Protein AF-A0A6C2YTR9-F1 (afdb_monomer_lite)

Radius of gyration: 37.75 Å; chains: 1; bounding box: 105×91×95 Å

Structure (mmCIF, N/CA/C/O backbone):
data_AF-A0A6C2YTR9-F1
#
_entry.id   AF-A0A6C2YTR9-F1
#
loop_
_atom_site.group_PDB
_atom_site.id
_atom_site.type_symbol
_atom_site.label_atom_id
_atom_site.label_alt_id
_atom_site.label_comp_id
_atom_site.label_asym_id
_atom_site.label_entity_id
_atom_site.label_seq_id
_atom_site.pdbx_PDB_ins_code
_atom_site.Cartn_x
_atom_site.Cartn_y
_atom_site.Cartn_z
_atom_site.occupancy
_atom_site.B_iso_or_equiv
_atom_site.auth_seq_id
_atom_site.auth_comp_id
_atom_site.auth_asym_id
_atom_site.auth_atom_id
_atom_site.pdbx_PDB_model_num
ATOM 1 N N . MET A 1 1 ? 17.507 41.633 4.658 1.00 30.64 1 MET A N 1
ATOM 2 C CA . MET A 1 1 ? 18.798 42.366 4.660 1.00 30.64 1 MET A CA 1
ATOM 3 C C . MET A 1 1 ? 19.454 42.103 6.013 1.00 30.64 1 MET A C 1
ATOM 5 O O . MET A 1 1 ? 18.808 42.377 7.005 1.00 30.64 1 MET A O 1
ATOM 9 N N . ARG A 1 2 ? 20.473 41.228 6.086 1.00 26.94 2 ARG A N 1
ATOM 10 C CA . ARG A 1 2 ? 21.934 41.518 6.023 1.00 26.94 2 ARG A CA 1
ATOM 11 C C . ARG A 1 2 ? 22.408 42.267 7.295 1.00 26.94 2 ARG A C 1
ATOM 13 O O . ARG A 1 2 ? 21.827 43.292 7.584 1.00 26.94 2 ARG A O 1
ATOM 20 N N . ARG A 1 3 ? 23.462 41.898 8.038 1.00 25.88 3 ARG A N 1
ATOM 21 C CA . ARG A 1 3 ? 24.590 40.976 7.801 1.00 25.88 3 ARG A CA 1
ATOM 22 C C . ARG A 1 3 ? 25.499 40.911 9.057 1.00 25.88 3 ARG A C 1
ATOM 24 O O . ARG A 1 3 ? 25.767 41.945 9.644 1.00 25.88 3 ARG A O 1
ATOM 31 N N . PHE A 1 4 ? 26.083 39.726 9.254 1.00 26.38 4 PHE A N 1
ATOM 32 C CA . PHE A 1 4 ? 27.476 39.422 9.648 1.00 26.38 4 PHE A CA 1
ATOM 33 C C . PHE A 1 4 ? 28.022 39.548 11.086 1.00 26.38 4 PHE A C 1
ATOM 35 O O . PHE A 1 4 ? 27.994 40.595 11.713 1.00 26.38 4 PHE A O 1
ATOM 42 N N . GLY A 1 5 ? 28.721 38.467 11.471 1.00 20.81 5 GLY A N 1
ATOM 43 C CA . GLY A 1 5 ? 29.750 38.385 12.509 1.00 20.81 5 GLY A CA 1
ATOM 44 C C . GLY A 1 5 ? 30.435 37.011 12.466 1.00 20.81 5 GLY A C 1
ATOM 45 O O . GLY A 1 5 ? 29.931 36.055 13.040 1.00 20.81 5 GLY A O 1
ATOM 46 N N . TRP A 1 6 ? 31.531 36.908 11.708 1.00 20.83 6 TRP A N 1
ATOM 47 C CA . TRP A 1 6 ? 32.439 35.755 11.628 1.00 20.83 6 TRP A CA 1
ATOM 48 C C . TRP A 1 6 ? 33.344 35.686 12.863 1.00 20.83 6 TRP A C 1
ATOM 50 O O . TRP A 1 6 ? 33.871 36.720 13.262 1.00 20.83 6 TRP A O 1
ATOM 60 N N . ILE A 1 7 ? 33.649 34.479 13.354 1.00 23.14 7 ILE A N 1
ATOM 61 C CA . ILE A 1 7 ? 34.930 34.184 14.015 1.00 23.14 7 ILE A CA 1
ATOM 62 C C . ILE A 1 7 ? 35.456 32.859 13.458 1.00 23.14 7 ILE A C 1
ATOM 64 O O . ILE A 1 7 ? 34.810 31.819 13.558 1.00 23.14 7 ILE A O 1
ATOM 68 N N . ALA A 1 8 ? 36.634 32.940 12.844 1.00 22.06 8 ALA A N 1
ATOM 69 C CA . ALA A 1 8 ? 37.467 31.825 12.429 1.00 22.06 8 ALA A CA 1
ATOM 70 C C . ALA A 1 8 ? 38.479 31.505 13.540 1.00 22.06 8 ALA A C 1
ATOM 72 O O . ALA A 1 8 ? 39.026 32.425 14.145 1.00 22.06 8 ALA A O 1
ATOM 73 N N . ALA A 1 9 ? 38.782 30.223 13.753 1.00 23.00 9 ALA A N 1
ATOM 74 C CA . ALA A 1 9 ? 39.976 29.795 14.477 1.00 23.00 9 ALA A CA 1
ATOM 75 C C . ALA A 1 9 ? 40.517 28.471 13.905 1.00 23.00 9 ALA A C 1
ATOM 77 O O . ALA A 1 9 ? 40.020 27.391 14.198 1.00 23.00 9 ALA A O 1
ATOM 78 N N . VAL A 1 10 ? 41.521 28.636 13.038 1.00 23.06 10 VAL A N 1
ATOM 79 C CA . VAL A 1 10 ? 42.792 27.895 12.958 1.00 23.06 10 VAL A CA 1
ATOM 80 C C . VAL A 1 10 ? 42.731 26.361 12.961 1.00 23.06 10 VAL A C 1
ATOM 82 O O . VAL A 1 10 ? 42.698 25.706 13.999 1.00 23.06 10 VAL A O 1
ATOM 85 N N . GLY A 1 11 ? 42.866 25.802 11.756 1.00 22.33 11 GLY A N 1
ATOM 86 C CA . GLY A 1 11 ? 43.321 24.435 11.536 1.00 22.33 11 GLY A CA 1
ATOM 87 C C . GLY A 1 11 ? 44.845 24.337 11.637 1.00 22.33 11 GLY A C 1
ATOM 88 O O . GLY A 1 11 ? 45.569 25.106 11.006 1.00 22.33 11 GLY A O 1
ATOM 89 N N . ILE A 1 12 ? 45.314 23.357 12.406 1.00 23.70 12 ILE A N 1
ATOM 90 C CA . ILE A 1 12 ? 46.675 22.824 12.331 1.00 23.70 12 ILE A CA 1
ATOM 91 C C . ILE A 1 12 ? 46.561 21.443 11.695 1.00 23.70 12 ILE A C 1
ATOM 93 O O . ILE A 1 12 ? 45.837 20.573 12.178 1.00 23.70 12 ILE A O 1
ATOM 97 N N . GLY A 1 13 ? 47.243 21.290 10.563 1.00 22.48 13 GLY A N 1
ATOM 98 C CA . GLY A 1 13 ? 47.295 20.060 9.798 1.00 22.48 13 GLY A CA 1
ATOM 99 C C . GLY A 1 13 ? 48.087 18.968 10.508 1.00 22.48 13 GLY A C 1
ATOM 100 O O . GLY A 1 13 ? 49.169 19.200 11.040 1.00 22.48 13 GLY A O 1
ATOM 101 N N . LEU A 1 14 ? 47.559 17.752 10.421 1.00 23.42 14 LEU A N 1
ATOM 102 C CA . LEU A 1 14 ? 48.332 16.525 10.509 1.00 23.42 14 LEU A CA 1
ATOM 103 C C . LEU A 1 14 ? 48.134 15.791 9.187 1.00 23.42 14 LEU A C 1
ATOM 105 O O . LEU A 1 14 ? 47.078 15.226 8.910 1.00 23.42 14 LEU A O 1
ATOM 109 N N . ALA A 1 15 ? 49.163 15.870 8.348 1.00 24.28 15 ALA A N 1
ATOM 110 C CA . ALA A 1 15 ? 49.313 15.041 7.171 1.00 24.28 15 ALA A CA 1
ATOM 111 C C . ALA A 1 15 ? 49.392 13.576 7.622 1.00 24.28 15 ALA A C 1
ATOM 113 O O . ALA A 1 15 ? 50.392 13.152 8.195 1.00 24.28 15 ALA A O 1
ATOM 114 N N . CYS A 1 16 ? 48.329 12.811 7.381 1.00 21.23 16 CYS A N 1
ATOM 115 C CA . CYS A 1 16 ? 48.377 11.357 7.423 1.00 21.23 16 CYS A CA 1
ATOM 116 C C . CYS A 1 16 ? 48.387 10.847 5.987 1.00 21.23 16 CYS A C 1
ATOM 118 O O . CYS A 1 16 ? 47.406 10.938 5.252 1.00 21.23 16 CYS A O 1
ATOM 120 N N . SER A 1 17 ? 49.559 10.363 5.605 1.00 22.22 17 SER A N 1
ATOM 121 C CA . SER A 1 17 ? 49.889 9.665 4.376 1.00 22.22 17 SER A CA 1
ATOM 122 C C . SER A 1 17 ? 48.819 8.630 4.034 1.00 22.22 17 SER A C 1
ATOM 124 O O . SER A 1 17 ? 48.553 7.709 4.807 1.00 22.22 17 SER A O 1
ATOM 126 N N . SER A 1 18 ? 48.232 8.757 2.849 1.00 24.09 18 SER A N 1
ATOM 127 C CA . SER A 1 18 ? 47.406 7.731 2.225 1.00 24.09 18 SER A CA 1
ATOM 128 C C . SER A 1 18 ? 48.269 6.508 1.901 1.00 24.09 18 SER A C 1
ATOM 130 O O . SER A 1 18 ? 48.848 6.409 0.820 1.00 24.09 18 SER A O 1
ATOM 132 N N . LEU A 1 19 ? 48.372 5.572 2.841 1.00 23.16 19 LEU A N 1
ATOM 133 C CA . LEU A 1 19 ? 48.724 4.194 2.523 1.00 23.16 19 LEU A CA 1
ATOM 134 C C . LEU A 1 19 ? 47.425 3.489 2.143 1.00 23.16 19 LEU A C 1
ATOM 136 O O . LEU A 1 19 ? 46.524 3.333 2.963 1.00 23.16 19 LEU A O 1
ATOM 140 N N . ALA A 1 20 ? 47.314 3.130 0.868 1.00 27.38 20 ALA A N 1
ATOM 141 C CA . ALA A 1 20 ? 46.238 2.310 0.345 1.00 27.38 20 ALA A CA 1
ATOM 142 C C . ALA A 1 20 ? 46.265 0.939 1.039 1.00 27.38 20 ALA A C 1
ATOM 144 O O . ALA A 1 20 ? 47.100 0.092 0.729 1.00 27.38 20 ALA A O 1
ATOM 145 N N . TRP A 1 21 ? 45.353 0.725 1.985 1.00 23.14 21 TRP A N 1
ATOM 146 C CA . TRP A 1 21 ? 45.026 -0.608 2.477 1.00 23.14 21 TRP A CA 1
ATOM 147 C C . TRP A 1 21 ? 43.956 -1.178 1.549 1.00 23.14 21 TRP A C 1
ATOM 149 O O . TRP A 1 21 ? 42.842 -0.663 1.470 1.00 23.14 21 TRP A O 1
ATOM 159 N N . GLY A 1 22 ? 44.363 -2.173 0.760 1.00 23.73 22 GLY A N 1
ATOM 160 C CA . GLY A 1 22 ? 43.552 -2.789 -0.279 1.00 23.73 22 GLY A CA 1
ATOM 161 C C . GLY A 1 22 ? 42.237 -3.353 0.252 1.00 23.73 22 GLY A C 1
ATOM 162 O O . GLY A 1 22 ? 42.185 -3.959 1.321 1.00 23.73 22 GLY A O 1
ATOM 163 N N . GLN A 1 23 ? 41.183 -3.162 -0.542 1.00 25.45 23 GLN A N 1
ATOM 164 C CA . GLN A 1 23 ? 39.928 -3.895 -0.433 1.00 25.45 23 GLN A CA 1
ATOM 165 C C . GLN A 1 23 ? 40.231 -5.398 -0.385 1.00 25.45 23 GLN A C 1
ATOM 167 O O . GLN A 1 23 ? 40.807 -5.949 -1.324 1.00 25.45 23 GLN A O 1
ATOM 172 N N . VAL A 1 24 ? 39.842 -6.067 0.700 1.00 25.44 24 VAL A N 1
ATOM 173 C CA . VAL A 1 24 ? 39.728 -7.527 0.702 1.00 25.44 24 VAL A CA 1
ATOM 174 C C . VAL A 1 24 ? 38.551 -7.855 -0.212 1.00 25.44 24 VAL A C 1
ATOM 176 O O . VAL A 1 24 ? 37.424 -7.444 0.053 1.00 25.44 24 VAL A O 1
ATOM 179 N N . ALA A 1 25 ? 38.855 -8.493 -1.340 1.00 28.84 25 ALA A N 1
ATOM 180 C CA . ALA A 1 25 ? 37.893 -8.872 -2.358 1.00 28.84 25 ALA A CA 1
ATOM 181 C C . ALA A 1 25 ? 36.884 -9.889 -1.808 1.00 28.84 25 ALA A C 1
ATOM 183 O O . ALA A 1 25 ? 37.245 -10.828 -1.101 1.00 28.84 25 ALA A O 1
ATOM 184 N N . ASP A 1 26 ? 35.630 -9.677 -2.182 1.00 31.14 26 ASP A N 1
ATOM 185 C CA . ASP A 1 26 ? 34.481 -10.556 -2.004 1.00 31.14 26 ASP A CA 1
ATOM 186 C C . ASP A 1 26 ? 34.733 -11.866 -2.788 1.00 31.14 26 ASP A C 1
ATOM 188 O O . ASP A 1 26 ? 34.466 -11.953 -3.987 1.00 31.14 26 ASP A O 1
ATOM 192 N N . SER A 1 27 ? 35.372 -12.869 -2.176 1.00 39.53 27 SER A N 1
ATOM 193 C CA . SER A 1 27 ? 35.654 -14.149 -2.836 1.00 39.53 27 SER A CA 1
ATOM 194 C C . SER A 1 27 ? 34.522 -15.145 -2.581 1.00 39.53 27 SER A C 1
ATOM 196 O O . SER A 1 27 ? 34.401 -15.745 -1.514 1.00 39.53 27 SER A O 1
ATOM 198 N N . GLY A 1 28 ? 33.677 -15.379 -3.585 1.00 53.88 28 GLY A N 1
ATOM 199 C CA . GLY A 1 28 ? 32.771 -16.521 -3.510 1.00 53.88 28 GLY A CA 1
ATOM 200 C C . GLY A 1 28 ? 31.914 -16.733 -4.739 1.00 53.88 28 GLY A C 1
ATOM 201 O O . GLY A 1 28 ? 32.053 -17.763 -5.398 1.00 53.88 28 GLY A O 1
ATOM 202 N N . ALA A 1 29 ? 31.039 -15.774 -5.036 1.00 58.12 29 ALA A N 1
ATOM 203 C CA . ALA A 1 29 ? 30.052 -15.925 -6.095 1.00 58.12 29 ALA A CA 1
ATOM 204 C C . ALA A 1 29 ? 30.609 -15.494 -7.460 1.00 58.12 29 ALA A C 1
ATOM 206 O O . ALA A 1 29 ? 31.191 -14.417 -7.590 1.00 58.12 29 ALA A O 1
ATOM 207 N N . GLU A 1 30 ? 30.425 -16.330 -8.479 1.00 78.38 30 GLU A N 1
ATOM 208 C CA . GLU A 1 30 ? 30.642 -15.944 -9.870 1.00 78.38 30 GLU A CA 1
ATOM 209 C C . GLU A 1 30 ? 29.690 -14.814 -10.259 1.00 78.38 30 GLU A C 1
ATOM 211 O O . GLU A 1 30 ? 28.519 -14.788 -9.867 1.00 78.38 30 GLU A O 1
ATOM 216 N N . SER A 1 31 ? 30.182 -13.885 -11.078 1.00 77.31 31 SER A N 1
ATOM 217 C CA . SER A 1 31 ? 29.354 -12.789 -11.569 1.00 77.31 31 SER A CA 1
ATOM 218 C C . SER A 1 31 ? 28.199 -13.316 -12.423 1.00 77.31 31 SER A C 1
ATOM 220 O O . SER A 1 31 ? 28.306 -14.332 -13.121 1.00 77.31 31 SER A O 1
ATOM 222 N N . ALA A 1 32 ? 27.077 -12.596 -12.412 1.00 71.19 32 ALA A N 1
ATOM 223 C CA . ALA A 1 32 ? 25.933 -12.944 -13.246 1.00 71.19 32 ALA A CA 1
ATOM 224 C C . ALA A 1 32 ? 26.307 -12.928 -14.743 1.00 71.19 32 ALA A C 1
ATOM 226 O O . ALA A 1 32 ? 25.747 -13.692 -15.529 1.00 71.19 32 ALA A O 1
ATOM 227 N N . GLU A 1 33 ? 27.272 -12.094 -15.133 1.00 72.19 33 GLU A N 1
ATOM 228 C CA . GLU A 1 33 ? 27.864 -12.027 -16.469 1.00 72.19 33 GLU A CA 1
ATOM 229 C C . GLU A 1 33 ? 28.570 -13.338 -16.833 1.00 72.19 33 GLU A C 1
ATOM 231 O O . GLU A 1 33 ? 28.249 -13.921 -17.869 1.00 72.19 33 GLU A O 1
ATOM 236 N N . THR A 1 34 ? 29.454 -13.839 -15.963 1.00 77.25 34 THR A N 1
ATOM 237 C CA . THR A 1 34 ? 30.150 -15.123 -16.142 1.00 77.25 34 THR A CA 1
ATOM 238 C C . THR A 1 34 ? 29.150 -16.275 -16.215 1.00 77.25 34 THR A C 1
ATOM 240 O O . THR A 1 34 ? 29.202 -17.076 -17.145 1.00 77.25 34 THR A O 1
ATOM 243 N N . ILE A 1 35 ? 28.162 -16.334 -15.313 1.00 84.44 35 ILE A N 1
ATOM 244 C CA . ILE A 1 35 ? 27.124 -17.380 -15.345 1.00 84.44 35 ILE A CA 1
ATOM 245 C C . ILE A 1 35 ? 26.339 -17.360 -16.664 1.00 84.44 35 ILE A C 1
ATOM 247 O O . ILE A 1 35 ? 26.079 -18.420 -17.239 1.00 84.44 35 ILE A O 1
ATOM 251 N N . ARG A 1 36 ? 25.979 -16.178 -17.182 1.00 80.19 36 ARG A N 1
ATOM 252 C CA . ARG A 1 36 ? 25.285 -16.051 -18.476 1.00 80.19 36 ARG A CA 1
ATOM 253 C C . ARG A 1 36 ? 26.163 -16.504 -19.642 1.00 80.19 36 ARG A C 1
ATOM 255 O O . ARG A 1 36 ? 25.689 -17.283 -20.469 1.00 80.19 36 ARG A O 1
ATOM 262 N N . ALA A 1 37 ? 27.415 -16.058 -19.695 1.00 79.69 37 ALA A N 1
ATOM 263 C CA . ALA A 1 37 ? 28.357 -16.405 -20.759 1.00 79.69 37 ALA A CA 1
ATOM 264 C C . ALA A 1 37 ? 28.639 -17.912 -20.804 1.00 79.69 37 ALA A C 1
ATOM 266 O O . ALA A 1 37 ? 28.566 -18.546 -21.859 1.00 79.69 37 ALA A O 1
ATOM 267 N N . VAL A 1 38 ? 28.861 -18.517 -19.637 1.00 84.12 38 VAL A N 1
ATOM 268 C CA . VAL A 1 38 ? 29.082 -19.960 -19.510 1.00 84.12 38 VAL A CA 1
ATOM 269 C C . VAL A 1 38 ? 27.817 -20.739 -19.860 1.00 84.12 38 VAL A C 1
ATOM 271 O O . VAL A 1 38 ? 27.910 -21.767 -20.524 1.00 84.12 38 VAL A O 1
ATOM 274 N N . ARG A 1 39 ? 26.621 -20.260 -19.493 1.00 83.81 39 ARG A N 1
ATOM 275 C CA . ARG A 1 39 ? 25.361 -20.910 -19.888 1.00 83.81 39 ARG A CA 1
ATOM 276 C C . ARG A 1 39 ? 25.163 -20.890 -21.409 1.00 83.81 39 ARG A C 1
ATOM 278 O O . ARG A 1 39 ? 24.729 -21.892 -21.968 1.00 83.81 39 ARG A O 1
ATOM 285 N N . GLN A 1 40 ? 25.515 -19.793 -22.082 1.00 79.94 40 GLN A N 1
ATOM 286 C CA . GLN A 1 40 ? 25.490 -19.709 -23.549 1.00 79.94 40 GLN A CA 1
ATOM 287 C C . GLN A 1 40 ? 26.504 -20.655 -24.193 1.00 79.94 40 GLN A C 1
ATOM 289 O O . GLN A 1 40 ? 26.184 -21.355 -25.151 1.00 79.94 40 GLN A O 1
ATOM 294 N N . TRP A 1 41 ? 27.717 -20.715 -23.646 1.00 75.38 41 TRP A N 1
ATOM 295 C CA . TRP A 1 41 ? 28.740 -21.658 -24.084 1.00 75.38 41 TRP A CA 1
ATOM 296 C C . TRP A 1 41 ? 28.254 -23.100 -23.944 1.00 75.38 41 TRP A C 1
ATOM 298 O O . TRP A 1 41 ? 28.376 -23.873 -24.894 1.00 75.38 41 TRP A O 1
ATOM 308 N N . PHE A 1 42 ? 27.724 -23.453 -22.772 1.00 84.94 42 PHE A N 1
ATOM 309 C CA . PHE A 1 42 ? 27.286 -24.797 -22.395 1.00 84.94 42 PHE A CA 1
ATOM 310 C C . PHE A 1 42 ? 25.992 -25.237 -23.098 1.00 84.94 42 PHE A C 1
ATOM 312 O O . PHE A 1 42 ? 25.639 -26.416 -23.067 1.00 84.94 42 PHE A O 1
ATOM 319 N N . ALA A 1 43 ? 25.279 -24.318 -23.754 1.00 81.75 43 ALA A N 1
ATOM 320 C CA . ALA A 1 43 ? 24.094 -24.648 -24.533 1.00 81.75 43 ALA A CA 1
ATOM 321 C C . ALA A 1 43 ? 24.429 -25.680 -25.626 1.00 81.75 43 ALA A C 1
ATOM 323 O O . ALA A 1 43 ? 25.393 -25.532 -26.382 1.00 81.75 43 ALA A O 1
ATOM 324 N N . GLY A 1 44 ? 23.627 -26.747 -25.695 1.00 76.94 44 GLY A N 1
ATOM 325 C CA . GLY A 1 44 ? 23.868 -27.872 -26.603 1.00 76.94 44 GLY A CA 1
ATOM 326 C C . GLY A 1 44 ? 24.992 -28.817 -26.162 1.00 76.94 44 GLY A C 1
ATOM 327 O O . GLY A 1 44 ? 25.439 -29.632 -26.968 1.00 76.94 44 GLY A O 1
ATOM 328 N N . ASN A 1 45 ? 25.464 -28.730 -24.911 1.00 87.31 45 ASN A N 1
ATOM 329 C CA . ASN A 1 45 ? 26.413 -29.694 -24.364 1.00 87.31 45 ASN A CA 1
ATOM 330 C C . ASN A 1 45 ? 25.858 -31.127 -24.439 1.00 87.31 45 ASN A C 1
ATOM 332 O O . ASN A 1 45 ? 24.726 -31.397 -24.045 1.00 87.31 45 ASN A O 1
ATOM 336 N N . THR A 1 46 ? 26.698 -32.056 -24.892 1.00 85.00 46 THR A N 1
ATOM 337 C CA . THR A 1 46 ? 26.382 -33.490 -24.961 1.00 85.00 46 THR A CA 1
ATOM 338 C C . THR A 1 46 ? 27.179 -34.306 -23.936 1.00 85.00 46 THR A C 1
ATOM 340 O O . THR A 1 46 ? 27.267 -35.527 -24.050 1.00 85.00 46 THR A O 1
ATOM 343 N N . GLY A 1 47 ? 27.800 -33.657 -22.949 1.00 90.38 47 GLY A N 1
ATOM 344 C CA . GLY A 1 47 ? 28.533 -34.317 -21.872 1.00 90.38 47 GLY A CA 1
ATOM 345 C C . GLY A 1 47 ? 27.658 -35.258 -21.033 1.00 90.38 47 GLY A C 1
ATOM 346 O O . GLY A 1 47 ? 26.463 -35.020 -20.850 1.00 90.38 47 GLY A O 1
ATOM 347 N N . ARG A 1 48 ? 28.263 -36.325 -20.506 1.00 96.00 48 ARG A N 1
ATOM 348 C CA . ARG A 1 48 ? 27.640 -37.291 -19.594 1.00 96.00 48 ARG A CA 1
ATOM 349 C C . ARG A 1 48 ? 27.210 -36.578 -18.302 1.00 96.00 48 ARG A C 1
ATOM 351 O O . ARG A 1 48 ? 28.058 -35.952 -17.665 1.00 96.00 48 ARG A O 1
ATOM 358 N N . PRO A 1 49 ? 25.929 -36.664 -17.894 1.00 94.00 49 PRO A N 1
ATOM 359 C CA . PRO A 1 49 ? 25.443 -36.017 -16.680 1.00 94.00 49 PRO A CA 1
ATOM 360 C C . PRO A 1 49 ? 26.288 -36.347 -15.447 1.00 94.00 49 PRO A C 1
ATOM 362 O O . PRO A 1 49 ? 26.535 -37.516 -15.155 1.00 94.00 49 PRO A O 1
ATOM 365 N N . GLY A 1 50 ? 26.723 -35.319 -14.721 1.00 92.94 50 GLY A N 1
ATOM 366 C CA . GLY A 1 50 ? 27.491 -35.485 -13.489 1.00 92.94 50 GLY A CA 1
ATOM 367 C C . GLY A 1 50 ? 28.985 -35.745 -13.661 1.00 92.94 50 GLY A C 1
ATOM 368 O O . GLY A 1 50 ? 29.711 -35.710 -12.676 1.00 92.94 50 GLY A O 1
ATOM 369 N N . VAL A 1 51 ? 29.496 -35.950 -14.878 1.00 98.06 51 VAL A N 1
ATOM 370 C CA . VAL A 1 51 ? 30.939 -36.169 -15.068 1.00 98.06 51 VAL A CA 1
ATOM 371 C C . VAL A 1 51 ? 31.680 -34.832 -14.994 1.00 98.06 51 VAL A C 1
ATOM 373 O O . VAL A 1 51 ? 31.488 -33.953 -15.841 1.00 98.06 51 VAL A O 1
ATOM 376 N N . VAL A 1 52 ? 32.538 -34.675 -13.982 1.00 98.25 52 VAL A N 1
ATOM 377 C CA . VAL A 1 52 ? 33.372 -33.482 -13.765 1.00 98.25 52 VAL A CA 1
ATOM 378 C C . VAL A 1 52 ? 34.840 -33.889 -13.730 1.00 98.25 52 VAL A C 1
ATOM 380 O O . VAL A 1 52 ? 35.241 -34.608 -12.827 1.00 98.25 52 VAL A O 1
ATOM 383 N N . LEU A 1 53 ? 35.658 -33.441 -14.688 1.00 98.31 53 LEU A N 1
ATOM 384 C CA . LEU A 1 53 ? 37.086 -33.786 -14.692 1.00 98.31 53 LEU A CA 1
ATOM 385 C C . LEU A 1 53 ? 37.907 -32.853 -13.804 1.00 98.31 53 LEU A C 1
ATOM 387 O O . LEU A 1 53 ? 37.695 -31.642 -13.782 1.00 98.31 53 LEU A O 1
ATOM 391 N N . HIS A 1 54 ? 38.924 -33.414 -13.157 1.00 98.25 54 HIS A N 1
ATOM 392 C CA . HIS A 1 54 ? 39.961 -32.657 -12.468 1.00 98.25 54 HIS A CA 1
ATOM 393 C C . HIS A 1 54 ? 41.281 -32.843 -13.216 1.00 98.25 54 HIS A C 1
ATOM 395 O O . HIS A 1 54 ? 41.838 -33.940 -13.264 1.00 98.25 54 HIS A O 1
ATOM 401 N N . LEU A 1 55 ? 41.749 -31.767 -13.842 1.00 98.12 55 LEU A N 1
ATOM 402 C CA . LEU A 1 55 ? 42.865 -31.744 -14.779 1.00 98.12 55 LEU A CA 1
ATOM 403 C C . LEU A 1 55 ? 44.054 -31.019 -14.145 1.00 98.12 55 LEU A C 1
ATOM 405 O O . LEU A 1 55 ? 43.901 -29.911 -13.616 1.00 98.12 55 LEU A O 1
ATOM 409 N N . GLY A 1 56 ? 45.248 -31.604 -14.190 1.00 96.38 56 GLY A N 1
ATOM 410 C CA . GLY A 1 56 ? 46.421 -30.863 -13.736 1.00 96.38 56 GLY A CA 1
ATOM 411 C C . GLY A 1 56 ? 47.718 -31.632 -13.571 1.00 96.38 56 GLY A C 1
ATOM 412 O O . GLY A 1 56 ? 47.939 -32.683 -14.164 1.00 96.38 56 GLY A O 1
ATOM 413 N N . ASP A 1 57 ? 48.596 -31.051 -12.765 1.00 96.12 57 ASP A N 1
ATOM 414 C CA . ASP A 1 57 ? 49.910 -31.594 -12.439 1.00 96.12 57 ASP A CA 1
ATOM 415 C C . ASP A 1 57 ? 49.898 -32.441 -11.147 1.00 96.12 57 ASP A C 1
ATOM 417 O O . ASP A 1 57 ? 48.862 -32.978 -10.743 1.00 96.12 57 ASP A O 1
ATOM 421 N N . SER A 1 58 ? 51.054 -32.574 -10.484 1.00 94.62 58 SER A N 1
ATOM 422 C CA . SER A 1 58 ? 51.202 -33.318 -9.230 1.00 94.62 58 SER A CA 1
ATOM 423 C C . SER A 1 58 ? 50.298 -32.804 -8.105 1.00 94.62 58 SER A C 1
ATOM 425 O O . SER A 1 58 ? 49.906 -33.593 -7.250 1.00 94.62 58 SER A O 1
ATOM 427 N N . ILE A 1 59 ? 49.899 -31.528 -8.118 1.00 96.81 59 ILE A N 1
ATOM 428 C CA . ILE A 1 59 ? 49.000 -30.952 -7.111 1.00 96.81 59 ILE A CA 1
ATOM 429 C C . ILE A 1 59 ? 47.572 -31.467 -7.321 1.00 96.81 59 ILE A C 1
ATOM 431 O O . ILE A 1 59 ? 46.847 -31.693 -6.355 1.00 96.81 59 ILE A O 1
ATOM 435 N N . THR A 1 60 ? 47.140 -31.680 -8.567 1.00 97.06 60 THR A N 1
ATOM 436 C CA . THR A 1 60 ? 45.845 -32.319 -8.884 1.00 97.06 60 THR A CA 1
ATOM 437 C C . THR A 1 60 ? 45.889 -33.833 -8.685 1.00 97.06 60 THR A C 1
ATOM 439 O O . THR A 1 60 ? 44.927 -34.393 -8.171 1.00 97.06 60 THR A O 1
ATOM 442 N N . TYR A 1 61 ? 47.002 -34.476 -9.042 1.00 95.25 61 TYR A N 1
ATOM 443 C CA . TYR A 1 61 ? 47.209 -35.917 -8.868 1.00 95.25 61 TYR A CA 1
ATOM 444 C C . TYR A 1 61 ? 47.283 -36.346 -7.392 1.00 95.25 61 TYR A C 1
ATOM 446 O O . TYR A 1 61 ? 46.879 -37.451 -7.036 1.00 95.25 61 TYR A O 1
ATOM 454 N N . ALA A 1 62 ? 47.768 -35.470 -6.508 1.00 94.25 62 ALA A N 1
ATOM 455 C CA . ALA A 1 62 ? 47.930 -35.777 -5.095 1.00 94.25 62 ALA A CA 1
ATOM 456 C C . ALA A 1 62 ? 46.610 -36.216 -4.433 1.00 94.25 62 ALA A C 1
ATOM 458 O O . ALA A 1 62 ? 45.658 -35.441 -4.311 1.00 94.25 62 ALA A O 1
ATOM 459 N N . ASN A 1 63 ? 46.602 -37.441 -3.894 1.00 92.69 63 ASN A N 1
ATOM 460 C CA . ASN A 1 63 ? 45.455 -38.043 -3.208 1.00 92.69 63 ASN A CA 1
ATOM 461 C C . ASN A 1 63 ? 44.751 -37.118 -2.177 1.00 92.69 63 ASN A C 1
ATOM 463 O O . ASN A 1 63 ? 43.517 -37.140 -2.140 1.00 92.69 63 ASN A O 1
ATOM 467 N N . PRO A 1 64 ? 45.455 -36.280 -1.377 1.00 95.62 64 PRO A N 1
ATOM 468 C CA . PRO A 1 64 ? 44.836 -35.288 -0.490 1.00 95.62 64 PRO A CA 1
ATOM 469 C C . PRO A 1 64 ? 43.802 -34.346 -1.127 1.00 95.62 64 PRO A C 1
ATOM 471 O O . PRO A 1 64 ? 42.854 -33.964 -0.444 1.00 95.62 64 PRO A O 1
ATOM 474 N N . TYR A 1 65 ? 43.932 -33.986 -2.409 1.00 95.94 65 TYR A N 1
ATOM 475 C CA . TYR A 1 65 ? 43.061 -32.998 -3.061 1.00 95.94 65 TYR A CA 1
ATOM 476 C C . TYR A 1 65 ? 41.572 -33.382 -3.017 1.00 95.94 65 TYR A C 1
ATOM 478 O O . TYR A 1 65 ? 40.726 -32.555 -2.679 1.00 95.94 65 TYR A O 1
ATOM 486 N N . GLY A 1 66 ? 41.255 -34.646 -3.302 1.00 95.44 66 GLY A N 1
ATOM 487 C CA . GLY A 1 66 ? 39.878 -35.149 -3.324 1.00 95.44 66 GLY A CA 1
ATOM 488 C C . GLY A 1 66 ? 39.404 -35.795 -2.021 1.00 95.44 66 GLY A C 1
ATOM 489 O O . GLY A 1 66 ? 38.352 -36.429 -2.011 1.00 95.44 66 GLY A O 1
ATOM 490 N N . GLN A 1 67 ? 40.172 -35.745 -0.928 1.00 96.81 67 GLN A N 1
ATOM 491 C CA . GLN A 1 67 ? 39.816 -36.465 0.308 1.00 96.81 67 GLN A CA 1
ATOM 492 C C . GLN A 1 67 ? 38.577 -35.889 1.001 1.00 96.81 67 GLN A C 1
ATOM 494 O O . GLN A 1 67 ? 37.714 -36.661 1.417 1.00 96.81 67 GLN A O 1
ATOM 499 N N . TRP A 1 68 ? 38.437 -34.561 1.068 1.00 97.12 68 TRP A N 1
ATOM 500 C CA . TRP A 1 68 ? 37.250 -33.955 1.677 1.00 97.12 68 TRP A CA 1
ATOM 501 C C . TRP A 1 68 ? 35.970 -34.308 0.908 1.00 97.12 68 TRP A C 1
ATOM 503 O O . TRP A 1 68 ? 34.951 -34.639 1.510 1.00 97.12 68 TRP A O 1
ATOM 513 N N . ALA A 1 69 ? 36.043 -34.305 -0.425 1.00 96.69 69 ALA A N 1
ATOM 514 C CA . ALA A 1 69 ? 34.944 -34.705 -1.297 1.00 96.69 69 ALA A CA 1
ATOM 515 C C . ALA A 1 69 ? 34.558 -36.182 -1.090 1.00 96.69 69 ALA A C 1
ATOM 517 O O . ALA A 1 69 ? 33.380 -36.501 -0.945 1.00 96.69 69 ALA A O 1
ATOM 518 N N . ARG A 1 70 ? 35.544 -37.085 -1.028 1.00 95.44 70 ARG A N 1
ATOM 519 C CA . ARG A 1 70 ? 35.307 -38.534 -0.920 1.00 95.44 70 ARG A CA 1
ATOM 520 C C . ARG A 1 70 ? 34.853 -38.990 0.464 1.00 95.44 70 ARG A C 1
ATOM 522 O O . ARG A 1 70 ? 34.021 -39.888 0.550 1.00 95.44 70 ARG A O 1
ATOM 529 N N . SER A 1 71 ? 35.397 -38.418 1.536 1.00 92.81 71 SER A N 1
ATOM 530 C CA . SER A 1 71 ? 35.164 -38.920 2.899 1.00 92.81 71 SER A CA 1
ATOM 531 C C . SER A 1 71 ? 35.344 -37.862 3.996 1.00 92.81 71 SER A C 1
ATOM 533 O O . SER A 1 71 ? 35.663 -38.200 5.135 1.00 92.81 71 SER A O 1
ATOM 535 N N . GLY A 1 72 ? 35.210 -36.577 3.666 1.00 92.75 72 GLY A N 1
ATOM 536 C CA . GLY A 1 72 ? 35.379 -35.487 4.622 1.00 92.75 72 GLY A CA 1
ATOM 537 C C . GLY A 1 72 ? 34.231 -35.354 5.623 1.00 92.75 72 GLY A C 1
ATOM 538 O O . GLY A 1 72 ? 33.061 -35.561 5.309 1.00 92.75 72 GLY A O 1
ATOM 539 N N . SER A 1 73 ? 34.571 -34.946 6.841 1.00 91.62 73 SER A N 1
ATOM 540 C CA . SER A 1 73 ? 33.621 -34.528 7.872 1.00 91.62 73 SER A CA 1
ATOM 541 C C . SER A 1 73 ? 33.029 -33.141 7.572 1.00 91.62 73 SER A C 1
ATOM 543 O O . SER A 1 73 ? 33.559 -32.372 6.766 1.00 91.62 73 SER A O 1
ATOM 545 N N . GLY A 1 74 ? 31.899 -32.809 8.206 1.00 91.00 74 GLY A N 1
ATOM 546 C CA . GLY A 1 74 ? 31.272 -31.483 8.100 1.00 91.00 74 GLY A CA 1
ATOM 547 C C . GLY A 1 74 ? 30.556 -31.186 6.776 1.00 91.00 74 GLY A C 1
ATOM 548 O O . GLY A 1 74 ? 30.189 -30.038 6.544 1.00 91.00 74 GLY A O 1
ATOM 549 N N . GLN A 1 75 ? 30.350 -32.186 5.913 1.00 94.25 75 GLN A N 1
ATOM 550 C CA . GLN A 1 75 ? 29.541 -32.041 4.699 1.00 94.25 75 GLN A CA 1
ATOM 551 C C . GLN A 1 75 ? 28.074 -31.768 5.061 1.00 94.25 75 GLN A C 1
ATOM 553 O O . GLN A 1 75 ? 27.475 -32.488 5.869 1.00 94.25 75 GLN A O 1
ATOM 558 N N . THR A 1 76 ? 27.475 -30.760 4.437 1.00 87.25 76 THR A N 1
ATOM 559 C CA . THR A 1 76 ? 26.030 -30.504 4.516 1.00 87.25 76 THR A CA 1
ATOM 560 C C . THR A 1 76 ? 25.252 -31.461 3.605 1.00 87.25 76 THR A C 1
ATOM 562 O O . THR A 1 76 ? 25.835 -32.151 2.765 1.00 87.25 76 THR A O 1
ATOM 565 N N . ASP A 1 77 ? 23.921 -31.498 3.720 1.00 83.12 77 ASP A N 1
ATOM 566 C CA . ASP A 1 77 ? 23.085 -32.252 2.772 1.00 83.12 77 ASP A CA 1
ATOM 567 C C . ASP A 1 77 ? 23.255 -31.759 1.330 1.00 83.12 77 ASP A C 1
ATOM 569 O O . ASP A 1 77 ? 23.266 -32.559 0.394 1.00 83.12 77 ASP A O 1
ATOM 573 N N . ALA A 1 78 ? 23.467 -30.453 1.147 1.00 76.19 78 ALA A N 1
ATOM 574 C CA . ALA A 1 78 ? 23.719 -29.874 -0.165 1.00 76.19 78 ALA A CA 1
ATOM 575 C C . ALA A 1 78 ? 25.072 -30.333 -0.739 1.00 76.19 78 ALA A C 1
ATOM 577 O O . ALA A 1 78 ? 25.154 -30.651 -1.926 1.00 76.19 78 ALA A O 1
ATOM 578 N N . ASP A 1 79 ? 26.110 -30.419 0.104 1.00 88.12 79 ASP A N 1
ATOM 579 C CA . ASP A 1 79 ? 27.428 -30.923 -0.301 1.00 88.12 79 ASP A CA 1
ATOM 580 C C . ASP A 1 79 ? 27.339 -32.407 -0.692 1.00 88.12 79 ASP A C 1
ATOM 582 O O . ASP A 1 79 ? 27.823 -32.804 -1.750 1.00 88.12 79 ASP A O 1
ATOM 586 N N . ARG A 1 80 ? 26.633 -33.232 0.096 1.00 94.81 80 ARG A N 1
ATOM 587 C CA . ARG A 1 80 ? 26.383 -34.642 -0.252 1.00 94.81 80 ARG A CA 1
ATOM 588 C C . ARG A 1 80 ? 25.624 -34.791 -1.569 1.00 94.81 80 ARG A C 1
ATOM 590 O O . ARG A 1 80 ? 25.949 -35.672 -2.364 1.00 94.81 80 ARG A O 1
ATOM 597 N N . ALA A 1 81 ? 24.634 -33.937 -1.821 1.00 89.69 81 ALA A N 1
ATOM 598 C CA . ALA A 1 81 ? 23.843 -33.981 -3.046 1.00 89.69 81 ALA A CA 1
ATOM 599 C C . ALA A 1 81 ? 24.679 -33.658 -4.296 1.00 89.69 81 ALA A C 1
ATOM 601 O O . ALA A 1 81 ? 24.588 -34.381 -5.292 1.00 89.69 81 ALA A O 1
ATOM 602 N N . VAL A 1 82 ? 25.525 -32.619 -4.252 1.00 95.88 82 VAL A N 1
ATOM 603 C CA . VAL A 1 82 ? 26.423 -32.305 -5.379 1.00 95.88 82 VAL A CA 1
ATOM 604 C C . VAL A 1 82 ? 27.497 -33.381 -5.555 1.00 95.88 82 VAL A C 1
ATOM 606 O O . VAL A 1 82 ? 27.764 -33.773 -6.686 1.00 95.88 82 VAL A O 1
ATOM 609 N N . LEU A 1 83 ? 28.063 -33.919 -4.469 1.00 97.62 83 LEU A N 1
ATOM 610 C CA . LEU A 1 83 ? 29.065 -34.990 -4.520 1.00 97.62 83 LEU A CA 1
ATOM 611 C C . LEU A 1 83 ? 28.491 -36.274 -5.127 1.00 97.62 83 LEU A C 1
ATOM 613 O O . LEU A 1 83 ? 29.132 -36.893 -5.971 1.00 97.62 83 LEU A O 1
ATOM 617 N N . LYS A 1 84 ? 27.257 -36.637 -4.765 1.00 96.56 84 LYS A N 1
ATOM 618 C CA . LYS A 1 84 ? 26.545 -37.761 -5.383 1.00 96.56 84 LYS A CA 1
ATOM 619 C C . LYS A 1 84 ? 26.316 -37.531 -6.876 1.00 96.56 84 LYS A C 1
ATOM 621 O O . LYS A 1 84 ? 26.484 -38.455 -7.661 1.00 96.56 84 LYS A O 1
ATOM 626 N N . TRP A 1 85 ? 25.939 -36.315 -7.271 1.00 97.19 85 TRP A N 1
ATOM 627 C CA . TRP A 1 85 ? 25.791 -35.971 -8.686 1.00 97.19 85 TRP A CA 1
ATOM 628 C C . TRP A 1 85 ? 27.118 -36.041 -9.450 1.00 97.19 85 TRP A C 1
ATOM 630 O O . TRP A 1 85 ? 27.100 -36.427 -10.608 1.00 97.19 85 TRP A O 1
ATOM 640 N N . MET A 1 86 ? 28.250 -35.740 -8.805 1.00 97.88 86 MET A N 1
ATOM 641 C CA . MET A 1 86 ? 29.590 -35.886 -9.392 1.00 97.88 86 MET A CA 1
ATOM 642 C C . MET A 1 86 ? 30.098 -37.337 -9.463 1.00 97.88 86 MET A C 1
ATOM 644 O O . MET A 1 86 ? 31.262 -37.553 -9.789 1.00 97.88 86 MET A O 1
ATOM 648 N N . HIS A 1 87 ? 29.268 -38.328 -9.113 1.00 97.81 87 HIS A N 1
ATOM 649 C CA . HIS A 1 87 ? 29.651 -39.745 -9.024 1.00 97.81 87 HIS A CA 1
ATOM 650 C C . HIS A 1 87 ? 30.816 -40.013 -8.058 1.00 97.81 87 HIS A C 1
ATOM 652 O O . HIS A 1 87 ? 31.528 -41.005 -8.192 1.00 97.81 87 HIS A O 1
ATOM 658 N N . THR A 1 88 ? 31.013 -39.148 -7.055 1.00 97.00 88 THR A N 1
ATOM 659 C CA . THR A 1 88 ? 32.104 -39.298 -6.086 1.00 97.00 88 THR A CA 1
ATOM 660 C C . THR A 1 88 ? 32.026 -40.663 -5.393 1.00 97.00 88 THR A C 1
ATOM 662 O O . THR A 1 88 ? 30.997 -41.007 -4.808 1.00 97.00 88 THR A O 1
ATOM 665 N N . ASN A 1 89 ? 33.143 -41.396 -5.390 1.00 95.31 89 ASN A N 1
ATOM 666 C CA . ASN A 1 89 ? 33.311 -42.769 -4.897 1.00 95.31 89 ASN A CA 1
ATOM 667 C C . ASN A 1 89 ? 32.717 -43.884 -5.775 1.00 95.31 89 ASN A C 1
ATOM 669 O O . ASN A 1 89 ? 32.748 -45.038 -5.341 1.00 95.31 89 ASN A O 1
ATOM 673 N N . ALA A 1 90 ? 32.237 -43.603 -6.992 1.00 94.44 90 ALA A N 1
ATOM 674 C CA . ALA A 1 90 ? 31.858 -44.662 -7.935 1.00 94.44 90 ALA A CA 1
ATOM 675 C C . ALA A 1 90 ? 33.076 -45.472 -8.416 1.00 94.44 90 ALA A C 1
ATOM 677 O O . ALA A 1 90 ? 32.936 -46.657 -8.714 1.00 94.44 90 ALA A O 1
ATOM 678 N N . ARG A 1 91 ? 34.279 -44.864 -8.405 1.00 92.94 91 ARG A N 1
ATOM 679 C CA . ARG A 1 91 ? 35.557 -45.491 -8.807 1.00 92.94 91 ARG A CA 1
ATOM 680 C C . ARG A 1 91 ? 35.534 -46.090 -10.218 1.00 92.94 91 ARG A C 1
ATOM 682 O O . ARG A 1 91 ? 36.128 -47.136 -10.472 1.00 92.94 91 ARG A O 1
ATOM 689 N N . ASP A 1 92 ? 34.846 -45.414 -11.123 1.00 95.62 92 ASP A N 1
ATOM 690 C CA . ASP A 1 92 ? 34.736 -45.751 -12.537 1.00 95.62 92 ASP A CA 1
ATOM 691 C C . ASP A 1 92 ? 35.113 -44.536 -13.405 1.00 95.62 92 ASP A C 1
ATOM 693 O O . ASP A 1 92 ? 35.716 -43.570 -12.933 1.00 95.62 92 ASP A O 1
ATOM 697 N N . ASP A 1 93 ? 34.771 -44.577 -14.693 1.00 95.44 93 ASP A N 1
ATOM 698 C CA . ASP A 1 93 ? 35.064 -43.501 -15.642 1.00 95.44 93 ASP A CA 1
ATOM 699 C C . ASP A 1 93 ? 34.159 -42.257 -15.508 1.00 95.44 93 ASP A C 1
ATOM 701 O O . ASP A 1 93 ? 34.293 -41.316 -16.296 1.00 95.44 93 ASP A O 1
ATOM 705 N N . GLN A 1 94 ? 33.255 -42.234 -14.523 1.00 96.00 94 GLN A N 1
ATOM 706 C CA . GLN A 1 94 ? 32.385 -41.099 -14.196 1.00 96.00 94 GLN A CA 1
ATOM 707 C C . GLN A 1 94 ? 32.904 -40.301 -13.000 1.00 96.00 94 GLN A C 1
ATOM 709 O O . GLN A 1 94 ? 32.641 -39.101 -12.901 1.00 96.00 94 GLN A O 1
ATOM 714 N N . ASP A 1 95 ? 33.646 -40.960 -12.109 1.00 97.62 95 ASP A N 1
ATOM 715 C CA . ASP A 1 95 ? 34.212 -40.376 -10.896 1.00 97.62 95 ASP A CA 1
ATOM 716 C C . ASP A 1 95 ? 35.507 -39.610 -11.207 1.00 97.62 95 ASP A C 1
ATOM 718 O O . ASP A 1 95 ? 36.617 -40.149 -11.192 1.00 97.62 95 ASP A O 1
ATOM 722 N N . GLY A 1 96 ? 35.382 -38.310 -11.465 1.00 97.19 96 GLY A N 1
ATOM 723 C CA . GLY A 1 96 ? 36.533 -37.462 -11.774 1.00 97.19 96 GLY A CA 1
ATOM 724 C C . GLY A 1 96 ? 37.549 -37.314 -10.641 1.00 97.19 96 GLY A C 1
ATOM 725 O O . GLY A 1 96 ? 38.723 -37.049 -10.912 1.00 97.19 96 GLY A O 1
ATOM 726 N N . TRP A 1 97 ? 37.140 -37.503 -9.382 1.00 97.31 97 TRP A N 1
ATOM 727 C CA . TRP A 1 97 ? 38.068 -37.517 -8.249 1.00 97.31 97 TRP A CA 1
ATOM 728 C C . TRP A 1 97 ? 38.925 -38.781 -8.263 1.00 97.31 97 TRP A C 1
ATOM 730 O O . TRP A 1 97 ? 40.121 -38.714 -7.971 1.00 97.31 97 TRP A O 1
ATOM 740 N N . PHE A 1 98 ? 38.332 -39.922 -8.624 1.00 96.62 98 PHE A N 1
ATOM 741 C CA . PHE A 1 98 ? 39.058 -41.169 -8.850 1.00 96.62 98 PHE A CA 1
ATOM 742 C C . PHE A 1 98 ? 39.990 -41.062 -10.061 1.00 96.62 98 PHE A C 1
ATOM 744 O O . PHE A 1 98 ? 41.175 -41.350 -9.919 1.00 96.62 98 PHE A O 1
ATOM 751 N N . LEU A 1 99 ? 39.509 -40.571 -11.207 1.00 96.88 99 LEU A N 1
ATOM 752 C CA . LEU A 1 99 ? 40.328 -40.417 -12.420 1.00 96.88 99 LEU A CA 1
ATOM 753 C C . LEU A 1 99 ? 41.572 -39.547 -12.197 1.00 96.88 99 LEU A C 1
ATOM 755 O O . LEU A 1 99 ? 42.632 -39.835 -12.753 1.00 96.88 99 LEU A O 1
ATOM 759 N N . ALA A 1 100 ? 41.464 -38.518 -11.355 1.00 96.56 100 ALA A N 1
ATOM 760 C CA . ALA A 1 100 ? 42.584 -37.648 -11.026 1.00 96.56 100 ALA A CA 1
ATOM 761 C C . ALA A 1 100 ? 43.577 -38.265 -10.033 1.00 96.56 100 ALA A C 1
ATOM 763 O O . ALA A 1 100 ? 44.760 -37.945 -10.121 1.00 96.56 100 ALA A O 1
ATOM 764 N N . ALA A 1 101 ? 43.132 -39.141 -9.128 1.00 93.50 101 ALA A N 1
ATOM 765 C CA . ALA A 1 101 ? 43.957 -39.697 -8.050 1.00 93.50 101 ALA A CA 1
ATOM 766 C C . ALA A 1 101 ? 44.416 -41.149 -8.277 1.00 93.50 101 ALA A C 1
ATOM 768 O O . ALA A 1 101 ? 45.268 -41.628 -7.535 1.00 93.50 101 ALA A O 1
ATOM 769 N N . ASN A 1 102 ? 43.839 -41.869 -9.243 1.00 91.38 102 ASN A N 1
ATOM 770 C CA . ASN A 1 102 ? 44.162 -43.270 -9.499 1.00 91.38 102 ASN A CA 1
ATOM 771 C C . ASN A 1 102 ? 45.561 -43.411 -10.108 1.00 91.38 102 ASN A C 1
ATOM 773 O O . ASN A 1 102 ? 45.828 -42.854 -11.172 1.00 91.38 102 ASN A O 1
ATOM 777 N N . ASP A 1 103 ? 46.430 -44.184 -9.461 1.00 90.06 103 ASP A N 1
ATOM 778 C CA . ASP A 1 103 ? 47.795 -44.422 -9.927 1.00 90.06 103 ASP A CA 1
ATOM 779 C C . ASP A 1 103 ? 47.794 -45.289 -11.189 1.00 90.06 103 ASP A C 1
ATOM 781 O O . ASP A 1 103 ? 47.411 -46.461 -11.163 1.00 90.06 103 ASP A O 1
ATOM 785 N N . HIS A 1 104 ? 48.243 -44.721 -12.309 1.00 89.69 104 HIS A N 1
ATOM 786 C CA . HIS A 1 104 ? 48.365 -45.470 -13.554 1.00 89.69 104 HIS A CA 1
ATOM 787 C C . HIS A 1 104 ? 49.634 -46.349 -13.545 1.00 89.69 104 HIS A C 1
ATOM 789 O O . HIS A 1 104 ? 50.683 -45.881 -13.088 1.00 89.69 104 HIS A O 1
ATOM 795 N N . PRO A 1 105 ? 49.608 -47.569 -14.124 1.00 84.94 105 PRO A N 1
ATOM 796 C CA . PRO A 1 105 ? 50.782 -48.449 -14.232 1.00 84.94 105 PRO A CA 1
ATOM 797 C C . PRO A 1 105 ? 52.037 -47.817 -14.862 1.00 84.94 105 PRO A C 1
ATOM 799 O O . PRO A 1 105 ? 53.151 -48.216 -14.544 1.00 84.94 105 PRO A O 1
ATOM 802 N N . ASP A 1 106 ? 51.863 -46.799 -15.711 1.00 79.06 106 ASP A N 1
ATOM 803 C CA . ASP A 1 106 ? 52.961 -46.030 -16.332 1.00 79.06 106 ASP A CA 1
ATOM 804 C C . ASP A 1 106 ? 53.766 -45.172 -15.327 1.00 79.06 106 ASP A C 1
ATOM 806 O O . ASP A 1 106 ? 54.817 -44.632 -15.674 1.00 79.06 106 ASP A O 1
ATOM 810 N N . GLY A 1 107 ? 53.287 -45.033 -14.084 1.00 84.06 107 GLY A N 1
ATOM 811 C CA . GLY A 1 107 ? 53.996 -44.411 -12.966 1.00 84.06 107 GLY A CA 1
ATOM 812 C C . GLY A 1 107 ? 53.979 -42.875 -12.946 1.00 84.06 107 GLY A C 1
ATOM 813 O O . GLY A 1 107 ? 54.416 -42.189 -13.870 1.00 84.06 107 GLY A O 1
ATOM 814 N N . GLY A 1 108 ? 53.544 -42.292 -11.823 1.00 86.12 108 GLY A N 1
ATOM 815 C CA . GLY A 1 108 ? 53.548 -40.840 -11.566 1.00 86.12 108 GLY A CA 1
ATOM 816 C C . GLY A 1 108 ? 52.641 -40.013 -12.484 1.00 86.12 108 GLY A C 1
ATOM 817 O O . GLY A 1 108 ? 52.925 -38.840 -12.753 1.00 86.12 108 GLY A O 1
ATOM 818 N N . ARG A 1 109 ? 51.553 -40.633 -12.942 1.00 94.12 109 ARG A N 1
ATOM 819 C CA . ARG A 1 109 ? 50.373 -39.987 -13.514 1.00 94.12 109 ARG A CA 1
ATOM 820 C C . ARG A 1 109 ? 49.110 -40.739 -13.096 1.00 94.12 109 ARG A C 1
ATOM 822 O O . ARG A 1 109 ? 49.184 -41.895 -12.680 1.00 94.12 109 ARG A O 1
ATOM 829 N N . SER A 1 110 ? 47.977 -40.098 -13.317 1.00 94.94 110 SER A N 1
ATOM 830 C CA . SER A 1 110 ? 46.646 -40.685 -13.322 1.00 94.94 110 SER A CA 1
ATOM 831 C C . SER A 1 110 ? 46.034 -40.629 -14.724 1.00 94.94 110 SER A C 1
ATOM 833 O O . SER A 1 110 ? 46.749 -40.469 -15.722 1.00 94.94 110 SER A O 1
ATOM 835 N N . GLU A 1 111 ? 44.716 -40.791 -14.827 1.00 95.25 111 GLU A N 1
ATOM 836 C CA . GLU A 1 111 ? 43.991 -40.665 -16.094 1.00 95.25 111 GLU A CA 1
ATOM 837 C C . GLU A 1 111 ? 43.880 -39.209 -16.559 1.00 95.25 111 GLU A C 1
ATOM 839 O O . GLU A 1 111 ? 43.771 -38.959 -17.759 1.00 95.25 111 GLU A O 1
ATOM 844 N N . THR A 1 112 ? 43.913 -38.249 -15.624 1.00 97.00 112 THR A N 1
ATOM 845 C CA . THR A 1 112 ? 43.678 -36.823 -15.912 1.00 97.00 112 THR A CA 1
ATOM 846 C C . THR A 1 112 ? 44.707 -35.858 -15.323 1.00 97.00 112 THR A C 1
ATOM 848 O O . THR A 1 112 ? 44.606 -34.644 -15.529 1.00 97.00 112 THR A O 1
ATOM 851 N N . ALA A 1 113 ? 45.716 -36.361 -14.613 1.00 96.81 113 ALA A N 1
ATOM 852 C CA . ALA A 1 113 ? 46.804 -35.551 -14.082 1.00 96.81 113 ALA A CA 1
ATOM 853 C C . ALA A 1 113 ? 48.161 -36.255 -14.210 1.00 96.81 113 ALA A C 1
ATOM 855 O O . ALA A 1 113 ? 48.242 -37.477 -14.174 1.00 96.81 113 ALA A O 1
ATOM 856 N N . CYS A 1 114 ? 49.254 -35.505 -14.357 1.00 96.44 114 CYS A N 1
ATOM 857 C CA . CYS A 1 114 ? 50.600 -36.083 -14.460 1.00 96.44 114 CYS A CA 1
ATOM 858 C C . CYS A 1 114 ? 51.619 -35.261 -13.681 1.00 96.44 114 CYS A C 1
ATOM 860 O O . CYS A 1 114 ? 51.696 -34.041 -13.819 1.00 96.44 114 CYS A O 1
ATOM 862 N N . SER A 1 115 ? 52.468 -35.929 -12.902 1.00 93.88 115 SER A N 1
ATOM 863 C CA . SER A 1 115 ? 53.538 -35.244 -12.185 1.00 93.88 115 SER A CA 1
ATOM 864 C C . SER A 1 115 ? 54.532 -34.596 -13.157 1.00 93.88 115 SER A C 1
ATOM 866 O O . SER A 1 115 ? 54.920 -35.183 -14.173 1.00 93.88 115 SER A O 1
ATOM 868 N N . GLY A 1 116 ? 54.926 -33.358 -12.857 1.00 93.56 116 GLY A N 1
ATOM 869 C CA . GLY A 1 116 ? 55.892 -32.591 -13.642 1.00 93.56 116 GLY A CA 1
ATOM 870 C C . GLY A 1 116 ? 55.400 -32.080 -15.002 1.00 93.56 116 GLY A C 1
ATOM 871 O O . GLY A 1 116 ? 56.214 -31.528 -15.743 1.00 93.56 116 GLY A O 1
ATOM 872 N N . VAL A 1 117 ? 54.134 -32.289 -15.386 1.00 96.81 117 VAL A N 1
ATOM 873 C CA . VAL A 1 117 ? 53.599 -31.854 -16.691 1.00 96.81 117 VAL A CA 1
ATOM 874 C C . VAL A 1 117 ? 53.460 -30.332 -16.763 1.00 96.81 117 VAL A C 1
ATOM 876 O O . VAL A 1 117 ? 52.964 -29.702 -15.826 1.00 96.81 117 VAL A O 1
ATOM 879 N N . ARG A 1 118 ? 53.918 -29.746 -17.871 1.00 97.00 118 ARG A N 1
ATOM 880 C CA . ARG A 1 118 ? 53.694 -28.337 -18.223 1.00 97.00 118 ARG A CA 1
ATOM 881 C C . ARG A 1 118 ? 52.450 -28.179 -19.094 1.00 97.00 118 ARG A C 1
ATOM 883 O O . ARG A 1 118 ? 51.986 -29.149 -19.691 1.00 97.00 118 ARG A O 1
ATOM 890 N N . LEU A 1 119 ? 51.929 -26.962 -19.220 1.00 97.56 119 LEU A N 1
ATOM 891 C CA . LEU A 1 119 ? 50.718 -26.711 -20.003 1.00 97.56 119 LEU A CA 1
ATOM 892 C C . LEU A 1 119 ? 50.865 -27.069 -21.497 1.00 97.56 119 LEU A C 1
ATOM 894 O O . LEU A 1 119 ? 49.939 -27.639 -22.068 1.00 97.56 119 LEU A O 1
ATOM 898 N N . ASP A 1 120 ? 52.021 -26.810 -22.119 1.00 97.06 120 ASP A N 1
ATOM 899 C CA . ASP A 1 120 ? 52.297 -27.206 -23.514 1.00 97.06 120 ASP A CA 1
ATOM 900 C C . ASP A 1 120 ? 52.284 -28.729 -23.695 1.00 97.06 120 ASP A C 1
ATOM 902 O O . ASP A 1 120 ? 51.685 -29.252 -24.633 1.00 97.06 120 ASP A O 1
ATOM 906 N N . GLU A 1 121 ? 52.904 -29.447 -22.761 1.00 96.88 121 GLU A N 1
ATOM 907 C CA . GLU A 1 121 ? 52.949 -30.912 -22.761 1.00 96.88 121 GLU A CA 1
ATOM 908 C C . GLU A 1 121 ? 51.573 -31.530 -22.477 1.00 96.88 121 GLU A C 1
ATOM 910 O O . GLU A 1 121 ? 51.247 -32.576 -23.031 1.00 96.88 121 GLU A O 1
ATOM 915 N N . PHE A 1 122 ? 50.747 -30.889 -21.644 1.00 97.19 122 PHE A N 1
ATOM 916 C CA . PHE A 1 122 ? 49.381 -31.338 -21.353 1.00 97.19 122 PHE A CA 1
ATOM 917 C C . PHE A 1 122 ? 48.452 -31.178 -22.568 1.00 97.19 122 PHE A C 1
ATOM 919 O O . PHE A 1 122 ? 47.579 -32.011 -22.814 1.00 97.19 122 PHE A O 1
ATOM 926 N N . LEU A 1 123 ? 48.652 -30.115 -23.354 1.00 96.75 123 LEU A N 1
ATOM 927 C CA . LEU A 1 123 ? 47.939 -29.896 -24.613 1.00 96.75 123 LEU A CA 1
ATOM 928 C C . LEU A 1 123 ? 48.370 -30.884 -25.699 1.00 96.75 123 LEU A C 1
ATOM 930 O O . LEU A 1 123 ? 47.514 -31.380 -26.427 1.00 96.75 123 LEU A O 1
ATOM 934 N N . ALA A 1 124 ? 49.668 -31.182 -25.799 1.00 93.00 124 ALA A N 1
ATOM 935 C CA . ALA A 1 124 ? 50.200 -32.130 -26.778 1.00 93.00 124 ALA A CA 1
ATOM 936 C C . ALA A 1 124 ? 49.890 -33.598 -26.425 1.00 93.00 124 ALA A C 1
ATOM 938 O O . ALA A 1 124 ? 49.660 -34.412 -27.319 1.00 93.00 124 ALA A O 1
ATOM 939 N N . GLY A 1 125 ? 49.852 -33.933 -25.132 1.00 91.75 125 GLY A N 1
ATOM 940 C CA . GLY A 1 125 ? 49.802 -35.312 -24.648 1.00 91.75 125 GLY A CA 1
ATOM 941 C C . GLY A 1 125 ? 51.156 -36.029 -24.754 1.00 91.75 125 GLY A C 1
ATOM 942 O O . GLY A 1 125 ? 52.173 -35.462 -25.151 1.00 91.75 125 GLY A O 1
ATOM 943 N N . GLY A 1 126 ? 51.189 -37.300 -24.356 1.00 83.94 126 GLY A N 1
ATOM 944 C CA . GLY A 1 126 ? 52.343 -38.195 -24.502 1.00 83.94 126 GLY A CA 1
ATOM 945 C C . GLY A 1 126 ? 53.336 -38.190 -23.335 1.00 83.94 126 GLY A C 1
ATOM 946 O O . GLY A 1 126 ? 54.072 -39.162 -23.161 1.00 83.94 126 GLY A O 1
ATOM 947 N N . LYS A 1 127 ? 53.333 -37.173 -22.462 1.00 90.50 127 LYS A N 1
ATOM 948 C CA . LYS A 1 127 ? 54.162 -37.191 -21.245 1.00 90.50 127 LYS A CA 1
ATOM 949 C C . LYS A 1 127 ? 53.711 -38.321 -20.318 1.00 90.50 127 LYS A C 1
ATOM 951 O O . LYS A 1 127 ? 52.610 -38.279 -19.779 1.00 90.50 127 LYS A O 1
ATOM 956 N N . ARG A 1 128 ? 54.565 -39.343 -20.165 1.00 91.38 128 ARG A N 1
ATOM 957 C CA . ARG A 1 128 ? 54.253 -40.605 -19.461 1.00 91.38 128 ARG A CA 1
ATOM 958 C C . ARG A 1 128 ? 52.973 -41.279 -19.978 1.00 91.38 128 ARG A C 1
ATOM 960 O O . ARG A 1 128 ? 52.211 -41.833 -19.193 1.00 91.38 128 ARG A O 1
ATOM 967 N N . ASN A 1 129 ? 52.717 -41.187 -21.285 1.00 90.31 129 ASN A N 1
ATOM 968 C CA . ASN A 1 129 ? 51.495 -41.669 -21.943 1.00 90.31 129 ASN A CA 1
ATOM 969 C C . ASN A 1 129 ? 50.191 -40.997 -21.463 1.00 90.31 129 ASN A C 1
ATOM 971 O O . ASN A 1 129 ? 49.113 -41.556 -21.658 1.00 90.31 129 ASN A O 1
ATOM 975 N N . LEU A 1 130 ? 50.250 -39.806 -20.850 1.00 94.56 130 LEU A N 1
ATOM 976 C CA . LEU A 1 130 ? 49.037 -39.041 -20.552 1.00 94.56 130 LEU A CA 1
ATOM 977 C C . LEU A 1 130 ? 48.352 -38.623 -21.873 1.00 94.56 130 LEU A C 1
ATOM 979 O O . LEU A 1 130 ? 49.033 -38.061 -22.738 1.00 94.56 130 LEU A O 1
ATOM 983 N N . PRO A 1 131 ? 47.038 -38.854 -22.053 1.00 95.56 131 PRO A N 1
ATOM 984 C CA . PRO A 1 131 ? 46.317 -38.364 -23.225 1.00 95.56 131 PRO A CA 1
ATOM 985 C C . PRO A 1 131 ? 46.336 -36.830 -23.307 1.00 95.56 131 PRO A C 1
ATOM 987 O O . PRO A 1 131 ? 46.476 -36.145 -22.294 1.00 95.56 131 PRO A O 1
ATOM 990 N N . SER A 1 132 ? 46.164 -36.272 -24.506 1.00 97.38 132 SER A N 1
ATOM 991 C CA . SER A 1 132 ? 46.004 -34.823 -24.673 1.00 97.38 132 SER A CA 1
ATOM 992 C C . SER A 1 132 ? 44.688 -34.322 -24.065 1.00 97.38 132 SER A C 1
ATOM 994 O O . SER A 1 132 ? 43.739 -35.092 -23.877 1.00 97.38 132 SER A O 1
ATOM 996 N N . LEU A 1 133 ? 44.584 -33.012 -23.799 1.00 97.62 133 LEU A N 1
ATOM 997 C CA . LEU A 1 133 ? 43.336 -32.397 -23.320 1.00 97.62 133 LEU A CA 1
ATOM 998 C C . LEU A 1 133 ? 42.128 -32.762 -24.202 1.00 97.62 133 LEU A C 1
ATOM 1000 O O . LEU A 1 133 ? 41.088 -33.161 -23.684 1.00 97.62 133 LEU A O 1
ATOM 1004 N N . GLU A 1 134 ? 42.264 -32.679 -25.528 1.00 96.56 134 GLU A N 1
ATOM 1005 C CA . GLU A 1 134 ? 41.174 -33.009 -26.457 1.00 96.56 134 GLU A CA 1
ATOM 1006 C C . GLU A 1 134 ? 40.794 -34.499 -26.393 1.00 96.56 134 GLU A C 1
ATOM 1008 O O . GLU A 1 134 ? 39.604 -34.831 -26.391 1.00 96.56 134 GLU A O 1
ATOM 1013 N N . GLN A 1 135 ? 41.776 -35.398 -26.251 1.00 97.31 135 GLN A N 1
ATOM 1014 C CA . GLN A 1 135 ? 41.528 -36.832 -26.065 1.00 97.31 135 GLN A CA 1
ATOM 1015 C C . GLN A 1 135 ? 40.784 -37.114 -24.752 1.00 97.31 135 GLN A C 1
ATOM 1017 O O . GLN A 1 135 ? 39.840 -37.904 -24.751 1.00 97.31 135 GLN A O 1
ATOM 1022 N N . MET A 1 136 ? 41.148 -36.445 -23.651 1.00 97.75 136 MET A N 1
ATOM 1023 C CA . MET A 1 136 ? 40.464 -36.596 -22.359 1.00 97.75 136 MET A CA 1
ATOM 1024 C C . MET A 1 136 ? 39.013 -36.106 -22.411 1.00 97.75 136 MET A C 1
ATOM 1026 O O . MET A 1 136 ? 38.112 -36.816 -21.959 1.00 97.75 136 MET A O 1
ATOM 1030 N N . LEU A 1 137 ? 38.757 -34.931 -22.997 1.00 97.12 137 LEU A N 1
ATOM 1031 C CA . LEU A 1 137 ? 37.391 -34.407 -23.132 1.00 97.12 137 LEU A CA 1
ATOM 1032 C C . LEU A 1 137 ? 36.531 -35.280 -24.051 1.00 97.12 137 LEU A C 1
ATOM 1034 O O . LEU A 1 137 ? 35.356 -35.496 -23.758 1.00 97.12 137 LEU A O 1
ATOM 1038 N N . THR A 1 138 ? 37.119 -35.832 -25.115 1.00 96.06 138 THR A N 1
ATOM 1039 C CA . THR A 1 138 ? 36.429 -36.755 -26.029 1.00 96.06 138 THR A CA 1
ATOM 1040 C C . THR A 1 138 ? 36.095 -38.079 -25.345 1.00 96.06 138 THR A C 1
ATOM 1042 O O . THR A 1 138 ? 34.973 -38.566 -25.472 1.00 96.06 138 THR A O 1
ATOM 1045 N N . ARG A 1 139 ? 37.045 -38.653 -24.597 1.00 96.88 139 ARG A N 1
ATOM 1046 C CA . ARG A 1 139 ? 36.884 -39.948 -23.923 1.00 96.88 139 ARG A CA 1
ATOM 1047 C C . ARG A 1 139 ? 35.841 -39.893 -22.812 1.00 96.88 139 ARG A C 1
ATOM 1049 O O . ARG A 1 139 ? 34.941 -40.726 -22.783 1.00 96.88 139 ARG A O 1
ATOM 1056 N N . TYR A 1 140 ? 35.960 -38.925 -21.905 1.00 97.50 140 TYR A N 1
ATOM 1057 C CA . TYR A 1 140 ? 35.139 -38.887 -20.691 1.00 97.50 140 TYR A CA 1
ATOM 1058 C C . TYR A 1 140 ? 33.864 -38.047 -20.843 1.00 97.50 140 TYR A C 1
ATOM 1060 O O . TYR A 1 140 ? 32.941 -38.198 -20.045 1.00 97.50 140 TYR A O 1
ATOM 1068 N N . ARG A 1 141 ? 33.775 -37.194 -21.876 1.00 97.12 141 ARG A N 1
ATOM 1069 C CA . ARG A 1 141 ? 32.623 -36.319 -22.165 1.00 97.12 141 ARG A CA 1
ATOM 1070 C C . ARG A 1 141 ? 32.103 -35.576 -20.919 1.00 97.12 141 ARG A C 1
ATOM 1072 O O . ARG A 1 141 ? 30.936 -35.746 -20.573 1.00 97.12 141 ARG A O 1
ATOM 1079 N N . PRO A 1 142 ? 32.919 -34.778 -20.211 1.00 97.75 142 PRO A N 1
ATOM 1080 C CA . PRO A 1 142 ? 32.467 -34.120 -18.987 1.00 97.75 142 PRO A CA 1
ATOM 1081 C C . PRO A 1 142 ? 31.473 -32.981 -19.228 1.00 97.75 142 PRO A C 1
ATOM 1083 O O . PRO A 1 142 ? 31.410 -32.411 -20.312 1.00 97.75 142 PRO A O 1
ATOM 1086 N N . GLN A 1 143 ? 30.735 -32.595 -18.187 1.00 96.69 143 GLN A N 1
ATOM 1087 C CA . GLN A 1 143 ? 29.976 -31.340 -18.159 1.00 96.69 143 GLN A CA 1
ATOM 1088 C C . GLN A 1 143 ? 30.824 -30.167 -17.646 1.00 96.69 143 GLN A C 1
ATOM 1090 O O . GLN A 1 143 ? 30.673 -29.042 -18.121 1.00 96.69 143 GLN A O 1
ATOM 1095 N N . MET A 1 144 ? 31.742 -30.421 -16.710 1.00 97.56 144 MET A N 1
ATOM 1096 C CA . MET A 1 144 ? 32.661 -29.413 -16.171 1.00 97.56 144 MET A CA 1
ATOM 1097 C C . MET A 1 144 ? 34.086 -29.960 -16.078 1.00 97.56 144 MET A C 1
ATOM 1099 O O . MET A 1 144 ? 34.285 -31.167 -15.946 1.00 97.56 144 MET A O 1
ATOM 1103 N N . ALA A 1 145 ? 35.082 -29.080 -16.109 1.00 98.06 145 ALA A N 1
ATOM 1104 C CA . ALA A 1 145 ? 36.474 -29.453 -15.896 1.00 98.06 145 ALA A CA 1
ATOM 1105 C C . ALA A 1 145 ? 37.209 -28.405 -15.055 1.00 98.06 145 ALA A C 1
ATOM 1107 O O . ALA A 1 145 ? 37.259 -27.235 -15.426 1.00 98.06 145 ALA A O 1
ATOM 1108 N N . VAL A 1 146 ? 37.804 -28.823 -13.939 1.00 98.38 146 VAL A N 1
ATOM 1109 C CA . VAL A 1 146 ? 38.643 -27.973 -13.084 1.00 98.38 146 VAL A CA 1
ATOM 1110 C C . VAL A 1 146 ? 40.091 -28.118 -13.527 1.00 98.38 146 VAL A C 1
ATOM 1112 O O . VAL A 1 146 ? 40.610 -29.232 -13.522 1.00 98.38 146 VAL A O 1
ATOM 1115 N N . MET A 1 147 ? 40.756 -27.021 -13.889 1.00 98.19 147 MET A N 1
ATOM 1116 C CA . MET A 1 147 ? 42.136 -27.048 -14.386 1.00 98.19 147 MET A CA 1
ATOM 1117 C C . MET A 1 147 ? 43.083 -26.276 -13.466 1.00 98.19 147 MET A C 1
ATOM 1119 O O . MET A 1 147 ? 42.922 -25.071 -13.280 1.00 98.19 147 MET A O 1
ATOM 1123 N N . LEU A 1 148 ? 44.103 -26.966 -12.947 1.00 97.50 148 LEU A N 1
ATOM 1124 C CA . LEU A 1 148 ? 45.267 -26.360 -12.292 1.00 97.50 148 LEU A CA 1
ATOM 1125 C C . LEU A 1 148 ? 46.535 -26.827 -13.015 1.00 97.50 148 LEU A C 1
ATOM 1127 O O . LEU A 1 148 ? 46.989 -27.953 -12.820 1.00 97.50 148 LEU A O 1
ATOM 1131 N N . LEU A 1 149 ? 47.082 -25.956 -13.865 1.00 96.12 149 LEU A N 1
ATOM 1132 C CA . LEU A 1 149 ? 48.327 -26.160 -14.609 1.00 96.12 149 LEU A CA 1
ATOM 1133 C C . LEU A 1 149 ? 49.116 -24.854 -14.647 1.00 96.12 149 LEU A C 1
ATOM 1135 O O . LEU A 1 149 ? 48.538 -23.781 -14.804 1.00 96.12 149 LEU A O 1
ATOM 1139 N N . GLY A 1 150 ? 50.438 -24.962 -14.534 1.00 95.44 150 GLY A N 1
ATOM 1140 C CA . GLY A 1 150 ? 51.355 -23.823 -14.573 1.00 95.44 150 GLY A CA 1
ATOM 1141 C C . GLY A 1 150 ? 52.448 -23.862 -13.508 1.00 95.44 150 GLY A C 1
ATOM 1142 O O . GLY A 1 150 ? 53.438 -23.152 -13.648 1.00 95.44 150 GLY A O 1
ATOM 1143 N N . THR A 1 151 ? 52.346 -24.707 -12.474 1.00 95.44 151 THR A N 1
ATOM 1144 C CA . THR A 1 151 ? 53.399 -24.776 -11.442 1.00 95.44 151 THR A CA 1
ATOM 1145 C C . THR A 1 151 ? 54.718 -25.333 -11.997 1.00 95.44 151 THR A C 1
ATOM 1147 O O . THR A 1 151 ? 55.800 -24.823 -11.694 1.00 95.44 151 THR A O 1
ATOM 1150 N N . ASN A 1 152 ? 54.644 -26.310 -12.906 1.00 96.56 152 ASN A N 1
ATOM 1151 C CA . ASN A 1 152 ? 55.818 -26.830 -13.611 1.00 96.56 152 ASN A CA 1
ATOM 1152 C C . ASN A 1 152 ? 56.312 -25.890 -14.711 1.00 96.56 152 ASN A C 1
ATOM 1154 O O . ASN A 1 152 ? 57.506 -25.863 -14.990 1.00 96.56 152 ASN A O 1
ATOM 1158 N N . ASP A 1 153 ? 55.432 -25.092 -15.319 1.00 97.62 153 ASP A N 1
ATOM 1159 C CA . ASP A 1 153 ? 55.834 -24.034 -16.246 1.00 97.62 153 ASP A CA 1
ATOM 1160 C C . ASP A 1 153 ? 56.644 -22.946 -15.515 1.00 97.62 153 ASP A C 1
ATOM 1162 O O . ASP A 1 153 ? 57.667 -22.500 -16.035 1.00 97.62 153 ASP A O 1
ATOM 1166 N N . VAL A 1 154 ? 56.254 -22.593 -14.282 1.00 96.56 154 VAL A N 1
ATOM 1167 C CA . VAL A 1 154 ? 57.022 -21.708 -13.387 1.00 96.56 154 VAL A CA 1
ATOM 1168 C C . VAL A 1 154 ? 58.372 -22.332 -13.024 1.00 96.56 154 VAL A C 1
ATOM 1170 O O . VAL A 1 154 ? 59.403 -21.664 -13.114 1.00 96.56 154 VAL A O 1
ATOM 1173 N N . THR A 1 155 ? 58.393 -23.619 -12.667 1.00 94.44 155 THR A N 1
ATOM 1174 C CA . THR A 1 155 ? 59.636 -24.347 -12.343 1.00 94.44 155 THR A CA 1
ATOM 1175 C C . THR A 1 155 ? 60.585 -24.405 -13.546 1.00 94.44 155 THR A C 1
ATOM 1177 O O . THR A 1 155 ? 61.786 -24.176 -13.408 1.00 94.44 155 THR A O 1
ATOM 1180 N N . ALA A 1 156 ? 60.041 -24.632 -14.744 1.00 94.81 156 ALA A N 1
ATOM 1181 C CA . ALA A 1 156 ? 60.770 -24.632 -16.010 1.00 94.81 156 ALA A CA 1
ATOM 1182 C C . ALA A 1 156 ? 61.074 -23.221 -16.549 1.00 94.81 156 ALA A C 1
ATOM 1184 O O . ALA A 1 156 ? 61.666 -23.100 -17.619 1.00 94.81 156 ALA A O 1
ATOM 1185 N N . GLN A 1 157 ? 60.679 -22.163 -15.828 1.00 95.81 157 GLN A N 1
ATOM 1186 C CA . GLN A 1 157 ? 60.885 -20.760 -16.202 1.00 95.81 157 GLN A CA 1
ATOM 1187 C C . GLN A 1 157 ? 60.342 -20.414 -17.597 1.00 95.81 157 GLN A C 1
ATOM 1189 O O . GLN A 1 157 ? 60.943 -19.636 -18.341 1.00 95.81 157 GLN A O 1
ATOM 1194 N N . ARG A 1 158 ? 59.194 -20.987 -17.973 1.00 97.00 158 ARG A N 1
ATOM 1195 C CA . ARG A 1 158 ? 58.528 -20.616 -19.224 1.00 97.00 158 ARG A CA 1
ATOM 1196 C C . ARG A 1 158 ? 58.105 -19.153 -19.183 1.00 97.00 158 ARG A C 1
ATOM 1198 O O . ARG A 1 158 ? 57.766 -18.603 -18.137 1.00 97.00 158 ARG A O 1
ATOM 1205 N N . THR A 1 159 ? 58.109 -18.516 -20.347 1.00 96.62 159 THR A N 1
ATOM 1206 C CA . THR A 1 159 ? 57.738 -17.106 -20.448 1.00 96.62 159 THR A CA 1
ATOM 1207 C C . THR A 1 159 ? 56.228 -16.931 -20.268 1.00 96.62 159 THR A C 1
ATOM 1209 O O . THR A 1 159 ? 55.427 -17.738 -20.747 1.00 96.62 159 THR A O 1
ATOM 1212 N N . VAL A 1 160 ? 55.826 -15.838 -19.613 1.00 96.19 160 VAL A N 1
ATOM 1213 C CA . VAL A 1 160 ? 54.412 -15.474 -19.404 1.00 96.19 160 VAL A CA 1
ATOM 1214 C C . VAL A 1 160 ? 53.606 -15.448 -20.720 1.00 96.19 160 VAL A C 1
ATOM 1216 O O . VAL A 1 160 ? 52.493 -15.978 -20.732 1.00 96.19 160 VAL A O 1
ATOM 1219 N N . PRO A 1 161 ? 54.125 -14.921 -21.855 1.00 95.62 161 PRO A N 1
ATOM 1220 C CA . PRO A 1 161 ? 53.402 -14.962 -23.128 1.00 95.62 161 PRO A CA 1
ATOM 1221 C C . PRO A 1 161 ? 53.174 -16.379 -23.667 1.00 95.62 161 PRO A C 1
ATOM 1223 O O . PRO A 1 161 ? 52.099 -16.655 -24.199 1.00 95.62 161 PRO A O 1
ATOM 1226 N N . ALA A 1 162 ? 54.147 -17.286 -23.511 1.00 94.81 162 ALA A N 1
ATOM 1227 C CA . ALA A 1 162 ? 53.993 -18.675 -23.943 1.00 94.81 162 ALA A CA 1
ATOM 1228 C C . ALA A 1 162 ? 52.910 -19.388 -23.121 1.00 94.81 162 ALA A C 1
ATOM 1230 O O . ALA A 1 162 ? 52.035 -20.033 -23.694 1.00 94.81 162 ALA A O 1
ATOM 1231 N N . PHE A 1 163 ? 52.908 -19.189 -21.800 1.00 98.06 163 PHE A N 1
ATOM 1232 C CA . PHE A 1 163 ? 51.862 -19.713 -20.922 1.00 98.06 163 PHE A CA 1
ATOM 1233 C C . PHE A 1 163 ? 50.475 -19.146 -21.261 1.00 98.06 163 PHE A C 1
ATOM 1235 O O . PHE A 1 163 ? 49.524 -19.911 -21.398 1.00 98.06 163 PHE A O 1
ATOM 1242 N N . ARG A 1 164 ? 50.352 -17.826 -21.477 1.00 98.00 164 ARG A N 1
ATOM 1243 C CA . ARG A 1 164 ? 49.084 -17.184 -21.877 1.00 98.00 164 ARG A CA 1
ATOM 1244 C C . ARG A 1 164 ? 48.521 -17.782 -23.165 1.00 98.00 164 ARG A C 1
ATOM 1246 O O . ARG A 1 164 ? 47.335 -18.095 -23.219 1.00 98.00 164 ARG A O 1
ATOM 1253 N N . ARG A 1 165 ? 49.358 -17.921 -24.198 1.00 97.75 165 ARG A N 1
ATOM 1254 C CA . ARG A 1 165 ? 48.963 -18.495 -25.493 1.00 97.75 165 ARG A CA 1
ATOM 1255 C C . ARG A 1 165 ? 48.424 -19.915 -25.324 1.00 97.75 165 ARG A C 1
ATOM 1257 O O . ARG A 1 165 ? 47.370 -20.247 -25.865 1.00 97.75 165 ARG A O 1
ATOM 1264 N N . ASP A 1 166 ? 49.135 -20.740 -24.566 1.00 97.81 166 ASP A N 1
ATOM 1265 C CA . ASP A 1 166 ? 48.755 -22.136 -24.363 1.00 97.81 166 ASP A CA 1
ATOM 1266 C C . ASP A 1 166 ? 47.484 -22.237 -23.494 1.00 97.81 166 ASP A C 1
ATOM 1268 O O . ASP A 1 166 ? 46.597 -23.038 -23.780 1.00 97.81 166 ASP A O 1
ATOM 1272 N N . LEU A 1 167 ? 47.303 -21.353 -22.506 1.00 98.12 167 LEU A N 1
ATOM 1273 C CA . LEU A 1 167 ? 46.085 -21.313 -21.688 1.00 98.12 167 LEU A CA 1
ATOM 1274 C C . LEU A 1 167 ? 44.855 -20.884 -22.500 1.00 98.12 167 LEU A C 1
ATOM 1276 O O . LEU A 1 167 ? 43.802 -21.508 -22.383 1.00 98.12 167 LEU A O 1
ATOM 1280 N N . LEU A 1 168 ? 44.988 -19.897 -23.390 1.00 97.62 168 LEU A N 1
ATOM 1281 C CA . LEU A 1 168 ? 43.930 -19.552 -24.349 1.00 97.62 168 LEU A CA 1
ATOM 1282 C C . LEU A 1 168 ? 43.623 -20.712 -25.309 1.00 97.62 168 LEU A C 1
ATOM 1284 O O . LEU A 1 168 ? 42.463 -20.944 -25.646 1.00 97.62 168 LEU A O 1
ATOM 1288 N N . THR A 1 169 ? 44.640 -21.488 -25.698 1.00 97.81 169 THR A N 1
ATOM 1289 C CA . THR A 1 169 ? 44.449 -22.706 -26.504 1.00 97.81 169 THR A CA 1
ATOM 1290 C C . THR A 1 169 ? 43.619 -23.743 -25.742 1.00 97.81 169 THR A C 1
ATOM 1292 O O . THR A 1 169 ? 42.661 -24.285 -26.296 1.00 97.81 169 THR A O 1
ATOM 1295 N N . ALA A 1 170 ? 43.905 -23.967 -24.455 1.00 97.62 170 ALA A N 1
ATOM 1296 C CA . ALA A 1 170 ? 43.108 -24.847 -23.598 1.00 97.62 170 ALA A CA 1
ATOM 1297 C C . ALA A 1 170 ? 41.646 -24.376 -23.487 1.00 97.62 170 ALA A C 1
ATOM 1299 O O . ALA A 1 170 ? 40.724 -25.174 -23.666 1.00 97.62 170 ALA A O 1
ATOM 1300 N N . VAL A 1 171 ? 41.422 -23.074 -23.265 1.00 97.19 171 VAL A N 1
ATOM 1301 C CA . VAL A 1 171 ? 40.082 -22.455 -23.240 1.00 97.19 171 VAL A CA 1
ATOM 1302 C C . VAL A 1 171 ? 39.336 -22.695 -24.557 1.00 97.19 171 VAL A C 1
ATOM 1304 O O . VAL A 1 171 ? 38.165 -23.080 -24.537 1.00 97.19 171 VAL A O 1
ATOM 1307 N N . GLY A 1 172 ? 40.014 -22.552 -25.699 1.00 95.62 172 GLY A N 1
ATOM 1308 C CA . GLY A 1 172 ? 39.455 -22.860 -27.018 1.00 95.62 172 GLY A CA 1
ATOM 1309 C C . GLY A 1 172 ? 39.027 -24.325 -27.169 1.00 95.62 172 GLY A C 1
ATOM 1310 O O . GLY A 1 172 ? 37.949 -24.598 -27.704 1.00 95.62 172 GLY A O 1
ATOM 1311 N N . ILE A 1 173 ? 39.816 -25.267 -26.643 1.00 97.25 173 ILE A N 1
ATOM 1312 C CA . ILE A 1 173 ? 39.488 -26.702 -26.654 1.00 97.25 173 ILE A CA 1
ATOM 1313 C C . ILE A 1 173 ? 38.238 -26.985 -25.808 1.00 97.25 173 ILE A C 1
ATOM 1315 O O . ILE A 1 173 ? 37.321 -27.657 -26.284 1.00 97.25 173 ILE A O 1
ATOM 1319 N N . PHE A 1 174 ? 38.131 -26.418 -24.601 1.00 96.31 174 PHE A N 1
ATOM 1320 C CA . PHE A 1 174 ? 36.907 -26.533 -23.796 1.00 96.31 174 PHE A CA 1
ATOM 1321 C C . PHE A 1 174 ? 35.689 -25.937 -24.515 1.00 96.31 174 PHE A C 1
ATOM 1323 O O . PHE A 1 174 ? 34.590 -26.496 -24.444 1.00 96.31 174 PHE A O 1
ATOM 1330 N N . ARG A 1 175 ? 35.878 -24.823 -25.239 1.00 92.62 175 ARG A N 1
ATOM 1331 C CA . ARG A 1 175 ? 34.813 -24.141 -25.990 1.00 92.62 175 ARG A CA 1
ATOM 1332 C C . ARG A 1 175 ? 34.281 -24.995 -27.121 1.00 92.62 175 ARG A C 1
ATOM 1334 O O . ARG A 1 175 ? 33.065 -25.147 -27.256 1.00 92.62 175 ARG A O 1
ATOM 1341 N N . LYS A 1 176 ? 35.187 -25.609 -27.878 1.00 92.44 176 LYS A N 1
ATOM 1342 C CA . LYS A 1 176 ? 34.857 -26.581 -28.924 1.00 92.44 176 LYS A CA 1
ATOM 1343 C C . LYS A 1 176 ? 34.127 -27.799 -28.349 1.00 92.44 176 LYS A C 1
ATOM 1345 O O . LYS A 1 176 ? 33.151 -28.247 -28.938 1.00 92.44 176 LYS A O 1
ATOM 1350 N N . ALA A 1 177 ? 34.555 -28.286 -27.184 1.00 92.44 177 ALA A N 1
ATOM 1351 C CA . ALA A 1 177 ? 33.965 -29.446 -26.517 1.00 92.44 177 ALA A CA 1
ATOM 1352 C C . ALA A 1 177 ? 32.665 -29.148 -25.741 1.00 92.44 177 ALA A C 1
ATOM 1354 O O . ALA A 1 177 ? 32.045 -30.080 -25.240 1.00 92.44 177 ALA A O 1
ATOM 1355 N N . LYS A 1 178 ? 32.247 -27.875 -25.631 1.00 94.12 178 LYS A N 1
ATOM 1356 C CA . LYS A 1 178 ? 31.061 -27.437 -24.863 1.00 94.12 178 LYS A CA 1
ATOM 1357 C C . LYS A 1 178 ? 31.106 -27.806 -23.372 1.00 94.12 178 LYS A C 1
ATOM 1359 O O . LYS A 1 178 ? 30.073 -27.933 -22.724 1.00 94.12 178 LYS A O 1
ATOM 1364 N N . VAL A 1 179 ? 32.312 -27.902 -22.818 1.00 95.25 179 VAL A N 1
ATOM 1365 C CA . VAL A 1 179 ? 32.575 -28.187 -21.399 1.00 95.25 179 VAL A CA 1
ATOM 1366 C C . VAL A 1 179 ? 32.786 -26.876 -20.652 1.00 95.25 179 VAL A C 1
ATOM 1368 O O . VAL A 1 179 ? 33.431 -25.984 -21.196 1.00 95.25 179 VAL A O 1
ATOM 1371 N N . ILE A 1 180 ? 32.287 -26.761 -19.418 1.00 95.56 180 ILE A N 1
ATOM 1372 C CA . ILE A 1 180 ? 32.518 -25.590 -18.555 1.00 95.56 180 ILE A CA 1
ATOM 1373 C C . ILE A 1 180 ? 33.927 -25.674 -17.946 1.00 95.56 180 ILE A C 1
ATOM 1375 O O . ILE A 1 180 ? 34.151 -26.559 -17.112 1.00 95.56 180 ILE A O 1
ATOM 1379 N N . PRO A 1 181 ? 34.878 -24.789 -18.303 1.00 96.00 181 PRO A N 1
ATOM 1380 C CA . PRO A 1 181 ? 36.184 -24.783 -17.663 1.00 96.00 181 PRO A CA 1
ATOM 1381 C C . PRO A 1 181 ? 36.146 -23.953 -16.380 1.00 96.00 181 PRO A C 1
ATOM 1383 O O . PRO A 1 181 ? 35.719 -22.804 -16.389 1.00 96.00 181 PRO A O 1
ATOM 1386 N N . ILE A 1 182 ? 36.635 -24.518 -15.284 1.00 97.75 182 ILE A N 1
ATOM 1387 C CA . ILE A 1 182 ? 36.851 -23.819 -14.018 1.00 97.75 182 ILE A CA 1
ATOM 1388 C C . ILE A 1 182 ? 38.359 -23.646 -13.876 1.00 97.75 182 ILE A C 1
ATOM 1390 O O . ILE A 1 182 ? 39.082 -24.611 -13.600 1.00 97.75 182 ILE A O 1
ATOM 1394 N N . LEU A 1 183 ? 38.847 -22.429 -14.110 1.00 97.81 183 LEU A N 1
ATOM 1395 C CA . LEU A 1 183 ? 40.272 -22.142 -13.984 1.00 97.81 183 LEU A CA 1
ATOM 1396 C C . LEU A 1 183 ? 40.651 -22.046 -12.505 1.00 97.81 183 LEU A C 1
ATOM 1398 O O . LEU A 1 183 ? 39.885 -21.537 -11.689 1.00 97.81 183 LEU A O 1
ATOM 1402 N N . ASN A 1 184 ? 41.833 -22.536 -12.149 1.00 97.75 184 ASN A N 1
ATOM 1403 C CA . ASN A 1 184 ? 42.361 -22.470 -10.791 1.00 97.75 184 ASN A CA 1
ATOM 1404 C C . ASN A 1 184 ? 43.705 -21.735 -10.809 1.00 97.75 184 ASN A C 1
ATOM 1406 O O . ASN A 1 184 ? 44.589 -22.112 -11.583 1.00 97.75 184 ASN A O 1
ATOM 1410 N N . THR A 1 185 ? 43.861 -20.677 -10.006 1.00 97.94 185 THR A N 1
ATOM 1411 C CA . THR A 1 185 ? 45.158 -19.989 -9.903 1.00 97.94 185 THR A CA 1
ATOM 1412 C C . THR A 1 185 ? 46.209 -20.886 -9.249 1.00 97.94 185 THR A C 1
ATOM 1414 O O . THR A 1 185 ? 45.898 -21.812 -8.500 1.00 97.94 185 THR A O 1
ATOM 1417 N N . LEU A 1 186 ? 47.485 -20.641 -9.550 1.00 96.81 186 LEU A N 1
ATOM 1418 C CA . LEU A 1 186 ? 48.569 -21.423 -8.963 1.00 96.81 186 LEU A CA 1
ATOM 1419 C C . LEU A 1 186 ? 48.687 -21.083 -7.475 1.00 96.81 186 LEU A C 1
ATOM 1421 O O . LEU A 1 186 ? 48.634 -19.899 -7.138 1.00 96.81 186 LEU A O 1
ATOM 1425 N N . PRO A 1 187 ? 48.901 -22.058 -6.576 1.00 95.75 187 PRO A N 1
ATOM 1426 C CA . PRO A 1 187 ? 49.242 -21.716 -5.205 1.00 95.75 187 PRO A CA 1
ATOM 1427 C C . PRO A 1 187 ? 50.573 -20.934 -5.162 1.00 95.75 187 PRO A C 1
ATOM 1429 O O . PRO A 1 187 ? 51.388 -21.058 -6.085 1.00 95.75 187 PRO A O 1
ATOM 1432 N N . PRO A 1 188 ? 50.834 -20.145 -4.102 1.00 93.56 188 PRO A N 1
ATOM 1433 C CA . PRO A 1 188 ? 52.083 -19.399 -3.980 1.00 93.56 188 PRO A CA 1
ATOM 1434 C C . PRO A 1 188 ? 53.315 -20.314 -4.085 1.00 93.56 188 PRO A C 1
ATOM 1436 O O . PRO A 1 188 ? 53.388 -21.359 -3.439 1.00 93.56 188 PRO A O 1
ATOM 1439 N N . HIS A 1 189 ? 54.299 -19.915 -4.895 1.00 93.56 189 HIS A N 1
ATOM 1440 C CA . HIS A 1 189 ? 55.477 -20.732 -5.199 1.00 93.56 189 HIS A CA 1
ATOM 1441 C C . HIS A 1 189 ? 56.713 -20.221 -4.457 1.00 93.56 189 HIS A C 1
ATOM 1443 O O . HIS A 1 189 ? 57.254 -19.171 -4.797 1.00 93.56 189 HIS A O 1
ATOM 1449 N N . HIS A 1 190 ? 57.227 -20.990 -3.494 1.00 90.19 190 HIS A N 1
ATOM 1450 C CA . HIS A 1 190 ? 58.333 -20.544 -2.637 1.00 90.19 190 HIS A CA 1
ATOM 1451 C C . HIS A 1 190 ? 59.604 -20.148 -3.409 1.00 90.19 190 HIS A C 1
ATOM 1453 O O . HIS A 1 190 ? 60.139 -19.066 -3.196 1.00 90.19 190 HIS A O 1
ATOM 1459 N N . HIS A 1 191 ? 60.064 -20.985 -4.346 1.00 91.12 191 HIS A N 1
ATOM 1460 C CA . HIS A 1 191 ? 61.330 -20.738 -5.059 1.00 91.12 191 HIS A CA 1
ATOM 1461 C C . HIS A 1 191 ? 61.242 -19.677 -6.169 1.00 91.12 191 HIS A C 1
ATOM 1463 O O . HIS A 1 191 ? 62.270 -19.246 -6.683 1.00 91.12 191 HIS A O 1
ATOM 1469 N N . ARG A 1 192 ? 60.030 -19.300 -6.601 1.00 94.62 192 ARG A N 1
ATOM 1470 C CA . ARG A 1 192 ? 59.770 -18.445 -7.779 1.00 94.62 192 ARG A CA 1
ATOM 1471 C C . ARG A 1 192 ? 58.484 -17.615 -7.592 1.00 94.62 192 ARG A C 1
ATOM 1473 O O . ARG A 1 192 ? 57.589 -17.681 -8.439 1.00 94.62 192 ARG A O 1
ATOM 1480 N N . PRO A 1 193 ? 58.362 -16.850 -6.493 1.00 91.56 193 PRO A N 1
ATOM 1481 C CA . PRO A 1 193 ? 57.103 -16.214 -6.106 1.00 91.56 193 PRO A CA 1
ATOM 1482 C C . PRO A 1 193 ? 56.607 -15.214 -7.156 1.00 91.56 193 PRO A C 1
ATOM 1484 O O . PRO A 1 193 ? 55.422 -15.205 -7.479 1.00 91.56 193 PRO A O 1
ATOM 1487 N N . ASP A 1 194 ? 57.512 -14.438 -7.758 1.00 94.19 194 ASP A N 1
ATOM 1488 C CA . ASP A 1 194 ? 57.146 -13.419 -8.747 1.00 94.19 194 ASP A CA 1
ATOM 1489 C C . ASP A 1 194 ? 56.605 -14.022 -10.045 1.00 94.19 194 ASP A C 1
ATOM 1491 O O . ASP A 1 194 ? 55.602 -13.550 -10.579 1.00 94.19 194 ASP A O 1
ATOM 1495 N N . LEU A 1 195 ? 57.229 -15.094 -10.545 1.00 95.38 195 LEU A N 1
ATOM 1496 C CA . LEU A 1 195 ? 56.791 -15.741 -11.782 1.00 95.38 195 LEU A CA 1
ATOM 1497 C C . LEU A 1 195 ? 55.456 -16.473 -11.585 1.00 95.38 195 LEU A C 1
ATOM 1499 O O . LEU A 1 195 ? 54.576 -16.374 -12.438 1.00 95.38 195 LEU A O 1
ATOM 1503 N N . ALA A 1 196 ? 55.262 -17.141 -10.443 1.00 95.00 196 ALA A N 1
ATOM 1504 C CA . ALA A 1 196 ? 53.976 -17.752 -10.103 1.00 95.00 196 ALA A CA 1
ATOM 1505 C C . ALA A 1 196 ? 52.856 -16.713 -9.986 1.00 95.00 196 ALA A C 1
ATOM 1507 O O . ALA A 1 196 ? 51.779 -16.910 -10.547 1.00 95.00 196 ALA A O 1
ATOM 1508 N N . LYS A 1 197 ? 53.135 -15.568 -9.352 1.00 94.69 197 LYS A N 1
ATOM 1509 C CA . LYS A 1 197 ? 52.196 -14.446 -9.269 1.00 94.69 197 LYS A CA 1
ATOM 1510 C C . LYS A 1 197 ? 51.821 -13.913 -10.654 1.00 94.69 197 LYS A C 1
ATOM 1512 O O . LYS A 1 197 ? 50.642 -13.680 -10.917 1.00 94.69 197 LYS A O 1
ATOM 1517 N N . GLN A 1 198 ? 52.792 -13.756 -11.558 1.00 96.50 198 GLN A N 1
ATOM 1518 C CA . GLN A 1 198 ? 52.532 -13.344 -12.945 1.00 96.50 198 GLN A CA 1
ATOM 1519 C C . GLN A 1 198 ? 51.648 -14.359 -13.686 1.00 96.50 198 GLN A C 1
ATOM 1521 O O . GLN A 1 198 ? 50.727 -13.971 -14.402 1.00 96.50 198 GLN A O 1
ATOM 1526 N N . PHE A 1 199 ? 51.868 -15.659 -13.486 1.00 97.81 199 PHE A N 1
ATOM 1527 C CA . PHE A 1 199 ? 51.046 -16.709 -14.095 1.00 97.81 199 PHE A CA 1
ATOM 1528 C C . PHE A 1 199 ? 49.618 -16.706 -13.534 1.00 97.81 199 PHE A C 1
ATOM 1530 O O . PHE A 1 199 ? 48.655 -16.740 -14.299 1.00 97.81 199 PHE A O 1
ATOM 1537 N N . SER A 1 200 ? 49.453 -16.567 -12.219 1.00 97.56 200 SER A N 1
ATOM 1538 C CA . SER A 1 200 ? 48.136 -16.421 -11.592 1.00 97.56 200 SER A CA 1
ATOM 1539 C C . SER A 1 200 ? 47.414 -15.142 -12.031 1.00 97.56 200 SER A C 1
ATOM 1541 O O . SER A 1 200 ? 46.195 -15.153 -12.195 1.00 97.56 200 SER A O 1
ATOM 1543 N N . GLN A 1 201 ? 48.129 -14.043 -12.298 1.00 96.88 201 GLN A N 1
ATOM 1544 C CA . GLN A 1 201 ? 47.553 -12.847 -12.930 1.00 96.88 201 GLN A CA 1
ATOM 1545 C C . GLN A 1 201 ? 47.049 -13.131 -14.350 1.00 96.88 201 GLN A C 1
ATOM 1547 O O . GLN A 1 201 ? 45.925 -12.746 -14.668 1.00 96.88 201 GLN A O 1
ATOM 1552 N N . VAL A 1 202 ? 47.808 -13.869 -15.171 1.00 97.38 202 VAL A N 1
ATOM 1553 C CA . VAL A 1 202 ? 47.338 -14.315 -16.496 1.00 97.38 202 VAL A CA 1
ATOM 1554 C C . VAL A 1 202 ? 46.059 -15.142 -16.380 1.00 97.38 202 VAL A C 1
ATOM 1556 O O . VAL A 1 202 ? 45.120 -14.902 -17.137 1.00 97.38 202 VAL A O 1
ATOM 1559 N N . ILE A 1 203 ? 45.986 -16.073 -15.423 1.00 98.00 203 ILE A N 1
ATOM 1560 C CA . ILE A 1 203 ? 44.790 -16.898 -15.196 1.00 98.00 203 ILE A CA 1
ATOM 1561 C C . ILE A 1 203 ? 43.585 -16.017 -14.839 1.00 98.00 203 ILE A C 1
ATOM 1563 O O . ILE A 1 203 ? 42.525 -16.170 -15.443 1.00 98.00 203 ILE A O 1
ATOM 1567 N N . ARG A 1 204 ? 43.742 -15.054 -13.920 1.00 97.44 204 ARG A N 1
ATOM 1568 C CA . ARG A 1 204 ? 42.678 -14.097 -13.552 1.00 97.44 204 ARG A CA 1
ATOM 1569 C C . ARG A 1 204 ? 42.228 -13.241 -14.729 1.00 97.44 204 ARG A C 1
ATOM 1571 O O . ARG A 1 204 ? 41.043 -12.956 -14.871 1.00 97.44 204 ARG A O 1
ATOM 1578 N N . GLU A 1 205 ? 43.166 -12.778 -15.546 1.00 94.56 205 GLU A N 1
ATOM 1579 C CA . GLU A 1 205 ? 42.857 -11.961 -16.716 1.00 94.56 205 GLU A CA 1
ATOM 1580 C C . GLU A 1 205 ? 42.120 -12.755 -17.784 1.00 94.56 205 GLU A C 1
ATOM 1582 O O . GLU A 1 205 ? 41.120 -12.262 -18.296 1.00 94.56 205 GLU A O 1
ATOM 1587 N N . ILE A 1 206 ? 42.562 -13.978 -18.087 1.00 95.00 206 ILE A N 1
ATOM 1588 C CA . ILE A 1 206 ? 41.856 -14.869 -19.012 1.00 95.00 206 ILE A CA 1
ATOM 1589 C C . ILE A 1 206 ? 40.472 -15.199 -18.458 1.00 95.00 206 ILE A C 1
ATOM 1591 O O . ILE A 1 206 ? 39.498 -15.062 -19.184 1.00 95.00 206 ILE A O 1
ATOM 1595 N N . ALA A 1 207 ? 40.346 -15.535 -17.172 1.00 94.06 207 ALA A N 1
ATOM 1596 C CA . ALA A 1 207 ? 39.042 -15.796 -16.571 1.00 94.06 207 ALA A CA 1
ATOM 1597 C C . ALA A 1 207 ? 38.094 -14.593 -16.693 1.00 94.06 207 ALA A C 1
ATOM 1599 O O . ALA A 1 207 ? 36.932 -14.746 -17.049 1.00 94.06 207 ALA A O 1
ATOM 1600 N N . ARG A 1 208 ? 38.596 -13.373 -16.486 1.00 90.81 208 ARG A N 1
ATOM 1601 C CA . ARG A 1 208 ? 37.797 -12.149 -16.630 1.00 90.81 208 ARG A CA 1
ATOM 1602 C C . ARG A 1 208 ? 37.427 -11.845 -18.083 1.00 90.81 208 ARG A C 1
ATOM 1604 O O . ARG A 1 208 ? 36.289 -11.483 -18.356 1.00 90.81 208 ARG A O 1
ATOM 1611 N N . THR A 1 209 ? 38.393 -11.943 -18.996 1.00 88.56 209 THR A N 1
ATOM 1612 C CA . THR A 1 209 ? 38.225 -11.571 -20.413 1.00 88.56 209 THR A CA 1
ATOM 1613 C C . THR A 1 209 ? 37.400 -12.593 -21.182 1.00 88.56 209 THR A C 1
ATOM 1615 O O . THR A 1 209 ? 36.520 -12.211 -21.944 1.00 88.56 209 THR A O 1
ATOM 1618 N N . GLU A 1 210 ? 37.615 -13.879 -20.917 1.00 89.88 210 GLU A N 1
ATOM 1619 C CA . GLU A 1 210 ? 36.861 -14.988 -21.508 1.00 89.88 210 GLU A CA 1
ATOM 1620 C C . GLU A 1 210 ? 35.601 -15.350 -20.702 1.00 89.88 210 GLU A C 1
ATOM 1622 O O . GLU A 1 210 ? 34.905 -16.297 -21.066 1.00 89.88 210 GLU A O 1
ATOM 1627 N N . GLN A 1 211 ? 35.310 -14.607 -19.622 1.00 90.94 211 GLN A N 1
ATOM 1628 C CA . GLN A 1 211 ? 34.140 -14.780 -18.749 1.00 90.94 211 GLN A CA 1
ATOM 1629 C C . GLN A 1 211 ? 33.999 -16.221 -18.231 1.00 90.94 211 GLN A C 1
ATOM 1631 O O . GLN A 1 211 ? 32.960 -16.864 -18.381 1.00 90.94 211 GLN A O 1
ATOM 1636 N N . LEU A 1 212 ? 35.077 -16.740 -17.641 1.00 93.12 212 LEU A N 1
ATOM 1637 C CA . LEU A 1 212 ? 35.186 -18.099 -17.119 1.00 93.12 212 LEU A CA 1
ATOM 1638 C C . LEU A 1 212 ? 35.099 -18.128 -15.589 1.00 93.12 212 LEU A C 1
ATOM 1640 O O . LEU A 1 212 ? 35.645 -17.233 -14.939 1.00 93.12 212 LEU A O 1
ATOM 1644 N N . PRO A 1 213 ? 34.516 -19.190 -15.008 1.00 95.94 213 PRO A N 1
ATOM 1645 C CA . PRO A 1 213 ? 34.563 -19.432 -13.576 1.00 95.94 213 PRO A CA 1
ATOM 1646 C C . PRO A 1 213 ? 35.997 -19.576 -13.060 1.00 95.94 213 PRO A C 1
ATOM 1648 O O . PRO A 1 213 ? 36.843 -20.206 -13.709 1.00 95.94 213 PRO A O 1
ATOM 1651 N N . LEU A 1 214 ? 36.254 -19.043 -11.865 1.00 96.81 214 LEU A N 1
ATOM 1652 C CA . LEU A 1 214 ? 37.587 -18.991 -11.270 1.00 96.81 214 LEU A CA 1
ATOM 1653 C C . LEU A 1 214 ? 37.578 -19.492 -9.821 1.00 96.81 214 LEU A C 1
ATOM 1655 O O . LEU A 1 214 ? 36.810 -19.040 -8.974 1.00 96.81 214 LEU A O 1
ATOM 1659 N N . ILE A 1 215 ? 38.514 -20.385 -9.510 1.00 97.56 215 ILE A N 1
ATOM 1660 C CA . ILE A 1 215 ? 38.940 -20.675 -8.140 1.00 97.56 215 ILE A CA 1
ATOM 1661 C C . ILE A 1 215 ? 40.267 -19.951 -7.923 1.00 97.56 215 ILE A C 1
ATOM 1663 O O . ILE A 1 215 ? 41.315 -20.404 -8.388 1.00 97.56 215 ILE A O 1
ATOM 1667 N N . ASP A 1 216 ? 40.233 -18.820 -7.220 1.00 96.62 216 ASP A N 1
ATOM 1668 C CA . ASP A 1 216 ? 41.443 -18.048 -6.934 1.00 96.62 216 ASP A CA 1
ATOM 1669 C C . ASP A 1 216 ? 42.174 -18.575 -5.688 1.00 96.62 216 ASP A C 1
ATOM 1671 O O . ASP A 1 216 ? 42.182 -17.957 -4.622 1.00 96.62 216 ASP A O 1
ATOM 1675 N N . LEU A 1 217 ? 42.772 -19.762 -5.823 1.00 96.69 217 LEU A N 1
ATOM 1676 C CA . LEU A 1 217 ? 43.478 -20.452 -4.746 1.00 96.69 217 LEU A CA 1
ATOM 1677 C C . LEU A 1 217 ? 44.651 -19.635 -4.186 1.00 96.69 217 LEU A C 1
ATOM 1679 O O . LEU A 1 217 ? 44.867 -19.639 -2.976 1.00 96.69 217 LEU A O 1
ATOM 1683 N N . GLU A 1 218 ? 45.392 -18.919 -5.035 1.00 96.25 218 GLU A N 1
ATOM 1684 C CA . GLU A 1 218 ? 46.472 -18.030 -4.593 1.00 96.25 218 GLU A CA 1
ATOM 1685 C C . GLU A 1 218 ? 45.944 -16.944 -3.649 1.00 96.25 218 GLU A C 1
ATOM 1687 O O . GLU A 1 218 ? 46.489 -16.750 -2.560 1.00 96.25 218 GLU A O 1
ATOM 1692 N N . ALA A 1 219 ? 44.869 -16.254 -4.050 1.00 94.56 219 ALA A N 1
ATOM 1693 C CA . ALA A 1 219 ? 44.279 -15.193 -3.245 1.00 94.56 219 ALA A CA 1
ATOM 1694 C C . ALA A 1 219 ? 43.704 -15.746 -1.936 1.00 94.56 219 ALA A C 1
ATOM 1696 O O . ALA A 1 219 ? 43.913 -15.143 -0.888 1.00 94.56 219 ALA A O 1
ATOM 1697 N N . GLU A 1 220 ? 43.061 -16.915 -1.966 1.00 95.44 220 GLU A N 1
ATOM 1698 C CA . GLU A 1 220 ? 42.535 -17.577 -0.766 1.00 95.44 220 GLU A CA 1
ATOM 1699 C C . GLU A 1 220 ? 43.637 -17.981 0.221 1.00 95.44 220 GLU A C 1
ATOM 1701 O O . GLU A 1 220 ? 43.487 -17.791 1.431 1.00 95.44 220 GLU A O 1
ATOM 1706 N N . ILE A 1 221 ? 44.767 -18.496 -0.271 1.00 95.81 221 ILE A N 1
ATOM 1707 C CA . ILE A 1 221 ? 45.919 -18.828 0.577 1.00 95.81 221 ILE A CA 1
ATOM 1708 C C . ILE A 1 221 ? 46.503 -17.556 1.200 1.00 95.81 221 ILE A C 1
ATOM 1710 O O . ILE A 1 221 ? 46.692 -17.502 2.418 1.00 95.81 221 ILE A O 1
ATOM 1714 N N . LEU A 1 222 ? 46.748 -16.520 0.394 1.00 94.25 222 LEU A N 1
ATOM 1715 C CA . LEU A 1 222 ? 47.366 -15.275 0.859 1.00 94.25 222 LEU A CA 1
ATOM 1716 C C . LEU A 1 222 ? 46.437 -14.456 1.766 1.00 94.25 222 LEU A C 1
ATOM 1718 O O . LEU A 1 222 ? 46.910 -13.845 2.718 1.00 94.25 222 LEU A O 1
ATOM 1722 N N . ALA A 1 223 ? 45.123 -14.476 1.544 1.00 91.69 223 ALA A N 1
ATOM 1723 C CA . ALA A 1 223 ? 44.159 -13.816 2.425 1.00 91.69 223 ALA A CA 1
ATOM 1724 C C . ALA A 1 223 ? 44.112 -14.476 3.813 1.00 91.69 223 ALA A C 1
ATOM 1726 O O . ALA A 1 223 ? 43.952 -13.805 4.834 1.00 91.69 223 ALA A O 1
ATOM 1727 N N . ARG A 1 224 ? 44.272 -15.803 3.870 1.00 93.31 224 ARG A N 1
ATOM 1728 C CA . ARG A 1 224 ? 44.222 -16.576 5.120 1.00 93.31 224 ARG A CA 1
ATOM 1729 C C . ARG A 1 224 ? 45.544 -16.576 5.873 1.00 93.31 224 ARG A C 1
ATOM 1731 O O . ARG A 1 224 ? 45.537 -16.581 7.104 1.00 93.31 224 ARG A O 1
ATOM 1738 N N . ARG A 1 225 ? 46.660 -16.607 5.152 1.00 93.62 225 ARG A N 1
ATOM 1739 C CA . ARG A 1 225 ? 48.021 -16.711 5.690 1.00 93.62 225 ARG A CA 1
ATOM 1740 C C . ARG A 1 225 ? 48.963 -15.820 4.868 1.00 93.62 225 ARG A C 1
ATOM 1742 O O . ARG A 1 225 ? 49.756 -16.336 4.090 1.00 93.62 225 ARG A O 1
ATOM 1749 N N . PRO A 1 226 ? 48.893 -14.484 4.989 1.00 90.19 226 PRO A N 1
ATOM 1750 C CA . PRO A 1 226 ? 49.643 -13.578 4.110 1.00 90.19 226 PRO A CA 1
ATOM 1751 C C . PRO A 1 226 ? 51.164 -13.680 4.264 1.00 90.19 226 PRO A C 1
ATOM 1753 O O . PRO A 1 226 ? 51.893 -13.435 3.305 1.00 90.19 226 PRO A O 1
ATOM 1756 N N . THR A 1 227 ? 51.654 -14.045 5.451 1.00 89.62 227 THR A N 1
ATOM 1757 C CA . THR A 1 227 ? 53.085 -14.000 5.796 1.00 89.62 227 THR A CA 1
ATOM 1758 C C . THR A 1 227 ? 53.691 -15.366 6.106 1.00 89.62 227 THR A C 1
ATOM 1760 O O . THR A 1 227 ? 54.903 -15.526 6.005 1.00 89.62 227 THR A O 1
ATOM 1763 N N . ASP A 1 228 ? 52.876 -16.358 6.456 1.00 92.31 228 ASP A N 1
ATOM 1764 C CA . ASP A 1 228 ? 53.314 -17.660 6.965 1.00 92.31 228 ASP A CA 1
ATOM 1765 C C . ASP A 1 228 ? 52.714 -18.845 6.194 1.00 92.31 228 ASP A C 1
ATOM 1767 O O . ASP A 1 228 ? 52.767 -19.977 6.669 1.00 92.31 228 ASP A O 1
ATOM 1771 N N . TRP A 1 229 ? 52.168 -18.625 4.991 1.00 94.19 229 TRP A N 1
ATOM 1772 C CA . TRP A 1 229 ? 51.612 -19.687 4.139 1.00 94.19 229 TRP A CA 1
ATOM 1773 C C . TRP A 1 229 ? 52.621 -20.810 3.824 1.00 94.19 229 TRP A C 1
ATOM 1775 O O . TRP A 1 229 ? 52.221 -21.969 3.718 1.00 94.19 229 TRP A O 1
ATOM 1785 N N . ASN A 1 230 ? 53.921 -20.506 3.701 1.00 94.81 230 ASN A N 1
ATOM 1786 C CA . ASN A 1 230 ? 54.981 -21.490 3.446 1.00 94.81 230 ASN A CA 1
ATOM 1787 C C . ASN A 1 230 ? 55.306 -22.295 4.715 1.00 94.81 230 ASN A C 1
ATOM 1789 O O . ASN A 1 230 ? 55.883 -21.770 5.667 1.00 94.81 230 ASN A O 1
ATOM 1793 N N . GLY A 1 231 ? 54.965 -23.581 4.724 1.00 90.81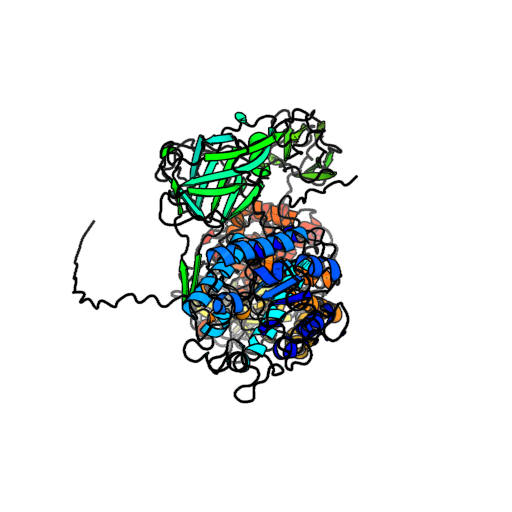 231 GLY A N 1
ATOM 1794 C CA . GLY A 1 231 ? 54.986 -24.416 5.924 1.00 90.81 231 GLY A CA 1
ATOM 1795 C C . GLY A 1 231 ? 53.687 -24.367 6.735 1.00 90.81 231 GLY A C 1
ATOM 1796 O O . GLY A 1 231 ? 53.642 -24.998 7.788 1.00 90.81 231 GLY A O 1
ATOM 1797 N N . THR A 1 232 ? 52.654 -23.654 6.260 1.00 91.94 232 THR A N 1
ATOM 1798 C CA . THR A 1 232 ? 51.268 -23.770 6.744 1.00 91.94 232 THR A CA 1
ATOM 1799 C C . THR A 1 232 ? 50.342 -24.220 5.613 1.00 91.94 232 THR A C 1
ATOM 1801 O O . THR A 1 232 ? 50.249 -25.405 5.346 1.00 91.94 232 THR A O 1
ATOM 1804 N N . LEU A 1 233 ? 49.662 -23.337 4.885 1.00 95.81 233 LEU A N 1
ATOM 1805 C CA . LEU A 1 233 ? 48.784 -23.748 3.778 1.00 95.81 233 LEU A CA 1
ATOM 1806 C C . LEU A 1 233 ? 49.540 -24.398 2.605 1.00 95.81 233 LEU A C 1
ATOM 1808 O O . LEU A 1 233 ? 48.949 -25.172 1.858 1.00 95.81 233 LEU A O 1
ATOM 1812 N N . MET A 1 234 ? 50.845 -24.164 2.495 1.00 96.44 234 MET A N 1
ATOM 1813 C CA . MET A 1 234 ? 51.762 -24.880 1.608 1.00 96.44 234 MET A CA 1
ATOM 1814 C C . MET A 1 234 ? 52.739 -25.723 2.423 1.00 96.44 234 MET A C 1
ATOM 1816 O O . MET A 1 234 ? 53.124 -25.334 3.528 1.00 96.44 234 MET A O 1
ATOM 1820 N N . ASN A 1 235 ? 53.190 -26.851 1.877 1.00 94.31 235 ASN A N 1
ATOM 1821 C CA . ASN A 1 235 ? 54.324 -27.576 2.443 1.00 94.31 235 ASN A CA 1
ATOM 1822 C C . ASN A 1 235 ? 55.571 -26.680 2.452 1.00 94.31 235 ASN A C 1
ATOM 1824 O O . ASN A 1 235 ? 55.763 -25.835 1.576 1.00 94.31 235 ASN A O 1
ATOM 1828 N N . ARG A 1 236 ? 56.430 -26.852 3.462 1.00 93.31 236 ARG A N 1
ATOM 1829 C CA . ARG A 1 236 ? 57.620 -26.011 3.616 1.00 93.31 236 ARG A CA 1
ATOM 1830 C C . ARG A 1 236 ? 58.571 -26.214 2.436 1.00 93.31 236 ARG A C 1
ATOM 1832 O O . ARG A 1 236 ? 59.067 -27.318 2.233 1.00 93.31 236 ARG A O 1
ATOM 1839 N N . ASN A 1 237 ? 58.877 -25.125 1.736 1.00 91.25 237 ASN A N 1
ATOM 1840 C CA . ASN A 1 237 ? 59.800 -25.060 0.598 1.00 91.25 237 ASN A CA 1
ATOM 1841 C C . ASN A 1 237 ? 59.404 -25.969 -0.577 1.00 91.25 237 ASN A C 1
ATOM 1843 O O . ASN A 1 237 ? 60.259 -26.381 -1.364 1.00 91.25 237 ASN A O 1
ATOM 1847 N N . ASP A 1 238 ? 58.111 -26.253 -0.700 1.00 91.00 238 ASP A N 1
ATOM 1848 C CA . ASP A 1 238 ? 57.541 -27.161 -1.686 1.00 91.00 238 ASP A CA 1
ATOM 1849 C C . ASP A 1 238 ? 56.349 -26.502 -2.400 1.00 91.00 238 ASP A C 1
ATOM 1851 O O . ASP A 1 238 ? 55.774 -25.521 -1.924 1.00 91.00 238 ASP A O 1
ATOM 1855 N N . VAL A 1 239 ? 56.009 -27.013 -3.583 1.00 90.19 239 VAL A N 1
ATOM 1856 C CA . VAL A 1 239 ? 54.929 -26.471 -4.424 1.00 90.19 239 VAL A CA 1
ATOM 1857 C C . VAL A 1 239 ? 53.556 -27.052 -4.091 1.00 90.19 239 VAL A C 1
ATOM 1859 O O . VAL A 1 239 ? 52.556 -26.568 -4.619 1.00 90.19 239 VAL A O 1
ATOM 1862 N N . HIS A 1 240 ? 53.471 -28.073 -3.233 1.00 95.50 240 HIS A N 1
ATOM 1863 C CA . HIS A 1 240 ? 52.202 -28.699 -2.882 1.00 95.50 240 HIS A CA 1
ATOM 1864 C C . HIS A 1 240 ? 51.539 -28.002 -1.688 1.00 95.50 240 HIS A C 1
ATOM 1866 O O . HIS A 1 240 ? 52.206 -27.671 -0.701 1.00 95.50 240 HIS A O 1
ATOM 1872 N N . PRO A 1 241 ? 50.204 -27.837 -1.728 1.00 97.00 241 PRO A N 1
ATOM 1873 C CA . PRO A 1 241 ? 49.420 -27.514 -0.546 1.00 97.00 241 PRO A CA 1
ATOM 1874 C C . PRO A 1 241 ? 49.681 -28.508 0.592 1.00 97.00 241 PRO A C 1
ATOM 1876 O O . PRO A 1 241 ? 50.002 -29.675 0.362 1.00 97.00 241 PRO A O 1
ATOM 1879 N N . SER A 1 242 ? 49.535 -28.068 1.837 1.00 95.75 242 SER A N 1
ATOM 1880 C CA . SER A 1 242 ? 49.732 -28.961 2.978 1.00 95.75 242 SER A CA 1
ATOM 1881 C C . SER A 1 242 ? 48.584 -29.953 3.138 1.00 95.75 242 SER A C 1
ATOM 1883 O O . SER A 1 242 ? 47.408 -29.616 2.972 1.00 95.75 242 SER A O 1
ATOM 1885 N N . ALA A 1 243 ? 48.927 -31.198 3.477 1.00 86.69 243 ALA A N 1
ATOM 1886 C CA . ALA A 1 243 ? 47.939 -32.223 3.796 1.00 86.69 243 ALA A CA 1
ATOM 1887 C C . ALA A 1 243 ? 47.524 -32.149 5.273 1.00 86.69 243 ALA A C 1
ATOM 1889 O O . ALA A 1 243 ? 46.333 -32.051 5.558 1.00 86.69 243 ALA A O 1
ATOM 1890 N N . SER A 1 244 ? 48.489 -32.147 6.201 1.00 83.69 244 SER A N 1
ATOM 1891 C CA . SER A 1 244 ? 48.218 -32.203 7.642 1.00 83.69 244 SER A CA 1
ATOM 1892 C C . SER A 1 244 ? 49.062 -31.215 8.439 1.00 83.69 244 SER A C 1
ATOM 1894 O O . SER A 1 244 ? 50.285 -31.351 8.465 1.00 83.69 244 SER A O 1
ATOM 1896 N N . ILE A 1 245 ? 48.421 -30.268 9.131 1.00 84.62 245 ILE A N 1
ATOM 1897 C CA . ILE A 1 245 ? 49.069 -29.331 10.065 1.00 84.62 245 ILE A CA 1
ATOM 1898 C C . ILE A 1 245 ? 48.163 -29.103 11.271 1.00 84.62 245 ILE A C 1
ATOM 1900 O O . ILE A 1 245 ? 46.952 -28.960 11.132 1.00 84.62 245 ILE A O 1
ATOM 1904 N N . ASN A 1 246 ? 48.756 -29.064 12.469 1.00 83.44 246 ASN A N 1
ATOM 1905 C CA . ASN A 1 246 ? 48.051 -28.841 13.738 1.00 83.44 246 ASN A CA 1
ATOM 1906 C C . ASN A 1 246 ? 46.850 -29.786 13.954 1.00 83.44 246 ASN A C 1
ATOM 1908 O O . ASN A 1 246 ? 45.814 -29.375 14.462 1.00 83.44 246 ASN A O 1
ATOM 1912 N N . GLY A 1 247 ? 46.968 -31.048 13.527 1.00 86.50 247 GLY A N 1
ATOM 1913 C CA . GLY A 1 247 ? 45.891 -32.043 13.636 1.00 86.50 247 GLY A CA 1
ATOM 1914 C C . GLY A 1 247 ? 44.741 -31.870 12.633 1.00 86.50 247 GLY A C 1
ATOM 1915 O O . GLY A 1 247 ? 43.829 -32.695 12.613 1.00 86.50 247 GLY A O 1
ATOM 1916 N N . VAL A 1 248 ? 44.782 -30.848 11.772 1.00 92.50 248 VAL A N 1
ATOM 1917 C CA . VAL A 1 248 ? 43.827 -30.660 10.673 1.00 92.50 248 VAL A CA 1
ATOM 1918 C C . VAL A 1 248 ? 44.305 -31.447 9.465 1.00 92.50 248 VAL A C 1
ATOM 1920 O O . VAL A 1 248 ? 45.433 -31.265 9.018 1.00 92.50 248 VAL A O 1
ATOM 1923 N N . THR A 1 249 ? 43.441 -32.297 8.917 1.00 95.38 249 THR A N 1
ATOM 1924 C CA . THR A 1 249 ? 43.726 -33.149 7.755 1.00 95.38 249 THR A CA 1
ATOM 1925 C C . THR A 1 249 ? 42.830 -32.760 6.575 1.00 95.38 249 THR A C 1
ATOM 1927 O O . THR A 1 249 ? 41.846 -32.038 6.766 1.00 95.38 249 THR A O 1
ATOM 1930 N N . PRO A 1 250 ? 43.056 -33.294 5.362 1.00 95.81 250 PRO A N 1
ATOM 1931 C CA . PRO A 1 250 ? 42.189 -33.029 4.217 1.00 95.81 250 PRO A CA 1
ATOM 1932 C C . PRO A 1 250 ? 40.783 -33.644 4.352 1.00 95.81 250 PRO A C 1
ATOM 1934 O O . PRO A 1 250 ? 39.960 -33.460 3.465 1.00 95.81 250 PRO A O 1
ATOM 1937 N N . THR A 1 251 ? 40.488 -34.376 5.435 1.00 96.31 251 THR A N 1
ATOM 1938 C CA . THR A 1 251 ? 39.150 -34.918 5.751 1.00 96.31 251 THR A CA 1
ATOM 1939 C C . THR A 1 251 ? 38.456 -34.183 6.904 1.00 96.31 251 THR A C 1
ATOM 1941 O O . THR A 1 251 ? 37.308 -34.487 7.236 1.00 96.31 251 THR A O 1
ATOM 1944 N N . SER A 1 252 ? 39.119 -33.210 7.533 1.00 96.62 252 SER A N 1
ATOM 1945 C CA . SER A 1 252 ? 38.536 -32.406 8.610 1.00 96.62 252 SER A CA 1
ATOM 1946 C C . SER A 1 252 ? 37.369 -31.543 8.112 1.00 96.62 252 SER A C 1
ATOM 1948 O O . SER A 1 252 ? 37.278 -31.220 6.929 1.00 96.62 252 SER A O 1
ATOM 1950 N N . ALA A 1 253 ? 36.471 -31.151 9.020 1.00 94.38 253 ALA A N 1
ATOM 1951 C CA . ALA A 1 253 ? 35.351 -30.277 8.686 1.00 94.38 253 ALA A CA 1
ATOM 1952 C C . ALA A 1 253 ? 35.873 -28.915 8.199 1.00 94.38 253 ALA A C 1
ATOM 1954 O O . ALA A 1 253 ? 36.807 -28.393 8.811 1.00 94.38 253 ALA A O 1
ATOM 1955 N N . PRO A 1 254 ? 35.300 -28.304 7.149 1.00 94.06 254 PRO A N 1
ATOM 1956 C CA . PRO A 1 254 ? 35.821 -27.079 6.546 1.00 94.06 254 PRO A CA 1
ATOM 1957 C C . PRO A 1 254 ? 35.390 -25.842 7.351 1.00 94.06 254 PRO A C 1
ATOM 1959 O O . PRO A 1 254 ? 34.719 -24.942 6.851 1.00 94.06 254 PRO A O 1
ATOM 1962 N N . THR A 1 255 ? 35.737 -25.807 8.636 1.00 92.56 255 THR A N 1
ATOM 1963 C CA . THR A 1 255 ? 35.541 -24.631 9.487 1.00 92.56 255 THR A CA 1
ATOM 1964 C C . THR A 1 255 ? 36.506 -23.522 9.070 1.00 92.56 255 THR A C 1
ATOM 1966 O O . THR A 1 255 ? 37.559 -23.785 8.485 1.00 92.56 255 THR A O 1
ATOM 1969 N N . ALA A 1 256 ? 36.184 -22.270 9.407 1.00 88.12 256 ALA A N 1
ATOM 1970 C CA . ALA A 1 256 ? 37.054 -21.130 9.110 1.00 88.12 256 ALA A CA 1
ATOM 1971 C C . ALA A 1 256 ? 38.489 -21.321 9.640 1.00 88.12 256 ALA A C 1
ATOM 1973 O O . ALA A 1 256 ? 39.439 -20.868 9.007 1.00 88.12 256 ALA A O 1
ATOM 1974 N N . GLU A 1 257 ? 38.649 -22.017 10.767 1.00 90.25 257 GLU A N 1
ATOM 1975 C CA . GLU A 1 257 ? 39.946 -22.368 11.347 1.00 90.25 257 GLU A CA 1
ATOM 1976 C C . GLU A 1 257 ? 40.652 -23.489 10.572 1.00 90.25 257 GLU A C 1
ATOM 1978 O O . GLU A 1 257 ? 41.810 -23.336 10.182 1.00 90.25 257 GLU A O 1
ATOM 1983 N N . ASN A 1 258 ? 39.958 -24.590 10.273 1.00 94.00 258 ASN A N 1
ATOM 1984 C CA . ASN A 1 258 ? 40.552 -25.724 9.560 1.00 94.00 258 ASN A CA 1
ATOM 1985 C C . ASN A 1 258 ? 41.004 -25.335 8.143 1.00 94.00 258 ASN A C 1
ATOM 1987 O O . ASN A 1 258 ? 42.077 -25.743 7.695 1.00 94.00 258 ASN A O 1
ATOM 1991 N N . LEU A 1 259 ? 40.254 -24.456 7.472 1.00 95.12 259 LEU A N 1
ATOM 1992 C CA . LEU A 1 259 ? 40.610 -23.899 6.162 1.00 95.12 259 LEU A CA 1
ATOM 1993 C C . LEU A 1 259 ? 41.867 -23.004 6.189 1.00 95.12 259 LEU A C 1
ATOM 1995 O O . LEU A 1 259 ? 42.410 -22.695 5.132 1.00 95.12 259 LEU A O 1
ATOM 1999 N N . ARG A 1 260 ? 42.360 -22.596 7.369 1.00 94.19 260 ARG A N 1
ATOM 2000 C CA . ARG A 1 260 ? 43.647 -21.885 7.546 1.00 94.19 260 ARG A CA 1
ATOM 2001 C C . ARG A 1 260 ? 44.822 -22.822 7.852 1.00 94.19 260 ARG A C 1
ATOM 2003 O O . ARG A 1 260 ? 45.958 -22.349 7.931 1.00 94.19 260 ARG A O 1
ATOM 2010 N N . ASN A 1 261 ? 44.551 -24.113 8.049 1.00 93.25 261 ASN A N 1
ATOM 2011 C CA . ASN A 1 261 ? 45.506 -25.102 8.555 1.00 93.25 261 ASN A CA 1
ATOM 2012 C C . ASN A 1 261 ? 45.680 -26.324 7.637 1.00 93.25 261 ASN A C 1
ATOM 2014 O O . ASN A 1 261 ? 46.533 -27.153 7.907 1.00 93.25 261 ASN A O 1
ATOM 2018 N N . SER A 1 262 ? 44.938 -26.454 6.537 1.00 95.06 262 SER A N 1
ATOM 2019 C CA . SER A 1 262 ? 45.208 -27.485 5.525 1.00 95.06 262 SER A CA 1
ATOM 2020 C C . SER A 1 262 ? 44.945 -26.930 4.130 1.00 95.06 262 SER A C 1
ATOM 2022 O O . SER A 1 262 ? 43.813 -26.580 3.785 1.00 95.06 262 SER A O 1
ATOM 2024 N N . GLY A 1 263 ? 45.998 -26.837 3.317 1.00 96.38 263 GLY A N 1
ATOM 2025 C CA . GLY A 1 263 ? 45.899 -26.314 1.955 1.00 96.38 263 GLY A CA 1
ATOM 2026 C C . GLY A 1 263 ? 45.096 -27.221 1.025 1.00 96.38 263 GLY A C 1
ATOM 2027 O O . GLY A 1 263 ? 44.326 -26.734 0.194 1.00 96.38 263 GLY A O 1
ATOM 2028 N N . TYR A 1 264 ? 45.216 -28.541 1.188 1.00 97.31 264 TYR A N 1
ATOM 2029 C CA . TYR A 1 264 ? 44.412 -29.487 0.413 1.00 97.31 264 TYR A CA 1
ATOM 2030 C C . TYR A 1 264 ? 42.944 -29.511 0.841 1.00 97.31 264 TYR A C 1
ATOM 2032 O O . TYR A 1 264 ? 42.083 -29.598 -0.036 1.00 97.31 264 TYR A O 1
ATOM 2040 N N . LEU A 1 265 ? 42.641 -29.349 2.137 1.00 97.19 265 LEU A N 1
ATOM 2041 C CA . LEU A 1 265 ? 41.260 -29.148 2.588 1.00 97.19 265 LEU A CA 1
ATOM 2042 C C . LEU A 1 265 ? 40.659 -27.889 1.952 1.00 97.19 265 LEU A C 1
ATOM 2044 O O . LEU A 1 265 ? 39.569 -27.953 1.388 1.00 97.19 265 LEU A O 1
ATOM 2048 N N . LEU A 1 266 ? 41.389 -26.766 1.993 1.00 96.69 266 LEU A N 1
ATOM 2049 C CA . LEU A 1 266 ? 40.964 -25.495 1.403 1.00 96.69 266 LEU A CA 1
ATOM 2050 C C . LEU A 1 266 ? 40.660 -25.641 -0.091 1.00 96.69 266 LEU A C 1
ATOM 2052 O O . LEU A 1 266 ? 39.563 -25.304 -0.536 1.00 96.69 266 LEU A O 1
ATOM 2056 N N . ARG A 1 267 ? 41.594 -26.201 -0.865 1.00 96.50 267 ARG A N 1
ATOM 2057 C CA . ARG A 1 267 ? 41.413 -26.393 -2.309 1.00 96.50 267 ARG A CA 1
ATOM 2058 C C . ARG A 1 267 ? 40.261 -27.349 -2.632 1.00 96.50 267 ARG A C 1
ATOM 2060 O O . ARG A 1 267 ? 39.467 -27.059 -3.532 1.00 96.50 267 ARG A O 1
ATOM 2067 N N . GLY A 1 268 ? 40.172 -28.481 -1.931 1.00 96.56 268 GLY A N 1
ATOM 2068 C CA . GLY A 1 268 ? 39.112 -29.472 -2.124 1.00 96.56 268 GLY A CA 1
ATOM 2069 C C . GLY A 1 268 ? 37.731 -28.887 -1.827 1.00 96.56 268 GLY A C 1
ATOM 2070 O O . GLY A 1 268 ? 36.816 -29.010 -2.641 1.00 96.56 268 GLY A O 1
ATOM 2071 N N . TRP A 1 269 ? 37.603 -28.161 -0.715 1.00 96.88 269 TRP A N 1
ATOM 2072 C CA . TRP A 1 269 ? 36.366 -27.485 -0.327 1.00 96.88 269 TRP A CA 1
ATOM 2073 C C . TRP A 1 269 ? 35.952 -26.396 -1.326 1.00 96.88 269 TRP A C 1
ATOM 2075 O O . TRP A 1 269 ? 34.831 -26.441 -1.832 1.00 96.88 269 TRP A O 1
ATOM 2085 N N . LEU A 1 270 ? 36.857 -25.477 -1.695 1.00 96.81 270 LEU A N 1
ATOM 2086 C CA . LEU A 1 270 ? 36.585 -24.429 -2.695 1.00 96.81 270 LEU A CA 1
ATOM 2087 C C . LEU A 1 270 ? 36.119 -25.018 -4.032 1.00 96.81 270 LEU A C 1
ATOM 2089 O O . LEU A 1 270 ? 35.199 -24.492 -4.658 1.00 96.81 270 LEU A O 1
ATOM 2093 N N . THR A 1 271 ? 36.717 -26.140 -4.441 1.00 97.50 271 THR A N 1
ATOM 2094 C CA . THR A 1 271 ? 36.331 -26.853 -5.664 1.00 97.50 271 THR A CA 1
ATOM 2095 C C . THR A 1 271 ? 34.881 -27.332 -5.599 1.00 97.50 271 THR A C 1
ATOM 2097 O O . THR A 1 271 ? 34.100 -27.038 -6.502 1.00 97.50 271 THR A O 1
ATOM 2100 N N . VAL A 1 272 ? 34.488 -28.020 -4.522 1.00 96.75 272 VAL A N 1
ATOM 2101 C CA . VAL A 1 272 ? 33.108 -28.510 -4.354 1.00 96.75 272 VAL A CA 1
ATOM 2102 C C . VAL A 1 272 ? 32.116 -27.348 -4.286 1.00 96.75 272 VAL A C 1
ATOM 2104 O O . VAL A 1 272 ? 31.060 -27.415 -4.915 1.00 96.75 272 VAL A O 1
ATOM 2107 N N . ARG A 1 273 ? 32.458 -26.256 -3.589 1.00 95.19 273 ARG A N 1
ATOM 2108 C CA . ARG A 1 273 ? 31.610 -25.056 -3.509 1.00 95.19 273 ARG A CA 1
ATOM 2109 C C . ARG A 1 273 ? 31.381 -24.423 -4.878 1.00 95.19 273 ARG A C 1
ATOM 2111 O O . ARG A 1 273 ? 30.232 -24.147 -5.217 1.00 95.19 273 ARG A O 1
ATOM 2118 N N . LYS A 1 274 ? 32.442 -24.258 -5.673 1.00 95.19 274 LYS A N 1
ATOM 2119 C CA . LYS A 1 274 ? 32.355 -23.692 -7.025 1.00 95.19 274 LYS A CA 1
ATOM 2120 C C . LYS A 1 274 ? 31.545 -24.586 -7.965 1.00 95.19 274 LYS A C 1
ATOM 2122 O O . LYS A 1 274 ? 30.700 -24.093 -8.703 1.00 95.19 274 LYS A O 1
ATOM 2127 N N . ILE A 1 275 ? 31.730 -25.905 -7.904 1.00 96.62 275 ILE A N 1
ATOM 2128 C CA . ILE A 1 275 ? 30.939 -26.839 -8.720 1.00 96.62 275 ILE A CA 1
ATOM 2129 C C . ILE A 1 275 ? 29.463 -26.819 -8.302 1.00 96.62 275 ILE A C 1
ATOM 2131 O O . ILE A 1 275 ? 28.589 -26.791 -9.165 1.00 96.62 275 ILE A O 1
ATOM 2135 N N . ALA A 1 276 ? 29.159 -26.787 -7.001 1.00 92.31 276 ALA A N 1
ATOM 2136 C CA . ALA A 1 276 ? 27.782 -26.715 -6.506 1.00 92.31 276 ALA A CA 1
ATOM 2137 C C . ALA A 1 276 ? 27.070 -25.434 -6.950 1.00 92.31 276 ALA A C 1
ATOM 2139 O O . ALA A 1 276 ? 25.900 -25.471 -7.337 1.00 92.31 276 ALA A O 1
ATOM 2140 N N . GLU A 1 277 ? 27.784 -24.311 -6.900 1.00 92.00 277 GLU A N 1
ATOM 2141 C CA . GLU A 1 277 ? 27.323 -23.028 -7.412 1.00 92.00 277 GLU A CA 1
ATOM 2142 C C . GLU A 1 277 ? 26.994 -23.118 -8.907 1.00 92.00 277 GLU A C 1
ATOM 2144 O O . GLU A 1 277 ? 25.859 -22.845 -9.300 1.00 92.00 277 GLU A O 1
ATOM 2149 N N . LEU A 1 278 ? 27.946 -23.564 -9.731 1.00 93.00 278 LEU A N 1
ATOM 2150 C CA . LEU A 1 278 ? 27.769 -23.650 -11.181 1.00 93.00 278 LEU A CA 1
ATOM 2151 C C . LEU A 1 278 ? 26.704 -24.674 -11.576 1.00 93.00 278 LEU A C 1
ATOM 2153 O O . LEU A 1 278 ? 25.923 -24.418 -12.487 1.00 93.00 278 LEU A O 1
ATOM 2157 N N . LYS A 1 279 ? 26.615 -25.817 -10.886 1.00 92.81 279 LYS A N 1
ATOM 2158 C CA . LYS A 1 279 ? 25.580 -26.827 -11.138 1.00 92.81 279 LYS A CA 1
ATOM 2159 C C . LYS A 1 279 ? 24.204 -26.223 -10.896 1.00 92.81 279 LYS A C 1
ATOM 2161 O O . LYS A 1 279 ? 23.353 -26.300 -11.774 1.00 92.81 279 LYS A O 1
ATOM 2166 N N . ARG A 1 280 ? 24.008 -25.547 -9.762 1.00 88.62 280 ARG A N 1
ATOM 2167 C CA . ARG A 1 280 ? 22.747 -24.865 -9.446 1.00 88.62 280 ARG A CA 1
ATOM 2168 C C . ARG A 1 280 ? 22.422 -23.776 -10.466 1.00 88.62 280 ARG A C 1
ATOM 2170 O O . ARG A 1 280 ? 21.281 -23.649 -10.898 1.00 88.62 280 ARG A O 1
ATOM 2177 N N . ALA A 1 281 ? 23.429 -22.992 -10.837 1.00 83.31 281 ALA A N 1
ATOM 2178 C CA . ALA A 1 281 ? 23.265 -21.833 -11.697 1.00 83.31 281 ALA A CA 1
ATOM 2179 C C . ALA A 1 281 ? 23.131 -22.188 -13.185 1.00 83.31 281 ALA A C 1
ATOM 2181 O O . ALA A 1 281 ? 22.547 -21.407 -13.927 1.00 83.31 281 ALA A O 1
ATOM 2182 N N . ILE A 1 282 ? 23.654 -23.322 -13.652 1.00 87.81 282 ILE A N 1
ATOM 2183 C CA . ILE A 1 282 ? 23.766 -23.626 -15.090 1.00 87.81 282 ILE A CA 1
ATOM 2184 C C . ILE A 1 282 ? 23.066 -24.935 -15.466 1.00 87.81 282 ILE A C 1
ATOM 2186 O O . ILE A 1 282 ? 22.458 -24.985 -16.530 1.00 87.81 282 ILE A O 1
ATOM 2190 N N . ILE A 1 283 ? 23.117 -25.964 -14.614 1.00 87.25 283 ILE A N 1
ATOM 2191 C CA . ILE A 1 283 ? 22.630 -27.321 -14.927 1.00 87.25 283 ILE A CA 1
ATOM 2192 C C . ILE A 1 283 ? 21.248 -27.598 -14.318 1.00 87.25 283 ILE A C 1
ATOM 2194 O O . ILE A 1 283 ? 20.378 -28.112 -15.010 1.00 87.25 283 ILE A O 1
ATOM 2198 N N . ASP A 1 284 ? 21.041 -27.261 -13.042 1.00 81.88 284 ASP A N 1
ATOM 2199 C CA . ASP A 1 284 ? 19.797 -27.543 -12.303 1.00 81.88 284 ASP A CA 1
ATOM 2200 C C . ASP A 1 284 ? 18.752 -26.449 -12.434 1.00 81.88 284 ASP A C 1
ATOM 2202 O O . ASP A 1 284 ? 17.604 -26.649 -12.033 1.00 81.88 284 ASP A O 1
ATOM 2206 N N . ALA A 1 285 ? 19.155 -25.277 -12.927 1.00 65.44 285 ALA A N 1
ATOM 2207 C CA . ALA A 1 285 ? 18.211 -24.240 -13.283 1.00 65.44 285 ALA A CA 1
ATOM 2208 C C . ALA A 1 285 ? 17.144 -24.907 -14.164 1.00 65.44 285 ALA A C 1
ATOM 2210 O O . ALA A 1 285 ? 17.504 -25.443 -15.218 1.00 65.44 285 ALA A O 1
ATOM 2211 N N . PRO A 1 286 ? 15.862 -24.939 -13.737 1.00 41.16 286 PRO A N 1
ATOM 2212 C CA . PRO A 1 286 ? 14.821 -25.509 -14.571 1.00 41.16 286 PRO A CA 1
ATOM 2213 C C . PRO A 1 286 ? 14.887 -24.835 -15.943 1.00 41.16 286 PRO A C 1
ATOM 2215 O O . PRO A 1 286 ? 15.409 -23.720 -16.061 1.00 41.16 286 PRO A O 1
ATOM 2218 N N . ALA A 1 287 ? 14.300 -25.454 -16.969 1.00 42.59 287 ALA A N 1
ATOM 2219 C CA . ALA A 1 287 ? 13.815 -24.692 -18.117 1.00 42.59 287 ALA A CA 1
ATOM 2220 C C . ALA A 1 287 ? 12.703 -23.758 -17.605 1.00 42.59 287 ALA A C 1
ATOM 2222 O O . ALA A 1 287 ? 11.513 -23.977 -17.805 1.00 42.59 287 ALA A O 1
ATOM 2223 N N . THR A 1 288 ? 13.089 -22.790 -16.783 1.00 27.12 288 THR A N 1
ATOM 2224 C CA . THR A 1 288 ? 12.232 -21.822 -16.160 1.00 27.12 288 THR A CA 1
ATOM 2225 C C . THR A 1 288 ? 11.739 -20.964 -17.298 1.00 27.12 288 THR A C 1
ATOM 2227 O O . THR A 1 288 ? 12.528 -20.381 -18.047 1.00 27.12 288 THR A O 1
ATOM 2230 N N . SER A 1 289 ? 10.412 -20.852 -17.396 1.00 29.73 289 SER A N 1
ATOM 2231 C CA . SER A 1 289 ? 9.819 -19.580 -17.788 1.00 29.73 289 SER A CA 1
ATOM 2232 C C . SER A 1 289 ? 10.664 -18.487 -17.135 1.00 29.73 289 SER A C 1
ATOM 2234 O O . SER A 1 289 ? 10.834 -18.537 -15.910 1.00 29.73 289 SER A O 1
ATOM 2236 N N . PRO A 1 290 ? 11.291 -17.599 -17.918 1.00 27.02 290 PRO A N 1
ATOM 2237 C CA . PRO A 1 290 ? 12.349 -16.764 -17.392 1.00 27.02 290 PRO A CA 1
ATOM 2238 C C . PRO A 1 290 ? 11.789 -15.963 -16.222 1.00 27.02 290 PRO A C 1
ATOM 2240 O O . PRO A 1 290 ? 10.774 -15.280 -16.365 1.00 27.02 290 PRO A O 1
ATOM 2243 N N . ALA A 1 291 ? 12.470 -16.004 -15.073 1.00 24.77 291 ALA A N 1
ATOM 2244 C CA . ALA A 1 291 ? 12.453 -14.841 -14.197 1.00 24.77 291 ALA A CA 1
ATOM 2245 C C . ALA A 1 291 ? 12.715 -13.620 -15.095 1.00 24.77 291 ALA A C 1
ATOM 2247 O O . ALA A 1 291 ? 13.559 -13.757 -15.994 1.00 24.77 291 ALA A O 1
ATOM 2248 N N . PRO A 1 292 ? 11.994 -12.492 -14.931 1.00 24.42 292 PRO A N 1
ATOM 2249 C CA . PRO A 1 292 ? 12.190 -11.323 -15.770 1.00 24.42 292 PRO A CA 1
ATOM 2250 C C . PRO A 1 292 ? 13.672 -11.006 -15.723 1.00 24.42 292 PRO A C 1
ATOM 2252 O O . PRO A 1 292 ? 14.231 -10.598 -14.707 1.00 24.42 292 PRO A O 1
ATOM 2255 N N . THR A 1 293 ? 14.331 -11.329 -16.824 1.00 26.02 293 THR A N 1
ATOM 2256 C CA . THR A 1 293 ? 15.709 -10.962 -17.022 1.00 26.02 293 THR A CA 1
ATOM 2257 C C . THR A 1 293 ? 15.617 -9.442 -17.084 1.00 26.02 293 THR A C 1
ATOM 2259 O O . THR A 1 293 ? 14.820 -8.952 -17.891 1.00 26.02 293 THR A O 1
ATOM 2262 N N . PRO A 1 294 ? 16.343 -8.657 -16.265 1.00 24.62 294 PRO A N 1
ATOM 2263 C CA . PRO A 1 294 ? 16.697 -7.332 -16.737 1.00 24.62 294 PRO A CA 1
ATOM 2264 C C . PRO A 1 294 ? 17.397 -7.627 -18.048 1.00 24.62 294 PRO A C 1
ATOM 2266 O O . PRO A 1 294 ? 18.475 -8.208 -18.007 1.00 24.62 294 PRO A O 1
ATOM 2269 N N . VAL A 1 295 ? 16.720 -7.423 -19.180 1.00 23.75 295 VAL A N 1
ATOM 2270 C CA . VAL A 1 295 ? 17.287 -7.705 -20.492 1.00 23.75 295 VAL A CA 1
ATOM 2271 C C . VAL A 1 295 ? 18.610 -6.958 -20.480 1.00 23.75 295 VAL A C 1
ATOM 2273 O O . VAL A 1 295 ? 18.589 -5.724 -20.486 1.00 23.75 295 VAL A O 1
ATOM 2276 N N . PRO A 1 296 ? 19.776 -7.632 -20.422 1.00 27.22 296 PRO A N 1
ATOM 2277 C CA . PRO A 1 296 ? 20.942 -6.970 -20.934 1.00 27.22 296 PRO A CA 1
ATOM 2278 C C . PRO A 1 296 ? 20.550 -6.805 -22.395 1.00 27.22 296 PRO A C 1
ATOM 2280 O O . PRO A 1 296 ? 20.343 -7.799 -23.095 1.00 27.22 296 PRO A O 1
ATOM 2283 N N . MET A 1 297 ? 20.392 -5.575 -22.872 1.00 27.98 297 MET A N 1
ATOM 2284 C CA . MET A 1 297 ? 20.439 -5.333 -24.309 1.00 27.98 297 MET A CA 1
ATOM 2285 C C . MET A 1 297 ? 21.871 -5.626 -24.803 1.00 27.98 297 MET A C 1
ATOM 2287 O O . MET A 1 297 ? 22.514 -4.791 -25.425 1.00 27.98 297 MET A O 1
ATOM 2291 N N . THR A 1 298 ? 22.413 -6.821 -24.538 1.00 30.12 298 THR A N 1
ATOM 2292 C CA . THR A 1 298 ? 23.523 -7.412 -25.285 1.00 30.12 298 THR A CA 1
ATOM 2293 C C . THR A 1 298 ? 22.915 -7.951 -26.568 1.00 30.12 298 THR A C 1
ATOM 2295 O O . THR A 1 298 ? 22.610 -9.130 -26.722 1.00 30.12 298 THR A O 1
ATOM 2298 N N . GLY A 1 299 ? 22.613 -6.983 -27.415 1.00 28.22 299 GLY A N 1
ATOM 2299 C CA . GLY A 1 299 ? 21.893 -7.063 -28.673 1.00 28.22 299 GLY A CA 1
ATOM 2300 C C . GLY A 1 299 ? 21.869 -5.700 -29.369 1.00 28.22 299 GLY A C 1
ATOM 2301 O O . GLY A 1 299 ? 21.386 -5.602 -30.491 1.00 28.22 299 GLY A O 1
ATOM 2302 N N . VAL A 1 300 ? 22.444 -4.651 -28.763 1.00 33.47 300 VAL A N 1
ATOM 2303 C CA . VAL A 1 300 ? 23.024 -3.574 -29.560 1.00 33.47 300 VAL A CA 1
ATOM 2304 C C . VAL A 1 300 ? 24.264 -4.167 -30.214 1.00 33.47 300 VAL A C 1
ATOM 2306 O O . VAL A 1 300 ? 25.335 -4.204 -29.618 1.00 33.47 300 VAL A O 1
ATOM 2309 N N . ASN A 1 301 ? 24.099 -4.691 -31.427 1.00 32.25 301 ASN A N 1
ATOM 2310 C CA . ASN A 1 301 ? 25.197 -4.653 -32.373 1.00 32.25 301 ASN A CA 1
ATOM 2311 C C . ASN A 1 301 ? 25.542 -3.160 -32.530 1.00 32.25 301 ASN A C 1
ATOM 2313 O O . ASN A 1 301 ? 24.685 -2.428 -33.033 1.00 32.25 301 ASN A O 1
ATOM 2317 N N . PRO A 1 302 ? 26.708 -2.674 -32.066 1.00 38.03 302 PRO A N 1
ATOM 2318 C CA . PRO A 1 302 ? 27.081 -1.267 -32.220 1.00 38.03 302 PRO A CA 1
ATOM 2319 C C . PRO A 1 302 ? 27.137 -0.850 -33.697 1.00 38.03 302 PRO A C 1
ATOM 2321 O O . PRO A 1 302 ? 27.074 0.339 -33.995 1.00 38.03 302 PRO A O 1
ATOM 2324 N N . ASP A 1 303 ? 27.192 -1.839 -34.598 1.00 35.66 303 ASP A N 1
ATOM 2325 C CA . ASP A 1 303 ? 27.337 -1.672 -36.040 1.00 35.66 303 ASP A CA 1
ATOM 2326 C C . ASP A 1 303 ? 26.016 -1.809 -36.824 1.00 35.66 303 ASP A C 1
ATOM 2328 O O . ASP A 1 303 ? 26.021 -1.737 -38.051 1.00 35.66 303 ASP A O 1
ATOM 2332 N N . ALA A 1 304 ? 24.863 -2.002 -36.167 1.00 42.88 304 ALA A N 1
ATOM 2333 C CA . ALA A 1 304 ? 23.574 -1.876 -36.852 1.00 42.88 304 ALA A CA 1
ATOM 2334 C C . ALA A 1 304 ? 23.182 -0.392 -36.895 1.00 42.88 304 ALA A C 1
ATOM 2336 O O . ALA A 1 304 ? 22.846 0.164 -35.852 1.00 42.88 304 ALA A O 1
ATOM 2337 N N . GLU A 1 305 ? 23.230 0.239 -38.076 1.00 52.75 305 GLU A N 1
ATOM 2338 C CA . GLU A 1 305 ? 22.862 1.648 -38.313 1.00 52.75 305 GLU A CA 1
ATOM 2339 C C . GLU A 1 305 ? 21.540 2.028 -37.611 1.00 52.75 305 GLU A C 1
ATOM 2341 O O . GLU A 1 305 ? 20.440 1.784 -38.109 1.00 52.75 305 GLU A O 1
ATOM 2346 N N . GLY A 1 306 ? 21.641 2.602 -36.410 1.00 69.38 306 GLY A N 1
ATOM 2347 C CA . GLY A 1 306 ? 20.511 3.121 -35.649 1.00 69.38 306 GLY A CA 1
ATOM 2348 C C . GLY A 1 306 ? 20.181 4.541 -36.091 1.00 69.38 306 GLY A C 1
ATOM 2349 O O . GLY A 1 306 ? 21.075 5.363 -36.296 1.00 69.38 306 GLY A O 1
ATOM 2350 N N . VAL A 1 307 ? 18.893 4.863 -36.205 1.00 89.69 307 VAL A N 1
ATOM 2351 C CA . VAL A 1 307 ? 18.454 6.228 -36.503 1.00 89.69 307 VAL A CA 1
ATOM 2352 C C . VAL A 1 307 ? 18.704 7.086 -35.265 1.00 89.69 307 VAL A C 1
ATOM 2354 O O . VAL A 1 307 ? 18.122 6.850 -34.202 1.00 89.69 307 VAL A O 1
ATOM 2357 N N . LYS A 1 308 ? 19.584 8.082 -35.402 1.00 94.31 308 LYS A N 1
ATOM 2358 C CA . LYS A 1 308 ? 19.840 9.078 -34.362 1.00 94.31 308 LYS A CA 1
ATOM 2359 C C . LYS A 1 308 ? 18.834 10.220 -34.482 1.00 94.31 308 LYS A C 1
ATOM 2361 O O . LYS A 1 308 ? 18.824 10.914 -35.495 1.00 94.31 308 LYS A O 1
ATOM 2366 N N . LEU A 1 309 ? 18.032 10.448 -33.444 1.00 96.06 309 LEU A N 1
ATOM 2367 C CA . LEU A 1 309 ? 17.015 11.507 -33.415 1.00 96.06 309 LEU A CA 1
ATOM 2368 C C . LEU A 1 309 ? 17.269 12.468 -32.247 1.00 96.06 309 LEU A C 1
ATOM 2370 O O . LEU A 1 309 ? 17.454 12.006 -31.122 1.00 96.06 309 LEU A O 1
ATOM 2374 N N . PRO A 1 310 ? 17.287 13.794 -32.463 1.00 96.75 310 PRO A N 1
ATOM 2375 C CA . PRO A 1 310 ? 17.409 14.744 -31.363 1.00 96.75 310 PRO A CA 1
ATOM 2376 C C . PRO A 1 310 ? 16.146 14.739 -30.494 1.00 96.75 310 PRO A C 1
ATOM 2378 O O . PRO A 1 310 ? 15.044 14.498 -30.994 1.00 96.75 310 PRO A O 1
ATOM 2381 N N . VAL A 1 311 ? 16.293 15.074 -29.209 1.00 97.75 311 VAL A N 1
ATOM 2382 C CA . VAL A 1 311 ? 15.145 15.530 -28.417 1.00 97.75 311 VAL A CA 1
ATOM 2383 C C . VAL A 1 311 ? 14.680 16.866 -28.991 1.00 97.75 311 VAL A C 1
ATOM 2385 O O . VAL A 1 311 ? 15.450 17.827 -29.051 1.00 97.75 311 VAL A O 1
ATOM 2388 N N . ASN A 1 312 ? 13.444 16.914 -29.487 1.00 95.69 312 ASN A N 1
ATOM 2389 C CA . ASN A 1 312 ? 12.932 18.073 -30.226 1.00 95.69 312 ASN A CA 1
ATOM 2390 C C . ASN A 1 312 ? 12.179 19.074 -29.336 1.00 95.69 312 ASN A C 1
ATOM 2392 O O . ASN A 1 312 ? 12.119 20.248 -29.700 1.00 95.69 312 ASN A O 1
ATOM 2396 N N . ARG A 1 313 ? 11.677 18.630 -28.181 1.00 96.69 313 ARG A N 1
ATOM 2397 C CA . ARG A 1 313 ? 11.104 19.441 -27.097 1.00 96.69 313 ARG A CA 1
ATOM 2398 C C . ARG A 1 313 ? 11.414 18.799 -25.749 1.00 96.69 313 ARG A C 1
ATOM 2400 O O . ARG A 1 313 ? 11.405 17.567 -25.654 1.00 96.69 313 ARG A O 1
ATOM 2407 N N . ASP A 1 314 ? 11.646 19.608 -24.723 1.00 98.06 314 ASP A N 1
ATOM 2408 C CA . ASP A 1 314 ? 11.779 19.145 -23.345 1.00 98.06 314 ASP A CA 1
ATOM 2409 C C . ASP A 1 314 ? 11.269 20.149 -22.304 1.00 98.06 314 ASP A C 1
ATOM 2411 O O . ASP A 1 314 ? 11.241 21.352 -22.507 1.00 98.06 314 ASP A O 1
ATOM 2415 N N . LEU A 1 315 ? 10.775 19.635 -21.182 1.00 96.81 315 LEU A N 1
ATOM 2416 C CA . LEU A 1 315 ? 10.168 20.438 -20.121 1.00 96.81 315 LEU A CA 1
ATOM 2417 C C . LEU A 1 315 ? 10.362 19.728 -18.793 1.00 96.81 315 LEU A C 1
ATOM 2419 O O . LEU A 1 315 ? 9.971 18.575 -18.675 1.00 96.81 315 LEU A O 1
ATOM 2423 N N . TRP A 1 316 ? 10.871 20.398 -17.761 1.00 95.69 316 TRP A N 1
ATOM 2424 C CA . TRP A 1 316 ? 10.821 19.837 -16.409 1.00 95.69 316 TRP A CA 1
ATOM 2425 C C . TRP A 1 316 ? 9.665 20.402 -15.574 1.00 95.69 316 TRP A C 1
ATOM 2427 O O . TRP A 1 316 ? 9.393 21.605 -15.567 1.00 95.69 316 TRP A O 1
ATOM 2437 N N . LEU A 1 317 ? 8.997 19.503 -14.851 1.00 97.75 317 LEU A N 1
ATOM 2438 C CA . LEU A 1 317 ? 7.849 19.755 -13.987 1.00 97.75 317 LEU A CA 1
ATOM 2439 C C . LEU A 1 317 ? 8.222 19.548 -12.512 1.00 97.75 317 LEU A C 1
ATOM 2441 O O . LEU A 1 317 ? 8.936 18.596 -12.198 1.00 97.75 317 LEU A O 1
ATOM 2445 N N . SER A 1 318 ? 7.689 20.399 -11.630 1.00 97.31 318 SER A N 1
ATOM 2446 C CA . SER A 1 318 ? 7.815 20.280 -10.168 1.00 97.31 318 SER A CA 1
ATOM 2447 C C . SER A 1 318 ? 6.474 19.963 -9.538 1.00 97.31 318 SER A C 1
ATOM 2449 O O . SER A 1 318 ? 5.442 20.390 -10.042 1.00 97.31 318 SER A O 1
ATOM 2451 N N . THR A 1 319 ? 6.469 19.272 -8.406 1.00 95.31 319 THR A N 1
ATOM 2452 C CA . THR A 1 319 ? 5.263 19.072 -7.587 1.00 95.31 319 THR A CA 1
ATOM 2453 C C . THR A 1 319 ? 5.299 19.888 -6.298 1.00 95.31 319 THR A C 1
ATOM 2455 O O . THR A 1 319 ? 4.435 19.712 -5.440 1.00 95.31 319 THR A O 1
ATOM 2458 N N . VAL A 1 320 ? 6.341 20.696 -6.098 1.00 94.19 320 VAL A N 1
ATOM 2459 C CA . VAL A 1 320 ? 6.630 21.349 -4.820 1.00 94.19 320 VAL A CA 1
ATOM 2460 C C . VAL A 1 320 ? 5.918 22.696 -4.753 1.00 94.19 320 VAL A C 1
ATOM 2462 O O . VAL A 1 320 ? 6.215 23.603 -5.523 1.00 94.19 320 VAL A O 1
ATOM 2465 N N . ASP A 1 321 ? 4.990 22.838 -3.809 1.00 92.00 321 ASP A N 1
ATOM 2466 C CA . ASP A 1 321 ? 4.328 24.099 -3.458 1.00 92.00 321 ASP A CA 1
ATOM 2467 C C . ASP A 1 321 ? 3.879 24.930 -4.683 1.00 92.00 321 ASP A C 1
ATOM 2469 O O . ASP A 1 321 ? 3.107 24.466 -5.526 1.00 92.00 321 ASP A O 1
ATOM 2473 N N . SER A 1 322 ? 4.348 26.175 -4.795 1.00 91.88 322 SER A N 1
ATOM 2474 C CA . SER A 1 322 ? 4.024 27.075 -5.904 1.00 91.88 322 SER A CA 1
ATOM 2475 C C . SER A 1 322 ? 4.729 26.713 -7.214 1.00 91.88 322 SER A C 1
ATOM 2477 O O . SER A 1 322 ? 4.237 27.095 -8.277 1.00 91.88 322 SER A O 1
ATOM 2479 N N . GLU A 1 323 ? 5.828 25.951 -7.173 1.00 95.94 323 GLU A N 1
ATOM 2480 C CA . GLU A 1 323 ? 6.538 25.489 -8.374 1.00 95.94 323 GLU A CA 1
ATOM 2481 C C . GLU A 1 323 ? 5.673 24.541 -9.211 1.00 95.94 323 GLU A C 1
ATOM 2483 O O . GLU A 1 323 ? 5.880 24.426 -10.418 1.00 95.94 323 GLU A O 1
ATOM 2488 N N . ALA A 1 324 ? 4.653 23.919 -8.609 1.00 96.38 324 ALA A N 1
ATOM 2489 C CA . ALA A 1 324 ? 3.720 23.041 -9.309 1.00 96.38 324 ALA A CA 1
ATOM 2490 C C . ALA A 1 324 ? 2.899 23.748 -10.402 1.00 96.38 324 ALA A C 1
ATOM 2492 O O . ALA A 1 324 ? 2.363 23.102 -11.307 1.00 96.38 324 ALA A O 1
ATOM 2493 N N . GLN A 1 325 ? 2.813 25.079 -10.335 1.00 96.25 325 GLN A N 1
ATOM 2494 C CA . GLN A 1 325 ? 2.208 25.922 -11.369 1.00 96.25 325 GLN A CA 1
ATOM 2495 C C . GLN A 1 325 ? 3.218 26.389 -12.427 1.00 96.25 325 GLN A C 1
ATOM 2497 O O . GLN A 1 325 ? 2.808 26.941 -13.447 1.00 96.25 325 GLN A O 1
ATOM 2502 N N . GLY A 1 326 ? 4.511 26.184 -12.184 1.00 95.81 326 GLY A N 1
ATOM 2503 C CA . GLY A 1 326 ? 5.613 26.684 -12.990 1.00 95.81 326 GLY A CA 1
ATOM 2504 C C . GLY A 1 326 ? 5.900 25.873 -14.247 1.00 95.81 326 GLY A C 1
ATOM 2505 O O . GLY A 1 326 ? 5.635 24.672 -14.316 1.00 95.81 326 GLY A O 1
ATOM 2506 N N . ASN A 1 327 ? 6.490 26.548 -15.229 1.00 97.12 327 ASN A N 1
ATOM 2507 C CA . ASN A 1 327 ? 7.034 25.955 -16.446 1.00 97.12 327 ASN A CA 1
ATOM 2508 C C . ASN A 1 327 ? 8.571 26.099 -16.473 1.00 97.12 327 ASN A C 1
ATOM 2510 O O . ASN A 1 327 ? 9.102 27.077 -15.943 1.00 97.12 327 ASN A O 1
ATOM 2514 N N . ASN A 1 328 ? 9.274 25.137 -17.083 1.00 97.31 328 ASN A N 1
ATOM 2515 C CA . ASN A 1 328 ? 10.736 25.154 -17.243 1.00 97.31 328 ASN A CA 1
ATOM 2516 C C . ASN A 1 328 ? 11.200 24.733 -18.656 1.00 97.31 328 ASN A C 1
ATOM 2518 O O . ASN A 1 328 ? 12.277 24.153 -18.785 1.00 97.31 328 ASN A O 1
ATOM 2522 N N . GLY A 1 329 ? 10.410 24.972 -19.709 1.00 96.50 329 GLY A N 1
ATOM 2523 C CA . GLY A 1 329 ? 10.764 24.559 -21.079 1.00 96.50 329 GLY A CA 1
ATOM 2524 C C . GLY A 1 329 ? 11.953 25.307 -21.686 1.00 96.50 329 GLY A C 1
ATOM 2525 O O . GLY A 1 329 ? 12.645 24.788 -22.549 1.00 96.50 329 GLY A O 1
ATOM 2526 N N . GLY A 1 330 ? 12.244 26.519 -21.210 1.00 96.31 330 GLY A N 1
ATOM 2527 C CA . GLY A 1 330 ? 13.418 27.296 -21.622 1.00 96.31 330 GLY A CA 1
ATOM 2528 C C . GLY A 1 330 ? 14.657 27.071 -20.751 1.00 96.31 330 GLY A C 1
ATOM 2529 O O . GLY A 1 330 ? 15.618 27.840 -20.839 1.00 96.31 330 GLY A O 1
ATOM 2530 N N . ALA A 1 331 ? 14.639 26.099 -19.834 1.00 96.50 331 ALA A N 1
ATOM 2531 C CA . ALA A 1 331 ? 15.777 25.831 -18.964 1.00 96.50 331 ALA A CA 1
ATOM 2532 C C . ALA A 1 331 ? 16.908 25.132 -19.730 1.00 96.50 331 ALA A C 1
ATOM 2534 O O . ALA A 1 331 ? 16.703 24.148 -20.423 1.00 96.50 331 ALA A O 1
ATOM 2535 N N . ASN A 1 332 ? 18.156 25.558 -19.516 1.00 95.81 332 ASN A N 1
ATOM 2536 C CA . ASN A 1 332 ? 19.329 24.930 -20.137 1.00 95.81 332 ASN A CA 1
ATOM 2537 C C . ASN A 1 332 ? 19.724 23.575 -19.515 1.00 95.81 332 ASN A C 1
ATOM 2539 O O . ASN A 1 332 ? 20.836 23.098 -19.745 1.00 95.81 332 ASN A O 1
ATOM 2543 N N . LYS A 1 333 ? 18.868 22.986 -18.681 1.00 96.81 333 LYS A N 1
ATOM 2544 C CA . LYS A 1 333 ? 19.063 21.700 -18.012 1.00 96.81 333 LYS A CA 1
ATOM 2545 C C . LYS A 1 333 ? 17.710 21.109 -17.636 1.00 96.81 333 LYS A C 1
ATOM 2547 O O . LYS A 1 333 ? 16.769 21.844 -17.361 1.00 96.81 333 LYS A O 1
ATOM 2552 N N . LEU A 1 334 ? 17.668 19.791 -17.540 1.00 98.00 334 LEU A N 1
ATOM 2553 C CA . LEU A 1 334 ? 16.552 19.006 -17.030 1.00 98.00 334 LEU A CA 1
ATOM 2554 C C . LEU A 1 334 ? 16.875 18.497 -15.625 1.00 98.00 334 LEU A C 1
ATOM 2556 O O . LEU A 1 334 ? 18.046 18.296 -15.278 1.00 98.00 334 LEU A O 1
ATOM 2560 N N . LYS A 1 335 ? 15.839 18.291 -14.812 1.00 97.62 335 LYS A N 1
ATOM 2561 C CA . LYS A 1 335 ? 15.964 17.895 -13.406 1.00 97.62 335 LYS A CA 1
ATOM 2562 C C . LYS A 1 335 ? 15.173 16.622 -13.134 1.00 97.62 335 LYS A C 1
ATOM 2564 O O . LYS A 1 335 ? 14.030 16.476 -13.564 1.00 97.62 335 LYS A O 1
ATOM 2569 N N . LEU A 1 336 ? 15.805 15.711 -12.402 1.00 97.56 336 LEU A N 1
ATOM 2570 C CA . LEU A 1 336 ? 15.224 14.467 -11.915 1.00 97.56 336 LEU A CA 1
ATOM 2571 C C . LEU A 1 336 ? 15.481 14.380 -10.407 1.00 97.56 336 LEU A C 1
ATOM 2573 O O . LEU A 1 336 ? 16.630 14.411 -9.954 1.00 97.56 336 LEU A O 1
ATOM 2577 N N . LYS A 1 337 ? 14.405 14.321 -9.625 1.00 96.06 337 LYS A N 1
ATOM 2578 C CA . LYS A 1 337 ? 14.433 14.311 -8.160 1.00 96.06 337 LYS A CA 1
ATOM 2579 C C . LYS A 1 337 ? 13.238 13.520 -7.622 1.00 96.06 337 LYS A C 1
ATOM 2581 O O . LYS A 1 337 ? 12.398 14.040 -6.883 1.00 96.06 337 LYS A O 1
ATOM 2586 N N . SER A 1 338 ? 13.154 12.248 -8.009 1.00 94.25 338 SER A N 1
ATOM 2587 C CA . SER A 1 338 ? 11.992 11.392 -7.760 1.00 94.25 338 SER A CA 1
ATOM 2588 C C . SER A 1 338 ? 10.667 12.089 -8.101 1.00 94.25 338 SER A C 1
ATOM 2590 O O . SER A 1 338 ? 10.587 12.826 -9.078 1.00 94.25 338 SER A O 1
ATOM 2592 N N . TYR A 1 339 ? 9.632 11.899 -7.284 1.00 94.06 339 TYR A N 1
ATOM 2593 C CA . TYR A 1 339 ? 8.333 12.533 -7.485 1.00 94.06 339 TYR A CA 1
ATOM 2594 C C . TYR A 1 339 ? 8.322 14.055 -7.295 1.00 94.06 339 TYR A C 1
ATOM 2596 O O . TYR A 1 339 ? 7.310 14.658 -7.616 1.00 94.06 339 TYR A O 1
ATOM 2604 N N . GLN A 1 340 ? 9.382 14.687 -6.771 1.00 96.00 340 GLN A N 1
ATOM 2605 C CA . GLN A 1 340 ? 9.394 16.147 -6.607 1.00 96.00 340 GLN A CA 1
ATOM 2606 C C . GLN A 1 340 ? 9.627 16.866 -7.933 1.00 96.00 340 GLN A C 1
ATOM 2608 O O . GLN A 1 340 ? 9.082 17.946 -8.134 1.00 96.00 340 GLN A O 1
ATOM 2613 N N . GLU A 1 341 ? 10.474 16.301 -8.799 1.00 96.25 341 GLU A N 1
ATOM 2614 C CA . GLU A 1 341 ? 10.906 16.927 -10.051 1.00 96.25 341 GLU A CA 1
ATOM 2615 C C . GLU A 1 341 ? 11.183 15.855 -11.099 1.00 96.25 341 GLU A C 1
ATOM 2617 O O . GLU A 1 341 ? 11.980 14.939 -10.868 1.00 96.25 341 GLU A O 1
ATOM 2622 N N . PHE A 1 342 ? 10.578 15.991 -12.267 1.00 97.44 342 PHE A N 1
ATOM 2623 C CA . PHE A 1 342 ? 10.761 15.061 -13.376 1.00 97.44 342 PHE A CA 1
ATOM 2624 C C . PHE A 1 342 ? 10.654 15.789 -14.709 1.00 97.44 342 PHE A C 1
ATOM 2626 O O . PHE A 1 342 ? 10.187 16.925 -14.781 1.00 97.44 342 PHE A O 1
ATOM 2633 N N . SER A 1 343 ? 11.136 15.154 -15.773 1.00 98.31 343 SER A N 1
ATOM 2634 C CA . SER A 1 343 ? 11.315 15.818 -17.065 1.00 98.31 343 SER A CA 1
ATOM 2635 C C . SER A 1 343 ? 10.532 15.123 -18.165 1.00 98.31 343 SER A C 1
ATOM 2637 O O . SER A 1 343 ? 10.500 13.901 -18.229 1.00 98.31 343 SER A O 1
ATOM 2639 N N . LEU A 1 344 ? 9.911 15.902 -19.035 1.00 98.62 344 LEU A N 1
ATOM 2640 C CA . LEU A 1 344 ? 9.304 15.469 -20.279 1.00 98.62 344 LEU A CA 1
ATOM 2641 C C . LEU A 1 344 ? 10.296 15.686 -21.414 1.00 98.62 344 LEU A C 1
ATOM 2643 O O . LEU A 1 344 ? 10.977 16.708 -21.456 1.00 98.62 344 LEU A O 1
ATOM 2647 N N . VAL A 1 345 ? 10.351 14.737 -22.335 1.00 98.50 345 VAL A N 1
ATOM 2648 C CA . VAL A 1 345 ? 11.113 14.816 -23.582 1.00 98.50 345 VAL A CA 1
ATOM 2649 C C . VAL A 1 345 ? 10.255 14.262 -24.714 1.00 98.50 345 VAL A C 1
ATOM 2651 O O . VAL A 1 345 ? 9.393 13.412 -24.492 1.00 98.50 345 VAL A O 1
ATOM 2654 N N . ASP A 1 346 ? 10.483 14.710 -25.940 1.00 98.12 346 ASP A N 1
ATOM 2655 C CA . ASP A 1 346 ? 9.877 14.108 -27.133 1.00 98.12 346 ASP A CA 1
ATOM 2656 C C . ASP A 1 346 ? 10.913 13.936 -28.251 1.00 98.12 346 ASP A C 1
ATOM 2658 O O . ASP A 1 346 ? 12.048 14.416 -28.164 1.00 98.12 346 ASP A O 1
ATOM 2662 N N . LEU A 1 347 ? 10.519 13.219 -29.298 1.00 95.69 347 LEU A N 1
ATOM 2663 C CA . LEU A 1 347 ? 11.256 13.069 -30.545 1.00 95.69 347 LEU A CA 1
ATOM 2664 C C . LEU A 1 347 ? 10.311 13.240 -31.737 1.00 95.69 347 LEU A C 1
ATOM 2666 O O . LEU A 1 347 ? 9.111 12.978 -31.647 1.00 95.69 347 LEU A O 1
ATOM 2670 N N . ASP A 1 348 ? 10.853 13.634 -32.888 1.00 94.75 348 ASP A N 1
ATOM 2671 C CA . ASP A 1 348 ? 10.100 13.584 -34.142 1.00 94.75 348 ASP A CA 1
ATOM 2672 C C . ASP A 1 348 ? 10.121 12.156 -34.702 1.00 94.75 348 ASP A C 1
ATOM 2674 O O . ASP A 1 348 ? 11.131 11.684 -35.226 1.00 94.75 348 ASP A O 1
ATOM 2678 N N . ALA A 1 349 ? 8.991 11.459 -34.582 1.00 92.19 349 ALA A N 1
ATOM 2679 C CA . ALA A 1 349 ? 8.866 10.061 -34.983 1.00 92.19 349 ALA A CA 1
ATOM 2680 C C . ALA A 1 349 ? 8.674 9.881 -36.502 1.00 92.19 349 ALA A C 1
ATOM 2682 O O . ALA A 1 349 ? 8.538 8.752 -36.974 1.00 92.19 349 ALA A O 1
ATOM 2683 N N . THR A 1 350 ? 8.662 10.962 -37.292 1.00 90.50 350 THR A N 1
ATOM 2684 C CA . THR A 1 350 ? 8.402 10.909 -38.742 1.00 90.50 350 THR A CA 1
ATOM 2685 C C . THR A 1 350 ? 9.385 9.996 -39.477 1.00 90.50 350 THR A C 1
ATOM 2687 O O . THR A 1 350 ? 8.966 9.230 -40.343 1.00 90.50 350 THR A O 1
ATOM 2690 N N . ALA A 1 351 ? 10.661 10.000 -39.081 1.00 87.69 351 ALA A N 1
ATOM 2691 C CA . ALA A 1 351 ? 11.702 9.153 -39.671 1.00 87.69 351 ALA A CA 1
ATOM 2692 C C . ALA A 1 351 ? 11.540 7.646 -39.372 1.00 87.69 351 ALA A C 1
ATOM 2694 O O . ALA A 1 351 ? 12.249 6.830 -39.955 1.00 87.69 351 ALA A O 1
ATOM 2695 N N . LEU A 1 352 ? 10.629 7.270 -38.468 1.00 91.31 352 LEU A N 1
ATOM 2696 C CA . LEU A 1 352 ? 10.404 5.887 -38.031 1.00 91.31 352 LEU A CA 1
ATOM 2697 C C . LEU A 1 352 ? 9.138 5.260 -38.642 1.00 91.31 352 LEU A C 1
ATOM 2699 O O . LEU A 1 352 ? 8.873 4.079 -38.422 1.00 91.31 352 LEU A O 1
ATOM 2703 N N . ARG A 1 353 ? 8.331 6.035 -39.381 1.00 89.12 353 ARG A N 1
ATOM 2704 C CA . ARG A 1 353 ? 7.033 5.581 -39.909 1.00 89.12 353 ARG A CA 1
ATOM 2705 C C . ARG A 1 353 ? 7.166 4.339 -40.784 1.00 89.12 353 ARG A C 1
ATOM 2707 O O . ARG A 1 353 ? 8.030 4.269 -41.655 1.00 89.12 353 ARG A O 1
ATOM 2714 N N . GLY A 1 354 ? 6.273 3.377 -40.549 1.00 87.44 354 GLY A N 1
ATOM 2715 C CA . GLY A 1 354 ? 6.227 2.112 -41.280 1.00 87.44 354 GLY A CA 1
ATOM 2716 C C . GLY A 1 354 ? 7.387 1.161 -40.978 1.00 87.44 354 GLY A C 1
ATOM 2717 O O . GLY A 1 354 ? 7.586 0.212 -41.727 1.00 87.44 354 GLY A O 1
ATOM 2718 N N . ARG A 1 355 ? 8.191 1.394 -39.931 1.00 91.56 355 ARG A N 1
ATOM 2719 C CA . ARG A 1 355 ? 9.320 0.525 -39.563 1.00 91.56 355 ARG A CA 1
ATOM 2720 C C . ARG A 1 355 ? 9.171 0.018 -38.136 1.00 91.56 355 ARG A C 1
ATOM 2722 O O . ARG A 1 355 ? 9.032 0.807 -37.205 1.00 91.56 355 ARG A O 1
ATOM 2729 N N . VAL A 1 356 ? 9.260 -1.297 -37.950 1.00 92.19 356 VAL A N 1
ATOM 2730 C CA . VAL A 1 356 ? 9.141 -1.916 -36.621 1.00 92.19 356 VAL A CA 1
ATOM 2731 C C . VAL A 1 356 ? 10.270 -1.440 -35.708 1.00 92.19 356 VAL A C 1
ATOM 2733 O O . VAL A 1 356 ? 11.442 -1.530 -36.066 1.00 92.19 356 VAL A O 1
ATOM 2736 N N . ILE A 1 357 ? 9.945 -0.974 -34.503 1.00 93.25 357 ILE A N 1
ATOM 2737 C CA . ILE A 1 357 ? 10.953 -0.594 -33.503 1.00 93.25 357 ILE A CA 1
ATOM 2738 C C . ILE A 1 357 ? 11.518 -1.856 -32.841 1.00 93.25 357 ILE A C 1
ATOM 2740 O O . ILE A 1 357 ? 10.772 -2.601 -32.208 1.00 93.25 357 ILE A O 1
ATOM 2744 N N . ARG A 1 358 ? 12.829 -2.101 -32.970 1.00 92.12 358 ARG A N 1
ATOM 2745 C CA . ARG A 1 358 ? 13.514 -3.257 -32.355 1.00 92.12 358 ARG A CA 1
ATOM 2746 C C . ARG A 1 358 ? 14.104 -2.925 -30.991 1.00 92.12 358 ARG A C 1
ATOM 2748 O O . ARG A 1 358 ? 14.000 -3.718 -30.061 1.00 92.12 358 ARG A O 1
ATOM 2755 N N . SER A 1 359 ? 14.730 -1.760 -30.878 1.00 92.62 359 SER A N 1
ATOM 2756 C CA . SER A 1 359 ? 15.313 -1.257 -29.636 1.00 92.62 359 SER A CA 1
ATOM 2757 C C . SER A 1 359 ? 15.367 0.266 -29.652 1.00 92.62 359 SER A C 1
ATOM 2759 O O . SER A 1 359 ? 15.425 0.887 -30.716 1.00 92.62 359 SER A O 1
ATOM 2761 N N . ALA A 1 360 ? 15.346 0.866 -28.466 1.00 96.38 360 ALA A N 1
ATOM 2762 C CA . ALA A 1 360 ? 15.493 2.300 -28.285 1.00 96.38 360 ALA A CA 1
ATOM 2763 C C . ALA A 1 360 ? 16.376 2.592 -27.069 1.00 96.38 360 ALA A C 1
ATOM 2765 O O . ALA A 1 360 ? 16.273 1.931 -26.034 1.00 96.38 360 ALA A O 1
ATOM 2766 N N . THR A 1 361 ? 17.222 3.609 -27.198 1.00 98.25 361 THR A N 1
ATOM 2767 C CA . THR A 1 361 ? 18.084 4.100 -26.121 1.00 98.25 361 THR A CA 1
ATOM 2768 C C . THR A 1 361 ? 18.018 5.619 -26.086 1.00 98.25 361 THR A C 1
ATOM 2770 O O . THR A 1 361 ? 18.236 6.274 -27.108 1.00 98.25 361 THR A O 1
ATOM 2773 N N . LEU A 1 362 ? 17.747 6.182 -24.910 1.00 98.56 362 LEU A N 1
ATOM 2774 C CA . LEU A 1 362 ? 17.860 7.614 -24.654 1.00 98.56 362 LEU A CA 1
ATOM 2775 C C . LEU A 1 362 ? 19.254 7.914 -24.094 1.00 98.56 362 LEU A C 1
ATOM 2777 O O . LEU A 1 362 ? 19.667 7.355 -23.078 1.00 98.56 362 LEU A O 1
ATOM 2781 N N . HIS A 1 363 ? 19.980 8.801 -24.762 1.00 98.44 363 HIS A N 1
ATOM 2782 C CA . HIS A 1 363 ? 21.296 9.272 -24.355 1.00 98.44 363 HIS A CA 1
ATOM 2783 C C . HIS A 1 363 ? 21.159 10.633 -23.685 1.00 98.44 363 HIS A C 1
ATOM 2785 O O . HIS A 1 363 ? 20.644 11.583 -24.280 1.00 98.44 363 HIS A O 1
ATOM 2791 N N . VAL A 1 364 ? 21.664 10.736 -22.460 1.00 98.56 364 VAL A N 1
ATOM 2792 C CA . VAL A 1 364 ? 21.653 11.974 -21.676 1.00 98.56 364 VAL A CA 1
ATOM 2793 C C . VAL A 1 364 ? 23.045 12.279 -21.164 1.00 98.56 364 VAL A C 1
ATOM 2795 O O . VAL A 1 364 ? 23.815 11.372 -20.854 1.00 98.56 364 VAL A O 1
ATOM 2798 N N . LYS A 1 365 ? 23.374 13.562 -21.062 1.00 98.38 365 LYS A N 1
ATOM 2799 C CA . LYS A 1 365 ? 24.660 14.012 -20.538 1.00 98.38 365 LYS A CA 1
ATOM 2800 C C . LYS A 1 365 ? 24.456 14.700 -19.202 1.00 98.38 365 LYS A C 1
ATOM 2802 O O . LYS A 1 365 ? 23.617 15.594 -19.095 1.00 98.38 365 LYS A O 1
ATOM 2807 N N . LEU A 1 366 ? 25.224 14.296 -18.198 1.00 98.19 366 LEU A N 1
ATOM 2808 C CA . LEU A 1 366 ? 25.163 14.877 -16.865 1.00 98.19 366 LEU A CA 1
ATOM 2809 C C . LEU A 1 366 ? 25.525 16.366 -16.895 1.00 98.19 366 LEU A C 1
ATOM 2811 O O . LEU A 1 366 ? 26.557 16.758 -17.436 1.00 98.19 366 LEU A O 1
ATOM 2815 N N . ALA A 1 367 ? 24.677 17.179 -16.269 1.00 97.25 367 ALA A N 1
ATOM 2816 C CA . ALA A 1 367 ? 24.885 18.607 -16.022 1.00 97.25 367 ALA A CA 1
ATOM 2817 C C . ALA A 1 367 ? 25.184 18.893 -14.533 1.00 97.25 367 ALA A C 1
ATOM 2819 O O . ALA A 1 367 ? 25.129 20.037 -14.082 1.00 97.25 367 ALA A O 1
ATOM 2820 N N . GLY A 1 368 ? 25.477 17.846 -13.757 1.00 94.75 368 GLY A N 1
ATOM 2821 C CA . GLY A 1 368 ? 25.815 17.899 -12.338 1.00 94.75 368 GLY A CA 1
ATOM 2822 C C . GLY A 1 368 ? 26.579 16.646 -11.889 1.00 94.75 368 GLY A C 1
ATOM 2823 O O . GLY A 1 368 ? 26.799 15.747 -12.699 1.00 94.75 368 GLY A O 1
ATOM 2824 N N . PRO A 1 369 ? 26.998 16.580 -10.613 1.00 93.88 369 PRO A N 1
ATOM 2825 C CA . PRO A 1 369 ? 27.838 15.492 -10.105 1.00 93.88 369 PRO A CA 1
ATOM 2826 C C . PRO A 1 369 ? 27.072 14.186 -9.843 1.00 93.88 369 PRO A C 1
ATOM 2828 O O . PRO A 1 369 ? 27.680 13.121 -9.783 1.00 93.88 369 PRO A O 1
ATOM 2831 N N . GLU A 1 370 ? 25.752 14.254 -9.664 1.00 96.31 370 GLU A N 1
ATOM 2832 C CA . GLU A 1 370 ? 24.931 13.085 -9.352 1.00 96.31 370 GLU A CA 1
ATOM 2833 C C . GLU A 1 370 ? 24.598 12.302 -10.625 1.00 96.31 370 GLU A C 1
ATOM 2835 O O . GLU A 1 370 ? 24.026 12.852 -11.570 1.00 96.31 370 GLU A O 1
ATOM 2840 N N . ARG A 1 371 ? 24.908 11.003 -10.631 1.00 95.44 371 ARG A N 1
ATOM 2841 C CA . ARG A 1 371 ? 24.542 10.108 -11.733 1.00 95.44 371 ARG A CA 1
ATOM 2842 C C . ARG A 1 371 ? 23.068 9.715 -11.676 1.00 95.44 371 ARG A C 1
ATOM 2844 O O . ARG A 1 371 ? 22.470 9.644 -10.602 1.00 95.44 371 ARG A O 1
ATOM 2851 N N . LEU A 1 372 ? 22.517 9.335 -12.822 1.00 96.81 372 LEU A N 1
ATOM 2852 C CA . LEU A 1 372 ? 21.254 8.604 -12.897 1.00 96.81 372 LEU A CA 1
ATOM 2853 C C . LEU A 1 372 ? 21.465 7.134 -12.505 1.00 96.81 372 LEU A C 1
ATOM 2855 O O . LEU A 1 372 ? 22.468 6.535 -12.893 1.00 96.81 372 LEU A O 1
ATOM 2859 N N . HIS A 1 373 ? 20.532 6.576 -11.729 1.00 95.06 373 HIS A N 1
ATOM 2860 C CA . HIS A 1 373 ? 20.483 5.157 -11.360 1.00 95.06 373 HIS A CA 1
ATOM 2861 C C . HIS A 1 373 ? 19.369 4.472 -12.160 1.00 95.06 373 HIS A C 1
ATOM 2863 O O . HIS A 1 373 ? 19.507 4.339 -13.372 1.00 95.06 373 HIS A O 1
ATOM 2869 N N . ARG A 1 374 ? 18.254 4.081 -11.531 1.00 95.88 374 ARG A N 1
ATOM 2870 C CA . ARG A 1 374 ? 17.103 3.530 -12.251 1.00 95.88 374 ARG A CA 1
ATOM 2871 C C . ARG A 1 374 ? 16.171 4.643 -12.702 1.00 95.88 374 ARG A C 1
ATOM 2873 O O . ARG A 1 374 ? 15.737 5.453 -11.882 1.00 95.88 374 ARG A O 1
ATOM 2880 N N . ILE A 1 375 ? 15.862 4.658 -13.993 1.00 97.19 375 ILE A N 1
ATOM 2881 C CA . ILE A 1 375 ? 14.998 5.654 -14.620 1.00 97.19 375 ILE A CA 1
ATOM 2882 C C . ILE A 1 375 ? 13.789 4.963 -15.238 1.00 97.19 375 ILE A C 1
ATOM 2884 O O . ILE A 1 375 ? 13.937 3.994 -15.985 1.00 97.19 375 ILE A O 1
ATOM 2888 N N . THR A 1 376 ? 12.602 5.501 -14.972 1.00 97.19 376 THR A N 1
ATOM 2889 C CA . THR A 1 376 ? 11.390 5.177 -15.719 1.00 97.19 376 THR A CA 1
ATOM 2890 C C . THR A 1 376 ? 11.276 6.078 -16.935 1.00 97.19 376 THR A C 1
ATOM 2892 O O . THR A 1 376 ? 11.392 7.300 -16.820 1.00 97.19 376 THR A O 1
ATOM 2895 N N . ILE A 1 377 ? 10.963 5.461 -18.076 1.00 98.19 377 ILE A N 1
ATOM 2896 C CA . ILE A 1 377 ? 10.414 6.130 -19.250 1.00 98.19 377 ILE A CA 1
ATOM 2897 C C . ILE A 1 377 ? 8.940 5.744 -19.392 1.00 98.19 377 ILE A C 1
ATOM 2899 O O . ILE A 1 377 ? 8.596 4.558 -19.424 1.00 98.19 377 ILE A O 1
ATOM 2903 N N . SER A 1 378 ? 8.058 6.740 -19.469 1.00 98.12 378 SER A N 1
ATOM 2904 C CA . SER A 1 378 ? 6.614 6.541 -19.635 1.00 98.12 378 SER A CA 1
ATOM 2905 C C . SER A 1 378 ? 6.065 7.342 -20.805 1.00 98.12 378 SER A C 1
ATOM 2907 O O . SER A 1 378 ? 6.466 8.480 -21.002 1.00 98.12 378 SER A O 1
ATOM 2909 N N . SER A 1 379 ? 5.135 6.769 -21.567 1.00 98.12 379 SER A N 1
ATOM 2910 C CA . SER A 1 379 ? 4.334 7.519 -22.537 1.00 98.12 379 SER A CA 1
ATOM 2911 C C . SER A 1 379 ? 3.453 8.554 -21.831 1.00 98.12 379 SER A C 1
ATOM 2913 O O . SER A 1 379 ? 2.983 8.293 -20.723 1.00 98.12 379 SER A O 1
ATOM 2915 N N . VAL A 1 380 ? 3.133 9.659 -22.498 1.00 98.31 380 VAL A N 1
ATOM 2916 C CA . VAL A 1 380 ? 2.201 10.678 -21.995 1.00 98.31 380 VAL A CA 1
ATOM 2917 C C . VAL A 1 380 ? 0.948 10.680 -22.867 1.00 98.31 380 VAL A C 1
ATOM 2919 O O . VAL A 1 380 ? 1.032 10.962 -24.058 1.00 98.31 380 VAL A O 1
ATOM 2922 N N . SER A 1 381 ? -0.217 10.371 -22.301 1.00 97.25 381 SER A N 1
ATOM 2923 C CA . SER A 1 381 ? -1.473 10.189 -23.056 1.00 97.25 381 SER A CA 1
ATOM 2924 C C . SER A 1 381 ? -2.276 11.480 -23.280 1.00 97.25 381 SER A C 1
ATOM 2926 O O . SER A 1 381 ? -3.443 11.447 -23.684 1.00 97.25 381 SER A O 1
ATOM 2928 N N . ALA A 1 382 ? -1.659 12.637 -23.025 1.00 96.75 382 ALA A N 1
ATOM 2929 C CA . ALA A 1 382 ? -2.233 13.953 -23.275 1.00 96.75 382 ALA A CA 1
ATOM 2930 C C . ALA A 1 382 ? -1.179 14.932 -23.818 1.00 96.75 382 ALA A C 1
ATOM 2932 O O . ALA A 1 382 ? -0.011 14.861 -23.428 1.00 96.75 382 ALA A O 1
ATOM 2933 N N . PRO A 1 383 ? -1.578 15.878 -24.686 1.00 95.88 383 PRO A N 1
ATOM 2934 C CA . PRO A 1 383 ? -0.647 16.818 -25.291 1.00 95.88 383 PRO A CA 1
ATOM 2935 C C . PRO A 1 383 ? -0.126 17.811 -24.258 1.00 95.88 383 PRO A C 1
ATOM 2937 O O . PRO A 1 383 ? -0.879 18.287 -23.405 1.00 95.88 383 PRO A O 1
ATOM 2940 N N . TRP A 1 384 ? 1.144 18.177 -24.393 1.00 97.69 384 TRP A N 1
ATOM 2941 C CA . TRP A 1 384 ? 1.820 19.138 -23.529 1.00 97.69 384 TRP A CA 1
ATOM 2942 C C . TRP A 1 384 ? 2.536 20.216 -24.345 1.00 97.69 384 TRP A C 1
ATOM 2944 O O . TRP A 1 384 ? 2.865 20.033 -25.522 1.00 97.69 384 TRP A O 1
ATOM 2954 N N . ILE A 1 385 ? 2.725 21.369 -23.712 1.00 97.56 385 ILE A N 1
ATOM 2955 C CA . ILE A 1 385 ? 3.249 22.595 -24.305 1.00 97.56 385 ILE A CA 1
ATOM 2956 C C . ILE A 1 385 ? 4.508 22.975 -23.533 1.00 97.56 385 ILE A C 1
ATOM 2958 O O . ILE A 1 385 ? 4.450 23.250 -22.337 1.00 97.56 385 ILE A O 1
ATOM 2962 N N . GLU A 1 386 ? 5.631 22.972 -24.247 1.00 97.31 386 GLU A N 1
ATOM 2963 C CA . GLU A 1 386 ? 6.982 23.148 -23.709 1.00 97.31 386 GLU A CA 1
ATOM 2964 C C . GLU A 1 386 ? 7.139 24.434 -22.894 1.00 97.31 386 GLU A C 1
ATOM 2966 O O . GLU A 1 386 ? 7.605 24.367 -21.764 1.00 97.31 386 GLU A O 1
ATOM 2971 N N . GLY A 1 387 ? 6.664 25.570 -23.415 1.00 96.12 387 GLY A N 1
ATOM 2972 C CA . GLY A 1 387 ? 6.868 26.889 -22.805 1.00 96.12 387 GLY A CA 1
ATOM 2973 C C . GLY A 1 387 ? 8.286 27.432 -23.019 1.00 96.12 387 GLY A C 1
ATOM 2974 O O . GLY A 1 387 ? 9.097 26.835 -23.724 1.00 96.12 387 GLY A O 1
ATOM 2975 N N . LYS A 1 388 ? 8.570 28.611 -22.463 1.00 96.12 388 LYS A N 1
ATOM 2976 C CA . LYS A 1 388 ? 9.858 29.327 -22.571 1.00 96.12 388 LYS A CA 1
ATOM 2977 C C . LYS A 1 388 ? 10.437 29.736 -21.216 1.00 96.12 388 LYS A C 1
ATOM 2979 O O . LYS A 1 388 ? 11.574 30.206 -21.153 1.00 96.12 388 LYS A O 1
ATOM 2984 N N . SER A 1 389 ? 9.667 29.607 -20.142 1.00 95.12 389 SER A N 1
ATOM 2985 C CA . SER A 1 389 ? 10.109 29.860 -18.773 1.00 95.12 389 SER A CA 1
ATOM 2986 C C . SER A 1 389 ? 11.246 28.913 -18.364 1.00 95.12 389 SER A C 1
ATOM 2988 O O . SER A 1 389 ? 11.344 27.796 -18.865 1.00 95.12 389 SER A O 1
ATOM 2990 N N . SER A 1 390 ? 12.129 29.348 -17.462 1.00 94.25 390 SER A N 1
ATOM 2991 C CA . SER A 1 390 ? 13.335 28.597 -17.051 1.00 94.25 390 SER A CA 1
ATOM 29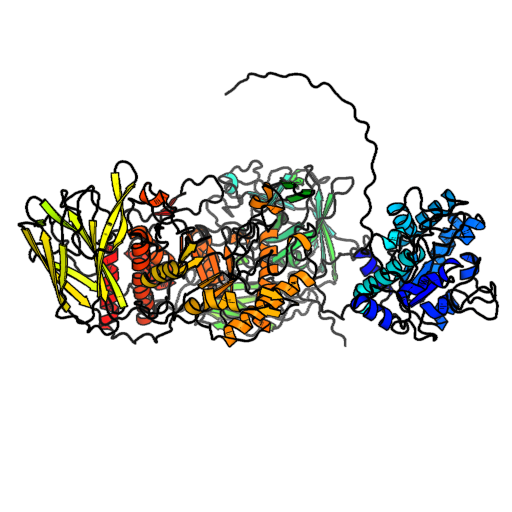92 C C . SER A 1 390 ? 13.580 28.586 -15.537 1.00 94.25 390 SER A C 1
ATOM 2994 O O . SER A 1 390 ? 14.651 28.198 -15.066 1.00 94.25 390 SER A O 1
ATOM 2996 N N . ASN A 1 391 ? 12.609 29.072 -14.767 1.00 92.44 391 ASN A N 1
ATOM 2997 C CA . ASN A 1 391 ? 12.738 29.357 -13.340 1.00 92.44 391 ASN A CA 1
ATOM 2998 C C . ASN A 1 391 ? 11.409 29.177 -12.589 1.00 92.44 391 ASN A C 1
ATOM 3000 O O . ASN A 1 391 ? 11.099 29.959 -11.687 1.00 92.44 391 ASN A O 1
ATOM 3004 N N . TYR A 1 392 ? 10.627 28.166 -12.976 1.00 95.44 392 TYR A N 1
ATOM 3005 C CA . TYR A 1 392 ? 9.330 27.818 -12.386 1.00 95.44 392 TYR A CA 1
ATOM 3006 C C . TYR A 1 392 ? 8.290 28.942 -12.396 1.00 95.44 392 TYR A C 1
ATOM 3008 O O . TYR A 1 392 ? 7.299 28.873 -11.668 1.00 95.44 392 TYR A O 1
ATOM 3016 N N . GLN A 1 393 ? 8.478 29.988 -13.202 1.00 95.88 393 GLN A N 1
ATOM 3017 C CA . GLN A 1 393 ? 7.431 30.988 -13.358 1.00 95.88 393 GLN A CA 1
ATOM 3018 C C . GLN A 1 393 ? 6.253 30.353 -14.103 1.00 95.88 393 GLN A C 1
ATOM 3020 O O . GLN A 1 393 ? 6.482 29.678 -15.117 1.00 95.88 393 GLN A O 1
ATOM 3025 N N . PRO A 1 394 ? 5.011 30.526 -13.612 1.00 96.19 394 PRO A N 1
ATOM 3026 C CA . PRO A 1 394 ? 3.835 30.144 -14.372 1.00 96.19 394 PRO A CA 1
ATOM 3027 C C . PRO A 1 394 ? 3.807 30.900 -15.700 1.00 96.19 394 PRO A C 1
ATOM 3029 O O . PRO A 1 394 ? 3.999 32.115 -15.739 1.00 96.19 394 PRO A O 1
ATOM 3032 N N . GLU A 1 395 ? 3.562 30.186 -16.793 1.00 96.81 395 GLU A N 1
ATOM 3033 C CA . GLU A 1 395 ? 3.519 30.756 -18.138 1.00 96.81 395 GLU A CA 1
ATOM 3034 C C . GLU A 1 395 ? 2.152 30.480 -18.758 1.00 96.81 395 GLU A C 1
ATOM 3036 O O . GLU A 1 395 ? 1.723 29.332 -18.871 1.00 96.81 395 GLU A O 1
ATOM 3041 N N . THR A 1 396 ? 1.450 31.544 -19.150 1.00 97.44 396 THR A N 1
ATOM 3042 C CA . THR A 1 396 ? 0.119 31.422 -19.758 1.00 97.44 396 THR A CA 1
ATOM 3043 C C . THR A 1 396 ? 0.201 30.615 -21.049 1.00 97.44 396 THR A C 1
ATOM 3045 O O . THR A 1 396 ? 0.996 30.923 -21.933 1.00 97.44 396 THR A O 1
ATOM 3048 N N . GLY A 1 397 ? -0.639 29.589 -21.164 1.00 96.94 397 GLY A N 1
ATOM 3049 C CA . GLY A 1 397 ? -0.671 28.699 -22.320 1.00 96.94 397 GLY A CA 1
ATOM 3050 C C . GLY A 1 397 ? 0.345 27.554 -22.284 1.00 96.94 397 GLY A C 1
ATOM 3051 O O . GLY A 1 397 ? 0.226 26.655 -23.109 1.00 96.94 397 GLY A O 1
ATOM 3052 N N . ALA A 1 398 ? 1.296 27.529 -21.346 1.00 97.62 398 ALA A N 1
ATOM 3053 C CA . ALA A 1 398 ? 2.271 26.444 -21.221 1.00 97.62 398 ALA A CA 1
ATOM 3054 C C . ALA A 1 398 ? 1.809 25.351 -20.244 1.00 97.62 398 ALA A C 1
ATOM 3056 O O . ALA A 1 398 ? 0.885 25.553 -19.447 1.00 97.62 398 ALA A O 1
ATOM 3057 N N . SER A 1 399 ? 2.455 24.185 -20.301 1.00 98.31 399 SER A N 1
ATOM 3058 C CA . SER A 1 399 ? 2.213 23.104 -19.344 1.00 98.31 399 SER A CA 1
ATOM 3059 C C . SER A 1 399 ? 3.028 23.286 -18.061 1.00 98.31 399 SER A C 1
ATOM 3061 O O . SER A 1 399 ? 4.183 23.710 -18.087 1.00 98.31 399 SER A O 1
ATOM 3063 N N . SER A 1 400 ? 2.422 22.911 -16.942 1.00 97.94 400 SER A N 1
ATOM 3064 C CA . SER A 1 400 ? 3.022 22.731 -15.621 1.00 97.94 400 SER A CA 1
ATOM 3065 C C . SER A 1 400 ? 2.545 21.400 -15.029 1.00 97.94 400 SER A C 1
ATOM 3067 O O . SER A 1 400 ? 1.742 20.686 -15.637 1.00 97.94 400 SER A O 1
ATOM 3069 N N . PHE A 1 401 ? 3.008 21.033 -13.833 1.00 97.75 401 PHE A N 1
ATOM 3070 C CA . PHE A 1 401 ? 2.505 19.825 -13.177 1.00 97.75 401 PHE A CA 1
ATOM 3071 C C . PHE A 1 401 ? 0.995 19.909 -12.924 1.00 97.75 401 PHE A C 1
ATOM 3073 O O . PHE A 1 401 ? 0.249 18.989 -13.260 1.00 97.75 401 PHE A O 1
ATOM 3080 N N . ALA A 1 402 ? 0.534 21.037 -12.383 1.00 96.62 402 ALA A N 1
ATOM 3081 C CA . ALA A 1 402 ? -0.861 21.224 -12.009 1.00 96.62 402 ALA A CA 1
ATOM 3082 C C . ALA A 1 402 ? -1.789 21.476 -13.206 1.00 96.62 402 ALA A C 1
ATOM 3084 O O . ALA A 1 402 ? -2.992 21.233 -13.107 1.00 96.62 402 ALA A O 1
ATOM 3085 N N . ARG A 1 403 ? -1.267 21.999 -14.325 1.00 96.81 403 ARG A N 1
ATOM 3086 C CA . ARG A 1 403 ? -2.071 22.425 -15.479 1.00 96.81 403 ARG A CA 1
ATOM 3087 C C . ARG A 1 403 ? -1.447 21.971 -16.788 1.00 96.81 403 ARG A C 1
ATOM 3089 O O . ARG A 1 403 ? -0.301 22.285 -17.078 1.00 96.81 403 ARG A O 1
ATOM 3096 N N . ARG A 1 404 ? -2.240 21.333 -17.644 1.00 97.12 404 ARG A N 1
ATOM 3097 C CA . ARG A 1 404 ? -1.835 21.043 -19.026 1.00 97.12 404 ARG A CA 1
ATOM 3098 C C . ARG A 1 404 ? -1.700 22.320 -19.848 1.00 97.12 404 ARG A C 1
ATOM 3100 O O . ARG A 1 404 ? -0.808 22.414 -20.681 1.00 97.12 404 ARG A O 1
ATOM 3107 N N . VAL A 1 405 ? -2.584 23.288 -19.604 1.00 97.06 405 VAL A N 1
ATOM 3108 C CA . VAL A 1 405 ? -2.544 24.633 -20.194 1.00 97.06 405 VAL A CA 1
ATOM 3109 C C . VAL A 1 405 ? -2.793 25.628 -19.068 1.00 97.06 405 VAL A C 1
ATOM 3111 O O . VAL A 1 405 ? -3.912 25.726 -18.576 1.00 97.06 405 VAL A O 1
ATOM 3114 N N . HIS A 1 406 ? -1.773 26.334 -18.600 1.00 94.94 406 HIS A N 1
ATOM 3115 C CA . HIS A 1 406 ? -1.937 27.251 -17.472 1.00 94.94 406 HIS A CA 1
ATOM 3116 C C . HIS A 1 406 ? -2.692 28.545 -17.875 1.00 94.94 406 HIS A C 1
ATOM 3118 O O . HIS A 1 406 ? -2.369 29.110 -18.924 1.00 94.94 406 HIS A O 1
ATOM 3124 N N . PRO A 1 407 ? -3.648 29.055 -17.062 1.00 93.88 407 PRO A N 1
ATOM 3125 C CA . PRO A 1 407 ? -4.158 28.482 -15.807 1.00 93.88 407 PRO A CA 1
ATOM 3126 C C . PRO A 1 407 ? -5.380 27.554 -15.975 1.00 93.88 407 PRO A C 1
ATOM 3128 O O . PRO A 1 407 ? -5.750 26.871 -15.021 1.00 93.88 407 PRO A O 1
ATOM 3131 N N . ASP A 1 408 ? -6.011 27.510 -17.150 1.00 90.38 408 ASP A N 1
ATOM 3132 C CA . ASP A 1 408 ? -7.392 27.017 -17.288 1.00 90.38 408 ASP A CA 1
ATOM 3133 C C . ASP A 1 408 ? -7.526 25.519 -17.628 1.00 90.38 408 ASP A C 1
ATOM 3135 O O . ASP A 1 408 ? -8.534 24.886 -17.313 1.00 90.38 408 ASP A O 1
ATOM 3139 N N . GLY A 1 409 ? -6.517 24.913 -18.253 1.00 94.06 409 GLY A N 1
ATOM 3140 C CA . GLY A 1 409 ? -6.568 23.548 -18.778 1.00 94.06 409 GLY A CA 1
ATOM 3141 C C . GLY A 1 409 ? -6.034 22.487 -17.816 1.00 94.06 409 GLY A C 1
ATOM 3142 O O . GLY A 1 409 ? -4.848 22.472 -17.486 1.00 94.06 409 GLY A O 1
ATOM 3143 N N . TRP A 1 410 ? -6.894 21.543 -17.435 1.00 95.12 410 TRP A N 1
ATOM 3144 C CA . TRP A 1 410 ? -6.518 20.327 -16.703 1.00 95.12 410 TRP A CA 1
ATOM 3145 C C . TRP A 1 410 ? -5.898 19.260 -17.624 1.00 95.12 410 TRP A C 1
ATOM 3147 O O . TRP A 1 410 ? -6.072 19.300 -18.849 1.00 95.12 410 TRP A O 1
ATOM 3157 N N . TRP A 1 411 ? -5.167 18.309 -17.036 1.00 96.06 411 TRP A N 1
ATOM 3158 C CA . TRP A 1 411 ? -4.507 17.220 -17.769 1.00 96.06 411 TRP A CA 1
ATOM 3159 C C . TRP A 1 411 ? -5.469 16.182 -18.349 1.00 96.06 411 TRP A C 1
ATOM 3161 O O . TRP A 1 411 ? -5.339 15.848 -19.526 1.00 96.06 411 TRP A O 1
ATOM 3171 N N . SER A 1 412 ? -6.464 15.745 -17.580 1.00 92.75 412 SER A N 1
ATOM 3172 C CA . SER A 1 412 ? -7.515 14.826 -18.030 1.00 92.75 412 SER A CA 1
ATOM 3173 C C . SER A 1 412 ? -8.910 15.359 -17.688 1.00 92.75 412 SER A C 1
ATOM 3175 O O . SER A 1 412 ? -9.658 15.770 -18.574 1.00 92.75 412 SER A O 1
ATOM 3177 N N . VAL A 1 413 ? -9.248 15.415 -16.402 1.00 88.25 413 VAL A N 1
ATOM 3178 C CA . VAL A 1 413 ? -10.558 15.832 -15.875 1.00 88.25 413 VAL A CA 1
ATOM 3179 C C . VAL A 1 413 ? -10.419 17.036 -14.937 1.00 88.25 413 VAL A C 1
ATOM 3181 O O . VAL A 1 413 ? -9.315 17.322 -14.473 1.00 88.25 413 VAL A O 1
ATOM 3184 N N . PRO A 1 414 ? -11.503 17.768 -14.619 1.00 89.50 414 PRO A N 1
ATOM 3185 C CA . PRO A 1 414 ? -11.430 18.860 -13.653 1.00 89.50 414 PRO A CA 1
ATOM 3186 C C . PRO A 1 414 ? -10.772 18.436 -12.334 1.00 89.50 414 PRO A C 1
ATOM 3188 O O . PRO A 1 414 ? -11.156 17.432 -11.740 1.00 89.50 414 PRO A O 1
ATOM 3191 N N . GLY A 1 415 ? -9.769 19.198 -11.896 1.00 87.81 415 GLY A N 1
ATOM 3192 C CA . GLY A 1 415 ? -8.976 18.905 -10.699 1.00 87.81 415 GLY A CA 1
ATOM 3193 C C . GLY A 1 415 ? -7.786 17.962 -10.912 1.00 87.81 415 GLY A C 1
ATOM 3194 O O . GLY A 1 415 ? -7.015 17.775 -9.978 1.00 87.81 415 GLY A O 1
ATOM 3195 N N . SER A 1 416 ? -7.598 17.379 -12.103 1.00 92.88 416 SER A N 1
ATOM 3196 C CA . SER A 1 416 ? -6.492 16.447 -12.361 1.00 92.88 416 SER A CA 1
ATOM 3197 C C . SER A 1 416 ? -5.154 17.153 -12.598 1.00 92.88 416 SER A C 1
ATOM 3199 O O . SER A 1 416 ? -5.100 18.121 -13.364 1.00 92.88 416 SER A O 1
ATOM 3201 N N . ASP A 1 417 ? -4.074 16.574 -12.088 1.00 95.38 417 ASP A N 1
ATOM 3202 C CA . ASP A 1 417 ? -2.693 16.939 -12.415 1.00 95.38 417 ASP A CA 1
ATOM 3203 C C . ASP A 1 417 ? -2.060 15.983 -13.450 1.00 95.38 417 ASP A C 1
ATOM 3205 O O . ASP A 1 417 ? -2.712 15.077 -13.988 1.00 95.38 417 ASP A O 1
ATOM 3209 N N . PHE A 1 418 ? -0.775 16.193 -13.741 1.00 97.44 418 PHE A N 1
ATOM 3210 C CA . PHE A 1 418 ? -0.004 15.423 -14.718 1.00 97.44 418 PHE A CA 1
ATOM 3211 C C . PHE A 1 418 ? 0.039 13.908 -14.452 1.00 97.44 418 PHE A C 1
ATOM 3213 O O . PHE A 1 418 ? 0.157 13.117 -15.394 1.00 97.44 418 PHE A O 1
ATOM 3220 N N . THR A 1 419 ? -0.084 13.464 -13.197 1.00 95.00 419 THR A N 1
ATOM 3221 C CA . THR A 1 419 ? -0.070 12.026 -12.883 1.00 95.00 419 THR A CA 1
ATOM 3222 C C . THR A 1 419 ? -1.224 11.292 -13.551 1.00 95.00 419 THR A C 1
ATOM 3224 O O . THR A 1 419 ? -1.079 10.127 -13.890 1.00 95.00 419 THR A O 1
ATOM 3227 N N . SER A 1 420 ? -2.337 11.972 -13.842 1.00 94.88 420 SER A N 1
ATOM 3228 C CA . SER A 1 420 ? -3.518 11.366 -14.468 1.00 94.88 420 SER A CA 1
ATOM 3229 C C . SER A 1 420 ? -3.326 10.893 -15.916 1.00 94.88 420 SER A C 1
ATOM 3231 O O . SER A 1 420 ? -4.230 10.260 -16.458 1.00 94.88 420 SER A O 1
ATOM 3233 N N . VAL A 1 421 ? -2.181 11.187 -16.544 1.00 96.81 421 VAL A N 1
ATOM 3234 C CA . VAL A 1 421 ? -1.891 10.895 -17.964 1.00 96.81 421 VAL A CA 1
ATOM 3235 C C . VAL A 1 421 ? -0.506 10.264 -18.185 1.00 96.81 421 VAL A C 1
ATOM 3237 O O . VAL A 1 421 ? 0.030 10.288 -19.295 1.00 96.81 421 VAL A O 1
ATOM 3240 N N . SER A 1 422 ? 0.113 9.742 -17.124 1.00 96.81 422 SER A N 1
ATOM 3241 C CA . SER A 1 422 ? 1.455 9.150 -17.153 1.00 96.81 422 SER A CA 1
ATOM 3242 C C . SER A 1 422 ? 1.587 8.005 -16.143 1.00 96.81 422 SER A C 1
ATOM 3244 O O . SER A 1 422 ? 0.688 7.755 -15.341 1.00 96.81 422 SER A O 1
ATOM 3246 N N . LEU A 1 423 ? 2.707 7.276 -16.189 1.00 94.88 423 LEU A N 1
ATOM 3247 C CA . LEU A 1 423 ? 3.066 6.246 -15.206 1.00 94.88 423 LEU A CA 1
ATOM 3248 C C . LEU A 1 423 ? 1.986 5.163 -14.992 1.00 94.88 423 LEU A C 1
ATOM 3250 O O . LEU A 1 423 ? 1.754 4.721 -13.870 1.00 94.88 423 LEU A O 1
ATOM 3254 N N . GLY A 1 424 ? 1.319 4.729 -16.063 1.00 91.94 424 GLY A N 1
ATOM 3255 C CA . GLY A 1 424 ? 0.268 3.702 -16.027 1.00 91.94 424 GLY A CA 1
ATOM 3256 C C . GLY A 1 424 ? -1.145 4.273 -15.893 1.00 91.94 424 GLY A C 1
ATOM 3257 O O . GLY A 1 424 ? -2.115 3.633 -16.299 1.00 91.94 424 GLY A O 1
ATOM 3258 N N . LEU A 1 425 ? -1.279 5.500 -15.386 1.00 91.38 425 LEU A N 1
ATOM 3259 C CA . LEU A 1 425 ? -2.554 6.207 -15.308 1.00 91.38 425 LEU A CA 1
ATOM 3260 C C . LEU A 1 425 ? -2.898 6.863 -16.649 1.00 91.38 425 LEU A C 1
ATOM 3262 O O . LEU A 1 425 ? -2.024 7.110 -17.486 1.00 91.38 425 LEU A O 1
ATOM 3266 N N . GLY A 1 426 ? -4.195 7.091 -16.873 1.00 91.19 426 GLY A N 1
ATOM 3267 C CA . GLY A 1 426 ? -4.708 7.599 -18.147 1.00 91.19 426 GLY A CA 1
ATOM 3268 C C . GLY A 1 426 ? -4.278 6.724 -19.319 1.00 91.19 426 GLY A C 1
ATOM 3269 O O . GLY A 1 426 ? -3.840 7.247 -20.335 1.00 91.19 426 GLY A O 1
ATOM 3270 N N . HIS A 1 427 ? -4.286 5.400 -19.138 1.00 91.81 427 HIS A N 1
ATOM 3271 C CA . HIS A 1 427 ? -3.890 4.423 -20.158 1.00 91.81 427 HIS A CA 1
ATOM 3272 C C . HIS A 1 427 ? -2.513 4.693 -20.788 1.00 91.81 427 HIS A C 1
ATOM 3274 O O . HIS A 1 427 ? -2.288 4.447 -21.970 1.00 91.81 427 HIS A O 1
ATOM 3280 N N . SER A 1 428 ? -1.572 5.200 -19.993 1.00 95.19 428 SER A N 1
ATOM 3281 C CA . SER A 1 428 ? -0.170 5.296 -20.387 1.00 95.19 428 SER A CA 1
ATOM 3282 C C . SER A 1 428 ? 0.569 3.975 -20.141 1.00 95.19 428 SER A C 1
ATOM 3284 O O . SER A 1 428 ? 0.173 3.150 -19.321 1.00 95.19 428 SER A O 1
ATOM 3286 N N . LEU A 1 429 ? 1.679 3.772 -20.846 1.00 95.38 429 LEU A N 1
ATOM 3287 C CA . LEU A 1 429 ? 2.627 2.687 -20.625 1.00 95.38 429 LEU A CA 1
ATOM 3288 C C . LEU A 1 429 ? 3.902 3.241 -19.989 1.00 95.38 429 LEU A C 1
ATOM 3290 O O . LEU A 1 429 ? 4.351 4.339 -20.320 1.00 95.38 429 LEU A O 1
ATOM 3294 N N . TRP A 1 430 ? 4.518 2.472 -19.096 1.00 95.38 430 TRP A N 1
ATOM 3295 C CA . TRP A 1 430 ? 5.799 2.830 -18.497 1.00 95.38 430 TRP A CA 1
ATOM 3296 C C . TRP A 1 430 ? 6.690 1.610 -18.284 1.00 95.38 430 TRP A C 1
ATOM 3298 O O . TRP A 1 430 ? 6.208 0.483 -18.104 1.00 95.38 430 TRP A O 1
ATOM 3308 N N . ARG A 1 431 ? 8.002 1.853 -18.324 1.00 94.31 431 ARG A N 1
ATOM 3309 C CA . ARG A 1 431 ? 9.058 0.869 -18.067 1.00 94.31 431 ARG A CA 1
ATOM 3310 C C . ARG A 1 431 ? 10.250 1.527 -17.404 1.00 94.31 431 ARG A C 1
ATOM 3312 O O . ARG A 1 431 ? 10.555 2.677 -17.699 1.00 94.31 431 ARG A O 1
ATOM 3319 N N . MET A 1 432 ? 10.926 0.770 -16.550 1.00 93.25 432 MET A N 1
ATOM 3320 C CA . MET A 1 432 ? 12.131 1.209 -15.858 1.00 93.25 432 MET A CA 1
ATOM 3321 C C . MET A 1 432 ? 13.355 0.435 -16.331 1.00 93.25 432 MET A C 1
ATOM 3323 O O . MET A 1 432 ? 13.270 -0.765 -16.600 1.00 93.25 432 MET A O 1
ATOM 3327 N N . ALA A 1 433 ? 14.491 1.117 -16.395 1.00 93.50 433 ALA A N 1
ATOM 3328 C CA . ALA A 1 433 ? 15.784 0.528 -16.703 1.00 93.50 433 ALA A CA 1
ATOM 3329 C C . ALA A 1 433 ? 16.888 1.215 -15.895 1.00 93.50 433 ALA A C 1
ATOM 3331 O O . ALA A 1 433 ? 16.778 2.389 -15.535 1.00 93.50 433 ALA A O 1
ATOM 3332 N N . ASP A 1 434 ? 17.962 0.481 -15.615 1.00 94.88 434 ASP A N 1
ATOM 3333 C CA . ASP A 1 434 ? 19.159 1.063 -15.015 1.00 94.88 434 ASP A CA 1
ATOM 3334 C C . ASP A 1 434 ? 19.937 1.846 -16.081 1.00 94.88 434 ASP A C 1
ATOM 3336 O O . ASP A 1 434 ? 20.238 1.329 -17.159 1.00 94.88 434 ASP A O 1
ATOM 3340 N N . ALA A 1 435 ? 20.259 3.103 -15.781 1.00 95.69 435 ALA A N 1
ATOM 3341 C CA . ALA A 1 435 ? 21.150 3.912 -16.594 1.00 95.69 435 ALA A CA 1
ATOM 3342 C C . ALA A 1 435 ? 22.589 3.388 -16.474 1.00 95.69 435 ALA A C 1
ATOM 3344 O O . ALA A 1 435 ? 23.042 3.001 -15.391 1.00 95.69 435 ALA A O 1
ATOM 3345 N N . THR A 1 436 ? 23.343 3.412 -17.573 1.00 97.25 436 THR A N 1
ATOM 3346 C CA . THR A 1 436 ? 24.774 3.062 -17.534 1.00 97.25 436 THR A CA 1
ATOM 3347 C C . THR A 1 436 ? 25.536 4.021 -16.619 1.00 97.25 436 THR A C 1
ATOM 3349 O O . THR A 1 436 ? 25.134 5.179 -16.507 1.00 97.25 436 THR A O 1
ATOM 3352 N N . PRO A 1 437 ? 26.670 3.630 -16.008 1.00 96.19 437 PRO A N 1
ATOM 3353 C CA . PRO A 1 437 ? 27.586 4.602 -15.416 1.00 96.19 437 PRO A CA 1
ATOM 3354 C C . PRO A 1 437 ? 27.940 5.718 -16.418 1.00 96.19 437 PRO A C 1
ATOM 3356 O O . PRO A 1 437 ? 27.956 5.448 -17.625 1.00 96.19 437 PRO A O 1
ATOM 3359 N N . PRO A 1 438 ? 28.206 6.953 -15.952 1.00 96.25 438 PRO A N 1
ATOM 3360 C CA . PRO A 1 438 ? 28.639 8.022 -16.840 1.00 96.25 438 PRO A CA 1
ATOM 3361 C C . PRO A 1 438 ? 29.974 7.663 -17.496 1.00 96.25 438 PRO A C 1
ATOM 3363 O O . PRO A 1 438 ? 30.896 7.197 -16.823 1.00 96.25 438 PRO A O 1
ATOM 3366 N N . ASP A 1 439 ? 30.073 7.879 -18.804 1.00 96.38 439 ASP A N 1
ATOM 3367 C CA . ASP A 1 439 ? 31.330 7.736 -19.534 1.00 96.38 439 ASP A CA 1
ATOM 3368 C C . ASP A 1 439 ? 32.301 8.900 -19.243 1.00 96.38 439 ASP A C 1
ATOM 3370 O O . ASP A 1 439 ? 31.995 9.830 -18.492 1.00 96.38 439 ASP A O 1
ATOM 3374 N N . ALA A 1 440 ? 33.486 8.876 -19.864 1.00 95.00 440 ALA A N 1
ATOM 3375 C CA . ALA A 1 440 ? 34.509 9.913 -19.686 1.00 95.00 440 ALA A CA 1
ATOM 3376 C C . ALA A 1 440 ? 34.046 11.332 -20.085 1.00 95.00 440 ALA A C 1
ATOM 3378 O O . ALA A 1 440 ? 34.646 12.317 -19.660 1.00 95.00 440 ALA A O 1
ATOM 3379 N N . ASN A 1 441 ? 32.984 11.444 -20.886 1.00 94.44 441 ASN A N 1
ATOM 3380 C CA . ASN A 1 441 ? 32.387 12.701 -21.326 1.00 94.44 441 ASN A CA 1
ATOM 3381 C C . ASN A 1 441 ? 31.094 13.038 -20.559 1.00 94.44 441 ASN A C 1
ATOM 3383 O O . ASN A 1 441 ? 30.431 14.026 -20.889 1.00 94.44 441 ASN A O 1
ATOM 3387 N N . GLY A 1 442 ? 30.731 12.245 -19.548 1.00 96.19 442 GLY A N 1
ATOM 3388 C CA . GLY A 1 442 ? 29.537 12.425 -18.727 1.00 96.19 442 GLY A CA 1
ATOM 3389 C C . GLY A 1 442 ? 28.238 11.926 -19.365 1.00 96.19 442 GLY A C 1
ATOM 3390 O O . GLY A 1 442 ? 27.169 12.311 -18.892 1.00 96.19 442 GLY A O 1
ATOM 3391 N N . TRP A 1 443 ? 28.287 11.112 -20.425 1.00 98.25 443 TRP A N 1
ATOM 3392 C CA . TRP A 1 443 ? 27.089 10.513 -21.023 1.00 98.25 443 TRP A CA 1
ATOM 3393 C C . TRP A 1 443 ? 26.641 9.262 -20.276 1.00 98.25 443 TRP A C 1
ATOM 3395 O O . TRP A 1 443 ? 27.449 8.403 -19.934 1.00 98.25 443 TRP A O 1
ATOM 3405 N N . GLN A 1 444 ? 25.330 9.130 -20.098 1.00 98.31 444 GLN A N 1
ATOM 3406 C CA . GLN A 1 444 ? 24.661 7.914 -19.656 1.00 98.31 444 GLN A CA 1
ATOM 3407 C C . GLN A 1 444 ? 23.653 7.466 -20.715 1.00 98.31 444 GLN A C 1
ATOM 3409 O O . GLN A 1 444 ? 23.034 8.284 -21.404 1.00 98.31 444 GLN A O 1
ATOM 3414 N N . GLN A 1 445 ? 23.489 6.154 -20.836 1.00 98.25 445 GLN A N 1
ATOM 3415 C CA . GLN A 1 445 ? 22.518 5.524 -21.720 1.00 98.25 445 GLN A CA 1
ATOM 3416 C C . GLN A 1 445 ? 21.387 4.938 -20.881 1.00 98.25 445 GLN A C 1
ATOM 3418 O O . GLN A 1 445 ? 21.645 4.250 -19.891 1.00 98.25 445 GLN A O 1
ATOM 3423 N N . ILE A 1 446 ? 20.149 5.205 -21.285 1.00 97.94 446 ILE A N 1
ATOM 3424 C CA . ILE A 1 446 ? 18.936 4.683 -20.656 1.00 97.94 446 ILE A CA 1
ATOM 3425 C C . ILE A 1 446 ? 18.233 3.792 -21.688 1.00 97.94 446 ILE A C 1
ATOM 3427 O O . ILE A 1 446 ? 17.704 4.313 -22.675 1.00 97.94 446 ILE A O 1
ATOM 3431 N N . PRO A 1 447 ? 18.234 2.462 -21.501 1.00 97.25 447 PRO A N 1
ATOM 3432 C CA . PRO A 1 447 ? 17.435 1.554 -22.317 1.00 97.25 447 PRO A CA 1
ATOM 3433 C C . PRO A 1 447 ? 15.943 1.895 -22.228 1.00 97.25 447 PRO A C 1
ATOM 3435 O O . PRO A 1 447 ? 15.423 2.127 -21.136 1.00 97.25 447 PRO A O 1
ATOM 3438 N N . VAL A 1 448 ? 15.245 1.899 -23.364 1.00 96.25 448 VAL A N 1
ATOM 3439 C CA . VAL A 1 448 ? 13.807 2.190 -23.441 1.00 96.25 448 VAL A CA 1
ATOM 3440 C C . VAL A 1 448 ? 13.084 1.040 -24.127 1.00 96.25 448 VAL A C 1
ATOM 3442 O O . VAL A 1 448 ? 13.499 0.563 -25.182 1.00 96.25 448 VAL A O 1
ATOM 3445 N N . ASP A 1 449 ? 11.984 0.594 -23.520 1.00 94.44 449 ASP A N 1
ATOM 3446 C CA . ASP A 1 449 ? 11.134 -0.448 -24.096 1.00 94.44 449 ASP A CA 1
ATOM 3447 C C . ASP A 1 449 ? 10.545 0.034 -25.436 1.00 94.44 449 ASP A C 1
ATOM 3449 O O . ASP A 1 449 ? 9.902 1.095 -25.470 1.00 94.44 449 ASP A O 1
ATOM 3453 N N . PRO A 1 450 ? 10.733 -0.727 -26.534 1.00 94.88 450 PRO A N 1
ATOM 3454 C CA . PRO A 1 450 ? 10.217 -0.379 -27.853 1.00 94.88 450 PRO A CA 1
ATOM 3455 C C . PRO A 1 450 ? 8.737 -0.007 -27.863 1.00 94.88 450 PRO A C 1
ATOM 3457 O O . PRO A 1 450 ? 8.358 0.915 -28.584 1.00 94.88 450 PRO A O 1
ATOM 3460 N N . ARG A 1 451 ? 7.902 -0.648 -27.034 1.00 94.75 451 ARG A N 1
ATOM 3461 C CA . ARG A 1 451 ? 6.457 -0.382 -26.990 1.00 94.75 451 ARG A CA 1
ATOM 3462 C C . ARG A 1 451 ? 6.138 1.043 -26.562 1.00 94.75 451 ARG A C 1
ATOM 3464 O O . ARG A 1 451 ? 5.172 1.623 -27.046 1.00 94.75 451 ARG A O 1
ATOM 3471 N N . VAL A 1 452 ? 6.955 1.637 -25.692 1.00 96.12 452 VAL A N 1
ATOM 3472 C CA . VAL A 1 452 ? 6.766 3.030 -25.263 1.00 96.12 452 VAL A CA 1
ATOM 3473 C C . VAL A 1 452 ? 6.997 3.982 -26.444 1.00 96.12 452 VAL A C 1
ATOM 3475 O O . VAL A 1 452 ? 6.219 4.913 -26.645 1.00 96.12 452 VAL A O 1
ATOM 3478 N N . VAL A 1 453 ? 8.007 3.709 -27.278 1.00 96.94 453 VAL A N 1
ATOM 3479 C CA . VAL A 1 453 ? 8.292 4.478 -28.504 1.00 96.94 453 VAL A CA 1
ATOM 3480 C C . VAL A 1 453 ? 7.240 4.222 -29.588 1.00 96.94 453 VAL A C 1
ATOM 3482 O O . VAL A 1 453 ? 6.803 5.162 -30.250 1.00 96.94 453 VAL A O 1
ATOM 3485 N N . GLN A 1 454 ? 6.769 2.981 -29.732 1.00 96.44 454 GLN A N 1
ATOM 3486 C CA . GLN A 1 454 ? 5.694 2.621 -30.661 1.00 96.44 454 GLN A CA 1
ATOM 3487 C C . GLN A 1 454 ? 4.401 3.397 -30.373 1.00 96.44 454 GLN A C 1
ATOM 3489 O O . GLN A 1 454 ? 3.764 3.866 -31.307 1.00 96.44 454 GLN A O 1
ATOM 3494 N N . LEU A 1 455 ? 4.035 3.625 -29.104 1.00 96.88 455 LEU A N 1
ATOM 3495 C CA . LEU A 1 455 ? 2.865 4.454 -28.768 1.00 96.88 455 LEU A CA 1
ATOM 3496 C C . LEU A 1 455 ? 3.008 5.899 -29.262 1.00 96.88 455 LEU A C 1
ATOM 3498 O O . LEU A 1 455 ? 2.024 6.503 -29.696 1.00 96.88 455 LEU A O 1
ATOM 3502 N N . ARG A 1 456 ? 4.225 6.457 -29.220 1.00 96.38 456 ARG A N 1
ATOM 3503 C CA . ARG A 1 456 ? 4.507 7.789 -29.771 1.00 96.38 456 ARG A CA 1
ATOM 3504 C C . ARG A 1 456 ? 4.398 7.798 -31.293 1.00 96.38 456 ARG A C 1
ATOM 3506 O O . ARG A 1 456 ? 3.788 8.715 -31.844 1.00 96.38 456 ARG A O 1
ATOM 3513 N N . LEU A 1 457 ? 4.931 6.771 -31.955 1.00 95.50 457 LEU A N 1
ATOM 3514 C CA . LEU A 1 457 ? 4.844 6.594 -33.407 1.00 95.50 457 LEU A CA 1
ATOM 3515 C C . LEU A 1 457 ? 3.392 6.403 -33.884 1.00 95.50 457 LEU A C 1
ATOM 3517 O O . LEU A 1 457 ? 2.977 7.016 -34.865 1.00 95.50 457 LEU A O 1
ATOM 3521 N N . ALA A 1 458 ? 2.598 5.636 -33.137 1.00 94.50 458 ALA A N 1
ATOM 3522 C CA . ALA A 1 458 ? 1.179 5.384 -33.381 1.00 94.50 458 ALA A CA 1
ATOM 3523 C C . ALA A 1 458 ? 0.273 6.610 -33.129 1.00 94.50 458 ALA A C 1
ATOM 3525 O O . ALA A 1 458 ? -0.930 6.573 -33.411 1.00 94.50 458 ALA A O 1
ATOM 3526 N N . GLY A 1 459 ? 0.819 7.705 -32.586 1.00 93.38 459 GLY A N 1
ATOM 3527 C CA . GLY A 1 459 ? 0.050 8.892 -32.203 1.00 93.38 459 GLY A CA 1
ATOM 3528 C C . GLY A 1 459 ? -0.934 8.629 -31.060 1.00 93.38 459 GLY A C 1
ATOM 3529 O O . GLY A 1 459 ? -2.008 9.223 -31.033 1.00 93.38 459 GLY A O 1
ATOM 3530 N N . ILE A 1 460 ? -0.604 7.688 -30.171 1.00 95.75 460 ILE A N 1
ATOM 3531 C CA . ILE A 1 460 ? -1.335 7.412 -28.922 1.00 95.75 460 ILE A CA 1
ATOM 3532 C C . ILE A 1 460 ? -0.654 8.127 -27.745 1.00 95.75 460 ILE A C 1
ATOM 3534 O O . ILE A 1 460 ? -1.320 8.550 -26.805 1.00 95.75 460 ILE A O 1
ATOM 3538 N N . SER A 1 461 ? 0.671 8.285 -27.813 1.00 97.00 461 SER A N 1
ATOM 3539 C CA . SER A 1 461 ? 1.464 9.097 -26.889 1.00 97.00 461 SER A CA 1
ATOM 3540 C C . SER A 1 461 ? 1.846 10.437 -27.514 1.00 97.00 461 SER A C 1
ATOM 3542 O O . SER A 1 461 ? 2.117 10.516 -28.713 1.00 97.00 461 SER A O 1
ATOM 3544 N N . GLU A 1 462 ? 1.965 11.457 -26.672 1.00 96.75 462 GLU A N 1
ATOM 3545 C CA . GLU A 1 462 ? 2.349 12.834 -27.011 1.00 96.75 462 GLU A CA 1
ATOM 3546 C C . GLU A 1 462 ? 3.768 13.188 -26.528 1.00 96.75 462 GLU A C 1
ATOM 3548 O O . GLU A 1 462 ? 4.189 14.343 -26.547 1.00 96.75 462 GLU A O 1
ATOM 3553 N N . GLY A 1 463 ? 4.518 12.191 -26.059 1.00 97.38 463 GLY A N 1
ATOM 3554 C CA . GLY A 1 463 ? 5.914 12.325 -25.649 1.00 97.38 463 GLY A CA 1
ATOM 3555 C C . GLY A 1 463 ? 6.299 11.294 -24.600 1.00 97.38 463 GLY A C 1
ATOM 3556 O O . GLY A 1 463 ? 5.661 10.242 -24.479 1.00 97.38 463 GLY A O 1
ATOM 3557 N N . PHE A 1 464 ? 7.341 11.605 -23.837 1.00 98.56 464 PHE A N 1
ATOM 3558 C CA . PHE A 1 464 ? 7.894 10.722 -22.823 1.00 98.56 464 PHE A CA 1
ATOM 3559 C C . PHE A 1 464 ? 8.153 11.470 -21.522 1.00 98.56 464 PHE A C 1
ATOM 3561 O O . PHE A 1 464 ? 8.724 12.553 -21.522 1.00 98.56 464 PHE A O 1
ATOM 3568 N N . LEU A 1 465 ? 7.794 10.854 -20.406 1.00 98.50 465 LEU A N 1
ATOM 3569 C CA . LEU A 1 465 ? 8.249 11.222 -19.074 1.00 98.50 465 LEU A CA 1
ATOM 3570 C C . LEU A 1 465 ? 9.538 10.464 -18.752 1.00 98.50 465 LEU A C 1
ATOM 3572 O O . LEU A 1 465 ? 9.569 9.244 -18.881 1.00 98.50 465 LEU A O 1
ATOM 3576 N N . MET A 1 466 ? 10.546 11.175 -18.258 1.00 98.25 466 MET A N 1
ATOM 3577 C CA . MET A 1 466 ? 11.715 10.660 -17.552 1.00 98.25 466 MET A CA 1
ATOM 3578 C C . MET A 1 466 ? 11.531 10.854 -16.047 1.00 98.25 466 MET A C 1
ATOM 3580 O O . MET A 1 466 ? 11.358 11.982 -15.580 1.00 98.25 466 MET A O 1
ATOM 3584 N N . PHE A 1 467 ? 11.619 9.769 -15.282 1.00 97.56 467 PHE A N 1
ATOM 3585 C CA . PHE A 1 467 ? 11.374 9.778 -13.842 1.00 97.56 467 PHE A CA 1
ATOM 3586 C C . PHE A 1 467 ? 12.464 9.012 -13.084 1.00 97.56 467 PHE A C 1
ATOM 3588 O O . PHE A 1 467 ? 12.840 7.912 -13.477 1.00 97.56 467 PHE A O 1
ATOM 3595 N N . ASP A 1 468 ? 12.967 9.581 -11.989 1.00 96.69 468 ASP A N 1
ATOM 3596 C CA . ASP A 1 468 ? 13.962 8.936 -11.124 1.00 96.69 468 ASP A CA 1
ATOM 3597 C C . ASP A 1 468 ? 13.295 7.983 -10.118 1.00 96.69 468 ASP A C 1
ATOM 3599 O O . ASP A 1 468 ? 12.650 8.404 -9.154 1.00 96.69 468 ASP A O 1
ATOM 3603 N N . ASP A 1 469 ? 13.459 6.683 -10.348 1.00 95.19 469 ASP A N 1
ATOM 3604 C CA . ASP A 1 469 ? 12.809 5.643 -9.548 1.00 95.19 469 ASP A CA 1
ATOM 3605 C C . ASP A 1 469 ? 13.579 5.292 -8.279 1.00 95.19 469 ASP A C 1
ATOM 3607 O O . ASP A 1 469 ? 12.982 4.819 -7.309 1.00 95.19 469 ASP A O 1
ATOM 3611 N N . THR A 1 470 ? 14.895 5.515 -8.287 1.00 91.19 470 THR A N 1
ATOM 3612 C CA . THR A 1 470 ? 15.740 5.320 -7.108 1.00 91.19 470 THR A CA 1
ATOM 3613 C C . THR A 1 470 ? 15.352 6.317 -6.025 1.00 91.19 470 THR A C 1
ATOM 3615 O O . THR A 1 470 ? 15.163 5.945 -4.875 1.00 91.19 470 THR A O 1
ATOM 3618 N N . GLY A 1 471 ? 15.163 7.588 -6.381 1.00 90.25 471 GLY A N 1
ATOM 3619 C CA . GLY A 1 471 ? 14.794 8.603 -5.406 1.00 90.25 471 GLY A CA 1
ATOM 3620 C C . GLY A 1 471 ? 15.860 8.764 -4.326 1.00 90.25 471 GLY A C 1
ATOM 3621 O O . GLY A 1 471 ? 17.003 9.105 -4.643 1.00 90.25 471 GLY A O 1
ATOM 3622 N N . SER A 1 472 ? 15.480 8.574 -3.059 1.00 91.00 472 SER A N 1
ATOM 3623 C CA . SER A 1 472 ? 16.411 8.679 -1.931 1.00 91.00 472 SER A CA 1
ATOM 3624 C C . SER A 1 472 ? 17.397 7.515 -1.900 1.00 91.00 472 SER A C 1
ATOM 3626 O O . SER A 1 472 ? 17.009 6.353 -1.991 1.00 91.00 472 SER A O 1
ATOM 3628 N N . GLU A 1 473 ? 18.671 7.833 -1.701 1.00 93.19 473 GLU A N 1
ATOM 3629 C CA . GLU A 1 473 ? 19.747 6.845 -1.598 1.00 93.19 473 GLU A CA 1
ATOM 3630 C C . GLU A 1 473 ? 20.097 6.578 -0.133 1.00 93.19 473 GLU A C 1
ATOM 3632 O O . GLU A 1 473 ? 19.943 7.451 0.728 1.00 93.19 473 GLU A O 1
ATOM 3637 N N . TRP A 1 474 ? 20.649 5.398 0.143 1.00 92.00 474 TRP A N 1
ATOM 3638 C CA . TRP A 1 474 ? 21.293 5.108 1.420 1.00 92.00 474 TRP A CA 1
ATOM 3639 C C . TRP A 1 474 ? 22.595 4.338 1.266 1.00 92.00 474 TRP A C 1
ATOM 3641 O O . TRP A 1 474 ? 22.807 3.613 0.290 1.00 92.00 474 TRP A O 1
ATOM 3651 N N . SER A 1 475 ? 23.445 4.468 2.280 1.00 90.88 475 SER A N 1
ATOM 3652 C CA . SER A 1 475 ? 24.620 3.631 2.498 1.00 90.88 475 SER A CA 1
ATOM 3653 C C . SER A 1 475 ? 24.623 3.073 3.922 1.00 90.88 475 SER A C 1
ATOM 3655 O O . SER A 1 475 ? 24.028 3.640 4.844 1.00 90.88 475 SER A O 1
ATOM 3657 N N . ARG A 1 476 ? 25.291 1.929 4.096 1.00 87.44 476 ARG A N 1
ATOM 3658 C CA . ARG A 1 476 ? 25.465 1.265 5.390 1.00 87.44 476 ARG A CA 1
ATOM 3659 C C . ARG A 1 476 ? 26.939 0.949 5.616 1.00 87.44 476 ARG A C 1
ATOM 3661 O O . ARG A 1 476 ? 27.570 0.340 4.758 1.00 87.44 476 ARG A O 1
ATOM 3668 N N . ASN A 1 477 ? 27.449 1.296 6.794 1.00 86.69 477 ASN A N 1
ATOM 3669 C CA . ASN A 1 477 ? 28.752 0.859 7.291 1.00 86.69 477 ASN A CA 1
ATOM 3670 C C . ASN A 1 477 ? 28.610 0.398 8.750 1.00 86.69 477 ASN A C 1
ATOM 3672 O O . ASN A 1 477 ? 28.538 1.215 9.669 1.00 86.69 477 ASN A O 1
ATOM 3676 N N . GLY A 1 478 ? 28.505 -0.917 8.961 1.00 88.06 478 GLY A N 1
ATOM 3677 C CA . GLY A 1 478 ? 28.180 -1.485 10.271 1.00 88.06 478 GLY A CA 1
ATOM 3678 C C . GLY A 1 478 ? 26.812 -1.007 10.772 1.00 88.06 478 GLY A C 1
ATOM 3679 O O . GLY A 1 478 ? 25.792 -1.250 10.118 1.00 88.06 478 GLY A O 1
ATOM 3680 N N . GLU A 1 479 ? 26.810 -0.326 11.921 1.00 92.00 479 GLU A N 1
ATOM 3681 C CA . GLU A 1 479 ? 25.623 0.313 12.508 1.00 92.00 479 GLU A CA 1
ATOM 3682 C C . GLU A 1 479 ? 25.306 1.686 11.903 1.00 92.00 479 GLU A C 1
ATOM 3684 O O . GLU A 1 479 ? 24.178 2.155 12.040 1.00 92.00 479 GLU A O 1
ATOM 3689 N N . ALA A 1 480 ? 26.254 2.338 11.224 1.00 89.88 480 ALA A N 1
ATOM 3690 C CA . ALA A 1 480 ? 26.005 3.636 10.612 1.00 89.88 480 ALA A CA 1
ATOM 3691 C C . ALA A 1 480 ? 25.141 3.471 9.355 1.00 89.88 480 ALA A C 1
ATOM 3693 O O . ALA A 1 480 ? 25.501 2.738 8.430 1.00 89.88 480 ALA A O 1
ATOM 3694 N N . PHE A 1 481 ? 24.013 4.179 9.319 1.00 90.44 481 PHE A N 1
ATOM 3695 C CA . PHE A 1 481 ? 23.106 4.252 8.180 1.00 90.44 481 PHE A CA 1
ATOM 3696 C C . PHE A 1 481 ? 22.959 5.712 7.767 1.00 90.44 481 PHE A C 1
ATOM 3698 O O . PHE A 1 481 ? 22.501 6.542 8.555 1.00 90.44 481 PHE A O 1
ATOM 3705 N N . GLN A 1 482 ? 23.369 6.033 6.543 1.00 91.69 482 GLN A N 1
ATOM 3706 C CA . GLN A 1 482 ? 23.325 7.395 6.030 1.00 91.69 482 GLN A CA 1
ATOM 3707 C C . GLN A 1 482 ? 22.327 7.480 4.883 1.00 91.69 482 GLN A C 1
ATOM 3709 O O . GLN A 1 482 ? 22.519 6.863 3.839 1.00 91.69 482 GLN A O 1
ATOM 3714 N N . MET A 1 483 ? 21.282 8.280 5.081 1.00 90.50 483 MET A N 1
ATOM 3715 C CA . MET A 1 483 ? 20.321 8.633 4.040 1.00 90.50 483 MET A CA 1
ATOM 3716 C C . MET A 1 483 ? 20.784 9.879 3.288 1.00 90.50 483 MET A C 1
ATOM 3718 O O . MET A 1 483 ? 21.193 10.868 3.900 1.00 90.50 483 MET A O 1
ATOM 3722 N N . ARG A 1 484 ? 20.634 9.867 1.965 1.00 92.44 484 ARG A N 1
ATOM 3723 C CA . ARG A 1 484 ? 20.717 11.041 1.091 1.00 92.44 484 ARG A CA 1
ATOM 3724 C C . ARG A 1 484 ? 19.328 11.265 0.485 1.00 92.44 484 ARG A C 1
ATOM 3726 O O . ARG A 1 484 ? 19.010 10.665 -0.544 1.00 92.44 484 ARG A O 1
ATOM 3733 N N . PRO A 1 485 ? 18.469 12.064 1.142 1.00 90.50 485 PRO A N 1
ATOM 3734 C CA . PRO A 1 485 ? 17.102 12.265 0.683 1.00 90.50 485 PRO A CA 1
ATOM 3735 C C . PRO A 1 485 ? 17.082 13.103 -0.599 1.00 90.50 485 PRO A C 1
ATOM 3737 O O . PRO A 1 485 ? 17.679 14.178 -0.643 1.00 90.50 485 PRO A O 1
ATOM 3740 N N . PHE A 1 486 ? 16.371 12.623 -1.624 1.00 89.81 486 PHE A N 1
ATOM 3741 C CA . PHE A 1 486 ? 16.095 13.354 -2.870 1.00 89.81 486 PHE A CA 1
ATOM 3742 C C . PHE A 1 486 ? 17.313 14.089 -3.487 1.00 89.81 486 PHE A C 1
ATOM 3744 O O . PHE A 1 486 ? 17.282 15.320 -3.629 1.00 89.81 486 PHE A O 1
ATOM 3751 N N . PRO A 1 487 ? 18.403 13.393 -3.857 1.00 94.88 487 PRO A N 1
ATOM 3752 C CA . PRO A 1 487 ? 19.534 14.041 -4.515 1.00 94.88 487 PRO A CA 1
ATOM 3753 C C . PRO A 1 487 ? 19.093 14.679 -5.844 1.00 94.88 487 PRO A C 1
ATOM 3755 O O . PRO A 1 487 ? 18.324 14.103 -6.613 1.00 94.88 487 PRO A O 1
ATOM 3758 N N . ASN A 1 488 ? 19.562 15.903 -6.109 1.00 95.75 488 ASN A N 1
ATOM 3759 C CA . ASN A 1 488 ? 19.236 16.617 -7.344 1.00 95.75 488 ASN A CA 1
ATOM 3760 C C . ASN A 1 488 ? 20.082 16.072 -8.495 1.00 95.75 488 ASN A C 1
ATOM 3762 O O . ASN A 1 488 ? 21.286 16.335 -8.546 1.00 95.75 488 ASN A O 1
ATOM 3766 N N . ARG A 1 489 ? 19.454 15.382 -9.446 1.00 97.31 489 ARG A N 1
ATOM 3767 C CA . ARG A 1 489 ? 20.133 14.895 -10.647 1.00 97.31 489 ARG A CA 1
ATOM 3768 C C . ARG A 1 489 ? 19.816 15.816 -11.812 1.00 97.31 489 ARG A C 1
ATOM 3770 O O . ARG A 1 489 ? 18.650 16.078 -12.100 1.00 97.31 489 ARG A O 1
ATOM 3777 N N . TYR A 1 490 ? 20.860 16.332 -12.453 1.00 98.06 490 TYR A N 1
ATOM 3778 C CA . TYR A 1 490 ? 20.736 17.255 -13.575 1.00 98.06 490 TYR A CA 1
ATOM 3779 C C . TYR A 1 490 ? 21.333 16.642 -14.832 1.00 98.06 490 TYR A C 1
ATOM 3781 O O . TYR A 1 490 ? 22.459 16.141 -14.806 1.00 98.06 490 TYR A O 1
ATOM 3789 N N . VAL A 1 491 ? 20.611 16.759 -15.939 1.00 98.31 491 VAL A N 1
ATOM 3790 C CA . VAL A 1 491 ? 21.123 16.474 -17.285 1.00 98.31 491 VAL A CA 1
ATOM 3791 C C . VAL A 1 491 ? 20.959 17.709 -18.161 1.00 98.31 491 VAL A C 1
ATOM 3793 O O . VAL A 1 491 ? 20.163 18.592 -17.849 1.00 98.31 491 VAL A O 1
ATOM 3796 N N . PHE A 1 492 ? 21.741 17.819 -19.226 1.00 98.44 492 PHE A N 1
ATOM 3797 C CA . PHE A 1 492 ? 21.581 18.912 -20.185 1.00 98.44 492 PHE A CA 1
ATOM 3798 C C . PHE A 1 492 ? 20.226 18.811 -20.913 1.00 98.44 492 PHE A C 1
ATOM 3800 O O . PHE A 1 492 ? 19.723 17.711 -21.137 1.00 98.44 492 PHE A O 1
ATOM 3807 N N . SER A 1 493 ? 19.645 19.965 -21.252 1.00 97.81 493 SER A N 1
ATOM 3808 C CA . SER A 1 493 ? 18.430 20.100 -22.078 1.00 97.81 493 SER A CA 1
ATOM 3809 C C . SER A 1 493 ? 18.826 20.272 -23.550 1.00 97.81 493 SER A C 1
ATOM 3811 O O . SER A 1 493 ? 19.994 20.518 -23.880 1.00 97.81 493 SER A O 1
ATOM 3813 N N . ARG A 1 494 ? 17.861 20.181 -24.463 1.00 96.19 494 ARG A N 1
ATOM 3814 C CA . ARG A 1 494 ? 18.002 20.618 -25.854 1.00 96.19 494 ARG A CA 1
ATOM 3815 C C . ARG A 1 494 ? 18.482 22.072 -25.969 1.00 96.19 494 ARG A C 1
ATOM 3817 O O . ARG A 1 494 ? 19.258 22.381 -26.875 1.00 96.19 494 ARG A O 1
ATOM 3824 N N . GLU A 1 495 ? 18.120 22.933 -25.015 1.00 94.94 495 GLU A N 1
ATOM 3825 C CA . GLU A 1 495 ? 18.535 24.343 -24.956 1.00 94.94 495 GLU A CA 1
ATOM 3826 C C . GLU A 1 495 ? 20.039 24.511 -24.643 1.00 94.94 495 GLU A C 1
ATOM 3828 O O . GLU A 1 495 ? 20.605 25.594 -24.789 1.00 94.94 495 GLU A O 1
ATOM 3833 N N . SER A 1 496 ? 20.745 23.440 -24.253 1.00 93.06 496 SER A N 1
ATOM 3834 C CA . SER A 1 496 ? 22.195 23.461 -23.989 1.00 93.06 496 SER A CA 1
ATOM 3835 C C . SER A 1 496 ? 23.068 23.362 -25.250 1.00 93.06 496 SER A C 1
ATOM 3837 O O . SER A 1 496 ? 24.299 23.374 -25.150 1.00 93.06 496 SER A O 1
ATOM 3839 N N . GLY A 1 497 ? 22.458 23.226 -26.430 1.00 90.12 497 GLY A N 1
ATOM 3840 C CA . GLY A 1 497 ? 23.142 23.083 -27.715 1.00 90.12 497 GLY A CA 1
ATOM 3841 C C . GLY A 1 497 ? 23.494 21.636 -28.089 1.00 90.12 497 GLY A C 1
ATOM 3842 O O . GLY A 1 497 ? 23.657 20.750 -27.249 1.00 90.12 497 GLY A O 1
ATOM 3843 N N . THR A 1 498 ? 23.669 21.391 -29.391 1.00 88.88 498 THR A N 1
ATOM 3844 C CA . THR A 1 498 ? 23.733 20.047 -30.008 1.00 88.88 498 THR A CA 1
ATOM 3845 C C . THR A 1 498 ? 24.871 19.140 -29.524 1.00 88.88 498 THR A C 1
ATOM 3847 O O . THR A 1 498 ? 24.801 17.927 -29.703 1.00 88.88 498 THR A O 1
ATOM 3850 N N . LYS A 1 499 ? 25.920 19.695 -28.900 1.00 92.25 499 LYS A N 1
ATOM 3851 C CA . LYS A 1 499 ? 27.048 18.920 -28.342 1.00 92.25 499 LYS A CA 1
ATOM 3852 C C . LYS A 1 499 ? 26.724 18.225 -27.015 1.00 92.25 499 LYS A C 1
ATOM 3854 O O . LYS A 1 499 ? 27.440 17.300 -26.631 1.00 92.25 499 LYS A O 1
ATOM 3859 N N . SER A 1 500 ? 25.708 18.701 -26.300 1.00 96.38 500 SER A N 1
ATOM 3860 C CA . SER A 1 500 ? 25.324 18.196 -24.976 1.00 96.38 500 SER A CA 1
ATOM 3861 C C . SER A 1 500 ? 23.841 17.839 -24.880 1.00 96.38 500 SER A C 1
ATOM 3863 O O . SER A 1 500 ? 23.471 17.127 -23.952 1.00 96.38 500 SER A O 1
ATOM 3865 N N . ALA A 1 501 ? 23.019 18.308 -25.824 1.00 96.81 501 ALA A N 1
ATOM 3866 C CA . ALA A 1 501 ? 21.595 18.015 -25.892 1.00 96.81 501 ALA A CA 1
ATOM 3867 C C . ALA A 1 501 ? 21.314 16.499 -25.925 1.00 96.81 501 ALA A C 1
ATOM 3869 O O . ALA A 1 501 ? 22.027 15.760 -26.616 1.00 96.81 501 ALA A O 1
ATOM 3870 N N . PRO A 1 502 ? 20.272 16.033 -25.216 1.00 98.06 502 PRO A N 1
ATOM 3871 C CA . PRO A 1 502 ? 19.890 14.631 -25.211 1.00 98.06 502 PRO A CA 1
ATOM 3872 C C . PRO A 1 502 ? 19.409 14.177 -26.596 1.00 98.06 502 PRO A C 1
ATOM 3874 O O . PRO A 1 502 ? 18.893 14.961 -27.399 1.00 98.06 502 PRO A O 1
ATOM 3877 N N . TYR A 1 503 ? 19.594 12.892 -26.892 1.00 97.81 503 TYR A N 1
ATOM 3878 C CA . TYR A 1 503 ? 19.201 12.303 -28.172 1.00 97.81 503 TYR A CA 1
ATOM 3879 C C . TYR A 1 503 ? 18.844 10.826 -28.033 1.00 97.81 503 TYR A C 1
ATOM 3881 O O . TYR A 1 503 ? 19.246 10.148 -27.091 1.00 97.81 503 TYR A O 1
ATOM 3889 N N . TRP A 1 504 ? 18.119 10.319 -29.017 1.00 97.88 504 TRP A N 1
ATOM 3890 C CA . TRP A 1 504 ? 17.707 8.932 -29.128 1.00 97.88 504 TRP A CA 1
ATOM 3891 C C . TRP A 1 504 ? 18.565 8.196 -30.148 1.00 97.88 504 TRP A C 1
ATOM 3893 O O . TRP A 1 504 ? 18.902 8.754 -31.194 1.00 97.88 504 TRP A O 1
ATOM 3903 N N . THR A 1 505 ? 18.850 6.930 -29.868 1.00 97.06 505 THR A N 1
ATOM 3904 C CA . THR A 1 505 ? 19.323 5.960 -30.860 1.00 97.06 505 THR A CA 1
ATOM 3905 C C . THR A 1 505 ? 18.275 4.863 -30.966 1.00 97.06 505 THR A C 1
ATOM 3907 O O . THR A 1 505 ? 17.964 4.210 -29.967 1.00 97.06 505 THR A O 1
ATOM 3910 N N . ILE A 1 506 ? 17.702 4.680 -32.156 1.00 95.81 506 ILE A N 1
ATOM 3911 C CA . ILE A 1 506 ? 16.614 3.724 -32.388 1.00 95.81 506 ILE A CA 1
ATOM 3912 C C . ILE A 1 506 ? 17.020 2.743 -33.481 1.00 95.81 506 ILE A C 1
ATOM 3914 O O . ILE A 1 506 ? 17.308 3.140 -34.610 1.00 95.81 506 ILE A O 1
ATOM 3918 N N . SER A 1 507 ? 17.009 1.452 -33.152 1.00 93.75 507 SER A N 1
ATOM 3919 C CA . SER A 1 507 ? 17.175 0.394 -34.145 1.00 93.75 507 SER A CA 1
ATOM 3920 C C . SER A 1 507 ? 15.817 0.033 -34.730 1.00 93.75 507 SER A C 1
ATOM 3922 O O . SER A 1 507 ? 14.879 -0.316 -34.004 1.00 93.75 507 SER A O 1
ATOM 3924 N N . VAL A 1 508 ? 15.720 0.106 -36.054 1.00 91.88 508 VAL A N 1
ATOM 3925 C CA . VAL A 1 508 ? 14.509 -0.224 -36.804 1.00 91.88 508 VAL A CA 1
ATOM 3926 C C . VAL A 1 508 ? 14.655 -1.563 -37.522 1.00 91.88 508 VAL A C 1
ATOM 3928 O O . VAL A 1 508 ? 15.733 -1.952 -37.969 1.00 91.88 508 VAL A O 1
ATOM 3931 N N . GLY A 1 509 ? 13.552 -2.291 -37.608 1.00 87.25 509 GLY A N 1
ATOM 3932 C CA . GLY A 1 509 ? 13.447 -3.594 -38.235 1.00 87.25 509 GLY A CA 1
ATOM 3933 C C . GLY A 1 509 ? 12.804 -3.537 -39.608 1.00 87.25 509 GLY A C 1
ATOM 3934 O O . GLY A 1 509 ? 13.040 -2.612 -40.393 1.00 87.25 509 GLY A O 1
ATOM 3935 N N . GLU A 1 510 ? 12.020 -4.572 -39.886 1.00 87.12 510 GLU A N 1
ATOM 3936 C CA . GLU A 1 510 ? 11.285 -4.753 -41.134 1.00 87.12 510 GLU A CA 1
ATOM 3937 C C . GLU A 1 510 ? 10.275 -3.626 -41.361 1.00 87.12 510 GLU A C 1
ATOM 3939 O O . GLU A 1 510 ? 9.892 -2.898 -40.438 1.00 87.12 510 GLU A O 1
ATOM 3944 N N . THR A 1 511 ? 9.898 -3.458 -42.627 1.00 90.06 511 THR A N 1
ATOM 3945 C CA . THR A 1 511 ? 8.866 -2.498 -43.013 1.00 90.06 511 THR A CA 1
ATOM 3946 C C . THR A 1 511 ? 7.504 -3.131 -42.792 1.00 90.06 511 THR A C 1
ATOM 3948 O O . THR A 1 511 ? 7.276 -4.256 -43.229 1.00 90.06 511 THR A O 1
ATOM 3951 N N . ASP A 1 512 ? 6.610 -2.390 -42.154 1.00 91.94 512 ASP A N 1
ATOM 3952 C CA . ASP A 1 512 ? 5.232 -2.782 -41.926 1.00 91.94 512 ASP A CA 1
ATOM 3953 C C . ASP A 1 512 ? 4.289 -1.717 -42.499 1.00 91.94 512 ASP A C 1
ATOM 3955 O O . ASP A 1 512 ? 4.285 -0.557 -42.087 1.00 91.94 512 ASP A O 1
ATOM 3959 N N . THR A 1 513 ? 3.527 -2.121 -43.510 1.00 91.00 513 THR A N 1
ATOM 3960 C CA . THR A 1 513 ? 2.524 -1.286 -44.195 1.00 91.00 513 THR A CA 1
ATOM 3961 C C . THR A 1 513 ? 1.137 -1.916 -44.145 1.00 91.00 513 THR A C 1
ATOM 3963 O O . THR A 1 513 ? 0.182 -1.346 -44.678 1.00 91.00 513 THR A O 1
ATOM 3966 N N . ALA A 1 514 ? 1.022 -3.106 -43.549 1.00 93.38 514 ALA A N 1
ATOM 3967 C CA . ALA A 1 514 ? -0.235 -3.821 -43.480 1.00 93.38 514 ALA A CA 1
ATOM 3968 C C . ALA A 1 514 ? -1.029 -3.279 -42.286 1.00 93.38 514 ALA A C 1
ATOM 3970 O O . ALA A 1 514 ? -0.512 -3.263 -41.175 1.00 93.38 514 ALA A O 1
ATOM 3971 N N . PRO A 1 515 ? -2.277 -2.822 -42.473 1.00 94.00 515 PRO A N 1
ATOM 3972 C CA . PRO A 1 515 ? -3.084 -2.394 -41.343 1.00 94.00 515 PRO A CA 1
ATOM 3973 C C . PRO A 1 515 ? -3.444 -3.591 -40.447 1.00 94.00 515 PRO A C 1
ATOM 3975 O O . PRO A 1 515 ? -3.692 -4.685 -40.970 1.00 94.00 515 PRO A O 1
ATOM 3978 N N . PRO A 1 516 ? -3.577 -3.383 -39.124 1.00 96.00 516 PRO A N 1
ATOM 3979 C CA . PRO A 1 516 ? -4.046 -4.428 -38.225 1.00 96.00 516 PRO A CA 1
ATOM 3980 C C . PRO A 1 516 ? -5.494 -4.813 -38.545 1.00 96.00 516 PRO A C 1
ATOM 3982 O O . PRO A 1 516 ? -6.246 -4.049 -39.166 1.00 96.00 516 PRO A O 1
ATOM 3985 N N . ASN A 1 517 ? -5.923 -5.984 -38.070 1.00 96.25 517 ASN A N 1
ATOM 3986 C CA . ASN A 1 517 ? -7.332 -6.358 -38.162 1.00 96.25 517 ASN A CA 1
ATOM 3987 C C . ASN A 1 517 ? -8.202 -5.406 -37.324 1.00 96.25 517 ASN A C 1
ATOM 3989 O O . ASN A 1 517 ? -7.766 -4.864 -36.307 1.00 96.25 517 ASN A O 1
ATOM 3993 N N . SER A 1 518 ? -9.450 -5.204 -37.752 1.00 94.50 518 SER A N 1
ATOM 3994 C CA . SER A 1 518 ? -10.435 -4.432 -36.988 1.00 94.50 518 SER A CA 1
ATOM 3995 C C . SER A 1 518 ? -10.773 -5.122 -35.657 1.00 94.50 518 SER A C 1
ATOM 3997 O O . SER A 1 518 ? -10.711 -6.356 -35.588 1.00 94.50 518 SER A O 1
ATOM 3999 N N . PRO A 1 519 ? -11.177 -4.366 -34.616 1.00 92.94 519 PRO A N 1
ATOM 4000 C CA . PRO A 1 519 ? -11.677 -4.950 -33.375 1.00 92.94 519 PRO A CA 1
ATOM 4001 C C . PRO A 1 519 ? -12.822 -5.932 -33.638 1.00 92.94 519 PRO A C 1
ATOM 4003 O O . PRO A 1 519 ? -13.659 -5.699 -34.514 1.00 92.94 519 PRO A O 1
ATOM 4006 N N . GLN A 1 520 ? -12.874 -7.009 -32.859 1.00 87.81 520 GLN A N 1
ATOM 4007 C CA . GLN A 1 520 ? -13.943 -8.007 -32.929 1.00 87.81 520 GLN A CA 1
ATOM 4008 C C . GLN A 1 520 ? -14.848 -7.910 -31.700 1.00 87.81 520 GLN A C 1
ATOM 4010 O O . GLN A 1 520 ? -14.455 -7.349 -30.677 1.00 87.81 520 GLN A O 1
ATOM 4015 N N . ASN A 1 521 ? -16.070 -8.437 -31.824 1.00 92.94 521 ASN A N 1
ATOM 4016 C CA . ASN A 1 521 ? -17.052 -8.520 -30.737 1.00 92.94 521 ASN A CA 1
ATOM 4017 C C . ASN A 1 521 ? -17.332 -7.178 -30.033 1.00 92.94 521 ASN A C 1
ATOM 4019 O O . ASN A 1 521 ? -17.622 -7.142 -28.841 1.00 92.94 521 ASN A O 1
ATOM 4023 N N . ALA A 1 522 ? -17.247 -6.071 -30.780 1.00 95.19 522 ALA A N 1
ATOM 4024 C CA . ALA A 1 522 ? -17.478 -4.740 -30.242 1.00 95.19 522 ALA A CA 1
ATOM 4025 C C . ALA A 1 522 ? -18.946 -4.564 -29.825 1.00 95.19 522 ALA A C 1
ATOM 4027 O O . ALA A 1 522 ? -19.853 -4.694 -30.651 1.00 95.19 522 ALA A O 1
ATOM 4028 N N . ALA A 1 523 ? -19.180 -4.237 -28.558 1.00 95.81 523 ALA A N 1
ATOM 4029 C CA . ALA A 1 523 ? -20.510 -4.100 -27.984 1.00 95.81 523 ALA A CA 1
ATOM 4030 C C . ALA A 1 523 ? -20.575 -2.982 -26.935 1.00 95.81 523 ALA A C 1
ATOM 4032 O O . ALA A 1 523 ? -19.583 -2.607 -26.312 1.00 95.81 523 ALA A O 1
ATOM 4033 N N . TRP A 1 524 ? -21.784 -2.460 -26.728 1.00 94.25 524 TRP A N 1
ATOM 4034 C CA . TRP A 1 524 ? -22.111 -1.597 -25.597 1.00 94.25 524 TRP A CA 1
ATOM 4035 C C . TRP A 1 524 ? -22.817 -2.411 -24.518 1.00 94.25 524 TRP A C 1
ATOM 4037 O O . TRP A 1 524 ? -23.878 -2.986 -24.768 1.00 94.25 524 TRP A O 1
ATOM 4047 N N . ASN A 1 525 ? -22.264 -2.408 -23.309 1.00 91.06 525 ASN A N 1
ATOM 4048 C CA . ASN A 1 525 ? -22.893 -2.995 -22.141 1.00 91.06 525 ASN A CA 1
ATOM 4049 C C . ASN A 1 525 ? -23.546 -1.891 -21.298 1.00 91.06 525 ASN A C 1
ATOM 4051 O O . ASN A 1 525 ? -22.904 -1.216 -20.493 1.00 91.06 525 ASN A O 1
ATOM 4055 N N . ALA A 1 526 ? -24.856 -1.711 -21.486 1.00 84.31 526 ALA A N 1
ATOM 4056 C CA . ALA A 1 526 ? -25.632 -0.691 -20.783 1.00 84.31 526 ALA A CA 1
ATOM 4057 C C . ALA A 1 526 ? -25.721 -0.924 -19.264 1.00 84.31 526 ALA A C 1
ATOM 4059 O O . ALA A 1 526 ? -25.953 0.029 -18.520 1.00 84.31 526 ALA A O 1
ATOM 4060 N N . THR A 1 527 ? -25.545 -2.167 -18.802 1.00 80.44 527 THR A N 1
ATOM 4061 C CA . THR A 1 527 ? -25.602 -2.526 -17.379 1.00 80.44 527 THR A CA 1
ATOM 4062 C C . THR A 1 527 ? -24.352 -2.064 -16.643 1.00 80.44 527 THR A C 1
ATOM 4064 O O . THR A 1 527 ? -24.449 -1.508 -15.553 1.00 80.44 527 THR A O 1
ATOM 4067 N N . THR A 1 528 ? -23.179 -2.275 -17.236 1.00 79.50 528 THR A N 1
ATOM 4068 C CA . THR A 1 528 ? -21.886 -1.879 -16.657 1.00 79.50 528 THR A CA 1
ATOM 4069 C C . THR A 1 528 ? -21.453 -0.478 -17.078 1.00 79.50 528 THR A C 1
ATOM 4071 O O . THR A 1 528 ? -20.551 0.089 -16.466 1.00 79.50 528 THR A O 1
ATOM 4074 N N . GLY A 1 529 ? -22.078 0.095 -18.109 1.00 85.69 529 GLY A N 1
ATOM 4075 C CA . GLY A 1 529 ? -21.683 1.383 -18.669 1.00 85.69 529 GLY A CA 1
ATOM 4076 C C . GLY A 1 529 ? -20.356 1.321 -19.435 1.00 85.69 529 GLY A C 1
ATOM 4077 O O . GLY A 1 529 ? -19.606 2.299 -19.439 1.00 85.69 529 GLY A O 1
ATOM 4078 N N . THR A 1 530 ? -20.035 0.175 -20.044 1.00 90.75 530 THR A N 1
ATOM 4079 C CA . THR A 1 530 ? -18.751 -0.073 -20.720 1.00 90.75 530 THR A CA 1
ATOM 4080 C C . THR A 1 530 ? -18.924 -0.348 -22.210 1.00 90.75 530 THR A C 1
ATOM 4082 O O . THR A 1 530 ? -19.821 -1.079 -22.630 1.00 90.75 530 THR A O 1
ATOM 4085 N N . LEU A 1 531 ? -18.027 0.213 -23.022 1.00 94.56 531 LEU A N 1
ATOM 4086 C CA . LEU A 1 531 ? -17.755 -0.296 -24.364 1.00 94.56 531 LEU A CA 1
ATOM 4087 C C . LEU A 1 531 ? -16.769 -1.458 -24.256 1.00 94.56 531 LEU A C 1
ATOM 4089 O O . LEU A 1 531 ? -15.764 -1.351 -23.552 1.00 94.56 531 LEU A O 1
ATOM 4093 N N . GLU A 1 532 ? -17.062 -2.556 -24.940 1.00 95.81 532 GLU A N 1
ATOM 4094 C CA . GLU A 1 532 ? -16.304 -3.804 -24.841 1.00 95.81 532 GLU A CA 1
ATOM 4095 C C . GLU A 1 532 ? -15.932 -4.310 -26.230 1.00 95.81 532 GLU A C 1
ATOM 4097 O O . GLU A 1 532 ? -16.744 -4.212 -27.145 1.00 95.81 532 GLU A O 1
ATOM 4102 N N . TRP A 1 533 ? -14.707 -4.802 -26.407 1.00 96.06 533 TRP A N 1
ATOM 4103 C CA . TRP A 1 533 ? -14.230 -5.404 -27.660 1.00 96.06 533 TRP A CA 1
ATOM 4104 C C . TRP A 1 533 ? -13.004 -6.279 -27.408 1.00 96.06 533 TRP A C 1
ATOM 4106 O O . TRP A 1 533 ? -12.323 -6.109 -26.400 1.00 96.06 533 TRP A O 1
ATOM 4116 N N . ASP A 1 534 ? -12.666 -7.164 -28.341 1.00 94.06 534 ASP A N 1
ATOM 4117 C CA . ASP A 1 534 ? -11.434 -7.950 -28.264 1.00 94.06 534 ASP A CA 1
ATOM 4118 C C . ASP A 1 534 ? -10.256 -7.228 -28.911 1.00 94.06 534 ASP A C 1
ATOM 4120 O O . ASP A 1 534 ? -10.386 -6.589 -29.962 1.00 94.06 534 ASP A O 1
ATOM 4124 N N . THR A 1 535 ? -9.071 -7.386 -28.319 1.00 93.44 535 THR A N 1
ATOM 4125 C CA . THR A 1 535 ? -7.824 -6.991 -28.979 1.00 93.44 535 THR A CA 1
ATOM 4126 C C . THR A 1 535 ? -7.607 -7.883 -30.207 1.00 93.44 535 THR A C 1
ATOM 4128 O O . THR A 1 535 ? -7.477 -9.099 -30.043 1.00 93.44 535 THR A O 1
ATOM 4131 N N . PRO A 1 536 ? -7.556 -7.339 -31.434 1.00 94.69 536 PRO A N 1
ATOM 4132 C CA . PRO A 1 536 ? -7.373 -8.162 -32.621 1.00 94.69 536 PRO A CA 1
ATOM 4133 C C . PRO A 1 536 ? -5.907 -8.571 -32.806 1.00 94.69 536 PRO A C 1
ATOM 4135 O O . PRO A 1 536 ? -4.997 -8.019 -32.186 1.00 94.69 536 PRO A O 1
ATOM 4138 N N . THR A 1 537 ? -5.672 -9.541 -33.688 1.00 92.06 537 THR A N 1
ATOM 4139 C CA . THR A 1 537 ? -4.328 -9.828 -34.199 1.00 92.06 537 THR A CA 1
ATOM 4140 C C . THR A 1 537 ? -3.898 -8.760 -35.197 1.00 92.06 537 THR A C 1
ATOM 4142 O O . THR A 1 537 ? -4.715 -8.231 -35.955 1.00 92.06 537 THR A O 1
ATOM 4145 N N . ASP A 1 538 ? -2.602 -8.473 -35.223 1.00 91.44 538 ASP A N 1
ATOM 4146 C C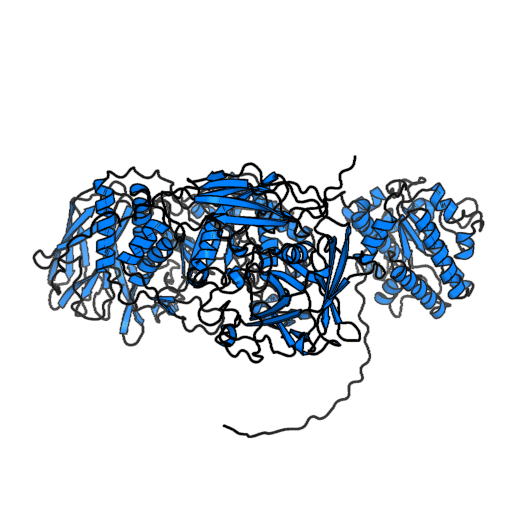A . ASP A 1 538 ? -2.012 -7.694 -36.303 1.00 91.44 538 ASP A CA 1
ATOM 4147 C C . ASP A 1 538 ? -1.736 -8.594 -37.518 1.00 91.44 538 ASP A C 1
ATOM 4149 O O . ASP A 1 538 ? -1.469 -9.789 -37.365 1.00 91.44 538 ASP A O 1
ATOM 4153 N N . VAL A 1 539 ? -1.847 -8.027 -38.718 1.00 88.62 539 VAL A N 1
ATOM 4154 C CA . VAL A 1 539 ? -1.414 -8.671 -39.966 1.00 88.62 539 VAL A CA 1
ATOM 4155 C C . VAL A 1 539 ? 0.091 -8.478 -40.141 1.00 88.62 539 VAL A C 1
ATOM 4157 O O . VAL A 1 539 ? 0.775 -9.380 -40.629 1.00 88.62 539 VAL A O 1
ATOM 4160 N N . GLY A 1 540 ? 0.591 -7.306 -39.747 1.00 84.25 540 GLY A N 1
ATOM 4161 C CA . GLY A 1 540 ? 1.999 -6.954 -39.780 1.00 84.25 540 GLY A CA 1
ATOM 4162 C C . GLY A 1 540 ? 2.770 -7.391 -38.526 1.00 84.25 540 GLY A C 1
ATOM 4163 O O . GLY A 1 540 ? 2.182 -7.810 -37.523 1.00 84.25 540 GLY A O 1
ATOM 4164 N N . PRO A 1 541 ? 4.113 -7.342 -38.566 1.00 87.31 541 PRO A N 1
ATOM 4165 C CA . PRO A 1 541 ? 4.967 -7.708 -37.436 1.00 87.31 541 PRO A CA 1
ATOM 4166 C C . PRO A 1 541 ? 4.982 -6.684 -36.286 1.00 87.31 541 PRO A C 1
ATOM 4168 O O . PRO A 1 541 ? 5.599 -6.966 -35.254 1.00 87.31 541 PRO A O 1
ATOM 4171 N N . ALA A 1 542 ? 4.374 -5.498 -36.433 1.00 87.75 542 ALA A N 1
ATOM 4172 C CA . ALA A 1 542 ? 4.433 -4.437 -35.422 1.00 87.75 542 ALA A CA 1
ATOM 4173 C C . ALA A 1 542 ? 3.609 -4.733 -34.157 1.00 87.75 542 ALA A C 1
ATOM 4175 O O . ALA A 1 542 ? 3.992 -4.304 -33.062 1.00 87.75 542 ALA A O 1
ATOM 4176 N N . GLY A 1 543 ? 2.511 -5.473 -34.296 1.00 92.00 543 GLY A N 1
ATOM 4177 C CA . GLY A 1 543 ? 1.564 -5.759 -33.227 1.00 92.00 543 GLY A CA 1
ATOM 4178 C C . GLY A 1 543 ? 0.632 -4.579 -32.933 1.00 92.00 543 GLY A C 1
ATOM 4179 O O . GLY A 1 543 ? 1.001 -3.410 -33.045 1.00 92.00 543 GLY A O 1
ATOM 4180 N N . VAL A 1 544 ? -0.586 -4.877 -32.473 1.00 94.56 544 VAL A N 1
ATOM 4181 C CA . VAL A 1 544 ? -1.553 -3.854 -32.043 1.00 94.56 544 VAL A CA 1
ATOM 4182 C C . VAL A 1 544 ? -1.099 -3.228 -30.722 1.00 94.56 544 VAL A C 1
ATOM 4184 O O . VAL A 1 544 ? -0.885 -3.935 -29.735 1.00 94.56 544 VAL A O 1
ATOM 4187 N N . VAL A 1 545 ? -0.984 -1.898 -30.677 1.00 94.94 545 VAL A N 1
ATOM 4188 C CA . VAL A 1 545 ? -0.548 -1.160 -29.473 1.00 94.94 545 VAL A CA 1
ATOM 4189 C C . VAL A 1 545 ? -1.678 -0.384 -28.798 1.00 94.94 545 VAL A C 1
ATOM 4191 O O . VAL A 1 545 ? -1.609 -0.127 -27.596 1.00 94.94 545 VAL A O 1
ATOM 4194 N N . GLY A 1 546 ? -2.758 -0.075 -29.517 1.00 96.06 546 GLY A N 1
ATOM 4195 C CA . GLY A 1 546 ? -3.946 0.536 -28.928 1.00 96.06 546 GLY A CA 1
ATOM 4196 C C . GLY A 1 546 ? -5.052 0.812 -29.934 1.00 96.06 546 GLY A C 1
ATOM 4197 O O . GLY A 1 546 ? -5.119 0.194 -30.998 1.00 96.06 546 GLY A O 1
ATOM 4198 N N . PHE A 1 547 ? -5.939 1.736 -29.571 1.00 97.44 547 PHE A N 1
ATOM 4199 C CA . PHE A 1 547 ? -7.159 2.018 -30.320 1.00 97.44 547 PHE A CA 1
ATOM 4200 C C . PHE A 1 547 ? -7.406 3.522 -30.431 1.00 97.44 547 PHE A C 1
ATOM 4202 O O . PHE A 1 547 ? -6.906 4.313 -29.630 1.00 97.44 547 PHE A O 1
ATOM 4209 N N . ARG A 1 548 ? -8.227 3.919 -31.403 1.00 96.94 548 ARG A N 1
ATOM 4210 C CA . ARG A 1 548 ? -8.877 5.236 -31.414 1.00 96.94 548 ARG A CA 1
ATOM 4211 C C . ARG A 1 548 ? -10.380 5.029 -31.428 1.00 96.94 548 ARG A C 1
ATOM 4213 O O . ARG A 1 548 ? -10.888 4.224 -32.208 1.00 96.94 548 ARG A O 1
ATOM 4220 N N . VAL A 1 549 ? -11.071 5.773 -30.574 1.00 96.31 549 VAL A N 1
ATOM 4221 C CA . VAL A 1 549 ? -12.526 5.718 -30.442 1.00 96.31 549 VAL A CA 1
ATOM 4222 C C . VAL A 1 549 ? -13.100 7.071 -30.825 1.00 96.31 549 VAL A C 1
ATOM 4224 O O . VAL A 1 549 ? -12.601 8.103 -30.373 1.00 96.31 549 VAL A O 1
ATOM 4227 N N . ARG A 1 550 ? -14.150 7.076 -31.647 1.00 95.69 550 ARG A N 1
ATOM 4228 C CA . ARG A 1 550 ? -14.960 8.267 -31.911 1.00 95.69 550 ARG A CA 1
ATOM 4229 C C . ARG A 1 550 ? -16.380 8.058 -31.434 1.00 95.69 550 ARG A C 1
ATOM 4231 O O . ARG A 1 550 ? -16.960 7.010 -31.689 1.00 95.69 550 ARG A O 1
ATOM 4238 N N . ILE A 1 551 ? -16.958 9.081 -30.816 1.00 93.19 551 ILE A N 1
ATOM 4239 C CA . ILE A 1 551 ? -18.377 9.125 -30.459 1.00 93.19 551 ILE A CA 1
ATOM 4240 C C . ILE A 1 551 ? -18.973 10.353 -31.142 1.00 93.19 551 ILE A C 1
ATOM 4242 O O . ILE A 1 551 ? -18.462 11.460 -30.980 1.00 93.19 551 ILE A O 1
ATOM 4246 N N . ARG A 1 552 ? -20.022 10.176 -31.956 1.00 91.62 552 ARG A N 1
ATOM 4247 C CA . ARG A 1 552 ? -20.612 11.259 -32.780 1.00 91.62 552 ARG A CA 1
ATOM 4248 C C . ARG A 1 552 ? -19.580 11.982 -33.664 1.00 91.62 552 ARG A C 1
ATOM 4250 O O . ARG A 1 552 ? -19.622 13.200 -33.813 1.00 91.62 552 ARG A O 1
ATOM 4257 N N . GLY A 1 553 ? -18.627 11.228 -34.214 1.00 89.81 553 GLY A N 1
ATOM 4258 C CA . GLY A 1 553 ? -17.538 11.757 -35.043 1.00 89.81 553 GLY A CA 1
ATOM 4259 C C . GLY A 1 553 ? -16.434 12.497 -34.274 1.00 89.81 553 GLY A C 1
ATOM 4260 O O . GLY A 1 553 ? -15.432 12.870 -34.879 1.00 89.81 553 GLY A O 1
ATOM 4261 N N . GLN A 1 554 ? -16.562 12.679 -32.955 1.00 91.00 554 GLN A N 1
ATOM 4262 C CA . GLN A 1 554 ? -15.531 13.296 -32.117 1.00 91.00 554 GLN A CA 1
ATOM 4263 C C . GLN A 1 554 ? -14.584 12.230 -31.569 1.00 91.00 554 GLN A C 1
ATOM 4265 O O . GLN A 1 554 ? -15.032 11.284 -30.924 1.00 91.00 554 GLN A O 1
ATOM 4270 N N . SER A 1 555 ? -13.281 12.379 -31.816 1.00 92.25 555 SER A N 1
ATOM 4271 C CA . SER A 1 555 ? -12.258 11.493 -31.250 1.00 92.25 555 SER A CA 1
ATOM 4272 C C . SER A 1 555 ? -12.143 11.681 -29.742 1.00 92.25 555 SER A C 1
ATOM 4274 O O . SER A 1 555 ? -11.979 12.806 -29.267 1.00 92.25 555 SER A O 1
ATOM 4276 N N . LEU A 1 556 ? -12.175 10.575 -29.004 1.00 92.88 556 LEU A N 1
ATOM 4277 C CA . LEU A 1 556 ? -11.843 10.574 -27.587 1.00 92.88 556 LEU A CA 1
ATOM 4278 C C . LEU A 1 556 ? -10.332 10.772 -27.399 1.00 92.88 556 LEU A C 1
ATOM 4280 O O . LEU A 1 556 ? -9.542 10.289 -28.218 1.00 92.88 556 LEU A O 1
ATOM 4284 N N . PRO A 1 557 ? -9.912 11.478 -26.338 1.00 92.81 557 PRO A N 1
ATOM 4285 C CA . PRO A 1 557 ? -8.498 11.626 -26.029 1.00 92.81 557 PRO A CA 1
ATOM 4286 C C . PRO A 1 557 ? -7.896 10.287 -25.578 1.00 92.81 557 PRO A C 1
ATOM 4288 O O . PRO A 1 557 ? -8.577 9.472 -24.955 1.00 92.81 557 PRO A O 1
ATOM 4291 N N . ALA A 1 558 ? -6.604 10.074 -25.852 1.00 93.94 558 ALA A N 1
ATOM 4292 C CA . ALA A 1 558 ? -5.926 8.804 -25.576 1.00 93.94 558 ALA A CA 1
ATOM 4293 C C . ALA A 1 558 ? -6.013 8.386 -24.099 1.00 93.94 558 ALA A C 1
ATOM 4295 O O . ALA A 1 558 ? -6.160 7.205 -23.805 1.00 93.94 558 ALA A O 1
ATOM 4296 N N . TRP A 1 559 ? -6.034 9.346 -23.168 1.00 92.94 559 TRP A N 1
ATOM 4297 C CA . TRP A 1 559 ? -6.173 9.053 -21.742 1.00 92.94 559 TRP A CA 1
ATOM 4298 C C . TRP A 1 559 ? -7.511 8.426 -21.320 1.00 92.94 559 TRP A C 1
ATOM 4300 O O . TRP A 1 559 ? -7.604 7.934 -20.197 1.00 92.94 559 TRP A O 1
ATOM 4310 N N . GLN A 1 560 ? -8.530 8.414 -22.189 1.00 92.00 560 GLN A N 1
ATOM 4311 C CA . GLN A 1 560 ? -9.803 7.703 -21.975 1.00 92.00 560 GLN A CA 1
ATOM 4312 C C . GLN A 1 560 ? -9.850 6.321 -22.631 1.00 92.00 560 GLN A C 1
ATOM 4314 O O . GLN A 1 560 ? -10.753 5.543 -22.334 1.00 92.00 560 GLN A O 1
ATOM 4319 N N . VAL A 1 561 ? -8.927 6.029 -23.550 1.00 94.44 561 VAL A N 1
ATOM 4320 C CA . VAL A 1 561 ? -8.971 4.825 -24.382 1.00 94.44 561 VAL A CA 1
ATOM 4321 C C . VAL A 1 561 ? -7.928 3.821 -23.884 1.00 94.44 561 VAL A C 1
ATOM 4323 O O . VAL A 1 561 ? -6.733 4.109 -23.956 1.00 94.44 561 VAL A O 1
ATOM 4326 N N . PRO A 1 562 ? -8.340 2.634 -23.399 1.00 94.19 562 PRO A N 1
ATOM 4327 C CA . PRO A 1 562 ? -7.409 1.602 -22.962 1.00 94.19 562 PRO A CA 1
ATOM 4328 C C . PRO A 1 562 ? -6.419 1.193 -24.056 1.00 94.19 562 PRO A C 1
ATOM 4330 O O . PRO A 1 562 ? -6.773 1.111 -25.231 1.00 94.19 562 PRO A O 1
ATOM 4333 N N . LEU A 1 563 ? -5.183 0.878 -23.663 1.00 95.00 563 LEU A N 1
ATOM 4334 C CA . LEU A 1 563 ? -4.193 0.298 -24.572 1.00 95.00 563 LEU A CA 1
ATOM 4335 C C . LEU A 1 563 ? -4.562 -1.137 -24.959 1.00 95.00 563 LEU A C 1
ATOM 4337 O O . LEU A 1 563 ? -5.285 -1.833 -24.242 1.00 95.00 563 LEU A O 1
ATOM 4341 N N . ALA A 1 564 ? -4.008 -1.602 -26.078 1.00 93.19 564 ALA A N 1
ATOM 4342 C CA . ALA A 1 564 ? -4.158 -2.987 -26.498 1.00 93.19 564 ALA A CA 1
ATOM 4343 C C . ALA A 1 564 ? -3.416 -3.935 -25.547 1.00 93.19 564 ALA A C 1
ATOM 4345 O O . ALA A 1 564 ? -2.319 -3.640 -25.052 1.00 93.19 564 ALA A O 1
ATOM 4346 N N . THR A 1 565 ? -4.020 -5.099 -25.307 1.00 89.12 565 THR A N 1
ATOM 4347 C CA . THR A 1 565 ? -3.396 -6.181 -24.536 1.00 89.12 565 THR A CA 1
ATOM 4348 C C . THR A 1 565 ? -3.013 -7.332 -25.473 1.00 89.12 565 THR A C 1
ATOM 4350 O O . THR A 1 565 ? -2.652 -7.077 -26.618 1.00 89.12 565 THR A O 1
ATOM 4353 N N . GLN A 1 566 ? -2.981 -8.585 -25.016 1.00 87.38 566 GLN A N 1
ATOM 4354 C CA . GLN A 1 566 ? -2.688 -9.697 -25.925 1.00 87.38 566 GLN A CA 1
ATOM 4355 C C . GLN A 1 566 ? -3.865 -9.922 -26.887 1.00 87.38 566 GLN A C 1
ATOM 4357 O O . GLN A 1 566 ? -5.011 -9.726 -26.480 1.00 87.38 566 GLN A O 1
ATOM 4362 N N . PRO A 1 567 ? -3.620 -10.350 -28.139 1.00 89.19 567 PRO A N 1
ATOM 4363 C CA . PRO A 1 567 ? -4.698 -10.709 -29.052 1.00 89.19 567 PRO A CA 1
ATOM 4364 C C . PRO A 1 567 ? -5.676 -11.711 -28.422 1.00 89.19 567 PRO A C 1
ATOM 4366 O O . PRO A 1 567 ? -5.254 -12.681 -27.795 1.00 89.19 567 PRO A O 1
ATOM 4369 N N . GLY A 1 568 ? -6.976 -11.461 -28.579 1.00 88.44 568 GLY A N 1
ATOM 4370 C CA . GLY A 1 568 ? -8.061 -12.240 -27.975 1.00 88.44 568 GLY A CA 1
ATOM 4371 C C . GLY A 1 568 ? -8.453 -11.822 -26.553 1.00 88.44 568 GLY A C 1
ATOM 4372 O O . GLY A 1 568 ? -9.455 -12.311 -26.040 1.00 88.44 568 GLY A O 1
ATOM 4373 N N . ASN A 1 569 ? -7.713 -10.915 -25.908 1.00 90.44 569 ASN A N 1
ATOM 4374 C CA . ASN A 1 569 ? -8.126 -10.372 -24.618 1.00 90.44 569 ASN A CA 1
ATOM 4375 C C . ASN A 1 569 ? -9.168 -9.262 -24.787 1.00 90.44 569 ASN A C 1
ATOM 4377 O O . ASN A 1 569 ? -8.986 -8.333 -25.585 1.00 90.44 569 ASN A O 1
ATOM 4381 N N . TRP A 1 570 ? -10.183 -9.313 -23.926 1.00 91.81 570 TRP A N 1
ATOM 4382 C CA . TRP A 1 570 ? -11.207 -8.285 -23.803 1.00 91.81 570 TRP A CA 1
ATOM 4383 C C . TRP A 1 570 ? -10.639 -6.953 -23.315 1.00 91.81 570 TRP A C 1
ATOM 4385 O O . TRP A 1 570 ? -9.927 -6.873 -22.312 1.00 91.81 570 TRP A O 1
ATOM 4395 N N . ILE A 1 571 ? -11.054 -5.893 -23.991 1.00 93.25 571 ILE A N 1
ATOM 4396 C CA . ILE A 1 571 ? -10.935 -4.506 -23.577 1.00 93.25 571 ILE A CA 1
ATOM 4397 C C . ILE A 1 571 ? -12.288 -4.056 -23.045 1.00 93.25 571 ILE A C 1
ATOM 4399 O O . ILE A 1 571 ? -13.320 -4.308 -23.660 1.00 93.25 571 ILE A O 1
ATOM 4403 N N . ARG A 1 572 ? -12.274 -3.379 -21.895 1.00 91.56 572 ARG A N 1
ATOM 4404 C CA . ARG A 1 572 ? -13.449 -2.734 -21.307 1.00 91.56 572 ARG A CA 1
ATOM 4405 C C . ARG A 1 572 ? -13.129 -1.273 -21.056 1.00 91.56 572 ARG A C 1
ATOM 4407 O O . ARG A 1 572 ? -12.238 -0.961 -20.268 1.00 91.56 572 ARG A O 1
ATOM 4414 N N . MET A 1 573 ? -13.855 -0.390 -21.723 1.00 92.00 573 MET A N 1
ATOM 4415 C CA . MET A 1 573 ? -13.703 1.052 -21.601 1.00 92.00 573 MET A CA 1
ATOM 4416 C C . MET A 1 573 ? -14.955 1.638 -20.942 1.00 92.00 573 MET A C 1
ATOM 4418 O O . MET A 1 573 ? -16.005 1.691 -21.591 1.00 92.00 573 MET A O 1
ATOM 4422 N N . PRO A 1 574 ? -14.889 2.056 -19.665 1.00 87.50 574 PRO A N 1
ATOM 4423 C CA . PRO A 1 574 ? -16.002 2.747 -19.028 1.00 87.50 574 PRO A CA 1
ATOM 4424 C C . PRO A 1 574 ? -16.230 4.100 -19.703 1.00 87.50 574 PRO A C 1
ATOM 4426 O O . PRO A 1 574 ? -15.281 4.844 -19.954 1.00 87.50 574 PRO A O 1
ATOM 4429 N N . ILE A 1 575 ? -17.490 4.423 -19.985 1.00 85.44 575 ILE A N 1
ATOM 4430 C CA . ILE A 1 575 ? -17.868 5.721 -20.546 1.00 85.44 575 ILE A CA 1
ATOM 4431 C C . ILE A 1 575 ? -18.302 6.655 -19.423 1.00 85.44 575 ILE A C 1
ATOM 4433 O O . ILE A 1 575 ? -19.190 6.335 -18.634 1.00 85.44 575 ILE A O 1
ATOM 4437 N N . ASP A 1 576 ? -17.680 7.835 -19.373 1.00 73.75 576 ASP A N 1
ATOM 4438 C CA . ASP A 1 576 ? -18.170 8.926 -18.538 1.00 73.75 576 ASP A CA 1
ATOM 4439 C C . ASP A 1 576 ? -19.479 9.461 -19.141 1.00 73.75 576 ASP A C 1
ATOM 4441 O O . ASP A 1 576 ? -19.517 9.985 -20.257 1.00 73.75 576 ASP A O 1
ATOM 4445 N N . MET A 1 577 ? -20.572 9.253 -18.414 1.00 68.81 577 MET A N 1
ATOM 4446 C CA . MET A 1 577 ? -21.937 9.465 -18.896 1.00 68.81 577 MET A CA 1
ATOM 4447 C C . MET A 1 577 ? -22.321 10.946 -18.942 1.00 68.81 577 MET A C 1
ATOM 4449 O O . MET A 1 577 ? -23.250 11.313 -19.660 1.00 68.81 577 MET A O 1
ATOM 4453 N N . ASP A 1 578 ? -21.617 11.795 -18.189 1.00 66.88 578 ASP A N 1
ATOM 4454 C CA . ASP A 1 578 ? -22.011 13.187 -17.951 1.00 66.88 578 ASP A CA 1
ATOM 4455 C C . ASP A 1 578 ? -21.709 14.108 -19.151 1.00 66.88 578 ASP A C 1
ATOM 4457 O O . ASP A 1 578 ? -22.216 15.228 -19.226 1.00 66.88 578 ASP A O 1
ATOM 4461 N N . GLY A 1 579 ? -20.927 13.629 -20.128 1.00 71.19 579 GLY A N 1
ATOM 4462 C CA . GLY A 1 579 ? -20.551 14.366 -21.341 1.00 71.19 579 GLY A CA 1
ATOM 4463 C C . GLY A 1 579 ? -21.430 14.114 -22.573 1.00 71.19 579 GLY A C 1
ATOM 4464 O O . GLY A 1 579 ? -21.211 14.735 -23.615 1.00 71.19 579 GLY A O 1
ATOM 4465 N N . PHE A 1 580 ? -22.412 13.213 -22.493 1.00 83.25 580 PHE A N 1
ATOM 4466 C CA . PHE A 1 580 ? -23.167 12.739 -23.656 1.00 83.25 580 PHE A CA 1
ATOM 4467 C C . PHE A 1 580 ? -24.685 12.735 -23.403 1.00 83.25 580 PHE A C 1
ATOM 4469 O O . PHE A 1 580 ? -25.127 12.509 -22.276 1.00 83.25 580 PHE A O 1
ATOM 4476 N N . PRO A 1 581 ? -25.519 12.967 -24.437 1.00 86.19 581 PRO A N 1
ATOM 4477 C CA . PRO A 1 581 ? -26.966 12.971 -24.263 1.00 86.19 581 PRO A CA 1
ATOM 4478 C C . PRO A 1 581 ? -27.481 11.566 -23.923 1.00 86.19 581 PRO A C 1
ATOM 4480 O O . PRO A 1 581 ? -27.159 10.584 -24.593 1.00 86.19 581 PRO A O 1
ATOM 4483 N N . GLN A 1 582 ? -28.309 11.486 -22.883 1.00 87.19 582 GLN A N 1
ATOM 4484 C CA . GLN A 1 582 ? -28.934 10.245 -22.429 1.00 87.19 582 GLN A CA 1
ATOM 4485 C C . GLN A 1 582 ? -30.176 9.902 -23.263 1.00 87.19 582 GLN A C 1
ATOM 4487 O O . GLN A 1 582 ? -30.823 10.780 -23.834 1.00 87.19 582 GLN A O 1
ATOM 4492 N N . GLY A 1 583 ? -30.505 8.613 -23.357 1.00 87.19 583 GLY A N 1
ATOM 4493 C CA . GLY A 1 583 ? -31.674 8.096 -24.077 1.00 87.19 583 GLY A CA 1
ATOM 4494 C C . GLY A 1 583 ? -31.622 8.235 -25.602 1.00 87.19 583 GLY A C 1
ATOM 4495 O O . GLY A 1 583 ? -32.532 7.773 -26.282 1.00 87.19 583 GLY A O 1
ATOM 4496 N N . THR A 1 584 ? -30.572 8.852 -26.149 1.00 90.38 584 THR A N 1
ATOM 4497 C CA . THR A 1 584 ? -30.399 9.069 -27.590 1.00 90.38 584 THR A CA 1
ATOM 4498 C C . THR A 1 584 ? -29.352 8.095 -28.144 1.00 90.38 584 THR A C 1
ATOM 4500 O O . THR A 1 584 ? -28.309 7.930 -27.508 1.00 90.38 584 THR A O 1
ATOM 4503 N N . PRO A 1 585 ? -29.576 7.475 -29.320 1.00 93.00 585 PRO A N 1
ATOM 4504 C CA . PRO A 1 585 ? -28.559 6.675 -29.999 1.00 93.00 585 PRO A CA 1
ATOM 4505 C C . PRO A 1 585 ? -27.311 7.497 -30.362 1.00 93.00 585 PRO A C 1
ATOM 4507 O O . PRO A 1 585 ? -27.403 8.550 -30.995 1.00 93.00 585 PRO A O 1
ATOM 4510 N N . LEU A 1 586 ? -26.133 7.000 -29.987 1.00 93.94 586 LEU A N 1
ATOM 4511 C CA . LEU A 1 586 ? -24.826 7.603 -30.243 1.00 93.94 586 LEU A CA 1
ATOM 4512 C C . LEU A 1 586 ? -24.016 6.678 -31.159 1.00 93.94 586 LEU A C 1
ATOM 4514 O O . LEU A 1 586 ? -23.701 5.559 -30.746 1.00 93.94 586 LEU A O 1
ATOM 4518 N N . PRO A 1 587 ? -23.653 7.109 -32.382 1.00 95.81 587 PRO A N 1
ATOM 4519 C CA . PRO A 1 587 ? -22.754 6.334 -33.225 1.00 95.81 587 PRO A CA 1
ATOM 4520 C C . PRO A 1 587 ? -21.347 6.328 -32.619 1.00 95.81 587 PRO A C 1
ATOM 4522 O O . PRO A 1 587 ? -20.817 7.382 -32.243 1.00 95.81 587 PRO A O 1
ATOM 4525 N N . VAL A 1 588 ? -20.762 5.136 -32.542 1.00 96.62 588 VAL A N 1
ATOM 4526 C CA . VAL A 1 588 ? -19.416 4.869 -32.038 1.00 96.62 588 VAL A CA 1
ATOM 4527 C C . VAL A 1 588 ? -18.601 4.206 -33.141 1.00 96.62 588 VAL A C 1
ATOM 4529 O O . VAL A 1 588 ? -19.054 3.234 -33.742 1.00 96.62 588 VAL A O 1
ATOM 4532 N N . GLU A 1 589 ? -17.393 4.706 -33.376 1.00 97.62 589 GLU A N 1
ATOM 4533 C CA . GLU A 1 589 ? -16.403 4.077 -34.251 1.00 97.62 589 GLU A CA 1
ATOM 4534 C C . GLU A 1 589 ? -15.187 3.666 -33.428 1.00 97.62 589 GLU A C 1
ATOM 4536 O O . GLU A 1 589 ? -14.661 4.475 -32.660 1.00 97.62 589 GLU A O 1
ATOM 4541 N N . ILE A 1 590 ? -14.709 2.439 -33.620 1.00 97.69 590 ILE A N 1
ATOM 4542 C CA . ILE A 1 590 ? -13.476 1.945 -33.000 1.00 97.69 590 ILE A CA 1
ATOM 4543 C C . ILE A 1 590 ? -12.527 1.495 -34.111 1.00 97.69 590 ILE A C 1
ATOM 4545 O O . ILE A 1 590 ? -12.917 0.745 -35.007 1.00 97.69 590 ILE A O 1
ATOM 4549 N N . VAL A 1 591 ? -11.275 1.946 -34.052 1.00 97.50 591 VAL A N 1
ATOM 4550 C CA . VAL A 1 591 ? -10.189 1.463 -34.917 1.00 97.50 591 VAL A CA 1
ATOM 4551 C C . VAL A 1 591 ? -9.025 0.961 -34.076 1.00 97.50 591 VAL A C 1
ATOM 4553 O O . VAL A 1 591 ? -8.649 1.592 -33.089 1.00 97.50 591 VAL A O 1
ATOM 4556 N N . SER A 1 592 ? -8.421 -0.142 -34.501 1.00 97.56 592 SER A N 1
ATOM 4557 C CA . SER A 1 592 ? -7.137 -0.628 -33.995 1.00 97.56 592 SER A CA 1
ATOM 4558 C C . SER A 1 592 ? -5.972 0.096 -34.658 1.00 97.56 592 SER A C 1
ATOM 4560 O O . SER A 1 592 ? -6.048 0.431 -35.845 1.00 97.56 592 SER A O 1
ATOM 4562 N N . VAL A 1 593 ? -4.909 0.316 -33.884 1.00 96.75 593 VAL A N 1
ATOM 4563 C CA . VAL A 1 593 ? -3.665 0.962 -34.315 1.00 96.75 593 VAL A CA 1
ATOM 4564 C C . VAL A 1 593 ? -2.478 0.071 -33.946 1.00 96.75 593 VAL A C 1
ATOM 4566 O O . VAL A 1 593 ? -2.366 -0.369 -32.795 1.00 96.75 593 VAL A O 1
ATOM 4569 N N . ASP A 1 594 ? -1.608 -0.200 -34.915 1.00 95.88 594 ASP A N 1
ATOM 4570 C CA . ASP A 1 594 ? -0.393 -0.995 -34.715 1.00 95.88 594 ASP A CA 1
ATOM 4571 C C . ASP A 1 594 ? 0.808 -0.158 -34.243 1.00 95.88 594 ASP A C 1
ATOM 4573 O O . ASP A 1 594 ? 0.749 1.073 -34.138 1.00 95.88 594 ASP A O 1
ATOM 4577 N N . GLY A 1 595 ? 1.912 -0.837 -33.931 1.00 93.19 595 GLY A N 1
ATOM 4578 C CA . GLY A 1 595 ? 3.133 -0.224 -33.413 1.00 93.19 595 GLY A CA 1
ATOM 4579 C C . GLY A 1 595 ? 3.886 0.688 -34.389 1.00 93.19 595 GLY A C 1
ATOM 4580 O O . GLY A 1 595 ? 4.815 1.373 -33.955 1.00 93.19 595 GLY A O 1
ATOM 4581 N N . VAL A 1 596 ? 3.510 0.729 -35.671 1.00 93.62 596 VAL A N 1
ATOM 4582 C CA . VAL A 1 596 ? 4.093 1.636 -36.681 1.00 93.62 596 VAL A CA 1
ATOM 4583 C C . VAL A 1 596 ? 3.125 2.727 -37.147 1.00 93.62 596 VAL A C 1
ATOM 4585 O O . VAL A 1 596 ? 3.521 3.615 -37.909 1.00 93.62 596 VAL A O 1
ATOM 4588 N N . GLY A 1 597 ? 1.889 2.699 -36.644 1.00 92.62 597 GLY A N 1
ATOM 4589 C CA . GLY A 1 597 ? 0.850 3.693 -36.869 1.00 92.62 597 GLY A CA 1
ATOM 4590 C C . GLY A 1 597 ? -0.136 3.368 -37.990 1.00 92.62 597 GLY A C 1
ATOM 4591 O O . GLY A 1 597 ? -0.926 4.255 -38.334 1.00 92.62 597 GLY A O 1
ATOM 4592 N N . ASN A 1 598 ? -0.143 2.150 -38.550 1.00 95.12 598 ASN A N 1
ATOM 4593 C CA . ASN A 1 598 ? -1.208 1.752 -39.470 1.00 95.12 598 ASN A CA 1
ATOM 4594 C C . ASN A 1 598 ? -2.520 1.568 -38.699 1.00 95.12 598 ASN A C 1
ATOM 4596 O O . ASN A 1 598 ? -2.548 1.238 -37.511 1.00 95.12 598 ASN A O 1
ATOM 4600 N N . VAL A 1 599 ? -3.635 1.807 -39.389 1.00 96.06 599 VAL A N 1
ATOM 4601 C CA . VAL A 1 599 ? -4.968 1.830 -38.785 1.00 96.06 599 VAL A CA 1
ATOM 4602 C C . VAL A 1 599 ? -5.881 0.870 -39.534 1.00 96.06 599 VAL A C 1
ATOM 4604 O O . VAL A 1 599 ? -5.962 0.906 -40.762 1.00 96.06 599 VAL A O 1
ATOM 4607 N N . SER A 1 600 ? -6.585 0.025 -38.785 1.00 97.19 600 SER A N 1
ATOM 4608 C CA . SER A 1 600 ? -7.609 -0.881 -39.323 1.00 97.19 600 SER A CA 1
ATOM 4609 C C . SER A 1 600 ? -8.798 -0.132 -39.951 1.00 97.19 600 SER A C 1
ATOM 4611 O O . SER A 1 600 ? -8.989 1.071 -39.746 1.00 97.19 600 SER A O 1
ATOM 4613 N N . LYS A 1 601 ? -9.675 -0.858 -40.656 1.00 96.12 601 LYS A N 1
ATOM 4614 C CA . LYS A 1 601 ? -11.013 -0.338 -40.988 1.00 96.12 601 LYS A CA 1
ATOM 4615 C C . LYS A 1 601 ? -11.823 -0.118 -39.693 1.00 96.12 601 LYS A C 1
ATOM 4617 O O . LYS A 1 601 ? -11.719 -0.949 -38.790 1.00 96.12 601 LYS A O 1
ATOM 4622 N N . PRO A 1 602 ? -12.642 0.944 -39.585 1.00 95.69 602 PRO A N 1
ATOM 4623 C CA . PRO A 1 602 ? -13.461 1.170 -38.397 1.00 95.69 602 PRO A CA 1
ATOM 4624 C C . PRO A 1 602 ? -14.545 0.104 -38.254 1.00 95.69 602 PRO A C 1
ATOM 4626 O O . PRO A 1 602 ? -15.188 -0.268 -39.237 1.00 95.69 602 PRO A O 1
ATOM 4629 N N . ILE A 1 603 ? -14.783 -0.334 -37.018 1.00 96.56 603 ILE A N 1
ATOM 4630 C CA . ILE A 1 603 ? -16.031 -1.000 -36.647 1.00 96.56 603 ILE A CA 1
ATOM 4631 C C . ILE A 1 603 ? -16.992 0.048 -36.090 1.00 96.56 603 ILE A C 1
ATOM 4633 O O . ILE A 1 603 ? -16.615 0.857 -35.240 1.00 96.56 603 ILE A O 1
ATOM 4637 N N . ALA A 1 604 ? -18.217 0.055 -36.608 1.00 95.25 604 ALA A N 1
ATOM 4638 C CA . ALA A 1 604 ? -19.264 0.969 -36.185 1.00 95.25 604 ALA A CA 1
ATOM 4639 C C . ALA A 1 604 ? -20.287 0.222 -35.330 1.00 95.25 604 ALA A C 1
ATOM 4641 O O . ALA A 1 604 ? -20.772 -0.843 -35.714 1.00 95.25 604 ALA A O 1
ATOM 4642 N N . LEU A 1 605 ? -20.642 0.806 -34.193 1.00 95.81 605 LEU A N 1
ATOM 4643 C CA . LEU A 1 605 ? -21.756 0.359 -33.371 1.00 95.81 605 LEU A CA 1
ATOM 4644 C C . LEU A 1 605 ? -22.554 1.559 -32.869 1.00 95.81 605 LEU A C 1
ATOM 4646 O O . LEU A 1 605 ? -22.144 2.711 -33.001 1.00 95.81 605 LEU A O 1
ATOM 4650 N N . THR A 1 606 ? -23.720 1.285 -32.299 1.00 94.69 606 THR A N 1
ATOM 4651 C CA . THR A 1 606 ? -24.555 2.312 -31.678 1.00 94.69 606 THR A CA 1
ATOM 4652 C C . THR A 1 606 ? -24.635 2.056 -30.184 1.00 94.69 606 THR A C 1
ATOM 4654 O O . THR A 1 606 ? -24.981 0.960 -29.749 1.00 94.69 606 THR A O 1
ATOM 4657 N N . MET A 1 607 ? -24.336 3.084 -29.403 1.00 93.69 607 MET A N 1
ATOM 4658 C CA . MET A 1 607 ? -24.455 3.090 -27.952 1.00 93.69 607 MET A CA 1
ATOM 4659 C C . MET A 1 607 ? -25.654 3.948 -27.554 1.00 93.69 607 MET A C 1
ATOM 4661 O O . MET A 1 607 ? -25.840 5.030 -28.096 1.00 93.69 607 MET A O 1
ATOM 4665 N N . THR A 1 608 ? -26.457 3.504 -26.590 1.00 91.31 608 THR A N 1
ATOM 4666 C CA . THR A 1 608 ? -27.504 4.345 -25.989 1.00 91.31 608 THR A CA 1
ATOM 4667 C C . THR A 1 608 ? -27.268 4.408 -24.494 1.00 91.31 608 THR A C 1
ATOM 4669 O O . THR A 1 608 ? -27.299 3.383 -23.809 1.00 91.31 608 THR A O 1
ATOM 4672 N N . LEU A 1 609 ? -27.010 5.613 -23.994 1.00 87.12 609 LEU A N 1
ATOM 4673 C CA . LEU A 1 609 ? -26.806 5.832 -22.570 1.00 87.12 609 LEU A CA 1
ATOM 4674 C C . LEU A 1 609 ? -28.157 5.775 -21.842 1.00 87.12 609 LEU A C 1
ATOM 4676 O O . LEU A 1 609 ? -29.087 6.454 -22.285 1.00 87.12 609 LEU A O 1
ATOM 4680 N N . PRO A 1 610 ? -28.309 5.006 -20.747 1.00 83.56 610 PRO A N 1
ATOM 4681 C CA . PRO A 1 610 ? -29.540 5.010 -19.963 1.00 83.56 610 PRO A CA 1
ATOM 4682 C C . PRO A 1 610 ? -29.915 6.416 -19.486 1.00 83.56 610 PRO A C 1
ATOM 4684 O O . PRO A 1 610 ? -29.057 7.195 -19.069 1.00 83.56 610 PRO A O 1
ATOM 4687 N N . ILE A 1 611 ? -31.217 6.713 -19.512 1.00 82.50 611 ILE A N 1
ATOM 4688 C CA . ILE A 1 611 ? -31.777 7.904 -18.869 1.00 82.50 611 ILE A CA 1
ATOM 4689 C C . ILE A 1 611 ? -31.672 7.692 -17.360 1.00 82.50 611 ILE A C 1
ATOM 4691 O O . ILE A 1 611 ? -32.414 6.895 -16.783 1.00 82.50 611 ILE A O 1
ATOM 4695 N N . ARG A 1 612 ? -30.742 8.395 -16.713 1.00 71.94 612 ARG A N 1
ATOM 4696 C CA . ARG A 1 612 ? -30.627 8.396 -15.257 1.00 71.94 612 ARG A CA 1
ATOM 4697 C C . ARG A 1 612 ? -31.649 9.374 -14.697 1.00 71.94 612 ARG A C 1
ATOM 4699 O O . ARG A 1 612 ? -31.497 10.588 -14.819 1.00 71.94 612 ARG A O 1
ATOM 4706 N N . GLN A 1 613 ? -32.692 8.852 -14.054 1.00 72.94 613 GLN A N 1
ATOM 4707 C CA . GLN A 1 613 ? -33.496 9.690 -13.169 1.00 72.94 613 GLN A CA 1
ATOM 4708 C C . GLN A 1 613 ? -32.601 10.188 -12.037 1.00 72.94 613 GLN A C 1
ATOM 4710 O O . GLN A 1 613 ? -31.858 9.417 -11.431 1.00 72.94 613 GLN A O 1
ATOM 4715 N N . ARG A 1 614 ? -32.658 11.491 -11.759 1.00 76.69 614 ARG A N 1
ATOM 4716 C CA . ARG A 1 614 ? -31.911 12.069 -10.647 1.00 76.69 614 ARG A CA 1
ATOM 4717 C C . ARG A 1 614 ? -32.431 11.449 -9.354 1.00 76.69 614 ARG A C 1
ATOM 4719 O O . ARG A 1 614 ? -33.581 11.685 -8.986 1.00 76.69 614 ARG A O 1
ATOM 4726 N N . ALA A 1 615 ? -31.589 10.667 -8.684 1.00 84.94 615 ALA A N 1
ATOM 4727 C CA . ALA A 1 615 ? -31.931 10.092 -7.394 1.00 84.94 615 ALA A CA 1
ATOM 4728 C C . ALA A 1 615 ? -32.323 11.211 -6.415 1.00 84.94 615 ALA A C 1
ATOM 4730 O O . ALA A 1 615 ? -31.693 12.271 -6.365 1.00 84.94 615 ALA A O 1
ATOM 4731 N N . THR A 1 616 ? -33.383 10.984 -5.647 1.00 91.56 616 THR A N 1
ATOM 4732 C CA . THR A 1 616 ? -33.831 11.893 -4.589 1.00 91.56 616 THR A CA 1
ATOM 4733 C C . THR A 1 616 ? -33.489 11.307 -3.237 1.00 91.56 616 THR A C 1
ATOM 4735 O O . THR A 1 616 ? -33.592 10.095 -3.053 1.00 91.56 616 THR A O 1
ATOM 4738 N N . LEU A 1 617 ? -33.150 12.159 -2.269 1.00 94.56 617 LEU A N 1
ATOM 4739 C CA . LEU A 1 617 ? -32.846 11.693 -0.923 1.00 94.56 617 LEU A CA 1
ATOM 4740 C C . LEU A 1 617 ? -34.069 10.965 -0.317 1.00 94.56 617 LEU A C 1
ATOM 4742 O O . LEU A 1 617 ? -35.127 11.584 -0.179 1.00 94.56 617 LEU A O 1
ATOM 4746 N N . PRO A 1 618 ? -33.951 9.689 0.084 1.00 93.75 618 PRO A N 1
ATOM 4747 C CA . PRO A 1 618 ? -35.050 8.911 0.656 1.00 93.75 618 PRO A CA 1
ATOM 4748 C C . PRO A 1 618 ? -35.690 9.554 1.898 1.00 93.75 618 PRO A C 1
ATOM 4750 O O . PRO A 1 618 ? -34.993 9.851 2.862 1.00 93.75 618 PRO A O 1
ATOM 4753 N N . GLY A 1 619 ? -37.013 9.745 1.905 1.00 92.06 619 GLY A N 1
ATOM 4754 C CA . GLY A 1 619 ? -37.784 10.182 3.082 1.00 92.06 619 GLY A CA 1
ATOM 4755 C C . GLY A 1 619 ? -37.939 11.697 3.206 1.00 92.06 619 GLY A C 1
ATOM 4756 O O . GLY A 1 619 ? -37.676 12.436 2.264 1.00 92.06 619 GLY A O 1
ATOM 4757 N N . THR A 1 620 ? -38.387 12.166 4.367 1.00 91.94 620 THR A N 1
ATOM 4758 C CA . THR A 1 620 ? -38.475 13.595 4.707 1.00 91.94 620 THR A CA 1
ATOM 4759 C C . THR A 1 620 ? -38.050 13.804 6.147 1.00 91.94 620 THR A C 1
ATOM 4761 O O . THR A 1 620 ? -38.365 12.977 7.008 1.00 91.94 620 THR A O 1
ATOM 4764 N N . ASP A 1 621 ? -37.379 14.917 6.414 1.00 88.81 621 ASP A N 1
ATOM 4765 C CA . ASP A 1 621 ? -36.962 15.244 7.770 1.00 88.81 621 ASP A CA 1
ATOM 4766 C C . ASP A 1 621 ? -38.179 15.443 8.674 1.00 88.81 621 ASP A C 1
ATOM 4768 O O . ASP A 1 621 ? -39.213 15.966 8.236 1.00 88.81 621 ASP A O 1
ATOM 4772 N N . PRO A 1 622 ? -38.086 15.037 9.948 1.00 86.12 622 PRO A N 1
ATOM 4773 C CA . PRO A 1 622 ? -39.099 15.389 10.921 1.00 86.12 622 PRO A CA 1
ATOM 4774 C C . PRO A 1 622 ? -39.165 16.915 11.071 1.00 86.12 622 PRO A C 1
ATOM 4776 O O . PRO A 1 622 ? -38.156 17.562 11.337 1.00 86.12 622 PRO A O 1
ATOM 4779 N N . GLN A 1 623 ? -40.363 17.500 10.987 1.00 73.44 623 GLN A N 1
ATOM 4780 C CA . GLN A 1 623 ? -40.549 18.872 11.453 1.00 73.44 623 GLN A CA 1
ATOM 4781 C C . GLN A 1 623 ? -40.458 18.890 12.981 1.00 73.44 623 GLN A C 1
ATOM 4783 O O . GLN A 1 623 ? -41.406 18.513 13.674 1.00 73.44 623 GLN A O 1
ATOM 4788 N N . ARG A 1 624 ? -39.305 19.296 13.517 1.00 65.62 624 ARG A N 1
ATOM 4789 C CA . ARG A 1 624 ? -39.120 19.524 14.952 1.00 65.62 624 ARG A CA 1
ATOM 4790 C C . ARG A 1 624 ? -39.207 21.018 15.245 1.00 65.62 624 ARG A C 1
ATOM 4792 O O . ARG A 1 624 ? -38.562 21.832 14.597 1.00 65.62 624 ARG A O 1
ATOM 4799 N N . LYS A 1 625 ? -39.996 21.376 16.259 1.00 61.59 625 LYS A N 1
ATOM 4800 C CA . LYS A 1 625 ? -39.783 22.634 16.977 1.00 61.59 625 LYS A CA 1
ATOM 4801 C C . LYS A 1 625 ? -38.703 22.365 18.017 1.00 61.59 625 LYS A C 1
ATOM 4803 O O . LYS A 1 625 ? -38.873 21.453 18.828 1.00 61.59 625 LYS A O 1
ATOM 4808 N N . LEU A 1 626 ? -37.618 23.136 17.987 1.00 61.31 626 LEU A N 1
ATOM 4809 C CA . LEU A 1 626 ? -36.651 23.166 19.081 1.00 61.31 626 LEU A CA 1
ATOM 4810 C C . LEU A 1 626 ? -37.403 23.423 20.394 1.00 61.31 626 LEU A C 1
ATOM 4812 O O . LEU A 1 626 ? -38.256 24.313 20.461 1.00 61.31 626 LEU A O 1
ATOM 4816 N N . GLY A 1 627 ? -37.109 22.629 21.426 1.00 59.69 627 GLY A N 1
ATOM 4817 C CA . GLY A 1 627 ? -37.571 22.935 22.777 1.00 59.69 627 GLY A CA 1
ATOM 4818 C C . GLY A 1 627 ? -37.019 24.290 23.231 1.00 59.69 627 GLY A C 1
ATOM 4819 O O . GLY A 1 627 ? -36.006 24.765 22.716 1.00 59.69 627 GLY A O 1
ATOM 4820 N N . SER A 1 628 ? -37.661 24.942 24.199 1.00 60.09 628 SER A N 1
ATOM 4821 C CA . SER A 1 628 ? -37.064 26.130 24.817 1.00 60.09 628 SER A CA 1
ATOM 4822 C C . SER A 1 628 ? -35.809 25.751 25.620 1.00 60.09 628 SER A C 1
ATOM 4824 O O . SER A 1 628 ? -35.647 24.605 26.053 1.00 60.09 628 SER A O 1
ATOM 4826 N N . ARG A 1 629 ? -34.887 26.712 25.806 1.00 67.94 629 ARG A N 1
ATOM 4827 C CA . ARG A 1 629 ? -33.745 26.543 26.723 1.00 67.94 629 ARG A CA 1
ATOM 4828 C C . ARG A 1 629 ? -34.296 26.138 28.089 1.00 67.94 629 ARG A C 1
ATOM 4830 O O . ARG A 1 629 ? -35.133 26.848 28.636 1.00 67.94 629 ARG A O 1
ATOM 4837 N N . GLY A 1 630 ? -33.857 25.000 28.614 1.00 66.50 630 GLY A N 1
ATOM 4838 C CA . GLY A 1 630 ? -34.461 24.415 29.805 1.00 66.50 630 GLY A CA 1
ATOM 4839 C C . GLY A 1 630 ? -33.436 24.152 30.889 1.00 66.50 630 GLY A C 1
ATOM 4840 O O . GLY A 1 630 ? -32.858 23.071 30.921 1.00 66.50 630 GLY A O 1
ATOM 4841 N N . ALA A 1 631 ? -33.240 25.127 31.775 1.00 84.75 631 ALA A N 1
ATOM 4842 C CA . ALA A 1 631 ? -32.749 24.850 33.118 1.00 84.75 631 ALA A CA 1
ATOM 4843 C C . ALA A 1 631 ? -33.904 24.225 33.918 1.00 84.75 631 ALA A C 1
ATOM 4845 O O . ALA A 1 631 ? -35.022 24.743 33.907 1.00 84.75 631 ALA A O 1
ATOM 4846 N N . ILE A 1 632 ? -33.655 23.091 34.562 1.00 90.81 632 ILE A N 1
ATOM 4847 C CA . ILE A 1 632 ? -34.640 22.325 35.322 1.00 90.81 632 ILE A CA 1
ATOM 4848 C C . ILE A 1 632 ? -34.261 22.430 36.801 1.00 90.81 632 ILE A C 1
ATOM 4850 O O . ILE A 1 632 ? -33.190 21.945 37.163 1.00 90.81 632 ILE A O 1
ATOM 4854 N N . PRO A 1 633 ? -35.103 23.026 37.663 1.00 91.44 633 PRO A N 1
ATOM 4855 C CA . PRO A 1 633 ? -34.793 23.150 39.083 1.00 91.44 633 PRO A CA 1
ATOM 4856 C C . PRO A 1 633 ? -34.544 21.791 39.749 1.00 91.44 633 PRO A C 1
ATOM 4858 O O . PRO A 1 633 ? -35.333 20.858 39.584 1.00 91.44 633 PRO A O 1
ATOM 4861 N N . PHE A 1 634 ? -33.468 21.700 40.527 1.00 93.56 634 PHE A N 1
ATOM 4862 C CA . PHE A 1 634 ? -33.086 20.540 41.326 1.00 93.56 634 PHE A CA 1
ATOM 4863 C C . PHE A 1 634 ? -32.425 20.994 42.639 1.00 93.56 634 PHE A C 1
ATOM 4865 O O . PHE A 1 634 ? -31.202 21.035 42.788 1.00 93.56 634 PHE A O 1
ATOM 4872 N N . GLY A 1 635 ? -33.267 21.350 43.613 1.00 89.81 635 GLY A N 1
ATOM 4873 C CA . GLY A 1 635 ? -32.821 21.980 44.855 1.00 89.81 635 GLY A CA 1
ATOM 4874 C C . GLY A 1 635 ? -32.366 23.423 44.621 1.00 89.81 635 GLY A C 1
ATOM 4875 O O . GLY A 1 635 ? -33.088 24.184 43.986 1.00 89.81 635 GLY A O 1
ATOM 4876 N N . ASP A 1 636 ? -31.177 23.781 45.111 1.00 91.69 636 ASP A N 1
ATOM 4877 C CA . ASP A 1 636 ? -30.588 25.132 44.984 1.00 91.69 636 ASP A CA 1
ATOM 4878 C C . ASP A 1 636 ? -29.885 25.364 43.636 1.00 91.69 636 ASP A C 1
ATOM 4880 O O . ASP A 1 636 ? -29.350 26.440 43.380 1.00 91.69 636 ASP A O 1
ATOM 4884 N N . HIS A 1 637 ? -29.865 24.336 42.789 1.00 94.25 637 HIS A N 1
ATOM 4885 C CA . HIS A 1 637 ? -29.207 24.319 41.490 1.00 94.25 637 HIS A CA 1
ATOM 4886 C C . HIS A 1 637 ? -30.195 23.925 40.400 1.00 94.25 637 HIS A C 1
ATOM 4888 O O . HIS A 1 637 ? -31.288 23.420 40.671 1.00 94.25 637 HIS A O 1
ATOM 4894 N N . SER A 1 638 ? -29.795 24.121 39.152 1.00 93.31 638 SER A N 1
ATOM 4895 C CA . SER A 1 638 ? -30.543 23.664 37.987 1.00 93.31 638 SER A CA 1
ATOM 4896 C C . SER A 1 638 ? -29.744 22.649 37.193 1.00 93.31 638 SER A C 1
ATOM 4898 O O . SER A 1 638 ? -28.541 22.804 37.005 1.00 93.31 638 SER A O 1
ATOM 4900 N N . VAL A 1 639 ? -30.433 21.652 36.641 1.00 93.38 639 VAL A N 1
ATOM 4901 C CA . VAL A 1 639 ? -29.861 20.702 35.683 1.00 93.38 639 VAL A CA 1
ATOM 4902 C C . VAL A 1 639 ? -30.389 20.942 34.271 1.00 93.38 639 VAL A C 1
ATOM 4904 O O . VAL A 1 639 ? -31.479 21.478 34.093 1.00 93.38 639 VAL A O 1
ATOM 4907 N N . ALA A 1 640 ? -29.643 20.543 33.245 1.00 92.00 640 ALA A N 1
ATOM 4908 C CA . ALA A 1 640 ? -30.091 20.599 31.854 1.00 92.00 640 ALA A CA 1
ATOM 4909 C C . ALA A 1 640 ? -29.721 19.322 31.091 1.00 92.00 640 ALA A C 1
ATOM 4911 O O . ALA A 1 640 ? -28.702 18.690 31.371 1.00 92.00 640 ALA A O 1
ATOM 4912 N N . VAL A 1 641 ? -30.555 18.963 30.111 1.00 90.81 641 VAL A N 1
ATOM 4913 C CA . VAL A 1 641 ? -30.400 17.766 29.270 1.00 90.81 641 VAL A CA 1
ATOM 4914 C C . VAL A 1 641 ? -29.775 18.151 27.931 1.00 90.81 641 VAL A C 1
ATOM 4916 O O . VAL A 1 641 ? -30.298 19.017 27.226 1.00 90.81 641 VAL A O 1
ATOM 4919 N N . VAL A 1 642 ? -28.698 17.472 27.539 1.00 88.25 642 VAL A N 1
ATOM 4920 C CA . VAL A 1 642 ? -28.048 17.649 26.228 1.00 88.25 642 VAL A CA 1
ATOM 4921 C C . VAL A 1 642 ? -27.806 16.319 25.533 1.00 88.25 642 VAL A C 1
ATOM 4923 O O . VAL A 1 642 ? -27.687 15.274 26.171 1.00 88.25 642 VAL A O 1
ATOM 4926 N N . ASP A 1 643 ? -27.702 16.376 24.207 1.00 87.69 643 ASP A N 1
ATOM 4927 C CA . ASP A 1 643 ? -27.263 15.241 23.399 1.00 87.69 643 ASP A CA 1
ATOM 4928 C C . ASP A 1 643 ? -25.840 14.794 23.790 1.00 87.69 643 ASP A C 1
ATOM 4930 O O . ASP A 1 643 ? -24.987 15.595 24.206 1.00 87.69 643 ASP A O 1
ATOM 4934 N N . GLU A 1 644 ? -25.584 13.494 23.661 1.00 89.06 644 GLU A N 1
ATOM 4935 C CA . GLU A 1 644 ? -24.279 12.881 23.909 1.00 89.06 644 GLU A CA 1
ATOM 4936 C C . GLU A 1 644 ? -23.148 13.557 23.111 1.00 89.06 644 GLU A C 1
ATOM 4938 O O . GLU A 1 644 ? -22.064 13.777 23.652 1.00 89.06 644 GLU A O 1
ATOM 4943 N N . LEU A 1 645 ? -23.406 13.961 21.863 1.00 86.50 645 LEU A N 1
ATOM 4944 C CA . LEU A 1 645 ? -22.413 14.561 20.966 1.00 86.50 645 LEU A CA 1
ATOM 4945 C C . LEU A 1 645 ? -22.244 16.078 21.132 1.00 86.50 645 LEU A C 1
ATOM 4947 O O . LEU A 1 645 ? -21.348 16.662 20.516 1.00 86.50 645 LEU A O 1
ATOM 4951 N N . ALA A 1 646 ? -23.107 16.735 21.912 1.00 80.62 646 ALA A N 1
ATOM 4952 C CA . ALA A 1 646 ? -23.141 18.193 21.997 1.00 80.62 646 ALA A CA 1
ATOM 4953 C C . ALA A 1 646 ? -21.861 18.784 22.621 1.00 80.62 646 ALA A C 1
ATOM 4955 O O . ALA A 1 646 ? -21.312 18.257 23.587 1.00 80.62 646 ALA A O 1
ATOM 4956 N N . THR A 1 647 ? -21.416 19.945 22.149 1.00 75.19 647 THR A N 1
ATOM 4957 C CA . THR A 1 647 ? -20.479 20.772 22.926 1.00 75.19 647 THR A CA 1
ATOM 4958 C C . THR A 1 647 ? -21.274 21.672 23.851 1.00 75.19 647 THR A C 1
ATOM 4960 O O . THR A 1 647 ? -22.257 22.280 23.430 1.00 75.19 647 THR A O 1
ATOM 4963 N N . VAL A 1 648 ? -20.843 21.782 25.103 1.00 74.69 648 VAL A N 1
ATOM 4964 C CA . VAL A 1 648 ? -21.480 22.660 26.085 1.00 74.69 648 VAL A CA 1
ATOM 4965 C C . VAL A 1 648 ? -20.467 23.713 26.501 1.00 74.69 648 VAL A C 1
ATOM 4967 O O . VAL A 1 648 ? -19.469 23.389 27.132 1.00 74.69 648 VAL A O 1
ATOM 4970 N N . THR A 1 649 ? -20.718 24.963 26.118 1.00 69.69 649 THR A N 1
ATOM 4971 C CA . THR A 1 649 ? -19.862 26.110 26.461 1.00 69.69 649 THR A CA 1
ATOM 4972 C C . THR A 1 649 ? -20.485 27.034 27.504 1.00 69.69 649 THR A C 1
ATOM 4974 O O . THR A 1 649 ? -19.762 27.787 28.138 1.00 69.69 649 THR A O 1
ATOM 4977 N N . ASN A 1 650 ? -21.809 26.980 27.700 1.00 75.56 650 ASN A N 1
ATOM 4978 C CA . ASN A 1 650 ? -22.553 27.840 28.623 1.00 75.56 650 ASN A CA 1
ATOM 4979 C C . ASN A 1 650 ? -23.719 27.080 29.275 1.00 75.56 650 ASN A C 1
ATOM 4981 O O . ASN A 1 650 ? -24.257 26.141 28.680 1.00 75.56 650 ASN A O 1
ATOM 4985 N N . PHE A 1 651 ? -24.146 27.540 30.457 1.00 83.00 651 PHE A N 1
ATOM 4986 C CA . PHE A 1 651 ? -25.376 27.106 31.123 1.00 83.00 651 PHE A CA 1
ATOM 4987 C C . PHE A 1 651 ? -26.418 28.250 31.146 1.00 83.00 651 PHE A C 1
ATOM 4989 O O . PHE A 1 651 ? -26.051 29.377 31.476 1.00 83.00 651 PHE A O 1
ATOM 4996 N N . PRO A 1 652 ? -27.709 27.995 30.844 1.00 80.19 652 PRO A N 1
ATOM 4997 C CA . PRO A 1 652 ? -28.231 26.764 30.259 1.00 80.19 652 PRO A CA 1
ATOM 4998 C C . PRO A 1 652 ? -27.710 26.575 28.823 1.00 80.19 652 PRO A C 1
ATOM 5000 O O . PRO A 1 652 ? -27.415 27.558 28.135 1.00 80.19 652 PRO A O 1
ATOM 5003 N N . PRO A 1 653 ? -27.604 25.323 28.352 1.00 79.62 653 PRO A N 1
ATOM 5004 C CA . PRO A 1 653 ? -27.110 25.027 27.015 1.00 79.62 653 PRO A CA 1
ATOM 5005 C C . PRO A 1 653 ? -28.073 25.544 25.936 1.00 79.62 653 PRO A C 1
ATOM 5007 O O . PRO A 1 653 ? -29.223 25.917 26.203 1.00 79.62 653 PRO A O 1
ATOM 5010 N N . ALA A 1 654 ? -27.609 25.541 24.684 1.00 74.25 654 ALA A N 1
ATOM 5011 C CA . ALA A 1 654 ? -28.492 25.734 23.539 1.00 74.25 654 ALA A CA 1
ATOM 5012 C C . ALA A 1 654 ? -29.635 24.699 23.550 1.00 74.25 654 ALA A C 1
ATOM 5014 O O . ALA A 1 654 ? -29.506 23.619 24.129 1.00 74.25 654 ALA A O 1
ATOM 5015 N N . ALA A 1 655 ? -30.760 25.049 22.922 1.00 71.25 655 ALA A N 1
ATOM 5016 C CA . ALA A 1 655 ? -31.929 24.180 22.847 1.00 71.25 655 ALA A CA 1
ATOM 5017 C C . ALA A 1 655 ? -31.550 22.785 22.323 1.00 71.25 655 ALA A C 1
ATOM 5019 O O . ALA A 1 655 ? -30.910 22.656 21.281 1.00 71.25 655 ALA A O 1
ATOM 5020 N N . SER A 1 656 ? -31.950 21.748 23.060 1.00 75.69 656 SER A N 1
ATOM 5021 C CA . SER A 1 656 ? -31.731 20.352 22.688 1.00 75.69 656 SER A CA 1
ATOM 5022 C C . SER A 1 656 ? -32.984 19.797 22.027 1.00 75.69 656 SER A C 1
ATOM 5024 O O . SER A 1 656 ? -34.091 19.965 22.538 1.00 75.69 656 SER A O 1
ATOM 5026 N N . SER A 1 657 ? -32.812 19.074 20.922 1.00 75.81 657 SER A N 1
ATOM 5027 C CA . SER A 1 657 ? -33.912 18.371 20.259 1.00 75.81 657 SER A CA 1
ATOM 5028 C C . SER A 1 657 ? -34.415 17.157 21.059 1.00 75.81 657 SER A C 1
ATOM 5030 O O . SER A 1 657 ? -35.446 16.587 20.706 1.00 75.81 657 SER A O 1
ATOM 5032 N N . LEU A 1 658 ? -33.702 16.771 22.127 1.00 85.75 658 LEU A N 1
ATOM 5033 C CA . LEU A 1 658 ? -34.089 15.699 23.046 1.00 85.75 658 LEU A CA 1
ATOM 5034 C C . LEU A 1 658 ? -34.990 16.195 24.186 1.00 85.75 658 LEU A C 1
ATOM 5036 O O . LEU A 1 658 ? -35.661 15.382 24.815 1.00 85.75 658 LEU A O 1
ATOM 5040 N N . TRP A 1 659 ? -34.996 17.497 24.494 1.00 87.25 659 TRP A N 1
ATOM 5041 C CA . TRP A 1 659 ? -35.669 18.042 25.677 1.00 87.25 659 TRP A CA 1
ATOM 5042 C C . TRP A 1 659 ? -36.967 18.775 25.328 1.00 87.25 659 TRP A C 1
ATOM 5044 O O . TRP A 1 659 ? -36.973 19.723 24.542 1.00 87.25 659 TRP A O 1
ATOM 5054 N N . HIS A 1 660 ? -38.064 18.372 25.973 1.00 84.00 660 HIS A N 1
ATOM 5055 C CA . HIS A 1 660 ? -39.381 18.995 25.847 1.00 84.00 660 HIS A CA 1
ATOM 5056 C C . HIS A 1 660 ? -39.837 19.588 27.193 1.00 84.00 660 HIS A C 1
ATOM 5058 O O . HIS A 1 660 ? -40.440 18.873 28.005 1.00 84.00 660 HIS A O 1
ATOM 5064 N N . PRO A 1 661 ? -39.582 20.889 27.432 1.00 77.12 661 PRO A N 1
ATOM 5065 C CA . PRO A 1 661 ? -39.803 21.530 28.730 1.00 77.12 661 PRO A CA 1
ATOM 5066 C C . PRO A 1 661 ? -41.272 21.552 29.157 1.00 77.12 661 PRO A C 1
ATOM 5068 O O . PRO A 1 661 ? -41.553 21.261 30.317 1.00 77.12 661 PRO A O 1
ATOM 5071 N N . ASP A 1 662 ? -42.205 21.780 28.225 1.00 77.50 662 ASP A N 1
ATOM 5072 C CA . ASP A 1 662 ? -43.652 21.838 28.507 1.00 77.50 662 ASP A CA 1
ATOM 5073 C C . ASP A 1 662 ? -44.188 20.559 29.167 1.00 77.50 662 ASP A C 1
ATOM 5075 O O . ASP A 1 662 ? -45.182 20.584 29.887 1.00 77.50 662 ASP A O 1
ATOM 5079 N N . ARG A 1 663 ? -43.528 19.421 28.912 1.00 78.25 663 ARG A N 1
ATOM 5080 C CA . ARG A 1 663 ? -43.914 18.097 29.421 1.00 78.25 663 ARG A CA 1
ATOM 5081 C C . ARG A 1 663 ? -42.877 17.493 30.365 1.00 78.25 663 ARG A C 1
ATOM 5083 O O . ARG A 1 663 ? -43.011 16.330 30.734 1.00 78.25 663 ARG A O 1
ATOM 5090 N N . LYS A 1 664 ? -41.812 18.233 30.698 1.00 87.44 664 LYS A N 1
ATOM 5091 C CA . LYS A 1 664 ? -40.619 17.725 31.401 1.00 87.44 664 LYS A CA 1
ATOM 5092 C C . LYS A 1 664 ? -40.146 16.360 30.868 1.00 87.44 664 LYS A C 1
ATOM 5094 O O . LYS A 1 664 ? -39.890 15.434 31.636 1.00 87.44 664 LYS A O 1
ATOM 5099 N N . THR A 1 665 ? -40.114 16.219 29.543 1.00 91.25 665 THR A N 1
ATOM 5100 C CA . THR A 1 665 ? -39.908 14.929 28.869 1.00 91.25 665 THR A CA 1
ATOM 5101 C C . THR A 1 665 ? -38.612 14.919 28.065 1.00 91.25 665 THR A C 1
ATOM 5103 O O . THR A 1 665 ? -38.349 15.838 27.288 1.00 91.25 665 THR A O 1
ATOM 5106 N N . ILE A 1 666 ? -37.838 13.846 28.207 1.00 93.06 666 ILE A N 1
ATOM 5107 C CA . ILE A 1 666 ? -36.694 13.501 27.363 1.00 93.06 666 ILE A CA 1
ATOM 5108 C C . ILE A 1 666 ? -37.187 12.553 26.270 1.00 93.06 666 ILE A C 1
ATOM 5110 O O . ILE A 1 666 ? -37.757 11.507 26.575 1.00 93.06 666 ILE A O 1
ATOM 5114 N N . ARG A 1 667 ? -36.974 12.902 25.000 1.00 91.50 667 ARG A N 1
ATOM 5115 C CA . ARG A 1 667 ? -37.349 12.073 23.849 1.00 91.50 667 ARG A CA 1
ATOM 5116 C C . ARG A 1 667 ? -36.138 11.476 23.168 1.00 91.50 667 ARG A C 1
ATOM 5118 O O . ARG A 1 667 ? -35.247 12.198 22.727 1.00 91.50 667 ARG A O 1
ATOM 5125 N N . LEU A 1 668 ? -36.158 10.159 23.026 1.00 94.00 668 LEU A N 1
ATOM 5126 C CA . LEU A 1 668 ? -35.123 9.374 22.374 1.00 94.00 668 LEU A CA 1
ATOM 5127 C C . LEU A 1 668 ? -35.736 8.513 21.271 1.00 94.00 668 LEU A C 1
ATOM 5129 O O . LEU A 1 668 ? -36.889 8.088 21.341 1.00 94.00 668 LEU A O 1
ATOM 5133 N N . THR A 1 669 ? -34.933 8.219 20.257 1.00 93.88 669 THR A N 1
ATOM 5134 C CA . THR A 1 669 ? -35.286 7.288 19.184 1.00 93.88 669 THR A CA 1
ATOM 5135 C C . THR A 1 669 ? -34.107 6.362 18.923 1.00 93.88 669 THR A C 1
ATOM 5137 O O . THR A 1 669 ? -32.967 6.839 18.847 1.00 93.88 669 THR A O 1
ATOM 5140 N N . ALA A 1 670 ? -34.356 5.065 18.774 1.00 95.94 670 ALA A N 1
ATOM 5141 C CA . ALA A 1 670 ? -33.305 4.075 18.566 1.00 95.94 670 ALA A CA 1
ATOM 5142 C C . ALA A 1 670 ? -33.806 2.847 17.798 1.00 95.94 670 ALA A C 1
ATOM 5144 O O . ALA A 1 670 ? -34.985 2.512 17.841 1.00 95.94 670 ALA A O 1
ATOM 5145 N N . ALA A 1 671 ? -32.906 2.176 17.093 1.00 95.31 671 ALA A N 1
ATOM 5146 C CA . ALA A 1 671 ? -33.108 0.845 16.547 1.00 95.31 671 ALA A CA 1
ATOM 5147 C C . ALA A 1 671 ? -32.852 -0.218 17.628 1.00 95.31 671 ALA A C 1
ATOM 5149 O O . ALA A 1 671 ? -32.330 0.056 18.709 1.00 95.31 671 ALA A O 1
ATOM 5150 N N . LYS A 1 672 ? -33.200 -1.463 17.319 1.00 94.31 672 LYS A N 1
ATOM 5151 C CA . LYS A 1 672 ? -32.805 -2.644 18.095 1.00 94.31 672 LYS A CA 1
ATOM 5152 C C . LYS A 1 672 ? -31.290 -2.872 17.946 1.00 94.31 672 LYS A C 1
ATOM 5154 O O . LYS A 1 672 ? -30.743 -2.616 16.872 1.00 94.31 672 LYS A O 1
ATOM 5159 N N . ASP A 1 673 ? -30.626 -3.376 18.990 1.00 93.75 673 ASP A N 1
ATOM 5160 C CA . ASP A 1 673 ? -29.152 -3.481 19.108 1.00 93.75 673 ASP A CA 1
ATOM 5161 C C . ASP A 1 673 ? -28.403 -2.129 19.064 1.00 93.75 673 ASP A C 1
ATOM 5163 O O . ASP A 1 673 ? -27.194 -2.076 18.811 1.00 93.75 673 ASP A O 1
ATOM 5167 N N . GLU A 1 674 ? -29.103 -1.023 19.317 1.00 96.25 674 GLU A N 1
ATOM 5168 C CA . GLU A 1 674 ? -28.514 0.312 19.355 1.00 96.25 674 GLU A CA 1
ATOM 5169 C C . GLU A 1 674 ? -28.221 0.783 20.786 1.00 96.25 674 GLU A C 1
ATOM 5171 O O . GLU A 1 674 ? -28.961 0.469 21.719 1.00 96.25 674 GLU A O 1
ATOM 5176 N N . ILE A 1 675 ? -27.158 1.576 20.958 1.00 96.38 675 ILE A N 1
ATOM 5177 C CA . ILE A 1 675 ? -26.885 2.309 22.198 1.00 96.38 675 ILE A CA 1
ATOM 5178 C C . ILE A 1 675 ? -27.188 3.789 21.959 1.00 96.38 675 ILE A C 1
ATOM 5180 O O . ILE A 1 675 ? -26.622 4.405 21.051 1.00 96.38 675 ILE A O 1
ATOM 5184 N N . ILE A 1 676 ? -28.074 4.365 22.769 1.00 95.69 676 ILE A N 1
ATOM 5185 C CA . ILE A 1 676 ? -28.433 5.787 22.723 1.00 95.69 676 ILE A CA 1
ATOM 5186 C C . ILE A 1 676 ? -28.251 6.412 24.104 1.00 95.69 676 ILE A C 1
ATOM 5188 O O . ILE A 1 676 ? -28.553 5.777 25.112 1.00 95.69 676 ILE A O 1
ATOM 5192 N N . GLY A 1 677 ? -27.775 7.654 24.167 1.00 94.44 677 GLY A N 1
ATOM 5193 C CA . GLY A 1 677 ? -27.553 8.333 25.438 1.00 94.44 677 GLY A CA 1
ATOM 5194 C C . GLY A 1 677 ? -27.760 9.840 25.386 1.00 94.44 677 GLY A C 1
ATOM 5195 O O . GLY A 1 677 ? -27.874 10.447 24.320 1.00 94.44 677 GLY A O 1
ATOM 5196 N N . PHE A 1 678 ? -27.819 10.434 26.573 1.00 94.56 678 PHE A N 1
ATOM 5197 C CA . PHE A 1 678 ? -27.879 11.876 26.803 1.00 94.56 678 PHE A CA 1
ATOM 5198 C C . PHE A 1 678 ? -27.104 12.221 28.077 1.00 94.56 678 PHE A C 1
ATOM 5200 O O . PHE A 1 678 ? -26.855 11.357 28.920 1.00 94.56 678 PHE A O 1
ATOM 5207 N N . ARG A 1 679 ? -26.720 13.489 28.231 1.00 93.56 679 ARG A N 1
ATOM 5208 C CA . ARG A 1 679 ? -26.000 13.969 29.417 1.00 93.56 679 ARG A CA 1
ATOM 5209 C C . ARG A 1 679 ? -26.819 14.973 30.206 1.00 93.56 679 ARG A C 1
ATOM 5211 O O . ARG A 1 679 ? -27.619 15.725 29.647 1.00 93.56 679 ARG A O 1
ATOM 5218 N N . LEU A 1 680 ? -26.553 14.993 31.502 1.00 93.38 680 LEU A N 1
ATOM 5219 C CA . LEU A 1 680 ? -27.059 15.938 32.479 1.00 93.38 680 LEU A CA 1
ATOM 5220 C C . LEU A 1 680 ? -25.897 16.799 32.974 1.00 93.38 680 LEU A C 1
ATOM 5222 O O . LEU A 1 680 ? -24.881 16.291 33.454 1.00 93.38 680 LEU A O 1
ATOM 5226 N N . LEU A 1 681 ? -26.070 18.107 32.845 1.00 91.88 681 LEU A N 1
ATOM 5227 C CA . LEU A 1 681 ? -25.167 19.144 33.350 1.00 91.88 681 LEU A CA 1
ATOM 5228 C C . LEU A 1 681 ? -25.879 19.971 34.416 1.00 91.88 681 LEU A C 1
ATOM 5230 O O . LEU A 1 681 ? -27.106 20.008 34.429 1.00 91.88 681 LEU A O 1
ATOM 5234 N N . SER A 1 682 ? -25.111 20.655 35.260 1.00 92.44 682 SER A N 1
ATOM 5235 C CA . SER A 1 682 ? -25.602 21.503 36.351 1.00 92.44 682 SER A CA 1
ATOM 5236 C C . SER A 1 682 ? -25.004 22.914 36.269 1.00 92.44 682 SER A C 1
ATOM 5238 O O . SER A 1 682 ? -23.883 23.068 35.776 1.00 92.44 682 SER A O 1
ATOM 5240 N N . ASP A 1 683 ? -25.732 23.930 36.744 1.00 92.50 683 ASP A N 1
ATOM 5241 C CA . ASP A 1 683 ? -25.231 25.311 36.891 1.00 92.50 683 ASP A CA 1
ATOM 5242 C C . ASP A 1 683 ? -24.250 25.491 38.059 1.00 92.50 683 ASP A C 1
ATOM 5244 O O . ASP A 1 683 ? -23.465 26.440 38.064 1.00 92.50 683 ASP A O 1
ATOM 5248 N N . GLY A 1 684 ? -24.258 24.571 39.024 1.00 92.44 684 GLY A N 1
ATOM 5249 C CA . GLY A 1 684 ? -23.359 24.557 40.175 1.00 92.44 684 GLY A CA 1
ATOM 5250 C C . GLY A 1 684 ? -22.971 23.146 40.617 1.00 92.44 684 GLY A C 1
ATOM 5251 O O . GLY A 1 684 ? -23.353 22.155 39.996 1.00 92.44 684 GLY A O 1
ATOM 5252 N N . GLU A 1 685 ? -22.173 23.054 41.681 1.00 93.75 685 GLU A N 1
ATOM 5253 C CA . GLU A 1 685 ? -21.690 21.777 42.217 1.00 93.75 685 GLU A CA 1
ATOM 5254 C C . GLU A 1 685 ? -22.762 21.074 43.057 1.00 93.75 685 GLU A C 1
ATOM 5256 O O . GLU A 1 685 ? -23.253 21.613 44.047 1.00 93.75 685 GLU A O 1
ATOM 5261 N N . ILE A 1 686 ? -23.080 19.834 42.698 1.00 94.44 686 ILE A N 1
ATOM 5262 C CA . ILE A 1 686 ? -24.026 18.975 43.407 1.00 94.44 686 ILE A CA 1
ATOM 5263 C C . ILE A 1 686 ? -23.291 17.676 43.780 1.00 94.44 686 ILE A C 1
ATOM 5265 O O . ILE A 1 686 ? -23.107 16.837 42.904 1.00 94.44 686 ILE A O 1
ATOM 5269 N N . PRO A 1 687 ? -22.847 17.496 45.040 1.00 91.00 687 PRO A N 1
ATOM 5270 C CA . PRO A 1 687 ? -21.865 16.466 45.406 1.00 91.00 687 PRO A CA 1
ATOM 5271 C C . PRO A 1 687 ? -22.403 15.025 45.433 1.00 91.00 687 PRO A C 1
ATOM 5273 O O . PRO A 1 687 ? -21.664 14.103 45.110 1.00 91.00 687 PRO A O 1
ATOM 5276 N N . ASP A 1 688 ? -23.683 14.832 45.772 1.00 92.81 688 ASP A N 1
ATOM 5277 C CA . ASP A 1 688 ? -24.254 13.508 46.062 1.00 92.81 688 ASP A CA 1
ATOM 5278 C C . ASP A 1 688 ? -25.531 13.243 45.250 1.00 92.81 688 ASP A C 1
ATOM 5280 O O . ASP A 1 688 ? -26.633 13.153 45.802 1.00 92.81 688 ASP A O 1
ATOM 5284 N N . VAL A 1 689 ? -25.409 13.152 43.922 1.00 95.75 689 VAL A N 1
ATOM 5285 C CA . VAL A 1 689 ? -26.543 12.816 43.049 1.00 95.75 689 VAL A CA 1
ATOM 5286 C C . VAL A 1 689 ? -26.610 11.314 42.833 1.00 95.75 689 VAL A C 1
ATOM 5288 O O . VAL A 1 689 ? -25.699 10.709 42.277 1.00 95.75 689 VAL A O 1
ATOM 5291 N N . THR A 1 690 ? -27.724 10.710 43.229 1.00 96.44 690 THR A N 1
ATOM 5292 C CA . THR A 1 690 ? -28.092 9.348 42.826 1.00 96.44 690 THR A CA 1
ATOM 5293 C C . THR A 1 690 ? -29.098 9.424 41.687 1.00 96.44 690 THR A C 1
ATOM 5295 O O . THR A 1 690 ? -30.020 10.241 41.721 1.00 96.44 690 THR A O 1
ATOM 5298 N N . ALA A 1 691 ? -28.914 8.589 40.669 1.00 96.19 691 ALA A N 1
ATOM 5299 C CA . ALA A 1 691 ? -29.787 8.538 39.507 1.00 96.19 691 ALA A CA 1
ATOM 5300 C C . ALA A 1 691 ? -30.323 7.121 39.305 1.00 96.19 691 ALA A C 1
ATOM 5302 O O . ALA A 1 691 ? -29.593 6.142 39.448 1.00 96.19 691 ALA A O 1
ATOM 5303 N N . SER A 1 692 ? -31.600 7.017 38.957 1.00 96.69 692 SER A N 1
ATOM 5304 C CA . SER A 1 692 ? -32.233 5.764 38.552 1.00 96.69 692 SER A CA 1
ATOM 5305 C C . SER A 1 692 ? -33.163 6.024 37.380 1.00 96.69 692 SER A C 1
ATOM 5307 O O . SER A 1 692 ? -33.935 6.977 37.418 1.00 96.69 692 SER A O 1
ATOM 5309 N N . LEU A 1 693 ? -33.122 5.172 36.362 1.00 96.88 693 LEU A N 1
ATOM 5310 C CA . LEU A 1 693 ? -34.049 5.213 35.238 1.00 96.88 693 LEU A CA 1
ATOM 5311 C C . LEU A 1 693 ? -34.778 3.876 35.184 1.00 96.88 693 LEU A C 1
ATOM 5313 O O . LEU A 1 693 ? -34.153 2.819 35.228 1.00 96.88 693 LEU A O 1
ATOM 5317 N N . THR A 1 694 ? -36.102 3.929 35.100 1.00 96.25 694 THR A N 1
ATOM 5318 C CA . THR A 1 694 ? -36.945 2.744 34.929 1.00 96.25 694 THR A CA 1
ATOM 5319 C C . THR A 1 694 ? -37.680 2.822 33.599 1.00 96.25 694 THR A C 1
ATOM 5321 O O . THR A 1 694 ? -38.184 3.875 33.224 1.00 96.25 694 THR A O 1
ATOM 5324 N N . MET A 1 695 ? -37.740 1.706 32.871 1.00 96.69 695 MET A N 1
ATOM 5325 C CA . MET A 1 695 ? -38.427 1.587 31.579 1.00 96.69 695 MET A CA 1
ATOM 5326 C C . MET A 1 695 ? -39.401 0.397 31.632 1.00 96.69 695 MET A C 1
ATOM 5328 O O . MET A 1 695 ? -39.148 -0.638 31.015 1.00 96.69 695 MET A O 1
ATOM 5332 N N . PRO A 1 696 ? -40.515 0.493 32.382 1.00 94.25 696 PRO A N 1
ATOM 5333 C CA . PRO A 1 696 ? -41.407 -0.646 32.644 1.00 94.25 696 PRO A CA 1
ATOM 5334 C C . PRO A 1 696 ? -42.008 -1.253 31.370 1.00 94.25 696 PRO A C 1
ATOM 5336 O O . PRO A 1 696 ? -42.314 -2.440 31.316 1.00 94.25 696 PRO A O 1
ATOM 5339 N N . THR A 1 697 ? -42.157 -0.440 30.325 1.00 93.06 697 THR A N 1
ATOM 5340 C CA . THR A 1 697 ? -42.710 -0.865 29.033 1.00 93.06 697 THR A CA 1
ATOM 5341 C C . THR A 1 697 ? -41.674 -1.492 28.098 1.00 93.06 697 THR A C 1
ATOM 5343 O O . THR A 1 697 ? -42.049 -1.949 27.020 1.00 93.06 697 THR A O 1
ATOM 5346 N N . LEU A 1 698 ? -40.392 -1.524 28.475 1.00 93.81 698 LEU A N 1
ATOM 5347 C CA . LEU A 1 698 ? -39.300 -2.088 27.679 1.00 93.81 698 LEU A CA 1
ATOM 5348 C C . LEU A 1 698 ? -38.455 -3.048 28.538 1.00 93.81 698 LEU A C 1
ATOM 5350 O O . LEU A 1 698 ? -37.351 -2.699 28.959 1.00 93.81 698 LEU A O 1
ATOM 5354 N N . PRO A 1 699 ? -38.966 -4.257 28.836 1.00 87.44 699 PRO A N 1
ATOM 5355 C CA . PRO A 1 699 ? -38.228 -5.229 29.634 1.00 87.44 699 PRO A CA 1
ATOM 5356 C C . PRO A 1 699 ? -36.919 -5.629 28.938 1.00 87.44 699 PRO A C 1
ATOM 5358 O O . PRO A 1 699 ? -36.877 -5.801 27.721 1.00 87.44 699 PRO A O 1
ATOM 5361 N N . GLY A 1 700 ? -35.847 -5.782 29.719 1.00 88.81 700 GLY A N 1
ATOM 5362 C CA . GLY A 1 700 ? -34.532 -6.193 29.217 1.00 88.81 700 GLY A CA 1
ATOM 5363 C C . GLY A 1 700 ? -33.672 -5.072 28.624 1.00 88.81 700 GLY A C 1
ATOM 5364 O O . GLY A 1 700 ? -32.552 -5.351 28.202 1.00 88.81 700 GLY A O 1
ATOM 5365 N N . VAL A 1 701 ? -34.140 -3.814 28.608 1.00 95.00 701 VAL A N 1
ATOM 5366 C CA . VAL A 1 701 ? -33.250 -2.675 28.332 1.00 95.00 701 VAL A CA 1
ATOM 5367 C C . VAL A 1 701 ? -32.203 -2.570 29.433 1.00 95.00 701 VAL A C 1
ATOM 5369 O O . VAL A 1 701 ? -32.531 -2.549 30.621 1.00 95.00 701 VAL A O 1
ATOM 5372 N N . ARG A 1 702 ? -30.931 -2.510 29.040 1.00 95.38 702 ARG A N 1
ATOM 5373 C CA . ARG A 1 702 ? -29.839 -2.236 29.974 1.00 95.38 702 ARG A CA 1
ATOM 5374 C C . ARG A 1 702 ? -29.624 -0.729 30.052 1.00 95.38 702 ARG A C 1
ATOM 5376 O O . ARG A 1 702 ? -29.596 -0.052 29.025 1.00 95.38 702 ARG A O 1
ATOM 5383 N N . ILE A 1 703 ? -29.494 -0.230 31.275 1.00 96.44 703 ILE A N 1
ATOM 5384 C CA . ILE A 1 703 ? -29.313 1.185 31.583 1.00 96.44 703 ILE A CA 1
ATOM 5385 C C . ILE A 1 703 ? -27.987 1.324 32.312 1.00 96.44 703 ILE A C 1
ATOM 5387 O O . ILE A 1 703 ? -27.818 0.748 33.386 1.00 96.44 703 ILE A O 1
ATOM 5391 N N . ASP A 1 704 ? -27.088 2.110 31.734 1.00 96.00 704 ASP A N 1
ATOM 5392 C CA . ASP A 1 704 ? -25.781 2.396 32.310 1.00 96.00 704 ASP A CA 1
ATOM 5393 C C . ASP A 1 704 ? -25.696 3.890 32.661 1.00 96.00 704 ASP A C 1
ATOM 5395 O O . ASP A 1 704 ? -26.127 4.759 31.895 1.00 96.00 704 ASP A O 1
ATOM 5399 N N . PHE A 1 705 ? -25.128 4.186 33.831 1.00 97.56 705 PHE A N 1
ATOM 5400 C CA . PHE A 1 705 ? -24.812 5.543 34.269 1.00 97.56 705 PHE A CA 1
ATOM 5401 C C . PHE A 1 705 ? -23.302 5.754 34.223 1.00 97.56 705 PHE A C 1
ATOM 5403 O O . PHE A 1 705 ? -22.532 4.915 34.700 1.00 97.56 705 PHE A O 1
ATOM 5410 N N . GLY A 1 706 ? -22.882 6.881 33.655 1.00 97.06 706 GLY A N 1
ATOM 5411 C CA . GLY A 1 706 ? -21.480 7.254 33.528 1.00 97.06 706 GLY A CA 1
ATOM 5412 C C . GLY A 1 706 ? -21.204 8.634 34.111 1.00 97.06 706 GLY A C 1
ATOM 5413 O O . GLY A 1 706 ? -21.978 9.562 33.913 1.00 97.06 706 GLY A O 1
ATOM 5414 N N . HIS A 1 707 ? -20.088 8.797 34.800 1.00 96.81 707 HIS A N 1
ATOM 5415 C CA . HIS A 1 707 ? -19.581 10.081 35.246 1.00 96.81 707 HIS A CA 1
ATOM 5416 C C . HIS A 1 707 ? -18.529 10.570 34.251 1.00 96.81 707 HIS A C 1
ATOM 5418 O O . HIS A 1 707 ? -17.450 9.985 34.131 1.00 96.81 707 HIS A O 1
ATOM 5424 N N . CYS A 1 708 ? -18.864 11.620 33.506 1.00 94.88 708 CYS A N 1
ATOM 5425 C CA . CYS A 1 708 ? -17.964 12.270 32.565 1.00 94.88 708 CYS A CA 1
ATOM 5426 C C . CYS A 1 708 ? -17.017 13.182 33.342 1.00 94.88 708 CYS A C 1
ATOM 5428 O O . CYS A 1 708 ? -17.385 14.302 33.711 1.00 94.88 708 CYS A O 1
ATOM 5430 N N . VAL A 1 709 ? -15.812 12.684 33.583 1.00 93.00 709 VAL A N 1
ATOM 5431 C CA . VAL A 1 709 ? -14.764 13.375 34.325 1.00 93.00 709 VAL A CA 1
ATOM 5432 C C . VAL A 1 709 ? -14.182 14.490 33.465 1.00 93.00 709 VAL A C 1
ATOM 5434 O O . VAL A 1 709 ? -13.943 14.324 32.267 1.00 93.00 709 VAL A O 1
ATOM 5437 N N . ASN A 1 710 ? -13.939 15.631 34.096 1.00 90.56 710 ASN A N 1
ATOM 5438 C CA . ASN A 1 710 ? -13.313 16.776 33.461 1.00 90.56 710 ASN A CA 1
ATOM 5439 C C . ASN A 1 710 ? -11.789 16.616 33.359 1.00 90.56 710 ASN A C 1
ATOM 5441 O O . ASN A 1 710 ? -11.125 16.293 34.342 1.00 90.56 710 ASN A O 1
ATOM 5445 N N . VAL A 1 711 ? -11.238 16.936 32.190 1.00 89.12 711 VAL A N 1
ATOM 5446 C CA . VAL A 1 711 ? -9.799 17.056 31.922 1.00 89.12 711 VAL A CA 1
ATOM 5447 C C . VAL A 1 711 ? -9.474 18.531 31.637 1.00 89.12 711 VAL A C 1
ATOM 5449 O O . VAL A 1 711 ? -10.272 19.199 30.971 1.00 89.12 711 VAL A O 1
ATOM 5452 N N . PRO A 1 712 ? -8.334 19.075 32.104 1.00 80.69 712 PRO A N 1
ATOM 5453 C CA . PRO A 1 712 ? -7.972 20.471 31.854 1.00 80.69 712 PRO A CA 1
ATOM 5454 C C . PRO A 1 712 ? -7.647 20.683 30.368 1.00 80.69 712 PRO A C 1
ATOM 5456 O O . PRO A 1 712 ? -6.577 20.291 29.915 1.00 80.69 712 PRO A O 1
ATOM 5459 N N . ALA A 1 713 ? -8.547 21.276 29.581 1.00 72.44 713 ALA A N 1
ATOM 5460 C CA . ALA A 1 713 ? -8.363 21.461 28.140 1.00 72.44 713 ALA A CA 1
ATOM 5461 C C . ALA A 1 713 ? -8.598 22.927 27.746 1.00 72.44 713 ALA A C 1
ATOM 5463 O O . ALA A 1 713 ? -9.730 23.402 27.709 1.00 72.44 713 ALA A O 1
ATOM 5464 N N . ASN A 1 714 ? -7.525 23.638 27.382 1.00 61.97 714 ASN A N 1
ATOM 5465 C CA . ASN A 1 714 ? -7.473 25.107 27.269 1.00 61.97 714 ASN A CA 1
ATOM 5466 C C . ASN A 1 714 ? -7.574 25.797 28.650 1.00 61.97 714 ASN A C 1
ATOM 5468 O O . ASN A 1 714 ? -7.069 25.265 29.633 1.00 61.97 714 ASN A O 1
ATOM 5472 N N . ARG A 1 715 ? -8.157 27.005 28.738 1.00 55.00 715 ARG A N 1
ATOM 5473 C CA . ARG A 1 715 ? -8.379 27.719 30.017 1.00 55.00 715 ARG A CA 1
ATOM 5474 C C . ARG A 1 715 ? -9.541 27.143 30.848 1.00 55.00 715 ARG A C 1
ATOM 5476 O O . ARG A 1 715 ? -9.742 27.612 31.963 1.00 55.00 715 ARG A O 1
ATOM 5483 N N . ASP A 1 716 ? -10.245 26.129 30.334 1.00 67.31 716 ASP A N 1
ATOM 5484 C CA . ASP A 1 716 ? -11.446 25.541 30.934 1.00 67.31 716 ASP A CA 1
ATOM 5485 C C . ASP A 1 716 ? -11.327 24.011 31.087 1.00 67.31 716 ASP A C 1
ATOM 5487 O O . ASP A 1 716 ? -10.570 23.338 30.391 1.00 67.31 716 ASP A O 1
ATOM 5491 N N . ASN A 1 717 ? -12.109 23.441 31.999 1.00 81.06 717 ASN A N 1
ATOM 5492 C CA . ASN A 1 717 ? -12.219 21.997 32.204 1.00 81.06 717 ASN A CA 1
ATOM 5493 C C . ASN A 1 717 ? -13.259 21.400 31.241 1.00 81.06 717 ASN A C 1
ATOM 5495 O O . ASN A 1 717 ? -14.359 21.937 31.124 1.00 81.06 717 ASN A O 1
ATOM 5499 N N . GLN A 1 718 ? -12.927 20.300 30.558 1.00 87.06 718 GLN A N 1
ATOM 5500 C CA . GLN A 1 718 ? -13.795 19.671 29.554 1.00 87.06 718 GLN A CA 1
ATOM 5501 C C . GLN A 1 718 ? -14.031 18.187 29.866 1.00 87.06 718 GLN A C 1
ATOM 5503 O O . GLN A 1 718 ? -13.064 17.476 30.139 1.00 87.06 718 GLN A O 1
ATOM 5508 N N . PRO A 1 719 ? -15.278 17.687 29.796 1.00 90.88 719 PRO A N 1
ATOM 5509 C CA . PRO A 1 719 ? -15.577 16.287 30.074 1.00 90.88 719 PRO A CA 1
ATOM 5510 C C . PRO A 1 719 ? -15.052 15.386 28.951 1.00 90.88 719 PRO A C 1
ATOM 5512 O O . PRO A 1 719 ? -15.324 15.656 27.779 1.00 90.88 719 PRO A O 1
ATOM 5515 N N . ASP A 1 720 ? -14.360 14.295 29.290 1.00 93.50 720 ASP A N 1
ATOM 5516 C CA . ASP A 1 720 ? -13.980 13.284 28.291 1.00 93.50 720 ASP A CA 1
ATOM 5517 C C . ASP A 1 720 ? -13.984 11.834 28.818 1.00 93.50 720 ASP A C 1
ATOM 5519 O O . ASP A 1 720 ? -14.822 11.072 28.338 1.00 93.50 720 ASP A O 1
ATOM 5523 N N . PRO A 1 721 ? -13.152 11.403 29.792 1.00 95.94 721 PRO A N 1
ATOM 5524 C CA . PRO A 1 721 ? -13.231 10.041 30.323 1.00 95.94 721 PRO A CA 1
ATOM 5525 C C . PRO A 1 721 ? -14.567 9.782 31.029 1.00 95.94 721 PRO A C 1
ATOM 5527 O O . PRO A 1 721 ? -15.052 10.619 31.789 1.00 95.94 721 PRO A O 1
ATOM 5530 N N . VAL A 1 722 ? -15.159 8.607 30.800 1.00 96.81 722 VAL A N 1
ATOM 5531 C CA . VAL A 1 722 ? -16.479 8.236 31.333 1.00 96.81 722 VAL A CA 1
ATOM 5532 C C . VAL A 1 722 ? -16.361 7.058 32.294 1.00 96.81 722 VAL A C 1
ATOM 5534 O O . VAL A 1 722 ? -16.276 5.903 31.875 1.00 96.81 722 VAL A O 1
ATOM 5537 N N . LEU A 1 723 ? -16.387 7.346 33.594 1.00 96.31 723 LEU A N 1
ATOM 5538 C CA . LEU A 1 723 ? -16.332 6.337 34.653 1.00 96.31 723 LEU A CA 1
ATOM 5539 C C . LEU A 1 723 ? -17.715 5.719 34.906 1.00 96.31 723 LEU A C 1
ATOM 5541 O O . LEU A 1 723 ? -18.688 6.462 34.970 1.00 96.31 723 LEU A O 1
ATOM 5545 N N . PRO A 1 724 ? -17.846 4.396 35.094 1.00 94.94 724 PRO A N 1
ATOM 5546 C CA . PRO A 1 724 ? -19.127 3.795 35.465 1.00 94.94 724 PRO A CA 1
ATOM 5547 C C . PRO A 1 724 ? -19.583 4.259 36.859 1.00 94.94 724 PRO A C 1
ATOM 5549 O O . PRO A 1 724 ? -18.770 4.372 37.777 1.00 94.94 724 PRO A O 1
ATOM 5552 N N . VAL A 1 725 ? -20.888 4.492 37.027 1.00 94.69 725 VAL A N 1
ATOM 5553 C CA . VAL A 1 725 ? -21.508 4.944 38.285 1.00 94.69 725 VAL A CA 1
ATOM 5554 C C . VAL A 1 725 ? -22.466 3.878 38.812 1.00 94.69 725 VAL A C 1
ATOM 5556 O O . VAL A 1 725 ? -23.384 3.460 38.111 1.00 94.69 725 VAL A O 1
ATOM 5559 N N . SER A 1 726 ? -22.283 3.473 40.070 1.00 87.06 726 SER A N 1
ATOM 5560 C CA . SER A 1 726 ? -23.162 2.523 40.775 1.00 87.06 726 SER A CA 1
ATOM 5561 C C . SER A 1 726 ? -23.812 3.099 42.041 1.00 87.06 726 SER A C 1
ATOM 5563 O O . SER A 1 726 ? -24.508 2.379 42.752 1.00 87.06 726 SER A O 1
ATOM 5565 N N . GLY A 1 727 ? -23.569 4.374 42.357 1.00 91.25 727 GLY A N 1
ATOM 5566 C CA . GLY A 1 727 ? -24.023 5.033 43.583 1.00 91.25 727 GLY A CA 1
ATOM 5567 C C . GLY A 1 727 ? -24.149 6.547 43.413 1.00 91.25 727 GLY A C 1
ATOM 5568 O O . GLY A 1 727 ? -24.387 7.028 42.307 1.00 91.25 727 GLY A O 1
ATOM 5569 N N . ALA A 1 728 ? -24.005 7.297 44.508 1.00 93.00 728 ALA A N 1
ATOM 5570 C CA . ALA A 1 728 ? -23.988 8.756 44.449 1.00 93.00 728 ALA A CA 1
ATOM 5571 C C . ALA A 1 728 ? -22.741 9.251 43.699 1.00 93.00 728 ALA A C 1
ATOM 5573 O O . ALA A 1 728 ? -21.644 8.736 43.911 1.00 93.00 728 ALA A O 1
ATOM 5574 N N . THR A 1 729 ? -22.914 10.244 42.830 1.00 94.50 729 THR A N 1
ATOM 5575 C CA . THR A 1 729 ? -21.829 10.880 42.077 1.00 94.50 729 THR A CA 1
ATOM 5576 C C . THR A 1 729 ? -21.995 12.397 42.096 1.00 94.50 729 THR A C 1
ATOM 5578 O O . THR A 1 729 ? -23.132 12.883 42.046 1.00 94.50 729 THR A O 1
ATOM 5581 N N . PRO A 1 730 ? -20.896 13.165 42.116 1.00 93.62 730 PRO A N 1
ATOM 5582 C CA . PRO A 1 730 ? -20.991 14.604 41.989 1.00 93.62 730 PRO A CA 1
ATOM 5583 C C . PRO A 1 730 ? -21.285 14.999 40.534 1.00 93.62 730 PRO A C 1
ATOM 5585 O O . PRO A 1 730 ? -20.815 14.353 39.596 1.00 93.62 730 PRO A O 1
ATOM 5588 N N . ILE A 1 731 ? -22.049 16.073 40.336 1.00 93.06 731 ILE A N 1
ATOM 5589 C CA . ILE A 1 731 ? -22.239 16.732 39.035 1.00 93.06 731 ILE A CA 1
ATOM 5590 C C . ILE A 1 731 ? -22.042 18.236 39.199 1.00 93.06 731 ILE A C 1
ATOM 5592 O O . ILE A 1 731 ? -22.474 18.814 40.191 1.00 93.06 731 ILE A O 1
ATOM 5596 N N . GLY A 1 732 ? -21.403 18.886 38.236 1.00 91.06 732 GLY A N 1
ATOM 5597 C CA . GLY A 1 732 ? -21.156 20.322 38.306 1.00 91.06 732 GLY A CA 1
ATOM 5598 C C . GLY A 1 732 ? -20.102 20.796 37.313 1.00 91.06 732 GLY A C 1
ATOM 5599 O O . GLY A 1 732 ? -19.428 19.973 36.689 1.00 91.06 732 GLY A O 1
ATOM 5600 N N . PRO A 1 733 ? -19.927 22.118 37.157 1.00 87.88 733 PRO A N 1
ATOM 5601 C CA . PRO A 1 733 ? -18.936 22.679 36.242 1.00 87.88 733 PRO A CA 1
ATOM 5602 C C . PRO A 1 733 ? -17.511 22.149 36.470 1.00 87.88 733 PRO A C 1
ATOM 5604 O O . PRO A 1 733 ? -16.782 21.924 35.505 1.00 87.88 733 PRO A O 1
ATOM 5607 N N . LYS A 1 734 ? -17.112 21.907 37.725 1.00 87.75 734 LYS A N 1
ATOM 5608 C CA . LYS A 1 734 ? -15.815 21.316 38.090 1.00 87.75 734 LYS A CA 1
ATOM 5609 C C . LYS A 1 734 ? -15.903 19.807 38.239 1.00 87.75 734 LYS A C 1
ATOM 5611 O O . LYS A 1 734 ? -15.007 19.125 37.744 1.00 87.75 734 LYS A O 1
ATOM 5616 N N . SER A 1 735 ? -16.956 19.302 38.879 1.00 88.50 735 SER A N 1
ATOM 5617 C CA . SER A 1 735 ? -17.073 17.871 39.172 1.00 88.50 735 SER A CA 1
ATOM 5618 C C . SER A 1 735 ? -17.354 17.005 37.947 1.00 88.50 735 SER A C 1
ATOM 5620 O O . SER A 1 735 ? -17.021 15.834 37.981 1.00 88.50 735 SER A O 1
ATOM 5622 N N . GLY A 1 736 ? -17.912 17.545 36.861 1.00 90.88 736 GLY A N 1
ATOM 5623 C CA . GLY A 1 736 ? -18.206 16.795 35.637 1.00 90.88 736 GLY A CA 1
ATOM 5624 C C . GLY A 1 736 ? -19.702 16.607 35.386 1.00 90.88 736 GLY A C 1
ATOM 5625 O O . GLY A 1 736 ? -20.549 17.295 35.960 1.00 90.88 736 GLY A O 1
ATOM 5626 N N . GLN A 1 737 ? -20.040 15.691 34.481 1.00 93.31 737 GLN A N 1
ATOM 5627 C CA . GLN A 1 737 ? -21.413 15.495 33.990 1.00 93.31 737 GLN A CA 1
ATOM 5628 C C . GLN A 1 737 ? -21.892 14.064 34.234 1.00 93.31 737 GLN A C 1
ATOM 5630 O O . GLN A 1 737 ? -21.083 13.141 34.304 1.00 93.31 737 GLN A O 1
ATOM 5635 N N . LEU A 1 738 ? -23.208 13.865 34.313 1.00 95.88 738 LEU A N 1
ATOM 5636 C CA . LEU A 1 738 ? -23.808 12.530 34.374 1.00 95.88 738 LEU A CA 1
ATOM 5637 C C . LEU A 1 738 ? -24.296 12.122 32.979 1.00 95.88 738 LEU A C 1
ATOM 5639 O O . LEU A 1 738 ? -25.149 12.783 32.395 1.00 95.88 738 LEU A O 1
ATOM 5643 N N . LEU A 1 739 ? -23.758 11.035 32.444 1.00 96.88 739 LEU A N 1
ATOM 5644 C CA . LEU A 1 739 ? -24.200 10.360 31.228 1.00 96.88 739 LEU A CA 1
ATOM 5645 C C . LEU A 1 739 ? -25.214 9.270 31.586 1.00 96.88 739 LEU A C 1
ATOM 5647 O O . LEU A 1 739 ? -24.996 8.497 32.519 1.00 96.88 739 LEU A O 1
ATOM 5651 N N . VAL A 1 740 ? -26.295 9.191 30.813 1.00 97.69 740 VAL A N 1
ATOM 5652 C CA . VAL A 1 740 ? -27.295 8.120 30.886 1.00 97.69 740 VAL A CA 1
ATOM 5653 C C . VAL A 1 740 ? -27.349 7.428 29.528 1.00 97.69 740 VAL A C 1
ATOM 5655 O O . VAL A 1 740 ? -27.616 8.084 28.518 1.00 97.69 740 VAL A O 1
ATOM 5658 N N . GLU A 1 741 ? -27.099 6.121 29.492 1.00 97.25 741 GLU A N 1
ATOM 5659 C CA . GLU A 1 741 ? -27.093 5.305 28.272 1.00 97.25 741 GLU A CA 1
ATOM 5660 C C . GLU A 1 741 ? -28.121 4.176 28.354 1.00 97.25 741 GLU A C 1
ATOM 5662 O O . GLU A 1 741 ? -28.229 3.480 29.362 1.00 97.25 741 GLU A O 1
ATOM 5667 N N . LEU A 1 742 ? -28.860 3.974 27.263 1.00 97.62 742 LEU A N 1
ATOM 5668 C CA . LEU A 1 742 ? -29.811 2.886 27.089 1.00 97.62 742 LEU A CA 1
ATOM 5669 C C . LEU A 1 742 ? -29.311 1.961 25.979 1.00 97.62 742 LEU A C 1
ATOM 5671 O O . LEU A 1 742 ? -29.102 2.390 24.842 1.00 97.62 742 LEU A O 1
ATOM 5675 N N . HIS A 1 743 ? -29.156 0.684 26.310 1.00 96.69 743 HIS A N 1
ATOM 5676 C CA . HIS A 1 743 ? -28.796 -0.386 25.387 1.00 96.69 743 HIS A CA 1
ATOM 5677 C C . HIS A 1 743 ? -30.067 -1.121 24.971 1.00 96.69 743 HIS A C 1
ATOM 5679 O O . HIS A 1 743 ? -30.660 -1.854 25.771 1.00 96.69 743 HIS A O 1
ATOM 5685 N N . ILE A 1 744 ? -30.500 -0.911 23.730 1.00 97.06 744 ILE A N 1
ATOM 5686 C CA . ILE A 1 744 ? -31.765 -1.451 23.236 1.00 97.06 744 ILE A CA 1
ATOM 5687 C C . ILE A 1 744 ? -31.566 -2.915 22.830 1.00 97.06 744 ILE A C 1
ATOM 5689 O O . ILE A 1 744 ? -30.767 -3.184 21.929 1.00 97.06 744 ILE A O 1
ATOM 5693 N N . PRO A 1 745 ? -32.274 -3.879 23.444 1.00 93.12 745 PRO A N 1
ATOM 5694 C CA . PRO A 1 745 ? -32.089 -5.287 23.118 1.00 93.12 745 PRO A CA 1
ATOM 5695 C C . PRO A 1 745 ? -32.602 -5.599 21.706 1.00 93.12 745 PRO A C 1
ATOM 5697 O O . PRO A 1 745 ? -33.588 -5.009 21.258 1.00 93.12 745 PRO A O 1
ATOM 5700 N N . ARG A 1 746 ? -31.981 -6.572 21.020 1.00 90.88 746 ARG A N 1
ATOM 5701 C CA . ARG A 1 746 ? -32.442 -7.086 19.713 1.00 90.88 746 ARG A CA 1
ATOM 5702 C C . ARG A 1 746 ? -33.939 -7.380 19.692 1.00 90.88 746 ARG A C 1
ATOM 5704 O O . ARG A 1 746 ? -34.627 -7.021 18.746 1.00 90.88 746 ARG A O 1
ATOM 5711 N N . GLU A 1 747 ? -34.424 -8.027 20.746 1.00 91.06 747 GLU A N 1
ATOM 5712 C CA . GLU A 1 747 ? -35.803 -8.510 20.852 1.00 91.06 747 GLU A CA 1
ATOM 5713 C C . GLU A 1 747 ? -36.779 -7.440 21.365 1.00 91.06 747 GLU A C 1
ATOM 5715 O O . GLU A 1 747 ? -37.940 -7.740 21.650 1.00 91.06 747 GLU A O 1
ATOM 5720 N N . ALA A 1 748 ? -36.332 -6.182 21.497 1.00 93.81 748 ALA A N 1
ATOM 5721 C CA . ALA A 1 748 ? -37.205 -5.076 21.863 1.00 93.81 748 ALA A CA 1
ATOM 5722 C C . ALA A 1 748 ? -38.414 -5.010 20.920 1.00 93.81 748 ALA A C 1
ATOM 5724 O O . ALA A 1 748 ? -38.284 -5.058 19.690 1.00 93.81 748 ALA A O 1
ATOM 5725 N N . LYS A 1 749 ? -39.610 -4.863 21.501 1.00 93.38 749 LYS A N 1
ATOM 5726 C CA . LYS A 1 749 ? -40.807 -4.547 20.718 1.00 93.38 749 LYS A CA 1
ATOM 5727 C C . LYS A 1 749 ? -40.619 -3.166 20.093 1.00 93.38 749 LYS A C 1
ATOM 5729 O O . LYS A 1 749 ? -40.103 -2.269 20.743 1.00 93.38 749 LYS A O 1
ATOM 5734 N N . ALA A 1 750 ? -41.004 -3.018 18.830 1.00 94.12 750 ALA A N 1
ATOM 5735 C CA . ALA A 1 750 ? -41.022 -1.709 18.191 1.00 94.12 750 ALA A CA 1
ATOM 5736 C C . ALA A 1 750 ? -42.197 -0.876 18.727 1.00 94.12 750 ALA A C 1
ATOM 5738 O O . ALA A 1 750 ? -43.235 -1.434 19.099 1.00 94.12 750 ALA A O 1
ATOM 5739 N N . GLY A 1 751 ? -42.048 0.446 18.730 1.00 94.50 751 GLY A N 1
ATOM 5740 C CA . GLY A 1 751 ? -43.058 1.393 19.188 1.00 94.50 751 GLY A CA 1
ATOM 5741 C C . GLY A 1 751 ? -42.563 2.329 20.288 1.00 94.50 751 GLY A C 1
ATOM 5742 O O . GLY A 1 751 ? -41.366 2.485 20.524 1.00 94.50 751 GLY A O 1
ATOM 5743 N N . SER A 1 752 ? -43.509 3.009 20.937 1.00 95.81 752 SER A N 1
ATOM 5744 C CA . SER A 1 752 ? -43.221 3.974 21.999 1.00 95.81 752 SER A CA 1
ATOM 5745 C C . SER A 1 752 ? -43.178 3.294 23.365 1.00 95.81 752 SER A C 1
ATOM 5747 O O . SER A 1 752 ? -44.115 2.598 23.757 1.00 95.81 752 SER A O 1
ATOM 5749 N N . HIS A 1 753 ? -42.107 3.555 24.105 1.00 97.25 753 HIS A N 1
ATOM 5750 C CA . HIS A 1 753 ? -41.871 3.073 25.455 1.00 97.25 753 HIS A CA 1
ATOM 5751 C C . HIS A 1 753 ? -41.709 4.260 26.396 1.00 97.25 753 HIS A C 1
ATOM 5753 O O . HIS A 1 753 ? -40.995 5.220 26.102 1.00 97.25 753 HIS A O 1
ATOM 5759 N N . ARG A 1 754 ? -42.382 4.186 27.540 1.00 95.75 754 ARG A N 1
ATOM 5760 C CA . ARG A 1 754 ? -42.323 5.195 28.595 1.00 95.75 754 ARG A CA 1
ATOM 5761 C C . ARG A 1 754 ? -41.483 4.704 29.759 1.00 95.75 754 ARG A C 1
ATOM 5763 O O . ARG A 1 754 ? -41.559 3.525 30.127 1.00 95.75 754 ARG A O 1
ATOM 5770 N N . GLY A 1 755 ? -40.751 5.640 30.339 1.00 96.19 755 GLY A N 1
ATOM 5771 C CA . GLY A 1 755 ? -39.980 5.468 31.550 1.00 96.19 755 GLY A CA 1
ATOM 5772 C C . GLY A 1 755 ? -39.825 6.757 32.335 1.00 96.19 755 GLY A C 1
ATOM 5773 O O . GLY A 1 755 ? -40.332 7.814 31.954 1.00 96.19 755 GLY A O 1
ATOM 5774 N N . GLU A 1 756 ? -39.119 6.638 33.447 1.00 97.38 756 GLU A N 1
ATOM 5775 C CA . GLU A 1 756 ? -38.961 7.699 34.428 1.00 97.38 756 GLU A CA 1
ATOM 5776 C C . GLU A 1 756 ? -37.517 7.737 34.926 1.00 97.38 756 GLU A C 1
ATOM 5778 O O . GLU A 1 756 ? -37.015 6.740 35.453 1.00 97.38 756 GLU A O 1
ATOM 5783 N N . LEU A 1 757 ? -36.856 8.881 34.729 1.00 97.50 757 LEU A N 1
ATOM 5784 C CA . LEU A 1 757 ? -35.555 9.195 35.306 1.00 97.50 757 LEU A CA 1
ATOM 5785 C C . LEU A 1 757 ? -35.773 9.969 36.607 1.00 97.50 757 LEU A C 1
ATOM 5787 O O . LEU A 1 757 ? -36.313 11.076 36.588 1.00 97.50 757 LEU A O 1
ATOM 5791 N N . THR A 1 758 ? -35.283 9.424 37.711 1.00 97.31 758 THR A N 1
ATOM 5792 C CA . THR A 1 758 ? -35.310 10.055 39.030 1.00 97.31 758 THR A CA 1
ATOM 5793 C C . THR A 1 758 ? -33.894 10.426 39.451 1.00 97.31 758 THR A C 1
ATOM 5795 O O . THR A 1 758 ? -33.009 9.569 39.483 1.00 97.31 758 THR A O 1
ATOM 5798 N N . LEU A 1 759 ? -33.687 11.695 39.797 1.00 96.81 759 LEU A N 1
ATOM 5799 C CA . LEU A 1 759 ? -32.470 12.217 40.414 1.00 96.81 759 LEU A CA 1
ATOM 5800 C C . LEU A 1 759 ? -32.760 12.547 41.877 1.00 96.81 759 LEU A C 1
ATOM 5802 O O . LEU A 1 759 ? -33.722 13.257 42.175 1.00 96.81 759 LEU A O 1
ATOM 5806 N N . ARG A 1 760 ? -31.923 12.066 42.794 1.00 96.25 760 ARG A N 1
ATOM 5807 C CA . ARG A 1 760 ? -32.054 12.325 44.233 1.00 96.25 760 ARG A CA 1
ATOM 5808 C C . ARG A 1 760 ? -30.755 12.857 44.808 1.00 96.25 760 ARG A C 1
ATOM 5810 O O . ARG A 1 760 ? -29.686 12.310 44.545 1.00 96.25 760 ARG A O 1
ATOM 5817 N N . ARG A 1 761 ? -30.884 13.883 45.647 1.00 93.25 761 ARG A N 1
ATOM 5818 C CA . ARG A 1 761 ? -29.861 14.358 46.586 1.00 93.25 761 ARG A CA 1
ATOM 5819 C C . ARG A 1 761 ? -30.520 14.609 47.941 1.00 93.25 761 ARG A C 1
ATOM 5821 O O . ARG A 1 761 ? -31.748 14.604 48.054 1.00 93.25 761 ARG A O 1
ATOM 5828 N N . ARG A 1 762 ? -29.734 14.882 48.981 1.00 88.12 762 ARG A N 1
ATOM 5829 C CA . ARG A 1 762 ? -30.283 15.219 50.304 1.00 88.12 762 ARG A CA 1
ATOM 5830 C C . ARG A 1 762 ? -31.274 16.394 50.206 1.00 88.12 762 ARG A C 1
ATOM 5832 O O . ARG A 1 762 ? -30.882 17.504 49.869 1.00 88.12 762 ARG A O 1
ATOM 5839 N N . GLY A 1 763 ? -32.549 16.139 50.512 1.00 87.81 763 GLY A N 1
ATOM 5840 C CA . GLY A 1 763 ? -33.608 17.157 50.545 1.00 87.81 763 GLY A CA 1
ATOM 5841 C C . GLY A 1 763 ? -34.152 17.610 49.183 1.00 87.81 763 GLY A C 1
ATOM 5842 O O . GLY A 1 763 ? -34.905 18.579 49.138 1.00 87.81 763 GLY A O 1
ATOM 5843 N N . SER A 1 764 ? -33.794 16.963 48.067 1.00 93.75 764 SER A N 1
ATOM 5844 C CA . SER A 1 764 ? -34.362 17.291 46.748 1.00 93.75 764 SER A CA 1
ATOM 5845 C C . SER A 1 764 ? -34.494 16.049 45.863 1.00 93.75 764 SER A C 1
ATOM 5847 O O . SER A 1 764 ? -33.565 15.249 45.760 1.00 93.75 764 SER A O 1
ATOM 5849 N N . GLU A 1 765 ? -35.632 15.922 45.184 1.00 96.00 765 GLU A N 1
ATOM 5850 C CA . GLU A 1 765 ? -35.908 14.884 44.188 1.00 96.00 765 GLU A CA 1
ATOM 5851 C C . GLU A 1 765 ? -36.406 15.552 42.900 1.00 96.00 765 GLU A C 1
ATOM 5853 O O . GLU A 1 765 ? -37.238 16.460 42.949 1.00 96.00 765 GLU A O 1
ATOM 5858 N N . LEU A 1 766 ? -35.875 15.128 41.754 1.00 95.44 766 LEU A N 1
ATOM 5859 C CA . LEU A 1 766 ? -36.325 15.555 40.433 1.00 95.44 766 LEU A CA 1
ATOM 5860 C C . LEU A 1 766 ? -36.674 14.331 39.593 1.00 95.44 766 LEU A C 1
ATOM 5862 O O . LEU A 1 766 ? -35.838 13.456 39.381 1.00 95.44 766 LEU A O 1
ATOM 5866 N N . THR A 1 767 ? -37.886 14.336 39.051 1.00 95.75 767 THR A N 1
ATOM 5867 C CA . THR A 1 767 ? -38.401 13.281 38.183 1.00 95.75 767 THR A CA 1
ATOM 5868 C C . THR A 1 767 ? -38.646 13.820 36.779 1.00 95.75 767 THR A C 1
ATOM 5870 O O . THR A 1 767 ? -39.324 14.837 36.606 1.00 95.75 767 THR A O 1
ATOM 5873 N N . LEU A 1 768 ? -38.093 13.135 35.778 1.00 95.38 768 LEU A N 1
ATOM 5874 C CA . LEU A 1 768 ? -38.199 13.462 34.357 1.00 95.38 768 LEU A CA 1
ATOM 5875 C C . LEU A 1 768 ? -38.799 12.280 33.595 1.00 95.38 768 LEU A C 1
ATOM 5877 O O . LEU A 1 768 ? -38.334 11.146 33.725 1.00 95.38 768 LEU A O 1
ATOM 5881 N N . ALA A 1 769 ? -39.799 12.547 32.757 1.00 95.88 769 ALA A N 1
ATOM 5882 C CA . ALA A 1 769 ? -40.351 11.524 31.877 1.00 95.88 769 ALA A CA 1
ATOM 5883 C C . ALA A 1 769 ? -39.349 11.198 30.759 1.00 95.88 769 ALA A C 1
ATOM 5885 O O . ALA A 1 769 ? -38.738 12.103 30.188 1.00 95.88 769 ALA A O 1
ATOM 5886 N N . VAL A 1 770 ? -39.209 9.922 30.409 1.00 96.75 770 VAL A N 1
ATOM 5887 C CA . VAL A 1 770 ? -38.407 9.458 29.270 1.00 96.75 770 VAL A CA 1
ATOM 5888 C C . VAL A 1 770 ? -39.325 8.739 28.285 1.00 96.75 770 VAL A C 1
ATOM 5890 O O . VAL A 1 770 ? -39.952 7.735 28.616 1.00 96.75 770 VAL A O 1
ATOM 5893 N N . GLU A 1 771 ? -39.414 9.258 27.065 1.00 96.00 771 GLU A N 1
ATOM 5894 C CA . GLU A 1 771 ? -40.127 8.645 25.943 1.00 96.00 771 GLU A CA 1
ATOM 5895 C C . GLU A 1 771 ? -39.094 8.120 24.937 1.00 96.00 771 GLU A C 1
ATOM 5897 O O . GLU A 1 771 ? -38.399 8.897 24.282 1.00 96.00 771 GLU A O 1
ATOM 5902 N N . LEU A 1 772 ? -39.000 6.800 24.794 1.00 96.69 772 LEU A N 1
ATOM 5903 C CA . LEU A 1 772 ? -38.136 6.139 23.818 1.00 96.69 772 LEU A CA 1
ATOM 5904 C C . LEU A 1 772 ? -38.987 5.527 22.705 1.00 96.69 772 LEU A C 1
ATOM 5906 O O . LEU A 1 772 ? -39.830 4.674 22.968 1.00 96.69 772 LEU A O 1
ATOM 5910 N N . THR A 1 773 ? -38.738 5.909 21.456 1.00 95.75 773 THR A N 1
ATOM 5911 C CA . THR A 1 773 ? -39.285 5.198 20.290 1.00 95.75 773 THR A CA 1
ATOM 5912 C C . THR A 1 773 ? -38.272 4.171 19.800 1.00 95.75 773 THR A C 1
ATOM 5914 O O . THR A 1 773 ? -37.177 4.545 19.376 1.00 95.75 773 THR A O 1
ATOM 5917 N N . VAL A 1 774 ? -38.635 2.891 19.858 1.00 96.50 774 VAL A N 1
ATOM 5918 C CA . VAL A 1 774 ? -37.862 1.798 19.263 1.00 96.50 774 VAL A CA 1
ATOM 5919 C C . VAL A 1 774 ? -38.382 1.558 17.850 1.00 96.50 774 VAL A C 1
ATOM 5921 O O . VAL A 1 774 ? -39.525 1.142 17.672 1.00 96.50 774 VAL A O 1
ATOM 5924 N N . TRP A 1 775 ? -37.557 1.820 16.841 1.00 94.25 775 TRP A N 1
ATOM 5925 C CA . TRP A 1 775 ? -37.904 1.570 15.442 1.00 94.25 775 TRP A CA 1
ATOM 5926 C C . TRP A 1 775 ? -38.033 0.071 15.171 1.00 94.25 775 TRP A C 1
ATOM 5928 O O . TRP A 1 775 ? -37.309 -0.741 15.762 1.00 94.25 775 TRP A O 1
ATOM 5938 N N . ASN A 1 776 ? -38.883 -0.322 14.217 1.00 90.25 776 ASN A N 1
ATOM 5939 C CA . ASN A 1 776 ? -38.897 -1.702 13.714 1.00 90.25 776 ASN A CA 1
ATOM 5940 C C . ASN A 1 776 ? -37.706 -2.005 12.784 1.00 90.25 776 ASN A C 1
ATOM 5942 O O . ASN A 1 776 ? -37.866 -2.494 11.672 1.00 90.25 776 ASN A O 1
ATOM 5946 N N . LEU A 1 777 ? -36.504 -1.698 13.258 1.00 89.31 777 LEU A N 1
ATOM 5947 C CA . LEU A 1 777 ? -35.222 -1.774 12.577 1.00 89.31 777 LEU A CA 1
ATOM 5948 C C . LEU A 1 777 ? -34.210 -2.344 13.567 1.00 89.31 777 LEU A C 1
ATOM 5950 O O . LEU A 1 777 ? -34.259 -2.007 14.749 1.00 89.31 777 LEU A O 1
ATOM 5954 N N . ALA A 1 778 ? -33.283 -3.173 13.102 1.00 90.94 778 ALA A N 1
ATOM 5955 C CA . ALA A 1 778 ? -32.202 -3.676 13.936 1.00 90.94 778 ALA A CA 1
ATOM 5956 C C . ALA A 1 778 ? -30.847 -3.405 13.284 1.00 90.94 778 ALA A C 1
ATOM 5958 O O . ALA A 1 778 ? -30.689 -3.600 12.077 1.00 90.94 778 ALA A O 1
ATOM 5959 N N . LEU A 1 779 ? -29.872 -2.957 14.073 1.00 92.56 779 LEU A N 1
ATOM 5960 C CA . LEU A 1 779 ? -28.512 -2.736 13.581 1.00 92.56 779 LEU A CA 1
ATOM 5961 C C . LEU A 1 779 ? -27.812 -4.072 13.324 1.00 92.56 779 LEU A C 1
ATOM 5963 O O . LEU A 1 779 ? -28.064 -5.052 14.024 1.00 92.56 779 LEU A O 1
ATOM 5967 N N . SER A 1 780 ? -26.910 -4.141 12.345 1.00 90.38 780 SER A N 1
ATOM 5968 C CA . SER A 1 780 ? -26.133 -5.365 12.133 1.00 90.38 780 SER A CA 1
ATOM 5969 C C . SER A 1 780 ? -25.228 -5.653 13.339 1.00 90.38 780 SER A C 1
ATOM 5971 O O . SER A 1 780 ? -24.696 -4.738 13.978 1.00 90.38 780 SER A O 1
ATOM 5973 N N . ARG A 1 781 ? -25.050 -6.935 13.674 1.00 90.56 781 ARG A N 1
ATOM 5974 C CA . ARG A 1 781 ? -24.061 -7.368 14.676 1.00 90.56 781 ARG A CA 1
ATOM 5975 C C . ARG A 1 781 ? -22.650 -7.458 14.088 1.00 90.56 781 ARG A C 1
ATOM 5977 O O . ARG A 1 781 ? -21.686 -7.240 14.810 1.00 90.56 781 ARG A O 1
ATOM 5984 N N . GLU A 1 782 ? -22.528 -7.723 12.791 1.00 91.94 782 GLU A N 1
ATOM 5985 C CA . GLU A 1 782 ? -21.267 -7.571 12.054 1.00 91.94 782 GLU A CA 1
ATOM 5986 C C . GLU A 1 782 ? -21.195 -6.163 11.474 1.00 91.94 782 GLU A C 1
ATOM 5988 O O . GLU A 1 782 ? -22.179 -5.690 10.905 1.00 91.94 782 GLU A O 1
ATOM 5993 N N . LEU A 1 783 ? -20.067 -5.476 11.630 1.00 94.25 783 LEU A N 1
ATOM 5994 C CA . LEU A 1 783 ? -19.991 -4.074 11.239 1.00 94.25 783 LEU A CA 1
ATOM 5995 C C . LEU A 1 783 ? -19.897 -3.945 9.711 1.00 94.25 783 LEU A C 1
ATOM 5997 O O . LEU A 1 783 ? -19.078 -4.601 9.060 1.00 94.25 783 LEU A O 1
ATOM 6001 N N . ASN A 1 784 ? -20.713 -3.058 9.142 1.00 93.88 784 ASN A N 1
ATOM 6002 C CA . ASN A 1 784 ? -20.633 -2.663 7.731 1.00 93.88 784 ASN A CA 1
ATOM 6003 C C . ASN A 1 784 ? -19.707 -1.453 7.510 1.00 93.88 784 ASN A C 1
ATOM 6005 O O . ASN A 1 784 ? -19.532 -0.991 6.386 1.00 93.88 784 ASN A O 1
ATOM 6009 N N . PHE A 1 785 ? -19.129 -0.927 8.590 1.00 96.62 785 PHE A N 1
ATOM 6010 C CA . PHE A 1 785 ? -18.185 0.181 8.595 1.00 96.62 785 PHE A CA 1
ATOM 6011 C C . PHE A 1 785 ? -17.305 0.098 9.842 1.00 96.62 785 PHE A C 1
ATOM 6013 O O . PHE A 1 785 ? -17.831 -0.160 10.928 1.00 96.62 785 PHE A O 1
ATOM 6020 N N . LEU A 1 786 ? -15.997 0.318 9.700 1.00 97.12 786 LEU A N 1
ATOM 6021 C CA . LEU A 1 786 ? -15.010 0.103 10.763 1.00 97.12 786 LEU A CA 1
ATOM 6022 C C . LEU A 1 786 ? -14.457 1.431 11.298 1.00 97.12 786 LEU A C 1
ATOM 6024 O O . LEU A 1 786 ? -13.574 2.020 10.678 1.00 97.12 786 LEU A O 1
ATOM 6028 N N . PRO A 1 787 ? -14.902 1.907 12.472 1.00 98.06 787 PRO A N 1
ATOM 6029 C CA . PRO A 1 787 ? -14.098 2.810 13.281 1.00 98.06 787 PRO A CA 1
ATOM 6030 C C . PRO A 1 787 ? -12.958 1.991 13.904 1.00 98.06 787 PRO A C 1
ATOM 6032 O O . PRO A 1 787 ? -13.100 1.414 14.988 1.00 98.06 787 PRO A O 1
ATOM 6035 N N . GLU A 1 788 ? -11.852 1.884 13.173 1.00 97.88 788 GLU A N 1
ATOM 6036 C CA . GLU A 1 788 ? -10.678 1.099 13.546 1.00 97.88 788 GLU A CA 1
ATOM 6037 C C . GLU A 1 788 ? -9.736 1.948 14.406 1.00 97.88 788 GLU A C 1
ATOM 6039 O O . GLU A 1 788 ? -9.039 2.845 13.947 1.00 97.88 788 GLU A O 1
ATOM 6044 N N . MET A 1 789 ? -9.751 1.668 15.701 1.00 97.94 789 MET A N 1
ATOM 6045 C CA . MET A 1 789 ? -8.926 2.279 16.725 1.00 97.94 789 MET A CA 1
ATOM 6046 C C . MET A 1 789 ? -7.517 1.681 16.642 1.00 97.94 789 MET A C 1
ATOM 6048 O O . MET A 1 789 ? -7.277 0.574 17.129 1.00 97.94 789 MET A O 1
ATOM 6052 N N . ASN A 1 790 ? -6.593 2.392 15.994 1.00 96.62 790 ASN A N 1
ATOM 6053 C CA . ASN A 1 790 ? -5.218 1.924 15.831 1.00 96.62 790 ASN A CA 1
ATOM 6054 C C . ASN A 1 790 ? -4.413 2.097 17.128 1.00 96.62 790 ASN A C 1
ATOM 6056 O O . ASN A 1 790 ? -4.601 3.071 17.872 1.00 96.62 790 ASN A O 1
ATOM 6060 N N . ALA A 1 791 ? -3.509 1.153 17.393 1.00 95.88 791 ALA A N 1
ATOM 6061 C CA . ALA A 1 791 ? -2.628 1.171 18.555 1.00 95.88 791 ALA A CA 1
ATOM 6062 C C . ALA A 1 791 ? -1.288 0.460 18.293 1.00 95.88 791 ALA A C 1
ATOM 6064 O O . ALA A 1 791 ? -1.190 -0.473 17.499 1.00 95.88 791 ALA A O 1
ATOM 6065 N N . TYR A 1 792 ? -0.255 0.861 19.040 1.00 92.31 792 TYR A N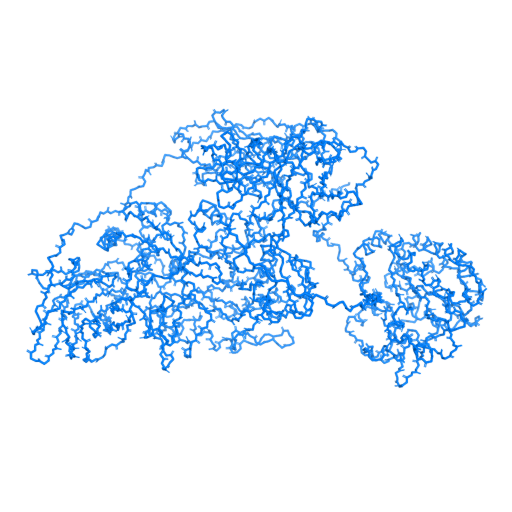 1
ATOM 6066 C CA . TYR A 1 792 ? 1.105 0.289 18.974 1.00 92.31 792 TYR A CA 1
ATOM 6067 C C . TYR A 1 792 ? 1.510 -0.472 20.248 1.00 92.31 792 TYR A C 1
ATOM 6069 O O . TYR A 1 792 ? 2.682 -0.773 20.466 1.00 92.31 792 TYR A O 1
ATOM 6077 N N . GLY A 1 793 ? 0.543 -0.737 21.121 1.00 92.00 793 GLY A N 1
ATOM 6078 C CA . GLY A 1 793 ? 0.735 -1.415 22.394 1.00 92.00 793 GLY A CA 1
ATOM 6079 C C . GLY A 1 793 ? -0.439 -1.155 23.326 1.00 92.00 793 GLY A C 1
ATOM 6080 O O . GLY A 1 793 ? -1.169 -0.178 23.156 1.00 92.00 793 GLY A O 1
ATOM 6081 N N . LEU A 1 794 ? -0.610 -2.033 24.309 1.00 93.19 794 LEU A N 1
ATOM 6082 C CA . LEU A 1 794 ? -1.650 -1.919 25.322 1.00 93.19 794 LEU A CA 1
ATOM 6083 C C . LEU A 1 794 ? -1.027 -2.016 26.719 1.00 93.19 794 LEU A C 1
ATOM 6085 O O . LEU A 1 794 ? -0.131 -2.839 26.931 1.00 93.19 794 LEU A O 1
ATOM 6089 N N . PRO A 1 795 ? -1.501 -1.214 27.684 1.00 87.69 795 PRO A N 1
ATOM 6090 C CA . PRO A 1 795 ? -1.314 -1.497 29.103 1.00 87.69 795 PRO A CA 1
ATOM 6091 C C . PRO A 1 795 ? -1.926 -2.861 29.466 1.00 87.69 795 PRO A C 1
ATOM 6093 O O . PRO A 1 795 ? -2.640 -3.454 28.660 1.00 87.69 795 PRO A O 1
ATOM 6096 N N . GLY A 1 796 ? -1.634 -3.374 30.668 1.00 85.94 796 GLY A N 1
ATOM 6097 C CA . GLY A 1 796 ? -2.047 -4.714 31.116 1.00 85.94 796 GLY A CA 1
ATOM 6098 C C . GLY A 1 796 ? -3.535 -5.058 30.906 1.00 85.94 796 GLY A C 1
ATOM 6099 O O . GLY A 1 796 ? -4.355 -4.215 30.567 1.00 85.94 796 GLY A O 1
ATOM 6100 N N . ALA A 1 797 ? -3.902 -6.324 31.132 1.00 90.75 797 ALA A N 1
ATOM 6101 C CA . ALA A 1 797 ? -5.258 -6.837 30.886 1.00 90.75 797 ALA A CA 1
ATOM 6102 C C . ALA A 1 797 ? -5.764 -6.614 29.440 1.00 90.75 797 ALA A C 1
ATOM 6104 O O . ALA A 1 797 ? -6.914 -6.243 29.230 1.00 90.75 797 ALA A O 1
ATOM 6105 N N . GLU A 1 798 ? -4.920 -6.902 28.440 1.00 94.31 798 GLU A N 1
ATOM 6106 C CA . GLU A 1 798 ? -5.174 -6.734 26.995 1.00 94.31 798 GLU A CA 1
ATOM 6107 C C . GLU A 1 798 ? -6.612 -7.060 26.542 1.00 94.31 798 GLU A C 1
ATOM 6109 O O . GLU A 1 798 ? -7.226 -6.286 25.809 1.00 94.31 798 GLU A O 1
ATOM 6114 N N . ARG A 1 799 ? -7.187 -8.177 27.007 1.00 96.25 799 ARG A N 1
ATOM 6115 C CA . ARG A 1 799 ? -8.548 -8.598 26.637 1.00 96.25 799 ARG A CA 1
ATOM 6116 C C . ARG A 1 799 ? -9.616 -7.548 26.967 1.00 96.25 799 ARG A C 1
ATOM 6118 O O . ARG A 1 799 ? -10.568 -7.400 26.205 1.00 96.25 799 ARG A O 1
ATOM 6125 N N . GLU A 1 800 ? -9.465 -6.812 28.064 1.00 97.62 800 GLU A N 1
ATOM 6126 C CA . GLU A 1 800 ? -10.433 -5.796 28.494 1.00 97.62 800 GLU A CA 1
ATOM 6127 C C . GLU A 1 800 ? -10.468 -4.595 27.535 1.00 97.62 800 GLU A C 1
ATOM 6129 O O . GLU A 1 800 ? -11.517 -3.979 27.358 1.00 97.62 800 GLU A O 1
ATOM 6134 N N . TRP A 1 801 ? -9.365 -4.316 26.836 1.00 97.81 801 TRP A N 1
ATOM 6135 C CA . TRP A 1 801 ? -9.291 -3.275 25.807 1.00 97.81 801 TRP A CA 1
ATOM 6136 C C . TRP A 1 801 ? -10.072 -3.647 24.554 1.00 97.81 801 TRP A C 1
ATOM 6138 O O . TRP A 1 801 ? -10.892 -2.856 24.081 1.00 97.81 801 TRP A O 1
ATOM 6148 N N . TYR A 1 802 ? -9.907 -4.881 24.075 1.00 98.31 802 TYR A N 1
ATOM 6149 C CA . TYR A 1 802 ? -10.724 -5.402 22.979 1.00 98.31 802 TYR A CA 1
ATOM 6150 C C . TYR A 1 802 ? -12.205 -5.462 23.360 1.00 98.31 802 TYR A C 1
ATOM 6152 O O . TYR A 1 802 ? -13.058 -5.094 22.554 1.00 98.31 802 TYR A O 1
ATOM 6160 N N . ARG A 1 803 ? -12.526 -5.878 24.593 1.00 98.12 803 ARG A N 1
ATOM 6161 C CA . ARG A 1 803 ? -13.909 -5.913 25.098 1.00 98.12 803 ARG A CA 1
ATOM 6162 C C . ARG A 1 803 ? -14.541 -4.524 25.127 1.00 98.12 803 ARG A C 1
ATOM 6164 O O . ARG A 1 803 ? -15.676 -4.383 24.673 1.00 98.12 803 ARG A O 1
ATOM 6171 N N . LEU A 1 804 ? -13.813 -3.501 25.584 1.00 98.06 804 LEU A N 1
ATOM 6172 C CA . LEU A 1 804 ? -14.317 -2.128 25.607 1.00 98.06 804 LEU A CA 1
ATOM 6173 C C . LEU A 1 804 ? -14.577 -1.593 24.190 1.00 98.06 804 LEU A C 1
ATOM 6175 O O . LEU A 1 804 ? -15.657 -1.065 23.927 1.00 98.06 804 LEU A O 1
ATOM 6179 N N . ALA A 1 805 ? -13.641 -1.779 23.253 1.00 98.25 805 ALA A N 1
ATOM 6180 C CA . ALA A 1 805 ? -13.852 -1.394 21.853 1.00 98.25 805 ALA A CA 1
ATOM 6181 C C . ALA A 1 805 ? -15.071 -2.117 21.254 1.00 98.25 805 ALA A C 1
ATOM 6183 O O . ALA A 1 805 ? -15.979 -1.499 20.690 1.00 98.25 805 ALA A O 1
ATOM 6184 N N . HIS A 1 806 ? -15.154 -3.429 21.485 1.00 98.00 806 HIS A N 1
ATOM 6185 C CA . HIS A 1 806 ? -16.241 -4.260 20.995 1.00 98.00 806 HIS A CA 1
ATOM 6186 C C . HIS A 1 806 ? -17.616 -3.813 21.528 1.00 98.00 806 HIS A C 1
ATOM 6188 O O . HIS A 1 806 ? -18.572 -3.733 20.745 1.00 98.00 806 HIS A O 1
ATOM 6194 N N . GLN A 1 807 ? -17.705 -3.470 22.822 1.00 96.44 807 GLN A N 1
ATOM 6195 C CA . GLN A 1 807 ? -18.901 -2.913 23.471 1.00 96.44 807 GLN A CA 1
ATOM 6196 C C . GLN A 1 807 ? -19.354 -1.600 22.818 1.00 96.44 807 GLN A C 1
ATOM 6198 O O . GLN A 1 807 ? -20.555 -1.366 22.684 1.00 96.44 807 GLN A O 1
ATOM 6203 N N . HIS A 1 808 ? -18.410 -0.770 22.374 1.00 97.31 808 HIS A N 1
ATOM 6204 C CA . HIS A 1 808 ? -18.678 0.501 21.704 1.00 97.31 808 HIS A CA 1
ATOM 6205 C C . HIS A 1 808 ? -18.791 0.386 20.180 1.00 97.31 808 HIS A C 1
ATOM 6207 O O . HIS A 1 808 ? -18.765 1.404 19.499 1.00 97.31 808 HIS A O 1
ATOM 6213 N N . ARG A 1 809 ? -18.960 -0.825 19.626 1.00 96.88 809 ARG A N 1
ATOM 6214 C CA . ARG A 1 809 ? -19.072 -1.043 18.170 1.00 96.88 809 ARG A CA 1
ATOM 6215 C C . ARG A 1 809 ? -17.906 -0.405 17.390 1.00 96.88 809 ARG A C 1
ATOM 6217 O O . ARG A 1 809 ? -18.077 0.013 16.253 1.00 96.88 809 ARG A O 1
ATOM 6224 N N . THR A 1 810 ? -16.726 -0.331 18.002 1.00 97.88 810 THR A N 1
ATOM 6225 C CA . THR A 1 810 ? -15.466 0.043 17.352 1.00 97.88 810 THR A CA 1
ATOM 6226 C C . THR A 1 810 ? -14.545 -1.173 17.296 1.00 97.88 810 THR A C 1
ATOM 6228 O O . THR A 1 810 ? -14.847 -2.227 17.870 1.00 97.88 810 THR A O 1
ATOM 6231 N N . VAL A 1 811 ? -13.433 -1.052 16.574 1.00 96.31 811 VAL A N 1
ATOM 6232 C CA . VAL A 1 811 ? -12.488 -2.153 16.363 1.00 96.31 811 VAL A CA 1
ATOM 6233 C C . VAL A 1 811 ? -11.122 -1.727 16.862 1.00 96.31 811 VAL A C 1
ATOM 6235 O O . VAL A 1 811 ? -10.528 -0.830 16.289 1.00 96.31 811 VAL A O 1
ATOM 6238 N N . LEU A 1 812 ? -10.614 -2.339 17.928 1.00 98.12 812 LEU A N 1
ATOM 6239 C CA . LEU A 1 812 ? -9.235 -2.113 18.359 1.00 98.12 812 LEU A CA 1
ATOM 6240 C C . LEU A 1 812 ? -8.305 -3.005 17.539 1.00 98.12 812 LEU A C 1
ATOM 6242 O O . LEU A 1 812 ? -8.485 -4.220 17.549 1.00 98.12 812 LEU A O 1
ATOM 6246 N N . ASN A 1 813 ? -7.319 -2.416 16.865 1.00 97.38 813 ASN A N 1
ATOM 6247 C CA . ASN A 1 813 ? -6.312 -3.158 16.113 1.00 97.38 813 ASN A CA 1
ATOM 6248 C C . ASN A 1 813 ? -4.908 -2.727 16.551 1.00 97.38 813 ASN A C 1
ATOM 6250 O O . ASN A 1 813 ? -4.550 -1.550 16.482 1.00 97.38 813 ASN A O 1
ATOM 6254 N N . VAL A 1 814 ? -4.127 -3.684 17.054 1.00 97.06 814 VAL A N 1
ATOM 6255 C CA . VAL A 1 814 ? -2.851 -3.420 17.732 1.00 97.06 814 VAL A CA 1
ATOM 6256 C C . VAL A 1 814 ? -1.712 -4.028 16.931 1.00 97.06 814 VAL A C 1
ATOM 6258 O O . VAL A 1 814 ? -1.705 -5.235 16.693 1.00 97.06 814 VAL A O 1
ATOM 6261 N N . VAL A 1 815 ? -0.737 -3.215 16.523 1.00 96.25 815 VAL A N 1
ATOM 6262 C CA . VAL A 1 815 ? 0.436 -3.716 15.793 1.00 96.25 815 VAL A CA 1
ATOM 6263 C C . VAL A 1 815 ? 1.249 -4.646 16.716 1.00 96.25 815 VAL A C 1
ATOM 6265 O O . VAL A 1 815 ? 1.670 -4.212 17.790 1.00 96.25 815 VAL A O 1
ATOM 6268 N N . PRO A 1 816 ? 1.499 -5.916 16.334 1.00 96.00 816 PRO A N 1
ATOM 6269 C CA . PRO A 1 816 ? 2.063 -6.934 17.226 1.00 96.00 816 PRO A CA 1
ATOM 6270 C C . PRO A 1 816 ? 3.597 -6.914 17.305 1.00 96.00 816 PRO A C 1
ATOM 6272 O O . PRO A 1 816 ? 4.202 -7.842 17.843 1.00 96.00 816 PRO A O 1
ATOM 6275 N N . TYR A 1 817 ? 4.246 -5.899 16.738 1.00 94.88 817 TYR A N 1
ATOM 6276 C CA . TYR A 1 817 ? 5.696 -5.746 16.739 1.00 94.88 817 TYR A CA 1
ATOM 6277 C C . TYR A 1 817 ? 6.096 -4.269 16.788 1.00 94.88 817 TYR A C 1
ATOM 6279 O O . TYR A 1 817 ? 5.358 -3.373 16.383 1.00 94.88 817 TYR A O 1
ATOM 6287 N N . SER A 1 818 ? 7.298 -4.013 17.298 1.00 92.31 818 SER A N 1
ATOM 6288 C CA . SER A 1 818 ? 7.880 -2.668 17.336 1.00 92.31 818 SER A CA 1
ATOM 6289 C C . SER A 1 818 ? 8.583 -2.308 16.026 1.00 92.31 818 SER A C 1
ATOM 6291 O O . SER A 1 818 ? 8.953 -3.178 15.243 1.00 92.31 818 SER A O 1
ATOM 6293 N N . GLN A 1 819 ? 8.901 -1.025 15.852 1.00 88.88 819 GLN A N 1
ATOM 6294 C CA . GLN A 1 819 ? 9.694 -0.519 14.722 1.00 88.88 819 GLN A CA 1
ATOM 6295 C C . GLN A 1 819 ? 11.114 -1.109 14.624 1.00 88.88 819 GLN A C 1
ATOM 6297 O O . GLN A 1 819 ? 11.764 -1.008 13.588 1.00 88.88 819 GLN A O 1
ATOM 6302 N N . ARG A 1 820 ? 11.604 -1.772 15.683 1.00 88.38 820 ARG A N 1
ATOM 6303 C CA . ARG A 1 820 ? 12.853 -2.556 15.645 1.00 88.38 820 ARG A CA 1
ATOM 6304 C C . ARG A 1 820 ? 12.680 -3.944 15.017 1.00 88.38 820 ARG A C 1
ATOM 6306 O O . ARG A 1 820 ? 13.639 -4.705 14.981 1.00 88.38 820 ARG A O 1
ATOM 6313 N N . GLY A 1 821 ? 11.472 -4.303 14.589 1.00 89.38 821 GLY A N 1
ATOM 6314 C CA . GLY A 1 821 ? 11.147 -5.642 14.104 1.00 89.38 821 GLY A CA 1
ATOM 6315 C C . GLY A 1 821 ? 11.111 -6.698 15.211 1.00 89.38 821 GLY A C 1
ATOM 6316 O O . GLY A 1 821 ? 11.409 -7.864 14.965 1.00 89.38 821 GLY A O 1
ATOM 6317 N N . ILE A 1 822 ? 10.819 -6.284 16.451 1.00 92.38 822 ILE A N 1
ATOM 6318 C CA . ILE A 1 822 ? 10.681 -7.188 17.603 1.00 92.38 822 ILE A CA 1
ATOM 6319 C C . ILE A 1 822 ? 9.200 -7.469 17.812 1.00 92.38 822 ILE A C 1
ATOM 6321 O O . ILE A 1 822 ? 8.448 -6.544 18.131 1.00 92.38 822 ILE A O 1
ATOM 6325 N N . VAL A 1 823 ? 8.815 -8.734 17.658 1.00 95.25 823 VAL A N 1
ATOM 6326 C CA . VAL A 1 823 ? 7.456 -9.227 17.903 1.00 95.25 823 VAL A CA 1
ATOM 6327 C C . VAL A 1 823 ? 7.177 -9.272 19.404 1.00 95.25 823 VAL A C 1
ATOM 6329 O O . VAL A 1 823 ? 8.009 -9.738 20.184 1.00 95.25 823 VAL A O 1
ATOM 6332 N N . SER A 1 824 ? 6.008 -8.786 19.816 1.00 93.62 824 SER A N 1
ATOM 6333 C CA . SER A 1 824 ? 5.551 -8.868 21.202 1.00 93.62 824 SER A CA 1
ATOM 6334 C C . SER A 1 824 ? 5.366 -10.323 21.641 1.00 93.62 824 SER A C 1
ATOM 6336 O O . SER A 1 824 ? 4.955 -11.182 20.862 1.00 93.62 824 SER A O 1
ATOM 6338 N N . GLU A 1 825 ? 5.626 -10.608 22.915 1.00 91.00 825 GLU A N 1
ATOM 6339 C CA . GLU A 1 825 ? 5.524 -11.963 23.460 1.00 91.00 825 GLU A CA 1
ATOM 6340 C C . GLU A 1 825 ? 4.129 -12.575 23.234 1.00 91.00 825 GLU A C 1
ATOM 6342 O O . GLU A 1 825 ? 3.103 -11.935 23.459 1.00 91.00 825 GLU A O 1
ATOM 6347 N N . GLY A 1 826 ? 4.080 -13.812 22.731 1.00 91.56 826 GLY A N 1
ATOM 6348 C CA . GLY A 1 826 ? 2.828 -14.506 22.407 1.00 91.56 826 GLY A CA 1
ATOM 6349 C C . GLY A 1 826 ? 2.057 -13.938 21.207 1.00 91.56 826 GLY A C 1
ATOM 6350 O O . GLY A 1 826 ? 0.982 -14.443 20.897 1.00 91.56 826 GLY A O 1
ATOM 6351 N N . ALA A 1 827 ? 2.574 -12.914 20.513 1.00 94.56 827 ALA A N 1
ATOM 6352 C CA . ALA A 1 827 ? 1.920 -12.347 19.332 1.00 94.56 827 ALA A CA 1
ATOM 6353 C C . ALA A 1 827 ? 2.206 -13.122 18.030 1.00 94.56 827 ALA A C 1
ATOM 6355 O O . ALA A 1 827 ? 1.557 -12.876 17.015 1.00 94.56 827 ALA A O 1
ATOM 6356 N N . ALA A 1 828 ? 3.142 -14.076 18.064 1.00 96.75 828 ALA A N 1
ATOM 6357 C CA . ALA A 1 828 ? 3.457 -14.992 16.972 1.00 96.75 828 ALA A CA 1
ATOM 6358 C C . ALA A 1 828 ? 3.582 -16.441 17.471 1.00 96.75 828 ALA A C 1
ATOM 6360 O O . ALA A 1 828 ? 3.985 -16.650 18.620 1.00 96.75 828 ALA A O 1
ATOM 6361 N N . PRO A 1 829 ? 3.283 -17.443 16.622 1.00 96.75 829 PRO A N 1
ATOM 6362 C CA . PRO A 1 829 ? 3.617 -18.832 16.914 1.00 96.75 829 PRO A CA 1
ATOM 6363 C C . PRO A 1 829 ? 5.135 -19.008 17.020 1.00 96.75 829 PRO A C 1
ATOM 6365 O O . PRO A 1 829 ? 5.912 -18.332 16.336 1.00 96.75 829 PRO A O 1
ATOM 6368 N N . ARG A 1 830 ? 5.578 -19.950 17.855 1.00 94.00 830 ARG A N 1
ATOM 6369 C CA . ARG A 1 830 ? 7.003 -20.306 17.923 1.00 94.00 830 ARG A CA 1
ATOM 6370 C C . ARG A 1 830 ? 7.351 -21.170 16.716 1.00 94.00 830 ARG A C 1
ATOM 6372 O O . ARG A 1 830 ? 6.564 -22.029 16.336 1.00 94.00 830 ARG A O 1
ATOM 6379 N N . ILE A 1 831 ? 8.534 -20.970 16.141 1.00 92.12 831 ILE A N 1
ATOM 6380 C CA . ILE A 1 831 ? 9.018 -21.765 15.008 1.00 92.12 831 ILE A CA 1
ATOM 6381 C C . ILE A 1 831 ? 10.186 -22.625 15.490 1.00 92.12 831 ILE A C 1
ATOM 6383 O O . ILE A 1 831 ? 11.200 -22.094 15.940 1.00 92.12 831 ILE A O 1
ATOM 6387 N N . GLN A 1 832 ? 10.055 -23.948 15.401 1.00 85.94 832 GLN A N 1
ATOM 6388 C CA . GLN A 1 832 ? 11.113 -24.904 15.745 1.00 85.94 832 GLN A CA 1
ATOM 6389 C C . GLN A 1 832 ? 11.284 -25.898 14.600 1.00 85.94 832 GLN A C 1
ATOM 6391 O O . GLN A 1 832 ? 10.341 -26.595 14.242 1.00 85.94 832 GLN A O 1
ATOM 6396 N N . ASN A 1 833 ? 12.476 -25.953 13.999 1.00 81.94 833 ASN A N 1
ATOM 6397 C CA . ASN A 1 833 ? 12.774 -26.836 12.860 1.00 81.94 833 ASN A CA 1
ATOM 6398 C C . ASN A 1 833 ? 11.747 -26.727 11.708 1.00 81.94 833 ASN A C 1
ATOM 6400 O O . ASN A 1 833 ? 11.387 -27.724 11.088 1.00 81.94 833 ASN A O 1
ATOM 6404 N N . GLY A 1 834 ? 11.237 -25.516 11.449 1.00 81.81 834 GLY A N 1
ATOM 6405 C CA . GLY A 1 834 ? 10.220 -25.257 10.420 1.00 81.81 834 GLY A CA 1
ATOM 6406 C C . GLY A 1 834 ? 8.780 -25.625 10.806 1.00 81.81 834 GLY A C 1
ATOM 6407 O O . GLY A 1 834 ? 7.879 -25.422 9.998 1.00 81.81 834 GLY A O 1
ATOM 6408 N N . GLN A 1 835 ? 8.543 -26.131 12.019 1.00 89.81 835 GLN A N 1
ATOM 6409 C CA . GLN A 1 835 ? 7.209 -26.410 12.559 1.00 89.81 835 GLN A CA 1
ATOM 6410 C C . GLN A 1 835 ? 6.709 -25.241 13.414 1.00 89.81 835 GLN A C 1
ATOM 6412 O O . GLN A 1 835 ? 7.486 -24.643 14.163 1.00 89.81 835 GLN A O 1
ATOM 6417 N N . TYR A 1 836 ? 5.414 -24.937 13.308 1.00 95.94 836 TYR A N 1
ATOM 6418 C CA . TYR A 1 836 ? 4.759 -23.836 14.018 1.00 95.94 836 TYR A CA 1
ATOM 6419 C C . TYR A 1 836 ? 4.032 -24.358 15.261 1.00 95.94 836 TYR A C 1
ATOM 6421 O O . TYR A 1 836 ? 3.185 -25.243 15.168 1.00 95.94 836 TYR A O 1
ATOM 6429 N N . ASP A 1 837 ? 4.345 -23.787 16.421 1.00 96.50 837 ASP A N 1
ATOM 6430 C CA . ASP A 1 837 ? 3.647 -24.027 17.683 1.00 96.50 837 ASP A CA 1
ATOM 6431 C C . ASP A 1 837 ? 2.730 -22.844 18.008 1.00 96.50 837 ASP A C 1
ATOM 6433 O O . ASP A 1 837 ? 3.183 -21.742 18.338 1.00 96.50 837 ASP A O 1
ATOM 6437 N N . TRP A 1 838 ? 1.427 -23.103 17.914 1.00 97.62 838 TRP A N 1
ATOM 6438 C CA . TRP A 1 838 ? 0.359 -22.112 18.019 1.00 97.62 838 TRP A CA 1
ATOM 6439 C C . TRP A 1 838 ? -0.148 -21.880 19.444 1.00 97.62 838 TRP A C 1
ATOM 6441 O O . TRP A 1 838 ? -0.956 -20.979 19.649 1.00 97.62 838 TRP A O 1
ATOM 6451 N N . ARG A 1 839 ? 0.316 -22.636 20.451 1.00 96.19 839 ARG A N 1
ATOM 6452 C CA . ARG A 1 839 ? -0.299 -22.659 21.796 1.00 96.19 839 ARG A CA 1
ATOM 6453 C C . ARG A 1 839 ? -0.416 -21.286 22.459 1.00 96.19 839 ARG A C 1
ATOM 6455 O O . ARG A 1 839 ? -1.462 -20.965 23.016 1.00 96.19 839 ARG A O 1
ATOM 6462 N N . ASP A 1 840 ? 0.649 -20.488 22.428 1.00 95.56 840 ASP A N 1
ATOM 6463 C CA . ASP A 1 840 ? 0.637 -19.152 23.041 1.00 95.56 840 ASP A CA 1
ATOM 6464 C C . ASP A 1 840 ? -0.201 -18.162 22.221 1.00 95.56 840 ASP A C 1
ATOM 6466 O O . ASP A 1 840 ? -0.931 -17.354 22.795 1.00 95.56 840 ASP A O 1
ATOM 6470 N N . TRP A 1 841 ? -0.151 -18.278 20.891 1.00 97.06 841 TRP A N 1
ATOM 6471 C CA . TRP A 1 841 ? -0.929 -17.448 19.975 1.00 97.06 841 TRP A CA 1
ATOM 6472 C C . TRP A 1 841 ? -2.437 -17.708 20.134 1.00 97.06 841 TRP A C 1
ATOM 6474 O O . TRP A 1 841 ? -3.205 -16.768 20.327 1.00 97.06 841 TRP A O 1
ATOM 6484 N N . ASP A 1 842 ? -2.863 -18.976 20.167 1.00 97.94 842 ASP A N 1
ATOM 6485 C CA . ASP A 1 842 ? -4.266 -19.363 20.369 1.00 97.94 842 ASP A CA 1
ATOM 6486 C C . ASP A 1 842 ? -4.759 -18.995 21.773 1.00 97.94 842 ASP A C 1
ATOM 6488 O O . ASP A 1 842 ? -5.897 -18.555 21.929 1.00 97.94 842 ASP A O 1
ATOM 6492 N N . ARG A 1 843 ? -3.916 -19.111 22.809 1.00 96.50 843 ARG A N 1
ATOM 6493 C CA . ARG A 1 843 ? -4.278 -18.666 24.166 1.00 96.50 843 ARG A CA 1
ATOM 6494 C C . ARG A 1 843 ? -4.555 -17.161 24.206 1.00 96.50 843 ARG A C 1
ATOM 6496 O O . ARG A 1 843 ? -5.466 -16.726 24.914 1.00 96.50 843 ARG A O 1
ATOM 6503 N N . ARG A 1 844 ? -3.753 -16.375 23.482 1.00 95.69 844 ARG A N 1
ATOM 6504 C CA . ARG A 1 844 ? -3.848 -14.913 23.446 1.00 95.69 844 ARG A CA 1
ATOM 6505 C C . ARG A 1 844 ? -5.027 -14.440 22.595 1.00 95.69 844 ARG A C 1
ATOM 6507 O O . ARG A 1 844 ? -5.852 -13.675 23.093 1.00 95.69 844 ARG A O 1
ATOM 6514 N N . TYR A 1 845 ? -5.128 -14.914 21.354 1.00 98.06 845 TYR A N 1
ATOM 6515 C CA . TYR A 1 845 ? -6.077 -14.394 20.364 1.00 98.06 845 TYR A CA 1
ATOM 6516 C C . TYR A 1 845 ? -7.294 -15.282 20.112 1.00 98.06 845 TYR A C 1
ATOM 6518 O O . TYR A 1 845 ? -8.328 -14.748 19.726 1.00 98.06 845 TYR A O 1
ATOM 6526 N N . GLY A 1 846 ? -7.233 -16.592 20.370 1.00 98.06 846 GLY A N 1
ATOM 6527 C CA . GLY A 1 846 ? -8.333 -17.531 20.105 1.00 98.06 846 GLY A CA 1
ATOM 6528 C C . GLY A 1 846 ? -9.697 -17.040 20.612 1.00 98.06 846 GLY A C 1
ATOM 6529 O O . GLY A 1 846 ? -10.606 -16.910 19.795 1.00 98.06 846 GLY A O 1
ATOM 6530 N N . PRO A 1 847 ? -9.822 -16.619 21.889 1.00 98.31 847 PRO A N 1
ATOM 6531 C CA . PRO A 1 847 ? -11.080 -16.087 22.418 1.00 98.31 847 PRO A CA 1
ATOM 6532 C C . PRO A 1 847 ? -11.608 -14.823 21.716 1.00 98.31 847 PRO A C 1
ATOM 6534 O O . PRO A 1 847 ? -12.806 -14.546 21.745 1.00 98.31 847 PRO A O 1
ATOM 6537 N N . LEU A 1 848 ? -10.725 -14.016 21.114 1.00 98.56 848 LEU A N 1
ATOM 6538 C CA . LEU A 1 848 ? -11.118 -12.837 20.334 1.00 98.56 848 LEU A CA 1
ATOM 6539 C C . LEU A 1 848 ? -11.610 -13.230 18.932 1.00 98.56 848 LEU A C 1
ATOM 6541 O O . LEU A 1 848 ? -12.450 -12.535 18.364 1.00 98.56 848 LEU A O 1
ATOM 6545 N N . LEU A 1 849 ? -11.081 -14.327 18.382 1.00 98.31 849 LEU A N 1
ATOM 6546 C CA . LEU A 1 849 ? -11.308 -14.794 17.010 1.00 98.31 849 LEU A CA 1
ATOM 6547 C C . LEU A 1 849 ? -12.481 -15.770 16.880 1.00 98.31 849 LEU A C 1
ATOM 6549 O O . LEU A 1 849 ? -13.100 -15.837 15.820 1.00 98.31 849 LEU A O 1
ATOM 6553 N N . ASP A 1 850 ? -12.816 -16.494 17.948 1.00 97.25 850 ASP A N 1
ATOM 6554 C CA . ASP A 1 850 ? -14.044 -17.295 18.036 1.00 97.25 850 ASP A CA 1
ATOM 6555 C C . ASP A 1 850 ? -15.231 -16.509 18.634 1.00 97.25 850 ASP A C 1
ATOM 6557 O O . ASP A 1 850 ? -16.377 -16.949 18.552 1.00 97.25 850 ASP A O 1
ATOM 6561 N N . GLY A 1 851 ? -14.971 -15.322 19.198 1.00 97.56 851 GLY A N 1
ATOM 6562 C CA . GLY A 1 851 ? -15.975 -14.433 19.786 1.00 97.56 851 GLY A CA 1
ATOM 6563 C C . GLY A 1 851 ? -16.367 -14.767 21.231 1.00 97.56 851 GLY A C 1
ATOM 6564 O O . GLY A 1 851 ? -17.177 -14.047 21.825 1.00 97.56 851 GLY A O 1
ATOM 6565 N N . SER A 1 852 ? -15.792 -15.809 21.836 1.00 98.00 852 SER A N 1
ATOM 6566 C CA . SER A 1 852 ? -16.074 -16.211 23.224 1.00 98.00 852 SER A CA 1
ATOM 6567 C C . SER A 1 852 ? -15.682 -15.137 24.241 1.00 98.00 852 SER A C 1
ATOM 6569 O O . SER A 1 852 ? -16.353 -14.982 25.263 1.00 98.00 852 SER A O 1
ATOM 6571 N N . ALA A 1 853 ? -14.676 -14.311 23.936 1.00 98.00 853 ALA A N 1
ATOM 6572 C CA . ALA A 1 853 ? -14.294 -13.159 24.751 1.00 98.00 853 ALA A CA 1
ATOM 6573 C C . ALA A 1 853 ? -15.369 -12.066 24.826 1.00 98.00 853 ALA A C 1
ATOM 6575 O O . ALA A 1 853 ? -15.193 -11.124 25.597 1.00 98.00 853 ALA A O 1
ATOM 6576 N N . PHE A 1 854 ? -16.449 -12.163 24.048 1.00 97.81 854 PHE A N 1
ATOM 6577 C CA . PHE A 1 854 ? -17.504 -11.155 23.959 1.00 97.81 854 PHE A CA 1
ATOM 6578 C C . PHE A 1 854 ? -18.904 -11.725 24.210 1.00 97.81 854 PHE A C 1
ATOM 6580 O O . PHE A 1 854 ? -19.889 -11.048 23.925 1.00 97.81 854 PHE A O 1
ATOM 6587 N N . ALA A 1 855 ? -19.015 -12.959 24.713 1.00 96.44 855 ALA A N 1
ATOM 6588 C CA . ALA A 1 855 ? -20.288 -13.671 24.869 1.00 96.44 855 ALA A CA 1
ATOM 6589 C C . ALA A 1 855 ? -21.326 -12.933 25.742 1.00 96.44 855 ALA A C 1
ATOM 6591 O O . ALA A 1 855 ? -22.525 -13.111 25.554 1.00 96.44 855 ALA A O 1
ATOM 6592 N N . ASP A 1 856 ? -20.870 -12.089 26.664 1.00 94.69 856 ASP A N 1
ATOM 6593 C CA . ASP A 1 856 ? -21.672 -11.276 27.585 1.00 94.69 856 ASP A CA 1
ATOM 6594 C C . ASP A 1 856 ? -21.847 -9.810 27.133 1.00 94.69 856 ASP A C 1
ATOM 6596 O O . ASP A 1 856 ? -22.451 -9.003 27.841 1.00 94.69 856 ASP A O 1
ATOM 6600 N N . LEU A 1 857 ? -21.314 -9.437 25.964 1.00 93.75 857 LEU A N 1
ATOM 6601 C CA . LEU A 1 857 ? -21.400 -8.081 25.413 1.00 93.75 857 LEU A CA 1
ATOM 6602 C C . LEU A 1 857 ? -22.567 -7.938 24.414 1.00 93.75 857 LEU A C 1
ATOM 6604 O O . LEU A 1 857 ? -23.070 -8.938 23.906 1.00 93.75 857 LEU A O 1
ATOM 6608 N N . PRO A 1 858 ? -22.986 -6.702 24.056 1.00 89.75 858 PRO A N 1
ATOM 6609 C CA . PRO A 1 858 ? -24.147 -6.479 23.182 1.00 89.75 858 PRO A CA 1
ATOM 6610 C C . PRO A 1 858 ? -24.094 -7.194 21.820 1.00 89.75 858 PRO A C 1
ATOM 6612 O O . PRO A 1 858 ? -25.121 -7.633 21.311 1.00 89.75 858 PRO A O 1
ATOM 6615 N N . ARG A 1 859 ? -22.899 -7.355 21.233 1.00 92.25 859 ARG A N 1
ATOM 6616 C CA . ARG A 1 859 ? -22.678 -8.147 20.008 1.00 92.25 859 ARG A CA 1
ATOM 6617 C C . ARG A 1 859 ? -22.182 -9.560 20.355 1.00 92.25 859 ARG A C 1
ATOM 6619 O O . ARG A 1 859 ? -21.117 -9.976 19.914 1.00 92.25 859 ARG A O 1
ATOM 6626 N N . ALA A 1 860 ? -22.930 -10.268 21.200 1.00 92.94 860 ALA A N 1
ATOM 6627 C CA . ALA A 1 860 ? -22.529 -11.558 21.761 1.00 92.94 860 ALA A CA 1
ATOM 6628 C C . ALA A 1 860 ? -22.060 -12.564 20.692 1.00 92.94 860 ALA A C 1
ATOM 6630 O O . ALA A 1 860 ? -22.749 -12.783 19.693 1.00 92.94 860 ALA A O 1
ATOM 6631 N N . GLY A 1 861 ? -20.887 -13.174 20.910 1.00 93.88 861 GLY A N 1
ATOM 6632 C CA . GLY A 1 861 ? -20.310 -14.195 20.023 1.00 93.88 861 GLY A CA 1
ATOM 6633 C C . GLY A 1 861 ? -19.817 -13.680 18.663 1.00 93.88 861 GLY A C 1
ATOM 6634 O O . GLY A 1 861 ? -19.526 -14.473 17.765 1.00 93.88 861 GLY A O 1
ATOM 6635 N N . VAL A 1 862 ? -19.747 -12.363 18.459 1.00 95.88 862 VAL A N 1
ATOM 6636 C CA . VAL A 1 862 ? -19.116 -11.775 17.271 1.00 95.88 862 VAL A CA 1
ATOM 6637 C C . VAL A 1 862 ? -17.618 -11.620 17.548 1.00 95.88 862 VAL A C 1
ATOM 6639 O O . VAL A 1 862 ? -17.273 -11.000 18.547 1.00 95.88 862 VAL A O 1
ATOM 6642 N N . PRO A 1 863 ? -16.719 -12.186 16.725 1.00 97.25 863 PRO A N 1
ATOM 6643 C CA . PRO A 1 863 ? -15.283 -12.003 16.902 1.00 97.25 863 PRO A CA 1
ATOM 6644 C C . PRO A 1 863 ? -14.842 -10.595 16.499 1.00 97.25 863 PRO A C 1
ATOM 6646 O O . PRO A 1 863 ? -15.605 -9.834 15.903 1.00 97.25 863 PRO A O 1
ATOM 6649 N N . ILE A 1 864 ? -13.589 -10.249 16.793 1.00 97.06 864 ILE A N 1
ATOM 6650 C CA . ILE A 1 864 ? -13.004 -8.988 16.318 1.00 97.06 864 ILE A CA 1
ATOM 6651 C C . ILE A 1 864 ? -13.018 -8.910 14.784 1.00 97.06 864 ILE A C 1
ATOM 6653 O O . ILE A 1 864 ? -12.792 -9.905 14.090 1.00 97.06 864 ILE A O 1
ATOM 6657 N N . ASP A 1 865 ? -13.270 -7.714 14.251 1.00 95.75 865 ASP A N 1
ATOM 6658 C CA . ASP A 1 865 ? -13.423 -7.490 12.811 1.00 95.75 865 ASP A CA 1
ATOM 6659 C C . ASP A 1 865 ? -12.090 -7.577 12.041 1.00 95.75 865 ASP A C 1
ATOM 6661 O O . ASP A 1 865 ? -12.070 -8.065 10.903 1.00 95.75 865 ASP A O 1
ATOM 6665 N N . CYS A 1 866 ? -10.981 -7.139 12.650 1.00 96.62 866 CYS A N 1
ATOM 6666 C CA . CYS A 1 866 ? -9.636 -7.250 12.088 1.00 96.62 866 CYS A CA 1
ATOM 6667 C C . CYS A 1 866 ? -8.549 -7.504 13.148 1.00 96.62 866 CYS A C 1
ATOM 6669 O O . CYS A 1 866 ? -8.750 -7.238 14.333 1.00 96.62 866 CYS A O 1
ATOM 6671 N N . LEU A 1 867 ? -7.411 -8.051 12.708 1.00 97.81 867 LEU A N 1
ATOM 6672 C CA . LEU A 1 867 ? -6.217 -8.289 13.525 1.00 97.81 867 LEU A CA 1
ATOM 6673 C C . LEU A 1 867 ? -4.947 -8.174 12.667 1.00 97.81 867 LEU A C 1
ATOM 6675 O O . LEU A 1 867 ? -4.828 -8.846 11.641 1.00 97.81 867 LEU A O 1
ATOM 6679 N N . TYR A 1 868 ? -3.967 -7.380 13.096 1.00 98.19 868 TYR A N 1
ATOM 6680 C CA . TYR A 1 868 ? -2.629 -7.378 12.497 1.00 98.19 868 TYR A CA 1
ATOM 6681 C C . TYR A 1 868 ? -1.891 -8.707 12.717 1.00 98.19 868 TYR A C 1
ATOM 6683 O O . TYR A 1 868 ? -1.827 -9.241 13.825 1.00 98.19 868 TYR A O 1
ATOM 6691 N N . LEU A 1 869 ? -1.279 -9.224 11.654 1.00 98.31 869 LEU A N 1
ATOM 6692 C CA . LEU A 1 869 ? -0.396 -10.385 11.710 1.00 98.31 869 LEU A CA 1
ATOM 6693 C C . LEU A 1 869 ? 1.020 -9.978 12.144 1.00 98.31 869 LEU A C 1
ATOM 6695 O O . LEU A 1 869 ? 1.461 -8.868 11.854 1.00 98.31 869 LEU A O 1
ATOM 6699 N N . PRO A 1 870 ? 1.785 -10.887 12.774 1.00 97.19 870 PRO A N 1
ATOM 6700 C CA . PRO A 1 870 ? 3.187 -10.641 13.114 1.00 97.19 870 PRO A CA 1
ATOM 6701 C C . PRO A 1 870 ? 4.141 -10.773 11.917 1.00 97.19 870 PRO A C 1
ATOM 6703 O O . PRO A 1 870 ? 5.345 -10.576 12.077 1.00 97.19 870 PRO A O 1
ATOM 6706 N N . ILE A 1 871 ? 3.633 -11.146 10.736 1.00 97.62 871 ILE A N 1
ATOM 6707 C CA . ILE A 1 871 ? 4.422 -11.306 9.510 1.00 97.62 871 ILE A CA 1
ATOM 6708 C C . ILE A 1 871 ? 4.889 -9.925 9.055 1.00 97.62 871 ILE A C 1
ATOM 6710 O O . ILE A 1 871 ? 4.062 -9.069 8.755 1.00 97.62 871 ILE A O 1
ATOM 6714 N N . HIS A 1 872 ? 6.202 -9.725 8.991 1.00 96.12 872 HIS A N 1
ATOM 6715 C CA . HIS A 1 872 ? 6.827 -8.491 8.518 1.00 96.12 872 HIS A CA 1
ATOM 6716 C C . HIS A 1 872 ? 8.251 -8.777 8.014 1.00 96.12 872 HIS A C 1
ATOM 6718 O O . HIS A 1 872 ? 8.695 -9.925 7.991 1.00 96.12 872 HIS A O 1
ATOM 6724 N N . GLU A 1 873 ? 9.007 -7.760 7.614 1.00 94.25 873 GLU A N 1
ATOM 6725 C CA . GLU A 1 873 ? 10.353 -7.942 7.064 1.00 94.25 873 GLU A CA 1
ATOM 6726 C C . GLU A 1 873 ? 11.341 -8.596 8.053 1.00 94.25 873 GLU A C 1
ATOM 6728 O O . GLU A 1 873 ? 12.307 -9.225 7.636 1.00 94.25 873 GLU A O 1
ATOM 6733 N N . ASN A 1 874 ? 11.117 -8.519 9.366 1.00 93.25 874 ASN A N 1
ATOM 6734 C CA . ASN A 1 874 ? 12.038 -9.087 10.358 1.00 93.25 874 ASN A CA 1
ATOM 6735 C C . ASN A 1 874 ? 11.516 -10.356 11.063 1.00 93.25 874 ASN A C 1
ATOM 6737 O O . ASN A 1 874 ? 12.177 -10.870 11.966 1.00 93.25 874 ASN A O 1
ATOM 6741 N N . TRP A 1 875 ? 10.354 -10.885 10.655 1.00 95.06 875 TRP A N 1
ATOM 6742 C CA . TRP A 1 875 ? 9.812 -12.164 11.133 1.00 95.06 875 TRP A CA 1
ATOM 6743 C C . TRP A 1 875 ? 8.915 -12.797 10.055 1.00 95.06 875 TRP A C 1
ATOM 6745 O O . TRP A 1 875 ? 8.013 -12.127 9.550 1.00 95.06 875 TRP A O 1
ATOM 6755 N N . PRO A 1 876 ? 9.110 -14.075 9.677 1.00 93.00 876 PRO A N 1
ATOM 6756 C CA . PRO A 1 876 ? 9.720 -15.191 10.425 1.00 93.00 876 PRO A CA 1
ATOM 6757 C C . PRO A 1 876 ? 11.251 -15.311 10.326 1.00 93.00 876 PRO A C 1
ATOM 6759 O O . PRO A 1 876 ? 11.838 -16.182 10.964 1.00 93.00 876 PRO A O 1
ATOM 6762 N N . GLY A 1 877 ? 11.897 -14.503 9.485 1.00 87.56 877 GLY A N 1
ATOM 6763 C CA . GLY A 1 877 ? 13.348 -14.484 9.305 1.00 87.56 877 GLY A CA 1
ATOM 6764 C C . GLY A 1 877 ? 13.881 -13.066 9.455 1.00 87.56 877 GLY A C 1
ATOM 6765 O O . GLY A 1 877 ? 13.204 -12.114 9.077 1.00 87.56 877 GLY A O 1
ATOM 6766 N N . SER A 1 878 ? 15.088 -12.932 10.001 1.00 87.38 878 SER A N 1
ATOM 6767 C CA . SER A 1 878 ? 15.723 -11.634 10.219 1.00 87.38 878 SER A CA 1
ATOM 6768 C C . SER A 1 878 ? 16.093 -10.985 8.887 1.00 87.38 878 SER A C 1
ATOM 6770 O O . SER A 1 878 ? 16.942 -11.504 8.162 1.00 87.38 878 SER A O 1
ATOM 6772 N N . MET A 1 879 ? 15.522 -9.819 8.574 1.00 89.00 879 MET A N 1
ATOM 6773 C CA . MET A 1 879 ? 15.947 -9.040 7.406 1.00 89.00 879 MET A CA 1
ATOM 6774 C C . MET A 1 879 ? 17.453 -8.759 7.465 1.00 89.00 879 MET A C 1
ATOM 6776 O O . MET A 1 879 ? 18.142 -8.807 6.447 1.00 89.00 879 MET A O 1
ATOM 6780 N N . ALA A 1 880 ? 17.962 -8.448 8.660 1.00 84.31 880 ALA A N 1
ATOM 6781 C CA . ALA A 1 880 ? 19.342 -8.024 8.854 1.00 84.31 880 ALA A CA 1
ATOM 6782 C C . ALA A 1 880 ? 20.371 -9.087 8.430 1.00 84.31 880 ALA A C 1
ATOM 6784 O O . ALA A 1 880 ? 21.490 -8.712 8.084 1.00 84.31 880 ALA A O 1
ATOM 6785 N N . GLU A 1 881 ? 19.992 -10.368 8.441 1.00 85.69 881 GLU A N 1
ATOM 6786 C CA . GLU A 1 881 ? 20.840 -11.495 8.032 1.00 85.69 881 GLU A CA 1
ATOM 6787 C C . GLU A 1 881 ? 20.880 -11.690 6.512 1.00 85.69 881 GLU A C 1
ATOM 6789 O O . GLU A 1 881 ? 21.914 -12.067 5.970 1.00 85.69 881 GLU A O 1
ATOM 6794 N N . PHE A 1 882 ? 19.767 -11.428 5.820 1.00 88.69 882 PHE A N 1
ATOM 6795 C CA . PHE A 1 882 ? 19.604 -11.758 4.398 1.00 88.69 882 PHE A CA 1
ATOM 6796 C C . PHE A 1 882 ? 19.741 -10.559 3.453 1.00 88.69 882 PHE A C 1
ATOM 6798 O O . PHE A 1 882 ? 19.826 -10.746 2.240 1.00 88.69 882 PHE A O 1
ATOM 6805 N N . TYR A 1 883 ? 19.732 -9.335 3.982 1.00 90.38 883 TYR A N 1
ATOM 6806 C CA . TYR A 1 883 ? 19.758 -8.115 3.182 1.00 90.38 883 TYR A CA 1
ATOM 6807 C C . TYR A 1 883 ? 21.159 -7.783 2.654 1.00 90.38 883 TYR A C 1
ATOM 6809 O O . TYR A 1 883 ? 22.074 -7.513 3.435 1.00 90.38 883 TYR A O 1
ATOM 6817 N N . ASN A 1 884 ? 21.309 -7.707 1.330 1.00 91.00 884 ASN A N 1
ATOM 6818 C CA . ASN A 1 884 ? 22.595 -7.419 0.677 1.00 91.00 884 ASN A CA 1
ATOM 6819 C C . ASN A 1 884 ? 22.880 -5.923 0.420 1.00 91.00 884 ASN A C 1
ATOM 6821 O O . ASN A 1 884 ? 23.922 -5.590 -0.138 1.00 91.00 884 ASN A O 1
ATOM 6825 N N . GLY A 1 885 ? 21.973 -5.017 0.805 1.00 90.19 885 GLY A N 1
ATOM 6826 C CA . GLY A 1 885 ? 22.141 -3.571 0.608 1.00 90.19 885 GLY A CA 1
ATOM 6827 C C . GLY A 1 885 ? 21.454 -2.978 -0.626 1.00 90.19 885 GLY A C 1
ATOM 6828 O O . GLY A 1 885 ? 21.439 -1.752 -0.747 1.00 90.19 885 GLY A O 1
ATOM 6829 N N . SER A 1 886 ? 20.878 -3.795 -1.516 1.00 92.00 886 SER A N 1
ATOM 6830 C CA . SER A 1 886 ? 20.203 -3.302 -2.725 1.00 92.00 886 SER A CA 1
ATOM 6831 C C . SER A 1 886 ? 18.955 -2.468 -2.418 1.00 92.00 886 SER A C 1
ATOM 6833 O O . SER A 1 886 ? 18.167 -2.793 -1.533 1.00 92.00 886 SER A O 1
ATOM 6835 N N . TYR A 1 887 ? 18.730 -1.431 -3.227 1.00 92.31 887 TYR A N 1
ATOM 6836 C CA . TYR A 1 887 ? 17.521 -0.602 -3.199 1.00 92.31 887 TYR A CA 1
ATOM 6837 C C . TYR A 1 887 ? 16.267 -1.350 -3.670 1.00 92.31 887 TYR A C 1
ATOM 6839 O O . TYR A 1 887 ? 15.150 -0.949 -3.354 1.00 92.31 887 TYR A O 1
ATOM 6847 N N . TRP A 1 888 ? 16.437 -2.455 -4.397 1.00 94.25 888 TRP A N 1
ATOM 6848 C CA . TRP A 1 888 ? 15.349 -3.197 -5.031 1.00 94.25 888 TRP A CA 1
ATOM 6849 C C . TRP A 1 888 ? 15.114 -4.516 -4.306 1.00 94.25 888 TRP A C 1
ATOM 6851 O O . TRP A 1 888 ? 15.981 -5.387 -4.323 1.00 94.25 888 TRP A O 1
ATOM 6861 N N . ALA A 1 889 ? 13.951 -4.677 -3.671 1.00 92.69 889 ALA A N 1
ATOM 6862 C CA . ALA A 1 889 ? 13.657 -5.833 -2.817 1.00 92.69 889 ALA A CA 1
ATOM 6863 C C . ALA A 1 889 ? 13.812 -7.196 -3.526 1.00 92.69 889 ALA A C 1
ATOM 6865 O O . ALA A 1 889 ? 14.272 -8.159 -2.918 1.00 92.69 889 ALA A O 1
ATOM 6866 N N . ASP A 1 890 ? 13.510 -7.271 -4.823 1.00 90.38 890 ASP A N 1
ATOM 6867 C CA . ASP A 1 890 ? 13.696 -8.463 -5.663 1.00 90.38 890 ASP A CA 1
ATOM 6868 C C . ASP A 1 890 ? 15.165 -8.830 -5.910 1.00 90.38 890 ASP A C 1
ATOM 6870 O O . ASP A 1 890 ? 15.466 -9.976 -6.234 1.00 90.38 890 ASP A O 1
ATOM 6874 N N . GLN A 1 891 ? 16.073 -7.876 -5.719 1.00 93.62 891 GLN A N 1
ATOM 6875 C CA . GLN A 1 891 ? 17.521 -8.062 -5.798 1.00 93.62 891 GLN A CA 1
ATOM 6876 C C . GLN A 1 891 ? 18.173 -8.104 -4.412 1.00 93.62 891 GLN A C 1
ATOM 6878 O O . GLN A 1 891 ? 19.326 -8.509 -4.290 1.00 93.62 891 GLN A O 1
ATOM 6883 N N . ALA A 1 892 ? 17.462 -7.647 -3.379 1.00 92.12 892 ALA A N 1
ATOM 6884 C CA . ALA A 1 892 ? 18.000 -7.424 -2.044 1.00 92.12 892 ALA A CA 1
ATOM 6885 C C . ALA A 1 892 ? 18.122 -8.695 -1.199 1.00 92.12 892 ALA A C 1
ATOM 6887 O O . ALA A 1 892 ? 18.871 -8.706 -0.220 1.00 92.12 892 ALA A O 1
ATOM 6888 N N . PHE A 1 893 ? 17.378 -9.739 -1.570 1.00 91.88 893 PHE A N 1
ATOM 6889 C CA . PHE A 1 893 ? 17.225 -10.954 -0.783 1.00 91.88 893 PHE A CA 1
ATOM 6890 C C . PHE A 1 893 ? 17.432 -12.223 -1.614 1.00 91.88 893 PHE A C 1
ATOM 6892 O O . PHE A 1 893 ? 17.010 -12.282 -2.772 1.00 91.88 893 PHE A O 1
ATOM 6899 N N . PRO A 1 894 ? 18.003 -13.285 -1.018 1.00 90.94 894 PRO A N 1
ATOM 6900 C CA . PRO A 1 894 ? 18.032 -14.600 -1.637 1.00 90.94 894 PRO A CA 1
ATOM 6901 C C . PRO A 1 894 ? 16.627 -15.234 -1.686 1.00 90.94 894 PRO A C 1
ATOM 6903 O O . PRO A 1 894 ? 15.762 -14.908 -0.861 1.00 90.94 894 PRO A O 1
ATOM 6906 N N . PRO A 1 895 ? 16.390 -16.202 -2.595 1.00 90.44 895 PRO A N 1
ATOM 6907 C CA . PRO A 1 895 ? 15.099 -16.884 -2.717 1.00 90.44 895 PRO A CA 1
ATOM 6908 C C . PRO A 1 895 ? 14.588 -17.516 -1.413 1.00 90.44 895 PRO A C 1
ATOM 6910 O O . PRO A 1 895 ? 13.383 -17.511 -1.164 1.00 90.44 895 PRO A O 1
ATOM 6913 N N . GLU A 1 896 ? 15.481 -18.020 -0.554 1.00 92.50 896 GLU A N 1
ATOM 6914 C CA . GLU A 1 896 ? 15.111 -18.643 0.725 1.00 92.50 896 GLU A CA 1
ATOM 6915 C C . GLU A 1 896 ? 14.407 -17.689 1.701 1.00 92.50 896 GLU A C 1
ATOM 6917 O O . GLU A 1 896 ? 13.493 -18.108 2.410 1.00 92.50 896 GLU A O 1
ATOM 6922 N N . TYR A 1 897 ? 14.778 -16.406 1.725 1.00 94.69 897 TYR A N 1
ATOM 6923 C CA . TYR A 1 897 ? 14.142 -15.419 2.595 1.00 94.69 897 TYR A CA 1
ATOM 6924 C C . TYR A 1 897 ? 12.698 -15.161 2.140 1.00 94.69 897 TYR A C 1
ATOM 6926 O O . TYR A 1 897 ? 11.770 -15.200 2.950 1.00 94.69 897 TYR A O 1
ATOM 6934 N N . ARG A 1 898 ? 12.482 -15.033 0.821 1.00 94.94 898 ARG A N 1
ATOM 6935 C CA . ARG A 1 898 ? 11.135 -14.949 0.238 1.00 94.94 898 ARG A CA 1
ATOM 6936 C C . ARG A 1 898 ? 10.304 -16.190 0.553 1.00 94.94 898 ARG A C 1
ATOM 6938 O O . ARG A 1 898 ? 9.137 -16.067 0.918 1.00 94.94 898 ARG A O 1
ATOM 6945 N N . GLN A 1 899 ? 10.893 -17.379 0.421 1.00 95.25 899 GLN A N 1
ATOM 6946 C CA . GLN A 1 899 ? 10.183 -18.636 0.653 1.00 95.25 899 GLN A CA 1
ATOM 6947 C C . GLN A 1 899 ? 9.698 -18.763 2.103 1.00 95.25 899 GLN A C 1
ATOM 6949 O O . GLN A 1 899 ? 8.574 -19.202 2.320 1.00 95.25 899 GLN A O 1
ATOM 6954 N N . ARG A 1 900 ? 10.460 -18.280 3.094 1.00 94.88 900 ARG A N 1
ATOM 6955 C CA . ARG A 1 900 ? 10.010 -18.259 4.501 1.00 94.88 900 ARG A CA 1
ATOM 6956 C C . ARG A 1 900 ? 8.734 -17.438 4.706 1.00 94.88 900 ARG A C 1
ATOM 6958 O O . ARG A 1 900 ? 7.870 -17.841 5.487 1.00 94.88 900 ARG A O 1
ATOM 6965 N N . LEU A 1 901 ? 8.598 -16.306 4.011 1.00 96.19 901 LEU A N 1
ATOM 6966 C CA . LEU A 1 901 ? 7.391 -15.471 4.061 1.00 96.19 901 LEU A CA 1
ATOM 6967 C C . LEU A 1 901 ? 6.192 -16.189 3.431 1.00 96.19 901 LEU A C 1
ATOM 6969 O O . LEU A 1 901 ? 5.104 -16.177 4.009 1.00 96.19 901 LEU A O 1
ATOM 6973 N N . VAL A 1 902 ? 6.402 -16.855 2.290 1.00 97.62 902 VAL A N 1
ATOM 6974 C CA . VAL A 1 902 ? 5.386 -17.691 1.624 1.00 97.62 902 VAL A CA 1
ATOM 6975 C C . VAL A 1 902 ? 4.934 -18.819 2.558 1.00 97.62 902 VAL A C 1
ATOM 6977 O O . VAL A 1 902 ? 3.740 -18.967 2.815 1.00 97.62 902 VAL A O 1
ATOM 6980 N N . ASP A 1 903 ? 5.880 -19.568 3.128 1.00 97.44 903 ASP A N 1
ATOM 6981 C CA . ASP A 1 903 ? 5.615 -20.700 4.021 1.00 97.44 903 ASP A CA 1
ATOM 6982 C C . ASP A 1 903 ? 4.859 -20.272 5.277 1.00 97.44 903 ASP A C 1
ATOM 6984 O O . ASP A 1 903 ? 3.883 -20.916 5.661 1.00 97.44 903 ASP A O 1
ATOM 6988 N N . THR A 1 904 ? 5.252 -19.145 5.869 1.00 98.12 904 THR A N 1
ATOM 6989 C CA . THR A 1 904 ? 4.579 -18.589 7.048 1.00 98.12 904 THR A CA 1
ATOM 6990 C C . THR A 1 904 ? 3.169 -18.134 6.724 1.00 98.12 904 THR A C 1
ATOM 6992 O O . THR A 1 904 ? 2.238 -18.497 7.436 1.00 98.12 904 THR A O 1
ATOM 6995 N N . SER A 1 905 ? 2.978 -17.400 5.627 1.00 98.31 905 SER A N 1
ATOM 6996 C CA . SER A 1 905 ? 1.646 -16.941 5.211 1.00 98.31 905 SER A CA 1
ATOM 6997 C C . SER A 1 905 ? 0.708 -18.126 4.961 1.00 98.31 905 SER A C 1
ATOM 6999 O O . SER A 1 905 ? -0.442 -18.120 5.397 1.00 98.31 905 SER A O 1
ATOM 7001 N N . ARG A 1 906 ? 1.229 -19.191 4.343 1.00 98.00 906 ARG A N 1
ATOM 7002 C CA . ARG A 1 906 ? 0.521 -20.458 4.137 1.00 98.00 906 ARG A CA 1
ATOM 7003 C C . ARG A 1 906 ? 0.193 -21.175 5.450 1.00 98.00 906 ARG A C 1
ATOM 7005 O O . ARG A 1 906 ? -0.903 -21.713 5.577 1.00 98.00 906 ARG A O 1
ATOM 7012 N N . ALA A 1 907 ? 1.112 -21.190 6.415 1.00 98.06 907 ALA A N 1
ATOM 7013 C CA . ALA A 1 907 ? 0.897 -21.809 7.723 1.00 98.06 907 ALA A CA 1
ATOM 7014 C C . ALA A 1 907 ? -0.205 -21.095 8.524 1.00 98.06 907 ALA A C 1
ATOM 7016 O O . ALA A 1 907 ? -1.087 -21.761 9.058 1.00 98.06 907 ALA A O 1
ATOM 7017 N N . PHE A 1 908 ? -0.207 -19.756 8.545 1.00 98.50 908 PHE A N 1
ATOM 7018 C CA . PHE A 1 908 ? -1.292 -18.974 9.152 1.00 98.50 908 PHE A CA 1
ATOM 7019 C C . PHE A 1 908 ? -2.637 -19.241 8.478 1.00 98.50 908 PHE A C 1
ATOM 7021 O O . PHE A 1 908 ? -3.613 -19.500 9.174 1.00 98.50 908 PHE A O 1
ATOM 7028 N N . ALA A 1 909 ? -2.687 -19.236 7.142 1.00 98.25 909 ALA A N 1
ATOM 7029 C CA . ALA A 1 909 ? -3.921 -19.506 6.406 1.00 98.25 909 ALA A CA 1
ATOM 7030 C C . ALA A 1 909 ? -4.514 -20.875 6.773 1.00 98.25 909 ALA A C 1
ATOM 7032 O O . ALA A 1 909 ? -5.689 -20.956 7.121 1.00 98.25 909 ALA A O 1
ATOM 7033 N N . LYS A 1 910 ? -3.683 -21.928 6.782 1.00 98.25 910 LYS A N 1
ATOM 7034 C CA . LYS A 1 910 ? -4.103 -23.278 7.186 1.00 98.25 910 LYS A CA 1
ATOM 7035 C C . LYS A 1 910 ? -4.598 -23.325 8.628 1.00 98.25 910 LYS A C 1
ATOM 7037 O O . LYS A 1 910 ? -5.688 -23.832 8.860 1.00 98.25 910 LYS A O 1
ATOM 7042 N N . HIS A 1 911 ? -3.850 -22.745 9.569 1.00 98.31 911 HIS A N 1
ATOM 7043 C CA . HIS A 1 911 ? -4.251 -22.705 10.980 1.00 98.31 911 HIS A CA 1
ATOM 7044 C C . HIS A 1 911 ? -5.600 -22.005 11.164 1.00 98.31 911 HIS A C 1
ATOM 7046 O O . HIS A 1 911 ? -6.474 -22.493 11.873 1.00 98.31 911 HIS A O 1
ATOM 7052 N N . PHE A 1 912 ? -5.812 -20.871 10.495 1.00 98.31 912 PHE A N 1
ATOM 7053 C CA . PHE A 1 912 ? -7.074 -20.136 10.588 1.00 98.31 912 PHE A CA 1
ATOM 7054 C C . PHE A 1 912 ? -8.250 -20.927 10.034 1.00 98.31 912 PHE A C 1
ATOM 7056 O O . PHE A 1 912 ? -9.329 -20.897 10.626 1.00 98.31 912 PHE A O 1
ATOM 7063 N N . ASP A 1 913 ? -8.043 -21.651 8.936 1.00 97.94 913 ASP A N 1
ATOM 7064 C CA . ASP A 1 913 ? -9.071 -22.517 8.375 1.00 97.94 913 ASP A CA 1
ATOM 7065 C C . ASP A 1 913 ? -9.359 -23.729 9.280 1.00 97.94 913 ASP A C 1
ATOM 7067 O O . ASP A 1 913 ? -10.521 -24.019 9.553 1.00 97.94 913 ASP A O 1
ATOM 7071 N N . GLU A 1 914 ? -8.332 -24.378 9.833 1.00 97.81 914 GLU A N 1
ATOM 7072 C CA . GLU A 1 914 ? -8.469 -25.502 10.777 1.00 97.81 914 GLU A CA 1
ATOM 7073 C C . GLU A 1 914 ? -9.207 -25.110 12.067 1.00 97.81 914 GLU A C 1
ATOM 7075 O O . GLU A 1 914 ? -9.942 -25.914 12.645 1.00 97.81 914 GLU A O 1
ATOM 7080 N N . ARG A 1 915 ? -9.030 -23.867 12.525 1.00 98.06 915 ARG A N 1
ATOM 7081 C CA . ARG A 1 915 ? -9.672 -23.335 13.735 1.00 98.06 915 ARG A CA 1
ATOM 7082 C C . ARG A 1 915 ? -11.035 -22.685 13.473 1.00 98.06 915 ARG A C 1
ATOM 7084 O O . ARG A 1 915 ? -11.721 -22.334 14.431 1.00 98.06 915 ARG A O 1
ATOM 7091 N N . GLY A 1 916 ? -11.438 -22.525 12.211 1.00 96.81 916 GLY A N 1
ATOM 7092 C CA . GLY A 1 916 ? -12.706 -21.897 11.831 1.00 96.81 916 GLY A CA 1
ATOM 7093 C C . GLY A 1 916 ? -12.732 -20.368 11.959 1.00 96.81 916 GLY A C 1
ATOM 7094 O O . GLY A 1 916 ? -13.809 -19.771 12.046 1.00 96.81 916 GLY A O 1
ATOM 7095 N N . TYR A 1 917 ? -11.575 -19.700 11.970 1.00 96.94 917 TYR A N 1
ATOM 7096 C CA . TYR A 1 917 ? -11.461 -18.242 12.111 1.00 96.94 917 TYR A CA 1
ATOM 7097 C C . TYR A 1 917 ? -11.771 -17.504 10.790 1.00 96.94 917 TYR A C 1
ATOM 7099 O O . TYR A 1 917 ? -10.945 -16.776 10.242 1.00 96.94 917 TYR A O 1
ATOM 7107 N N . HIS A 1 918 ? -12.978 -17.679 10.248 1.00 93.56 918 HIS A N 1
ATOM 7108 C CA . HIS A 1 918 ? -13.354 -17.152 8.924 1.00 93.56 918 HIS A CA 1
ATOM 7109 C C . HIS A 1 918 ? -14.001 -15.759 8.952 1.00 93.56 918 HIS A C 1
ATOM 7111 O O . HIS A 1 918 ? -14.276 -15.170 7.905 1.00 93.56 918 HIS A O 1
ATOM 7117 N N . ARG A 1 919 ? -14.300 -15.225 10.142 1.00 93.69 919 ARG A N 1
ATOM 7118 C CA . ARG A 1 919 ? -15.047 -13.964 10.293 1.00 93.69 919 ARG A CA 1
ATOM 7119 C C . ARG A 1 919 ? -14.140 -12.741 10.465 1.00 93.69 919 ARG A C 1
ATOM 7121 O O . ARG A 1 919 ? -14.512 -11.675 9.980 1.00 93.69 919 ARG A O 1
ATOM 7128 N N . THR A 1 920 ? -12.948 -12.907 11.039 1.00 96.25 920 THR A N 1
ATOM 7129 C CA . THR A 1 920 ? -11.934 -11.850 11.225 1.00 96.25 920 THR A CA 1
ATOM 7130 C C . THR A 1 920 ? -11.086 -11.637 9.968 1.00 96.25 920 THR A C 1
ATOM 7132 O O . THR A 1 920 ? -10.721 -12.601 9.297 1.00 96.25 920 THR A O 1
ATOM 7135 N N . ARG A 1 921 ? -10.742 -10.379 9.659 1.00 96.75 921 ARG A N 1
ATOM 7136 C CA . ARG A 1 921 ? -9.783 -10.008 8.601 1.00 96.75 921 ARG A CA 1
ATOM 7137 C C . ARG A 1 921 ? -8.372 -9.889 9.179 1.00 96.75 921 ARG A C 1
ATOM 7139 O O . ARG A 1 921 ? -8.121 -9.077 10.062 1.00 96.75 921 ARG A O 1
ATOM 7146 N N . PHE A 1 922 ? -7.439 -10.681 8.679 1.00 98.25 922 PHE A N 1
ATOM 7147 C CA . PHE A 1 922 ? -6.062 -10.711 9.159 1.00 98.25 922 PHE A CA 1
ATOM 7148 C C . PHE A 1 922 ? -5.167 -9.865 8.261 1.00 98.25 922 PHE A C 1
ATOM 7150 O O . PHE A 1 922 ? -5.017 -10.170 7.079 1.00 98.25 922 PHE A O 1
ATOM 7157 N N . HIS A 1 923 ? -4.580 -8.805 8.807 1.00 98.25 923 HIS A N 1
ATOM 7158 C CA . HIS A 1 923 ? -3.809 -7.832 8.038 1.00 98.25 923 HIS A CA 1
ATOM 7159 C C . HIS A 1 923 ? -2.329 -8.211 8.005 1.00 98.25 923 HIS A C 1
ATOM 7161 O O . HIS A 1 923 ? -1.654 -8.190 9.035 1.00 98.25 923 HIS A O 1
ATOM 7167 N N . PHE A 1 924 ? -1.802 -8.490 6.815 1.00 98.31 924 PHE A N 1
ATOM 7168 C CA . PHE A 1 924 ? -0.373 -8.379 6.555 1.00 98.31 924 PHE A CA 1
ATOM 7169 C C . PHE A 1 924 ? -0.038 -6.909 6.324 1.00 98.31 924 PHE A C 1
ATOM 7171 O O . PHE A 1 924 ? -0.436 -6.325 5.317 1.00 98.31 924 PHE A O 1
ATOM 7178 N N . PHE A 1 925 ? 0.653 -6.318 7.292 1.00 97.12 925 PHE A N 1
ATOM 7179 C CA . PHE A 1 925 ? 1.020 -4.911 7.313 1.00 97.12 925 PHE A CA 1
ATOM 7180 C C . PHE A 1 925 ? 2.527 -4.794 7.507 1.00 97.12 925 PHE A C 1
ATOM 7182 O O . PHE A 1 925 ? 3.115 -5.555 8.268 1.00 97.12 925 PHE A O 1
ATOM 7189 N N . LEU A 1 926 ? 3.152 -3.847 6.815 1.00 96.12 926 LEU A N 1
ATOM 7190 C CA . LEU A 1 926 ? 4.571 -3.544 6.943 1.00 96.12 926 LEU A CA 1
ATOM 7191 C C . LEU A 1 926 ? 4.697 -2.121 7.476 1.00 96.12 926 LEU A C 1
ATOM 7193 O O . LEU A 1 926 ? 4.438 -1.162 6.765 1.00 96.12 926 LEU A O 1
ATOM 7197 N N . ASN A 1 927 ? 5.080 -2.009 8.746 1.00 92.81 927 ASN A N 1
ATOM 7198 C CA . ASN A 1 927 ? 5.092 -0.738 9.482 1.00 92.81 927 ASN A CA 1
ATOM 7199 C C . ASN A 1 927 ? 6.484 -0.070 9.485 1.00 92.81 927 ASN A C 1
ATOM 7201 O O . ASN A 1 927 ? 6.670 1.001 10.058 1.00 92.81 927 ASN A O 1
ATOM 7205 N N . GLY A 1 928 ? 7.496 -0.737 8.919 1.00 90.44 928 GLY A N 1
ATOM 7206 C CA . GLY A 1 928 ? 8.887 -0.304 8.989 1.00 90.44 928 GLY A CA 1
ATOM 7207 C C . GLY A 1 928 ? 9.138 0.993 8.220 1.00 90.44 928 GLY A C 1
ATOM 7208 O O . GLY A 1 928 ? 8.836 1.085 7.029 1.00 90.44 928 GLY A O 1
ATOM 7209 N N . LYS A 1 929 ? 9.761 1.977 8.879 1.00 90.19 929 LYS A N 1
ATOM 7210 C CA . LYS A 1 929 ? 10.219 3.226 8.249 1.00 90.19 929 LYS A CA 1
ATOM 7211 C C . LYS A 1 929 ? 11.738 3.380 8.323 1.00 90.19 929 LYS A C 1
ATOM 7213 O O . LYS A 1 929 ? 12.375 3.081 9.336 1.00 90.19 929 LYS A O 1
ATOM 7218 N N . ASN A 1 930 ? 12.321 3.922 7.259 1.00 89.00 930 ASN A N 1
ATOM 7219 C CA . ASN A 1 930 ? 13.767 4.120 7.147 1.00 89.00 930 ASN A CA 1
ATOM 7220 C C . ASN A 1 930 ? 14.333 5.188 8.108 1.00 89.00 930 ASN A C 1
ATOM 7222 O O . ASN A 1 930 ? 15.518 5.156 8.437 1.00 89.00 930 ASN A O 1
ATOM 7226 N N . ASN A 1 931 ? 13.511 6.103 8.630 1.00 87.81 931 ASN A N 1
ATOM 7227 C CA . ASN A 1 931 ? 13.932 7.091 9.628 1.00 87.81 931 ASN A CA 1
ATOM 7228 C C . ASN A 1 931 ? 14.360 6.437 10.955 1.00 87.81 931 ASN A C 1
ATOM 7230 O O . ASN A 1 931 ? 15.264 6.942 11.620 1.00 87.81 931 ASN A O 1
ATOM 7234 N N . PHE A 1 932 ? 13.807 5.275 11.317 1.00 88.50 932 PHE A N 1
ATOM 7235 C CA . PHE A 1 932 ? 14.254 4.533 12.499 1.00 88.50 932 PHE A CA 1
ATOM 7236 C C . PHE A 1 932 ? 15.691 4.012 12.351 1.00 88.50 932 PHE A C 1
ATOM 7238 O O . PHE A 1 932 ? 16.419 3.957 13.345 1.00 88.50 932 PHE A O 1
ATOM 7245 N N . LYS A 1 933 ? 16.132 3.712 11.119 1.00 87.62 933 LYS A N 1
ATOM 7246 C CA . LYS A 1 933 ? 17.518 3.321 10.811 1.00 87.62 933 LYS A CA 1
ATOM 7247 C C . LYS A 1 933 ? 18.507 4.481 10.924 1.00 87.62 933 LYS A C 1
ATOM 7249 O O . LYS A 1 933 ? 19.680 4.225 11.164 1.00 87.62 933 LYS A O 1
ATOM 7254 N N . GLN A 1 934 ? 18.074 5.741 10.795 1.00 83.19 934 GLN A N 1
ATOM 7255 C CA . GLN A 1 934 ? 18.974 6.910 10.884 1.00 83.19 934 GLN A CA 1
ATOM 7256 C C . GLN A 1 934 ? 19.696 6.998 12.238 1.00 83.19 934 GLN A C 1
ATOM 7258 O O . GLN A 1 934 ? 20.792 7.540 12.322 1.00 83.19 934 GLN A O 1
ATOM 7263 N N . ASN A 1 935 ? 19.109 6.414 13.287 1.00 84.62 935 ASN A N 1
ATOM 7264 C CA . ASN A 1 935 ? 19.699 6.339 14.624 1.00 84.62 935 ASN A CA 1
ATOM 7265 C C . ASN A 1 935 ? 20.556 5.074 14.851 1.00 84.62 935 ASN A C 1
ATOM 7267 O O . ASN A 1 935 ? 20.994 4.833 15.976 1.00 84.62 935 ASN A O 1
ATOM 7271 N N . GLY A 1 936 ? 20.750 4.242 13.824 1.00 88.56 936 GLY A N 1
ATOM 7272 C CA . GLY A 1 936 ? 21.516 2.993 13.858 1.00 88.56 936 GLY A CA 1
ATOM 7273 C C . GLY A 1 936 ? 20.824 1.861 13.089 1.00 88.56 936 GLY A C 1
ATOM 7274 O O . GLY A 1 936 ? 19.602 1.716 13.152 1.00 88.56 936 GLY A O 1
ATOM 7275 N N . TRP A 1 937 ? 21.587 1.013 12.393 1.00 88.62 937 TRP A N 1
ATOM 7276 C CA . TRP A 1 937 ? 21.041 -0.096 11.596 1.00 88.62 937 TRP A CA 1
ATOM 7277 C C . TRP A 1 937 ? 20.156 -1.048 12.415 1.00 88.62 937 TRP A C 1
ATOM 7279 O O . TRP A 1 937 ? 19.115 -1.492 11.929 1.00 88.62 937 TRP A O 1
ATOM 7289 N N . SER A 1 938 ? 20.527 -1.329 13.663 1.00 88.25 938 SER A N 1
ATOM 7290 C CA . SER A 1 938 ? 19.756 -2.170 14.592 1.00 88.25 938 SER A CA 1
ATOM 7291 C C . SER A 1 938 ? 18.529 -1.480 15.219 1.00 88.25 938 SER A C 1
ATOM 7293 O O . SER A 1 938 ? 17.760 -2.112 15.947 1.00 88.25 938 SER A O 1
ATOM 7295 N N . ARG A 1 939 ? 18.325 -0.176 14.977 1.00 89.19 939 ARG A N 1
ATOM 7296 C CA . ARG A 1 939 ? 17.259 0.638 15.601 1.00 89.19 939 ARG A CA 1
ATOM 7297 C C . ARG A 1 939 ? 15.957 0.684 14.806 1.00 89.19 939 ARG A C 1
ATOM 7299 O O . ARG A 1 939 ? 14.949 1.121 15.358 1.00 89.19 939 ARG A O 1
ATOM 7306 N N . GLY A 1 940 ? 15.976 0.205 13.568 1.00 89.75 940 GLY A N 1
ATOM 7307 C CA . GLY A 1 940 ? 14.806 -0.023 12.727 1.00 89.75 940 GLY A CA 1
ATOM 7308 C C . GLY A 1 940 ? 14.951 -1.343 11.977 1.00 89.75 940 GLY A C 1
ATOM 7309 O O . GLY A 1 940 ? 16.069 -1.828 11.808 1.00 89.75 940 GLY A O 1
ATOM 7310 N N . SER A 1 941 ? 13.857 -1.932 11.512 1.00 89.06 941 SER A N 1
ATOM 7311 C CA . SER A 1 941 ? 13.893 -3.162 10.707 1.00 89.06 941 SER A CA 1
ATOM 7312 C C . SER A 1 941 ? 14.175 -2.874 9.229 1.00 89.06 941 SER A C 1
ATOM 7314 O O . SER A 1 941 ? 15.145 -3.406 8.683 1.00 89.06 941 SER A O 1
ATOM 7316 N N . SER A 1 942 ? 13.425 -1.952 8.620 1.00 91.94 942 SER A N 1
ATOM 7317 C CA . SER A 1 942 ? 13.451 -1.689 7.174 1.00 91.94 942 SER A CA 1
ATOM 7318 C C . SER A 1 942 ? 14.338 -0.495 6.756 1.00 91.94 942 SER A C 1
ATOM 7320 O O . SER A 1 942 ? 14.312 0.545 7.416 1.00 91.94 942 SER A O 1
ATOM 7322 N N . PRO A 1 943 ? 15.113 -0.601 5.654 1.00 92.00 943 PRO A N 1
ATOM 7323 C CA . PRO A 1 943 ? 15.755 0.517 4.957 1.00 92.00 943 PRO A CA 1
ATOM 7324 C C . PRO A 1 943 ? 14.817 1.233 3.967 1.00 92.00 943 PRO A C 1
ATOM 7326 O O . PRO A 1 943 ? 15.131 2.341 3.541 1.00 92.00 943 PRO A O 1
ATOM 7329 N N . TRP A 1 944 ? 13.679 0.624 3.620 1.00 94.00 944 TRP A N 1
ATOM 7330 C CA . TRP A 1 944 ? 12.605 1.234 2.831 1.00 94.00 944 TRP A CA 1
ATOM 7331 C C . TRP A 1 944 ? 11.596 1.946 3.728 1.00 94.00 944 TRP A C 1
ATOM 7333 O O . TRP A 1 944 ? 11.469 1.625 4.916 1.00 94.00 944 TRP A O 1
ATOM 7343 N N . LEU A 1 945 ? 10.845 2.875 3.145 1.00 93.94 945 LEU A N 1
ATOM 7344 C CA . LEU A 1 945 ? 9.675 3.484 3.771 1.00 93.94 945 LEU A CA 1
ATOM 7345 C C . LEU A 1 945 ? 8.432 2.638 3.438 1.00 93.94 945 LEU A C 1
ATOM 7347 O O . LEU A 1 945 ? 7.785 2.868 2.425 1.00 93.94 945 LEU A O 1
ATOM 7351 N N . LEU A 1 946 ? 8.148 1.601 4.237 1.00 95.06 946 LEU A N 1
ATOM 7352 C CA . LEU A 1 946 ? 7.058 0.647 3.960 1.00 95.06 946 LEU A CA 1
ATOM 7353 C C . LEU A 1 946 ? 5.692 1.140 4.460 1.00 95.06 946 LEU A C 1
ATOM 7355 O O . LEU A 1 946 ? 4.668 0.791 3.878 1.00 95.06 946 LEU A O 1
ATOM 7359 N N . ASP A 1 947 ? 5.694 1.974 5.497 1.00 93.00 947 ASP A N 1
ATOM 7360 C CA . ASP A 1 947 ? 4.538 2.762 5.919 1.00 93.00 947 ASP A CA 1
ATOM 7361 C C . ASP A 1 947 ? 4.676 4.192 5.371 1.00 93.00 947 ASP A C 1
ATOM 7363 O O . ASP A 1 947 ? 5.698 4.840 5.610 1.00 93.00 947 ASP A O 1
ATOM 7367 N N . GLU A 1 948 ? 3.665 4.654 4.630 1.00 92.69 948 GLU A N 1
ATOM 7368 C CA . GLU A 1 948 ? 3.630 5.917 3.872 1.00 92.69 948 GLU A CA 1
ATOM 7369 C C . GLU A 1 948 ? 4.691 5.997 2.745 1.00 92.69 948 GLU A C 1
ATOM 7371 O O . GLU A 1 948 ? 5.465 6.958 2.691 1.00 92.69 948 GLU A O 1
ATOM 7376 N N . PRO A 1 949 ? 4.741 5.025 1.802 1.00 94.25 949 PRO A N 1
ATOM 7377 C CA . PRO A 1 949 ? 5.775 4.951 0.776 1.00 94.25 949 PRO A CA 1
ATOM 7378 C C . PRO A 1 949 ? 5.797 6.218 -0.080 1.00 94.25 949 PRO A C 1
ATOM 7380 O O . PRO A 1 949 ? 4.764 6.828 -0.386 1.00 94.25 949 PRO A O 1
ATOM 7383 N N . ALA A 1 950 ? 7.002 6.614 -0.483 1.00 91.19 950 ALA A N 1
ATOM 7384 C CA . ALA A 1 950 ? 7.216 7.861 -1.204 1.00 91.19 950 ALA A CA 1
ATOM 7385 C C . ALA A 1 950 ? 7.860 7.629 -2.574 1.00 91.19 950 ALA A C 1
ATOM 7387 O O . ALA A 1 950 ? 7.483 8.273 -3.553 1.00 91.19 950 ALA A O 1
ATOM 7388 N N . HIS A 1 951 ? 8.800 6.691 -2.666 1.00 92.19 951 HIS A N 1
ATOM 7389 C CA . HIS A 1 951 ? 9.562 6.409 -3.879 1.00 92.19 951 HIS A CA 1
ATOM 7390 C C . HIS A 1 951 ? 9.117 5.106 -4.544 1.00 92.19 951 HIS A C 1
ATOM 7392 O O . HIS A 1 951 ? 8.559 4.225 -3.890 1.00 92.19 951 HIS A O 1
ATOM 7398 N N . LEU A 1 952 ? 9.431 4.927 -5.836 1.00 93.62 952 LEU A N 1
ATOM 7399 C CA . LEU A 1 952 ? 9.100 3.672 -6.518 1.00 93.62 952 LEU A CA 1
ATOM 7400 C C . LEU A 1 952 ? 9.752 2.469 -5.830 1.00 93.62 952 LEU A C 1
ATOM 7402 O O . LEU A 1 952 ? 9.103 1.440 -5.710 1.00 93.62 952 LEU A O 1
ATOM 7406 N N . GLN A 1 953 ? 10.988 2.589 -5.339 1.00 94.38 953 GLN A N 1
ATOM 7407 C CA . GLN A 1 953 ? 11.645 1.513 -4.586 1.00 94.38 953 GLN A CA 1
ATOM 7408 C C . GLN A 1 953 ? 10.857 1.065 -3.339 1.00 94.38 953 GLN A C 1
ATOM 7410 O O . GLN A 1 953 ? 10.858 -0.122 -3.020 1.00 94.38 953 GLN A O 1
ATOM 7415 N N . ASP A 1 954 ? 10.129 1.976 -2.682 1.00 95.75 954 ASP A N 1
ATOM 7416 C CA . ASP A 1 954 ? 9.282 1.657 -1.529 1.00 95.75 954 ASP A CA 1
ATOM 7417 C C . ASP A 1 954 ? 8.037 0.871 -1.974 1.00 95.75 954 ASP A C 1
ATOM 7419 O O . ASP A 1 954 ? 7.756 -0.216 -1.463 1.00 95.75 954 ASP A O 1
ATOM 7423 N N . PHE A 1 955 ? 7.335 1.364 -3.004 1.00 96.44 955 PHE A N 1
ATOM 7424 C CA . PHE A 1 955 ? 6.203 0.656 -3.618 1.00 96.44 955 PHE A CA 1
ATOM 7425 C C . PHE A 1 955 ? 6.615 -0.706 -4.197 1.00 96.44 955 PHE A C 1
ATOM 7427 O O . PHE A 1 955 ? 5.859 -1.675 -4.128 1.00 96.44 955 PHE A O 1
ATOM 7434 N N . TRP A 1 956 ? 7.828 -0.808 -4.739 1.00 95.69 956 TRP A N 1
ATOM 7435 C CA . TRP A 1 956 ? 8.384 -2.045 -5.279 1.00 95.69 956 TRP A CA 1
ATOM 7436 C C . TRP A 1 956 ? 8.676 -3.064 -4.177 1.00 95.69 956 TRP A C 1
ATOM 7438 O O . TRP A 1 956 ? 8.373 -4.248 -4.340 1.00 95.69 956 TRP A O 1
ATOM 7448 N N . ALA A 1 957 ? 9.196 -2.613 -3.031 1.00 96.44 957 ALA A N 1
ATOM 7449 C CA . ALA A 1 957 ? 9.345 -3.455 -1.852 1.00 96.44 957 ALA A CA 1
ATOM 7450 C C . ALA A 1 957 ? 7.981 -3.964 -1.360 1.00 96.44 957 ALA A C 1
ATOM 7452 O O . ALA A 1 957 ? 7.808 -5.174 -1.199 1.00 96.44 957 ALA A O 1
ATOM 7453 N N . LEU A 1 958 ? 6.985 -3.082 -1.225 1.00 97.94 958 LEU A N 1
ATOM 7454 C CA . LEU A 1 958 ? 5.611 -3.465 -0.871 1.00 97.94 958 LEU A CA 1
ATOM 7455 C C . LEU A 1 958 ? 5.024 -4.491 -1.848 1.00 97.94 958 LEU A C 1
ATOM 7457 O O . LEU A 1 958 ? 4.468 -5.500 -1.413 1.00 97.94 958 LEU A O 1
ATOM 7461 N N . ARG A 1 959 ? 5.204 -4.294 -3.161 1.00 96.44 959 ARG A N 1
ATOM 7462 C CA . ARG A 1 959 ? 4.795 -5.263 -4.189 1.00 96.44 959 ARG A CA 1
ATOM 7463 C C . ARG A 1 959 ? 5.453 -6.624 -3.965 1.00 96.44 959 ARG A C 1
ATOM 7465 O O . ARG A 1 959 ? 4.772 -7.647 -4.032 1.00 96.44 959 ARG A O 1
ATOM 7472 N N . TRP A 1 960 ? 6.763 -6.651 -3.724 1.00 96.81 960 TRP A N 1
ATOM 7473 C CA . TRP A 1 960 ? 7.531 -7.885 -3.553 1.00 96.81 960 TRP A CA 1
ATOM 7474 C C . TRP A 1 960 ? 7.049 -8.699 -2.346 1.00 96.81 960 TRP A C 1
ATOM 7476 O O . TRP A 1 960 ? 6.773 -9.897 -2.475 1.00 96.81 960 TRP A O 1
ATOM 7486 N N . TYR A 1 961 ? 6.869 -8.037 -1.201 1.00 97.56 961 TYR A N 1
ATOM 7487 C CA . TYR A 1 961 ? 6.346 -8.660 0.013 1.00 97.56 961 TYR A CA 1
ATOM 7488 C C . TYR A 1 961 ? 4.880 -9.085 -0.140 1.00 97.56 961 TYR A C 1
ATOM 7490 O O . TYR A 1 961 ? 4.540 -10.229 0.167 1.00 97.56 961 TYR A O 1
ATOM 7498 N N . GLY A 1 962 ? 4.020 -8.207 -0.664 1.00 96.56 962 GLY A N 1
ATOM 7499 C CA . GLY A 1 962 ? 2.601 -8.494 -0.889 1.00 96.56 962 GLY A CA 1
ATOM 7500 C C . GLY A 1 962 ? 2.388 -9.682 -1.830 1.00 96.56 962 GLY A C 1
ATOM 7501 O O . GLY A 1 962 ? 1.554 -10.547 -1.569 1.00 96.56 962 GLY A O 1
ATOM 7502 N N . ALA A 1 963 ? 3.202 -9.803 -2.883 1.00 96.06 963 ALA A N 1
ATOM 7503 C CA . ALA A 1 963 ? 3.162 -10.949 -3.789 1.00 96.06 963 ALA A CA 1
ATOM 7504 C C . ALA A 1 963 ? 3.586 -12.264 -3.110 1.00 96.06 963 ALA A C 1
ATOM 7506 O O . ALA A 1 963 ? 2.998 -13.310 -3.400 1.00 96.06 963 ALA A O 1
ATOM 7507 N N . ALA A 1 964 ? 4.590 -12.236 -2.224 1.00 96.31 964 ALA A N 1
ATOM 7508 C CA . ALA A 1 964 ? 5.008 -13.406 -1.447 1.00 96.31 964 ALA A CA 1
ATOM 7509 C C . ALA A 1 964 ? 3.926 -13.840 -0.444 1.00 96.31 964 ALA A C 1
ATOM 7511 O O . ALA A 1 964 ? 3.589 -15.022 -0.372 1.00 96.31 964 ALA A O 1
ATOM 7512 N N . PHE A 1 965 ? 3.324 -12.883 0.262 1.00 97.69 965 PHE A N 1
ATOM 7513 C CA . PHE A 1 965 ? 2.202 -13.127 1.166 1.00 97.69 965 PHE A CA 1
ATOM 7514 C C . PHE A 1 965 ? 1.029 -13.799 0.443 1.00 97.69 965 PHE A C 1
ATOM 7516 O O . PHE A 1 965 ? 0.612 -14.903 0.800 1.00 97.69 965 PHE A O 1
ATOM 7523 N N . HIS A 1 966 ? 0.561 -13.183 -0.645 1.00 95.81 966 HIS A N 1
ATOM 7524 C CA . HIS A 1 966 ? -0.557 -13.696 -1.434 1.00 95.81 966 HIS A CA 1
ATOM 7525 C C . HIS A 1 966 ? -0.278 -15.052 -2.070 1.00 95.81 966 HIS A C 1
ATOM 7527 O O . HIS A 1 966 ? -1.190 -15.863 -2.216 1.00 95.81 966 HIS A O 1
ATOM 7533 N N . GLN A 1 967 ? 0.972 -15.328 -2.446 1.00 95.12 967 GLN A N 1
ATOM 7534 C CA . GLN A 1 967 ? 1.354 -16.662 -2.897 1.00 95.12 967 GLN A CA 1
ATOM 7535 C C . GLN A 1 967 ? 1.086 -17.706 -1.804 1.00 95.12 967 GLN A C 1
ATOM 7537 O O . GLN A 1 967 ? 0.400 -18.687 -2.081 1.00 95.12 967 GLN A O 1
ATOM 7542 N N . GLY A 1 968 ? 1.550 -17.474 -0.573 1.00 96.06 968 GLY A N 1
ATOM 7543 C CA . GLY A 1 968 ? 1.335 -18.409 0.535 1.00 96.06 968 GLY A CA 1
ATOM 7544 C C . GLY A 1 968 ? -0.144 -18.604 0.875 1.00 96.06 968 GLY A C 1
ATOM 7545 O O . GLY A 1 968 ? -0.597 -19.738 1.039 1.00 96.06 968 GLY A O 1
ATOM 7546 N N . VAL A 1 969 ? -0.921 -17.516 0.906 1.00 95.94 969 VAL A N 1
ATOM 7547 C CA . VAL A 1 969 ? -2.375 -17.566 1.151 1.00 95.94 969 VAL A CA 1
ATOM 7548 C C . VAL A 1 969 ? -3.098 -18.368 0.062 1.00 95.94 969 VAL A C 1
ATOM 7550 O O . VAL A 1 969 ? -3.956 -19.195 0.371 1.00 95.94 969 VAL A O 1
ATOM 7553 N N . ARG A 1 970 ? -2.741 -18.182 -1.217 1.00 94.00 970 ARG A N 1
ATOM 7554 C CA . ARG A 1 970 ? -3.326 -18.961 -2.322 1.00 94.00 970 ARG A CA 1
ATOM 7555 C C . ARG A 1 970 ? -2.963 -20.438 -2.256 1.00 94.00 970 ARG A C 1
ATOM 7557 O O . ARG A 1 970 ? -3.840 -21.273 -2.446 1.00 94.00 970 ARG A O 1
ATOM 7564 N N . GLU A 1 971 ? -1.703 -20.759 -1.973 1.00 94.62 971 GLU A N 1
ATOM 7565 C CA . GLU A 1 971 ? -1.232 -22.145 -1.847 1.00 94.62 971 GLU A CA 1
ATOM 7566 C C . GLU A 1 971 ? -1.893 -22.901 -0.683 1.00 94.62 971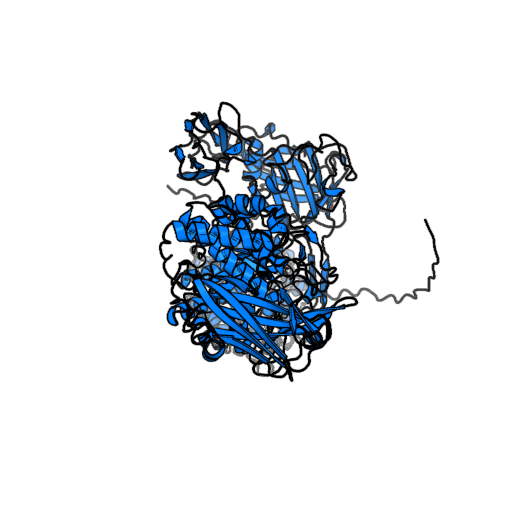 GLU A C 1
ATOM 7568 O O . GLU A 1 971 ? -1.940 -24.130 -0.703 1.00 94.62 971 GLU A O 1
ATOM 7573 N N . ALA A 1 972 ? -2.405 -22.196 0.332 1.00 95.44 972 ALA A N 1
ATOM 7574 C CA . ALA A 1 972 ? -3.179 -22.814 1.406 1.00 95.44 972 ALA A CA 1
ATOM 7575 C C . ALA A 1 972 ? -4.577 -23.269 0.954 1.00 95.44 972 ALA A C 1
ATOM 7577 O O . ALA A 1 972 ? -5.080 -24.264 1.467 1.00 95.44 972 ALA A O 1
ATOM 7578 N N . GLY A 1 973 ? -5.197 -22.564 0.001 1.00 91.44 973 GLY A N 1
ATOM 7579 C CA . GLY A 1 973 ? -6.435 -22.989 -0.663 1.00 91.44 973 GLY A CA 1
ATOM 7580 C C . GLY A 1 973 ? -7.738 -22.901 0.148 1.00 91.44 973 GLY A C 1
ATOM 7581 O O . GLY A 1 973 ? -8.777 -23.250 -0.399 1.00 91.44 973 GLY A O 1
ATOM 7582 N N . GLY A 1 974 ? -7.729 -22.440 1.406 1.00 91.62 974 GLY A N 1
ATOM 7583 C CA . GLY A 1 974 ? -8.945 -22.396 2.240 1.00 91.62 974 GLY A CA 1
ATOM 7584 C C . GLY A 1 974 ? -9.755 -21.097 2.128 1.00 91.62 974 GLY A C 1
ATOM 7585 O O . GLY A 1 974 ? -9.841 -20.527 1.045 1.00 91.62 974 GLY A O 1
ATOM 7586 N N . THR A 1 975 ? -10.353 -20.588 3.206 1.00 92.50 975 THR A N 1
ATOM 7587 C CA . THR A 1 975 ? -11.276 -19.422 3.184 1.00 92.50 975 THR A CA 1
ATOM 7588 C C . THR A 1 975 ? -10.935 -18.313 4.181 1.00 92.50 975 THR A C 1
ATOM 7590 O O . THR A 1 975 ? -11.591 -17.272 4.182 1.00 92.50 975 THR A O 1
ATOM 7593 N N . ALA A 1 976 ? -9.876 -18.477 4.980 1.00 94.50 976 ALA A N 1
ATOM 7594 C CA . ALA A 1 976 ? -9.360 -17.446 5.876 1.00 94.50 976 ALA A CA 1
ATOM 7595 C C . ALA A 1 976 ? -9.192 -16.081 5.175 1.00 94.50 976 ALA A C 1
ATOM 7597 O O . ALA A 1 976 ? -8.611 -15.976 4.088 1.00 94.50 976 ALA A O 1
ATOM 7598 N N . LYS A 1 977 ? -9.693 -15.012 5.798 1.00 95.31 977 LYS A N 1
ATOM 7599 C CA . LYS A 1 977 ? -9.649 -13.653 5.241 1.00 95.31 977 LYS A CA 1
ATOM 7600 C C . LYS A 1 977 ? -8.301 -13.005 5.564 1.00 95.31 977 LYS A C 1
ATOM 7602 O O . LYS A 1 977 ? -8.202 -12.210 6.489 1.00 95.31 977 LYS A O 1
ATOM 7607 N N . MET A 1 978 ? -7.255 -13.372 4.831 1.00 96.62 978 MET A N 1
ATOM 7608 C CA . MET A 1 978 ? -5.905 -12.813 4.974 1.00 96.62 978 MET A CA 1
ATOM 7609 C C . MET A 1 978 ? -5.655 -11.749 3.899 1.00 96.62 978 MET A C 1
ATOM 7611 O O . MET A 1 978 ? -5.671 -12.071 2.715 1.00 96.62 978 MET A O 1
ATOM 7615 N N . LEU A 1 979 ? -5.476 -10.494 4.317 1.00 97.25 979 LEU A N 1
ATOM 7616 C CA . LEU A 1 979 ? -5.468 -9.303 3.463 1.00 97.25 979 LEU A CA 1
ATOM 7617 C C . LEU A 1 979 ? -4.105 -8.605 3.527 1.00 97.25 979 LEU A C 1
ATOM 7619 O O . LEU A 1 979 ? -3.580 -8.366 4.616 1.00 97.25 979 LEU A O 1
ATOM 7623 N N . PHE A 1 980 ? -3.560 -8.219 2.376 1.00 97.88 980 PHE A N 1
ATOM 7624 C CA . PHE A 1 980 ? -2.426 -7.306 2.298 1.00 97.88 980 PHE A CA 1
ATOM 7625 C C . PHE A 1 980 ? -2.903 -5.862 2.478 1.00 97.88 980 PHE A C 1
ATOM 7627 O O . PHE A 1 980 ? -3.790 -5.387 1.762 1.00 97.88 980 PHE A O 1
ATOM 7634 N N . ARG A 1 981 ? -2.305 -5.166 3.447 1.00 96.94 981 ARG A N 1
ATOM 7635 C CA . ARG A 1 981 ? -2.722 -3.844 3.909 1.00 96.94 981 ARG A CA 1
ATOM 7636 C C . ARG A 1 981 ? -1.574 -2.834 3.847 1.00 96.94 981 ARG A C 1
ATOM 7638 O O . ARG A 1 981 ? -0.485 -3.126 4.338 1.00 96.94 981 ARG A O 1
ATOM 7645 N N . ALA A 1 982 ? -1.829 -1.627 3.332 1.00 97.00 982 ALA A N 1
ATOM 7646 C CA . ALA A 1 982 ? -0.814 -0.574 3.181 1.00 97.00 982 ALA A CA 1
ATOM 7647 C C . ALA A 1 982 ? -1.320 0.861 3.475 1.00 97.00 982 ALA A C 1
ATOM 7649 O O . ALA A 1 982 ? -2.423 1.235 3.081 1.00 97.00 982 ALA A O 1
ATOM 7650 N N . ASP A 1 983 ? -0.451 1.606 4.173 1.00 95.62 983 ASP A N 1
ATOM 7651 C CA . ASP A 1 983 ? -0.299 3.063 4.389 1.00 95.62 983 ASP A CA 1
ATOM 7652 C C . ASP A 1 983 ? -0.059 3.873 3.134 1.00 95.62 983 ASP A C 1
ATOM 7654 O O . ASP A 1 983 ? 1.104 4.143 2.880 1.00 95.62 983 ASP A O 1
ATOM 7658 N N . ILE A 1 984 ? -1.050 4.279 2.337 1.00 94.56 984 ILE A N 1
ATOM 7659 C CA . ILE A 1 984 ? -0.773 5.011 1.089 1.00 94.56 984 ILE A CA 1
ATOM 7660 C C . ILE A 1 984 ? -1.060 6.515 1.237 1.00 94.56 984 ILE A C 1
ATOM 7662 O O . ILE A 1 984 ? -2.129 7.001 0.888 1.00 94.56 984 ILE A O 1
ATOM 7666 N N . SER A 1 985 ? -0.066 7.308 1.655 1.00 90.69 985 SER A N 1
ATOM 7667 C CA . SER A 1 985 ? -0.164 8.788 1.643 1.00 90.69 985 SER A CA 1
ATOM 7668 C C . SER A 1 985 ? -0.129 9.396 0.232 1.00 90.69 985 SER A C 1
ATOM 7670 O O . SER A 1 985 ? -0.482 10.558 0.036 1.00 90.69 985 SER A O 1
ATOM 7672 N N . ARG A 1 986 ? 0.337 8.632 -0.765 1.00 92.62 986 ARG A N 1
ATOM 7673 C CA . ARG A 1 986 ? 0.695 9.118 -2.111 1.00 92.62 986 ARG A CA 1
ATOM 7674 C C . ARG A 1 986 ? 0.151 8.220 -3.235 1.00 92.62 986 ARG A C 1
ATOM 7676 O O . ARG A 1 986 ? 0.924 7.668 -4.023 1.00 92.62 986 ARG A O 1
ATOM 7683 N N . PRO A 1 987 ? -1.176 8.039 -3.338 1.00 93.81 987 PRO A N 1
ATOM 7684 C CA . PRO A 1 987 ? -1.786 7.101 -4.283 1.00 93.81 987 PRO A CA 1
ATOM 7685 C C . PRO A 1 987 ? -1.507 7.440 -5.754 1.00 93.81 987 PRO A C 1
ATOM 7687 O O . PRO A 1 987 ? -1.495 6.536 -6.593 1.00 93.81 987 PRO A O 1
ATOM 7690 N N . GLN A 1 988 ? -1.252 8.708 -6.076 1.00 92.50 988 GLN A N 1
ATOM 7691 C CA . GLN A 1 988 ? -0.875 9.169 -7.412 1.00 92.50 988 GLN A CA 1
ATOM 7692 C C . GLN A 1 988 ? 0.515 8.680 -7.848 1.00 92.50 988 GLN A C 1
ATOM 7694 O O . GLN A 1 988 ? 0.756 8.493 -9.036 1.00 92.50 988 GLN A O 1
ATOM 7699 N N . TRP A 1 989 ? 1.408 8.385 -6.896 1.00 94.25 989 TRP A N 1
ATOM 7700 C CA . TRP A 1 989 ? 2.756 7.868 -7.168 1.00 94.25 989 TRP A CA 1
ATOM 7701 C C . TRP A 1 989 ? 2.852 6.337 -7.104 1.00 94.25 989 TRP A C 1
ATOM 7703 O O . TRP A 1 989 ? 3.871 5.780 -7.504 1.00 94.25 989 TRP A O 1
ATOM 7713 N N . GLN A 1 990 ? 1.776 5.652 -6.691 1.00 92.88 990 GLN A N 1
ATOM 7714 C CA . GLN A 1 990 ? 1.676 4.185 -6.687 1.00 92.88 990 GLN A CA 1
ATOM 7715 C C . GLN A 1 990 ? 1.778 3.574 -8.095 1.00 92.88 990 GLN A C 1
ATOM 7717 O O . GLN A 1 990 ? 2.205 2.425 -8.229 1.00 92.88 990 GLN A O 1
ATOM 7722 N N . ARG A 1 991 ? 1.396 4.312 -9.152 1.00 91.06 991 ARG A N 1
ATOM 7723 C CA . ARG A 1 991 ? 1.279 3.777 -10.527 1.00 91.06 991 ARG A CA 1
ATOM 7724 C C . ARG A 1 991 ? 0.307 2.591 -10.569 1.00 91.06 991 ARG A C 1
ATOM 7726 O O . ARG A 1 991 ? -0.711 2.628 -9.892 1.00 91.06 991 ARG A O 1
ATOM 7733 N N . ASP A 1 992 ? 0.628 1.531 -11.294 1.00 87.69 992 ASP A N 1
ATOM 7734 C CA . ASP A 1 992 ? -0.060 0.235 -11.281 1.00 87.69 992 ASP A CA 1
ATOM 7735 C C . ASP A 1 992 ? 0.691 -0.831 -10.446 1.00 87.69 992 ASP A C 1
ATOM 7737 O O . ASP A 1 992 ? 0.446 -2.032 -10.571 1.00 87.69 992 ASP A O 1
ATOM 7741 N N . THR A 1 993 ? 1.636 -0.426 -9.582 1.00 90.44 993 THR A N 1
ATOM 7742 C CA . THR A 1 993 ? 2.545 -1.372 -8.896 1.00 90.44 993 THR A CA 1
ATOM 7743 C C . THR A 1 993 ? 1.855 -2.288 -7.888 1.00 90.44 993 THR A C 1
ATOM 7745 O O . THR A 1 993 ? 2.290 -3.432 -7.717 1.00 90.44 993 THR A O 1
ATOM 7748 N N . LEU A 1 994 ? 0.795 -1.810 -7.233 1.00 92.81 994 LEU A N 1
ATOM 7749 C CA . LEU A 1 994 ? 0.027 -2.561 -6.233 1.00 92.81 994 LEU A CA 1
ATOM 7750 C C . LEU A 1 994 ? -1.352 -3.005 -6.745 1.00 92.81 994 LEU A C 1
ATOM 7752 O O . LEU A 1 994 ? -2.118 -3.606 -5.988 1.00 92.81 994 LEU A O 1
ATOM 7756 N N . ASP A 1 995 ? -1.663 -2.736 -8.014 1.00 88.50 995 ASP A N 1
ATOM 7757 C CA . ASP A 1 995 ? -2.964 -3.047 -8.601 1.00 88.50 995 ASP A CA 1
ATOM 7758 C C . ASP A 1 995 ? -3.174 -4.572 -8.641 1.00 88.50 995 ASP A C 1
ATOM 7760 O O . ASP A 1 995 ? -2.302 -5.351 -9.051 1.00 88.50 995 ASP A O 1
ATOM 7764 N N . GLY A 1 996 ? -4.329 -5.009 -8.143 1.00 85.81 996 GLY A N 1
ATOM 7765 C CA . GLY A 1 996 ? -4.661 -6.419 -7.919 1.00 85.81 996 GLY A CA 1
ATOM 7766 C C . GLY A 1 996 ? -3.865 -7.140 -6.820 1.00 85.81 996 GLY A C 1
ATOM 7767 O O . GLY A 1 996 ? -3.997 -8.360 -6.707 1.00 85.81 996 GLY A O 1
ATOM 7768 N N . LEU A 1 997 ? -3.034 -6.435 -6.042 1.00 91.06 997 LEU A N 1
ATOM 7769 C CA . LEU A 1 997 ? -2.298 -6.987 -4.894 1.00 91.06 997 LEU A CA 1
ATOM 7770 C C . LEU A 1 997 ? -2.750 -6.400 -3.556 1.00 91.06 997 LEU A C 1
ATOM 7772 O O . LEU A 1 997 ? -2.801 -7.130 -2.570 1.00 91.06 997 LEU A O 1
ATOM 7776 N N . LEU A 1 998 ? -3.009 -5.094 -3.497 1.00 94.56 998 LEU A N 1
ATOM 7777 C CA . LEU A 1 998 ? -3.457 -4.430 -2.275 1.00 94.56 998 LEU A CA 1
ATOM 7778 C C . LEU A 1 998 ? -4.933 -4.757 -2.017 1.00 94.56 998 LEU A C 1
ATOM 7780 O O . LEU A 1 998 ? -5.757 -4.536 -2.899 1.00 94.56 998 LEU A O 1
ATOM 7784 N N . ASP A 1 999 ? -5.260 -5.245 -0.817 1.00 95.50 999 ASP A N 1
ATOM 7785 C CA . ASP A 1 999 ? -6.632 -5.596 -0.416 1.00 95.50 999 ASP A CA 1
ATOM 7786 C C . ASP A 1 999 ? -7.249 -4.538 0.508 1.00 95.50 999 ASP A C 1
ATOM 7788 O O . ASP A 1 999 ? -8.458 -4.311 0.478 1.00 95.50 999 ASP A O 1
ATOM 7792 N N . TYR A 1 1000 ? -6.422 -3.906 1.348 1.00 96.62 1000 TYR A N 1
ATOM 7793 C CA . TYR A 1 1000 ? -6.840 -2.971 2.394 1.00 96.62 1000 TYR A CA 1
ATOM 7794 C C . TYR A 1 1000 ? -5.985 -1.698 2.348 1.00 96.62 1000 TYR A C 1
ATOM 7796 O O . TYR A 1 1000 ? -4.832 -1.676 2.784 1.00 96.62 1000 TYR A O 1
ATOM 7804 N N . ASN A 1 1001 ? -6.541 -0.634 1.783 1.00 96.38 1001 ASN A N 1
ATOM 7805 C CA . ASN A 1 1001 ? -5.848 0.613 1.496 1.00 96.38 1001 ASN A CA 1
ATOM 7806 C C . ASN A 1 1001 ? -6.239 1.691 2.513 1.00 96.38 1001 ASN A C 1
ATOM 7808 O O . ASN A 1 1001 ? -7.404 2.095 2.599 1.00 96.38 1001 ASN A O 1
ATOM 7812 N N . VAL A 1 1002 ? -5.262 2.146 3.288 1.00 96.62 1002 VAL A N 1
ATOM 7813 C CA . VAL A 1 1002 ? -5.441 3.179 4.306 1.00 96.62 1002 VAL A CA 1
ATOM 7814 C C . VAL A 1 1002 ? -4.885 4.492 3.761 1.00 96.62 1002 VAL A C 1
ATOM 7816 O O . VAL A 1 1002 ? -3.741 4.556 3.319 1.00 96.62 1002 VAL A O 1
ATOM 7819 N N . LEU A 1 1003 ? -5.718 5.534 3.728 1.00 93.44 1003 LEU A N 1
ATOM 7820 C CA . LEU A 1 1003 ? -5.431 6.782 3.014 1.00 93.44 1003 LEU A CA 1
ATOM 7821 C C . LEU A 1 1003 ? -5.752 7.993 3.888 1.00 93.44 1003 LEU A C 1
ATOM 7823 O O . LEU A 1 1003 ? -6.839 8.084 4.453 1.00 93.44 1003 LEU A O 1
ATOM 7827 N N . SER A 1 1004 ? -4.838 8.959 3.956 1.00 87.56 1004 SER A N 1
ATOM 7828 C CA . SER A 1 1004 ? -5.038 10.223 4.675 1.00 87.56 1004 SER A CA 1
ATOM 7829 C C . SER A 1 1004 ? -5.853 11.230 3.836 1.00 87.56 1004 SER A C 1
ATOM 7831 O O . SER A 1 1004 ? -6.869 10.878 3.233 1.00 87.56 1004 SER A O 1
ATOM 7833 N N . SER A 1 1005 ? -5.438 12.502 3.762 1.00 80.50 1005 SER A N 1
ATOM 7834 C CA . SER A 1 1005 ? -6.109 13.527 2.943 1.00 80.50 1005 SER A CA 1
ATOM 7835 C C . SER A 1 1005 ? -6.141 13.170 1.462 1.00 80.50 1005 SER A C 1
ATOM 7837 O O . SER A 1 1005 ? -7.095 13.529 0.771 1.00 80.50 1005 SER A O 1
ATOM 7839 N N . ALA A 1 1006 ? -5.170 12.375 1.010 1.00 86.94 1006 ALA A N 1
ATOM 7840 C CA . ALA A 1 1006 ? -5.100 11.873 -0.352 1.00 86.94 1006 ALA A CA 1
ATOM 7841 C C . ALA A 1 1006 ? -6.378 11.137 -0.792 1.00 86.94 1006 ALA A C 1
ATOM 7843 O O . ALA A 1 1006 ? -6.699 11.154 -1.979 1.00 86.94 1006 ALA A O 1
ATOM 7844 N N . MET A 1 1007 ? -7.148 10.567 0.150 1.00 88.44 1007 MET A N 1
ATOM 7845 C CA . MET A 1 1007 ? -8.471 9.989 -0.116 1.00 88.44 1007 MET A CA 1
ATOM 7846 C C . MET A 1 1007 ? -9.424 10.967 -0.806 1.00 88.44 1007 MET A C 1
ATOM 7848 O O . MET A 1 1007 ? -10.191 10.582 -1.687 1.00 88.44 1007 MET A O 1
ATOM 7852 N N . ARG A 1 1008 ? -9.354 12.241 -0.420 1.00 88.44 1008 ARG A N 1
ATOM 7853 C CA . ARG A 1 1008 ? -10.226 13.311 -0.906 1.00 88.44 1008 ARG A CA 1
ATOM 7854 C C . ARG A 1 1008 ? -9.618 14.021 -2.105 1.00 88.44 1008 ARG A C 1
ATOM 7856 O O . ARG A 1 1008 ? -10.334 14.268 -3.070 1.00 88.44 1008 ARG A O 1
ATOM 7863 N N . ASP A 1 1009 ? -8.313 14.279 -2.064 1.00 86.88 1009 ASP A N 1
ATOM 7864 C CA . ASP A 1 1009 ? -7.596 14.974 -3.140 1.00 86.88 1009 ASP A CA 1
ATOM 7865 C C . ASP A 1 1009 ? -7.548 14.127 -4.426 1.00 86.88 1009 ASP A C 1
ATOM 7867 O O . ASP A 1 1009 ? -7.708 14.648 -5.527 1.00 86.88 1009 ASP A O 1
ATOM 7871 N N . TYR A 1 1010 ? -7.428 12.800 -4.287 1.00 91.12 1010 TYR A N 1
ATOM 7872 C CA . TYR A 1 1010 ? -7.372 11.834 -5.391 1.00 91.12 1010 TYR A CA 1
ATOM 7873 C C . TYR A 1 1010 ? -8.568 10.868 -5.388 1.00 91.12 1010 TYR A C 1
ATOM 7875 O O . TYR A 1 1010 ? -8.456 9.715 -5.811 1.00 91.12 1010 TYR A O 1
ATOM 7883 N N . HIS A 1 1011 ? -9.739 11.334 -4.935 1.00 91.00 1011 HIS A N 1
ATOM 7884 C CA . HIS A 1 1011 ? -10.943 10.509 -4.750 1.00 91.00 1011 HIS A CA 1
ATOM 7885 C C . HIS A 1 1011 ? -11.334 9.695 -5.992 1.00 91.00 1011 HIS A C 1
ATOM 7887 O O . HIS A 1 1011 ? -11.614 8.501 -5.883 1.00 91.00 1011 HIS A O 1
ATOM 7893 N N . ARG A 1 1012 ? -11.280 10.296 -7.190 1.00 87.44 1012 ARG A N 1
ATOM 7894 C CA . ARG A 1 1012 ? -11.601 9.603 -8.454 1.00 87.44 1012 ARG A CA 1
ATOM 7895 C C . ARG A 1 1012 ? -10.623 8.464 -8.761 1.00 87.44 1012 ARG A C 1
ATOM 7897 O O . ARG A 1 1012 ? -11.056 7.397 -9.179 1.00 87.44 1012 ARG A O 1
ATOM 7904 N N . LEU A 1 1013 ? -9.323 8.666 -8.534 1.00 89.75 1013 LEU A N 1
ATOM 7905 C CA . LEU A 1 1013 ? -8.304 7.624 -8.723 1.00 89.75 1013 LEU A CA 1
ATOM 7906 C C . LEU A 1 1013 ? -8.539 6.453 -7.760 1.00 89.75 1013 LEU A C 1
ATOM 7908 O O . LEU A 1 1013 ? -8.498 5.289 -8.154 1.00 89.75 1013 LEU A O 1
ATOM 7912 N N . ILE A 1 1014 ? -8.807 6.771 -6.497 1.00 92.56 1014 ILE A N 1
ATOM 7913 C CA . ILE A 1 1014 ? -8.970 5.778 -5.435 1.00 92.56 1014 ILE A CA 1
ATOM 7914 C C . ILE A 1 1014 ? -10.252 4.978 -5.629 1.00 92.56 1014 ILE A C 1
ATOM 7916 O O . ILE A 1 1014 ? -10.209 3.757 -5.553 1.00 92.56 1014 ILE A O 1
ATOM 7920 N N . THR A 1 1015 ? -11.372 5.630 -5.942 1.00 89.25 1015 THR A N 1
ATOM 7921 C CA . THR A 1 1015 ? -12.644 4.939 -6.216 1.00 89.25 1015 THR A CA 1
ATOM 7922 C C . THR A 1 1015 ? -12.598 4.113 -7.500 1.00 89.25 1015 THR A C 1
ATOM 7924 O O . THR A 1 1015 ? -13.205 3.040 -7.560 1.00 89.25 1015 THR A O 1
ATOM 7927 N N . ALA A 1 1016 ? -11.834 4.548 -8.509 1.00 85.25 1016 ALA A N 1
ATOM 7928 C CA . ALA A 1 1016 ? -11.571 3.741 -9.697 1.00 85.25 1016 ALA A CA 1
ATOM 7929 C C . ALA A 1 1016 ? -10.807 2.455 -9.341 1.00 85.25 1016 ALA A C 1
ATOM 7931 O O . ALA A 1 1016 ? -11.249 1.370 -9.719 1.00 85.25 1016 ALA A O 1
ATOM 7932 N N . ARG A 1 1017 ? -9.726 2.544 -8.550 1.00 87.88 1017 ARG A N 1
ATOM 7933 C CA . ARG A 1 1017 ? -8.999 1.360 -8.052 1.00 87.88 1017 ARG A CA 1
ATOM 7934 C C . ARG A 1 1017 ? -9.851 0.503 -7.124 1.00 87.88 1017 ARG A C 1
ATOM 7936 O O . ARG A 1 1017 ? -9.851 -0.709 -7.263 1.00 87.88 1017 ARG A O 1
ATOM 7943 N N . GLN A 1 1018 ? -10.629 1.103 -6.229 1.00 89.25 1018 GLN A N 1
ATOM 7944 C CA . GLN A 1 1018 ? -11.581 0.389 -5.379 1.00 89.25 1018 GLN A CA 1
ATOM 7945 C C . GLN A 1 1018 ? -12.557 -0.434 -6.219 1.00 89.25 1018 GLN A C 1
ATOM 7947 O O . GLN A 1 1018 ? -12.794 -1.593 -5.909 1.00 89.25 1018 GLN A O 1
ATOM 7952 N N . SER A 1 1019 ? -13.095 0.132 -7.298 1.00 84.38 1019 SER A N 1
ATOM 7953 C CA . SER A 1 1019 ? -14.026 -0.578 -8.180 1.00 84.38 1019 SER A CA 1
ATOM 7954 C C . SER A 1 1019 ? -13.321 -1.668 -8.992 1.00 84.38 1019 SER A C 1
ATOM 7956 O O . SER A 1 1019 ? -13.843 -2.773 -9.124 1.00 84.38 1019 SER A O 1
ATOM 7958 N N . ALA A 1 1020 ? -12.126 -1.373 -9.512 1.00 82.38 1020 ALA A N 1
ATOM 7959 C CA . ALA A 1 1020 ? -11.351 -2.295 -10.336 1.00 82.38 1020 ALA A CA 1
ATOM 7960 C C . ALA A 1 1020 ? -10.771 -3.464 -9.533 1.00 82.38 1020 ALA A C 1
ATOM 7962 O O . ALA A 1 1020 ? -10.775 -4.589 -10.025 1.00 82.38 1020 ALA A O 1
ATOM 7963 N N . ASP A 1 1021 ? -10.304 -3.209 -8.309 1.00 84.38 1021 ASP A N 1
ATOM 7964 C CA . ASP A 1 1021 ? -9.578 -4.151 -7.451 1.00 84.38 1021 ASP A CA 1
ATOM 7965 C C . ASP A 1 1021 ? -10.389 -4.682 -6.269 1.00 84.38 1021 ASP A C 1
ATOM 7967 O O . ASP A 1 1021 ? -9.975 -5.645 -5.629 1.00 84.38 1021 ASP A O 1
ATOM 7971 N N . GLN A 1 1022 ? -11.570 -4.113 -6.018 1.00 88.25 1022 GLN A N 1
ATOM 7972 C CA . GLN A 1 1022 ? -12.425 -4.420 -4.866 1.00 88.25 1022 GLN A CA 1
ATOM 7973 C C . GLN A 1 1022 ? -11.719 -4.195 -3.521 1.00 88.25 1022 GLN A C 1
ATOM 7975 O O . GLN A 1 1022 ? -11.987 -4.899 -2.553 1.00 88.25 1022 GLN A O 1
ATOM 7980 N N . GLN A 1 1023 ? -10.825 -3.200 -3.465 1.00 92.06 1023 GLN A N 1
ATOM 7981 C CA . GLN A 1 1023 ? -10.102 -2.803 -2.255 1.00 92.06 1023 GLN A CA 1
ATOM 7982 C C . GLN A 1 1023 ? -11.053 -2.331 -1.152 1.00 92.06 1023 GLN A C 1
ATOM 7984 O O . GLN A 1 1023 ? -11.990 -1.566 -1.398 1.00 92.06 1023 GLN A O 1
ATOM 7989 N N . LEU A 1 1024 ? -10.753 -2.700 0.092 1.00 94.69 1024 LEU A N 1
ATOM 7990 C CA . LEU A 1 1024 ? -11.268 -1.986 1.253 1.00 94.69 1024 LEU A CA 1
ATOM 7991 C C . LEU A 1 1024 ? -10.488 -0.676 1.407 1.00 94.69 1024 LEU A C 1
ATOM 7993 O O . LEU A 1 1024 ? -9.271 -0.652 1.275 1.00 94.69 1024 LEU A O 1
ATOM 7997 N N . ILE A 1 1025 ? -11.205 0.413 1.670 1.00 95.88 1025 ILE A N 1
ATOM 7998 C CA . ILE A 1 1025 ? -10.681 1.785 1.732 1.00 95.88 1025 ILE A CA 1
ATOM 7999 C C . ILE A 1 1025 ? -11.004 2.344 3.107 1.00 95.88 1025 ILE A C 1
ATOM 8001 O O . ILE A 1 1025 ? -12.181 2.360 3.478 1.00 95.88 1025 ILE A O 1
ATOM 8005 N N . LEU A 1 1026 ? -10.003 2.803 3.852 1.00 96.56 1026 LEU A N 1
ATOM 8006 C CA . LEU A 1 1026 ? -10.211 3.471 5.135 1.00 96.56 1026 LEU A CA 1
ATOM 8007 C C . LEU A 1 1026 ? -9.569 4.850 5.139 1.00 96.56 1026 LEU A C 1
ATOM 8009 O O . LEU A 1 1026 ? -8.451 5.032 4.656 1.00 96.56 1026 LEU A O 1
ATOM 8013 N N . GLU A 1 1027 ? -10.288 5.820 5.701 1.00 95.56 1027 GLU A N 1
ATOM 8014 C CA . GLU A 1 1027 ? -9.779 7.179 5.842 1.00 95.56 1027 GLU A CA 1
ATOM 8015 C C . GLU A 1 1027 ? -8.995 7.324 7.153 1.00 95.56 1027 GLU A C 1
ATOM 8017 O O . GLU A 1 1027 ? -9.522 7.098 8.240 1.00 95.56 1027 GLU A O 1
ATOM 8022 N N . TYR A 1 1028 ? -7.736 7.732 7.052 1.00 94.06 1028 TYR A N 1
ATOM 8023 C CA . TYR A 1 1028 ? -6.814 7.933 8.163 1.00 94.06 1028 TYR A CA 1
ATOM 8024 C C . TYR A 1 1028 ? -6.786 9.393 8.631 1.00 94.06 1028 TYR A C 1
ATOM 8026 O O . TYR A 1 1028 ? -6.904 10.339 7.832 1.00 94.06 1028 TYR A O 1
ATOM 8034 N N . GLY A 1 1029 ? -6.617 9.573 9.941 1.00 92.19 1029 GLY A N 1
ATOM 8035 C CA . GLY A 1 1029 ? -6.486 10.882 10.567 1.00 92.19 1029 GLY A CA 1
ATOM 8036 C C . GLY A 1 1029 ? -6.331 10.835 12.084 1.00 92.19 1029 GLY A C 1
ATOM 8037 O O . GLY A 1 1029 ? -6.069 9.794 12.684 1.00 92.19 1029 GLY A O 1
ATOM 8038 N N . THR A 1 1030 ? -6.506 11.987 12.723 1.00 91.88 1030 THR A N 1
ATOM 8039 C CA . THR A 1 1030 ? -6.513 12.141 14.184 1.00 91.88 1030 THR A CA 1
ATOM 8040 C C . THR A 1 1030 ? -7.921 12.431 14.681 1.00 91.88 1030 THR A C 1
ATOM 8042 O O . THR A 1 1030 ? -8.694 13.139 14.030 1.00 91.88 1030 THR A O 1
ATOM 8045 N N . ALA A 1 1031 ? -8.250 11.911 15.866 1.00 92.12 1031 ALA A N 1
ATOM 8046 C CA . ALA A 1 1031 ? -9.494 12.247 16.540 1.00 92.12 1031 ALA A CA 1
ATOM 8047 C C . ALA A 1 1031 ? -9.606 13.753 16.837 1.00 92.12 1031 ALA A C 1
ATOM 8049 O O . ALA A 1 1031 ? -8.631 14.505 16.835 1.00 92.12 1031 ALA A O 1
ATOM 8050 N N . ASN A 1 1032 ? -10.829 14.206 17.097 1.00 90.19 1032 ASN A N 1
ATOM 8051 C CA . ASN A 1 1032 ? -11.078 15.587 17.477 1.00 90.19 1032 ASN A CA 1
ATOM 8052 C C . ASN A 1 1032 ? -10.423 15.919 18.836 1.00 90.19 1032 ASN A C 1
ATOM 8054 O O . ASN A 1 1032 ? -10.296 15.058 19.713 1.00 90.19 1032 ASN A O 1
ATOM 8058 N N . THR A 1 1033 ? -10.020 17.182 19.019 1.00 89.12 1033 THR A N 1
ATOM 8059 C CA . THR A 1 1033 ? -9.466 17.670 20.291 1.00 89.12 1033 THR A CA 1
ATOM 8060 C C . THR A 1 1033 ? -10.487 17.613 21.410 1.00 89.12 1033 THR A C 1
ATOM 8062 O O . THR A 1 1033 ? -11.674 17.865 21.191 1.00 89.12 1033 THR A O 1
ATOM 8065 N N . ILE A 1 1034 ? -10.009 17.398 22.633 1.00 88.81 1034 ILE A N 1
ATOM 8066 C CA . ILE A 1 1034 ? -10.820 17.594 23.836 1.00 88.81 1034 ILE A CA 1
ATOM 8067 C C . ILE A 1 1034 ? -11.292 19.058 23.878 1.00 88.81 1034 ILE A C 1
ATOM 8069 O O . ILE A 1 1034 ? -10.516 19.982 23.633 1.00 88.81 1034 ILE A O 1
ATOM 8073 N N . GLY A 1 1035 ? -12.589 19.259 24.121 1.00 81.62 1035 GLY A N 1
ATOM 8074 C CA . GLY A 1 1035 ? -13.250 20.569 24.078 1.00 81.62 1035 GLY A CA 1
ATOM 8075 C C . GLY A 1 1035 ? -13.782 20.990 22.703 1.00 81.62 1035 GLY A C 1
ATOM 8076 O O . GLY A 1 1035 ? -14.555 21.942 22.618 1.00 81.62 1035 GLY A O 1
ATOM 8077 N N . SER A 1 1036 ? -13.435 20.281 21.623 1.00 84.56 1036 SER A N 1
ATOM 8078 C CA . SER A 1 1036 ? -14.104 20.456 20.325 1.00 84.56 1036 SER A CA 1
ATOM 8079 C C . SER A 1 1036 ? -15.380 19.604 20.226 1.00 84.56 1036 SER A C 1
ATOM 8081 O O . SER A 1 1036 ? -15.537 18.654 20.995 1.00 84.56 1036 SER A O 1
ATOM 8083 N N . PRO A 1 1037 ? -16.301 19.898 19.289 1.00 86.12 1037 PRO A N 1
ATOM 8084 C CA . PRO A 1 1037 ? -17.489 19.075 19.082 1.00 86.12 1037 PRO A CA 1
ATOM 8085 C C . PRO A 1 1037 ? -17.194 17.602 18.817 1.00 86.12 1037 PRO A C 1
ATOM 8087 O O . PRO A 1 1037 ? -16.579 17.244 17.815 1.00 86.12 1037 PRO A O 1
ATOM 8090 N N . ASN A 1 1038 ? -17.732 16.737 19.683 1.00 90.25 1038 ASN A N 1
ATOM 8091 C CA . ASN A 1 1038 ? -17.688 15.284 19.512 1.00 90.25 1038 ASN A CA 1
ATOM 8092 C C . ASN A 1 1038 ? -18.471 14.830 18.275 1.00 90.25 1038 ASN A C 1
ATOM 8094 O O . ASN A 1 1038 ? -18.166 13.785 17.705 1.00 90.25 1038 ASN A O 1
ATOM 8098 N N . LEU A 1 1039 ? -19.398 15.660 17.780 1.00 90.56 1039 LEU A N 1
ATOM 8099 C CA . LEU A 1 1039 ? -20.036 15.479 16.476 1.00 90.56 1039 LEU A CA 1
ATOM 8100 C C . LEU A 1 1039 ? -19.026 15.250 15.339 1.00 90.56 1039 LEU A C 1
ATOM 8102 O O . LEU A 1 1039 ? -19.351 14.542 14.393 1.00 90.56 1039 LEU A O 1
ATOM 8106 N N . HIS A 1 1040 ? -17.799 15.775 15.431 1.00 91.69 1040 HIS A N 1
ATOM 8107 C CA . HIS A 1 1040 ? -16.770 15.555 14.414 1.00 91.69 1040 HIS A CA 1
ATOM 8108 C C . HIS A 1 1040 ? -16.430 14.074 14.197 1.00 91.69 1040 HIS A C 1
ATOM 8110 O O . HIS A 1 1040 ? -16.272 13.671 13.049 1.00 91.69 1040 HIS A O 1
ATOM 8116 N N . GLY A 1 1041 ? -16.359 13.256 15.254 1.00 93.56 1041 GLY A N 1
ATOM 8117 C CA . GLY A 1 1041 ? -16.077 11.820 15.117 1.00 93.56 1041 GLY A CA 1
ATOM 8118 C C . GLY A 1 1041 ? -17.205 11.072 14.398 1.00 93.56 1041 GLY A C 1
ATOM 8119 O O . GLY A 1 1041 ? -16.957 10.272 13.496 1.00 93.56 1041 GLY A O 1
ATOM 8120 N N . ALA A 1 1042 ? -18.458 11.397 14.734 1.00 95.50 1042 ALA A N 1
ATOM 8121 C CA . ALA A 1 1042 ? -19.629 10.812 14.083 1.00 95.50 1042 ALA A CA 1
ATOM 8122 C C . ALA A 1 1042 ? -19.771 11.273 12.620 1.00 95.50 1042 ALA A C 1
ATOM 8124 O O . ALA A 1 1042 ? -19.985 10.455 11.724 1.00 95.50 1042 ALA A O 1
ATOM 8125 N N . ALA A 1 1043 ? -19.588 12.572 12.370 1.00 95.81 1043 ALA A N 1
ATOM 8126 C CA . ALA A 1 1043 ? -19.616 13.159 11.035 1.00 95.81 1043 ALA A CA 1
ATOM 8127 C C . ALA A 1 1043 ? -18.498 12.609 10.145 1.00 95.81 1043 ALA A C 1
ATOM 8129 O O . ALA A 1 1043 ? -18.734 12.385 8.963 1.00 95.81 1043 ALA A O 1
ATOM 8130 N N . TRP A 1 1044 ? -17.317 12.327 10.707 1.00 96.00 1044 TRP A N 1
ATOM 8131 C CA . TRP A 1 1044 ? -16.232 11.696 9.963 1.00 96.00 1044 TRP A CA 1
ATOM 8132 C C . TRP A 1 1044 ? -16.600 10.301 9.466 1.00 96.00 1044 TRP A C 1
ATOM 8134 O O . TRP A 1 1044 ? -16.398 10.016 8.288 1.00 96.00 1044 TRP A O 1
ATOM 8144 N N . CYS A 1 1045 ? -17.230 9.477 10.305 1.00 97.81 1045 CYS A N 1
ATOM 8145 C CA . CYS A 1 1045 ? -17.716 8.163 9.883 1.00 97.81 1045 CYS A CA 1
ATOM 8146 C C . CYS A 1 1045 ? -18.716 8.275 8.718 1.00 97.81 1045 CYS A C 1
ATOM 8148 O O . CYS A 1 1045 ? -18.566 7.603 7.698 1.00 97.81 1045 CYS A O 1
ATOM 8150 N N . VAL A 1 1046 ? -19.711 9.161 8.849 1.00 97.75 1046 VAL A N 1
ATOM 8151 C CA . VAL A 1 1046 ? -20.746 9.362 7.822 1.00 97.75 1046 VAL A CA 1
ATOM 8152 C C . VAL A 1 1046 ? -20.161 9.916 6.525 1.00 97.75 1046 VAL A C 1
ATOM 8154 O O . VAL A 1 1046 ? -20.470 9.401 5.454 1.00 97.75 1046 VAL A O 1
ATOM 8157 N N . ASP A 1 1047 ? -19.310 10.936 6.593 1.00 97.12 1047 ASP A N 1
ATOM 8158 C CA . ASP A 1 1047 ? -18.737 11.573 5.406 1.00 97.12 1047 ASP A CA 1
ATOM 8159 C C . ASP A 1 1047 ? -17.769 10.642 4.661 1.00 97.12 1047 ASP A C 1
ATOM 8161 O O . ASP A 1 1047 ? -17.817 10.566 3.432 1.00 97.12 1047 ASP A O 1
ATOM 8165 N N . ALA A 1 1048 ? -16.948 9.876 5.390 1.00 96.62 1048 ALA A N 1
ATOM 8166 C CA . ALA A 1 1048 ? -16.079 8.857 4.806 1.00 96.62 1048 ALA A CA 1
ATOM 8167 C C . ALA A 1 1048 ? -16.903 7.773 4.090 1.00 96.62 1048 ALA A C 1
ATOM 8169 O O . ALA A 1 1048 ? -16.618 7.442 2.936 1.00 96.62 1048 ALA A O 1
ATOM 8170 N N . TRP A 1 1049 ? -17.977 7.277 4.719 1.00 97.31 1049 TRP A N 1
ATOM 8171 C CA . TRP A 1 1049 ? -18.897 6.335 4.074 1.00 97.31 1049 TRP A CA 1
ATOM 8172 C C . TRP A 1 1049 ? -19.556 6.944 2.830 1.00 97.31 1049 TRP A C 1
ATOM 8174 O O . TRP A 1 1049 ? -19.620 6.295 1.789 1.00 97.31 1049 TRP A O 1
ATOM 8184 N N . CYS A 1 1050 ? -19.980 8.209 2.879 1.00 96.88 1050 CYS A N 1
ATOM 8185 C CA . CYS A 1 1050 ? -20.561 8.894 1.721 1.00 96.88 1050 CYS A CA 1
ATOM 8186 C C . CYS A 1 1050 ? -19.584 9.025 0.540 1.00 96.88 1050 CYS A C 1
ATOM 8188 O O . CYS A 1 1050 ? -20.008 9.220 -0.599 1.00 96.88 1050 CYS A O 1
ATOM 8190 N N . LEU A 1 1051 ? -18.281 8.938 0.807 1.00 95.00 1051 LEU A N 1
ATOM 8191 C CA . LEU A 1 1051 ? -17.211 8.969 -0.185 1.00 95.00 1051 LEU A CA 1
ATOM 8192 C C . LEU A 1 1051 ? -16.768 7.573 -0.650 1.00 95.00 1051 LEU A C 1
ATOM 8194 O O . LEU A 1 1051 ? -15.812 7.470 -1.413 1.00 95.00 1051 LEU A O 1
ATOM 8198 N N . GLY A 1 1052 ? -17.453 6.505 -0.239 1.00 94.56 1052 GLY A N 1
ATOM 8199 C CA . GLY A 1 1052 ? -17.118 5.136 -0.638 1.00 94.56 1052 GLY A CA 1
ATOM 8200 C C . GLY A 1 1052 ? -16.146 4.420 0.302 1.00 94.56 1052 GLY A C 1
ATOM 8201 O O . GLY A 1 1052 ? -15.756 3.292 0.011 1.00 94.56 1052 GLY A O 1
ATOM 8202 N N . ALA A 1 1053 ? -15.744 5.029 1.424 1.00 95.94 1053 ALA A N 1
ATOM 8203 C CA . ALA A 1 1053 ? -14.894 4.357 2.403 1.00 95.94 1053 ALA A CA 1
ATOM 8204 C C . ALA A 1 1053 ? -15.674 3.310 3.215 1.00 95.94 1053 ALA A C 1
ATOM 8206 O O . ALA A 1 1053 ? -16.891 3.389 3.395 1.00 95.94 1053 ALA A O 1
ATOM 8207 N N . HIS A 1 1054 ? -14.933 2.350 3.754 1.00 96.38 1054 HIS A N 1
ATOM 8208 C CA . HIS A 1 1054 ? -15.418 1.245 4.578 1.00 96.38 1054 HIS A CA 1
ATOM 8209 C C . HIS A 1 1054 ? -15.051 1.413 6.060 1.00 96.38 1054 HIS A C 1
ATOM 8211 O O . HIS A 1 1054 ? -15.401 0.574 6.887 1.00 96.38 1054 HIS A O 1
ATOM 8217 N N . GLY A 1 1055 ? -14.347 2.485 6.415 1.00 96.88 1055 GLY A N 1
ATOM 8218 C CA . GLY A 1 1055 ? -13.962 2.765 7.790 1.00 96.88 1055 GLY A CA 1
ATOM 8219 C C . GLY A 1 1055 ? -13.158 4.049 7.941 1.00 96.88 1055 GLY A C 1
ATOM 8220 O O . GLY A 1 1055 ? -12.803 4.706 6.958 1.00 96.88 1055 GLY A O 1
ATOM 8221 N N . VAL A 1 1056 ? -12.863 4.378 9.194 1.00 97.38 1056 VAL A N 1
ATOM 8222 C CA . VAL A 1 1056 ? -11.955 5.455 9.603 1.00 97.38 1056 VAL A CA 1
ATOM 8223 C C . VAL A 1 1056 ? -10.921 4.907 10.574 1.00 97.38 1056 VAL A C 1
ATOM 8225 O O . VAL A 1 1056 ? -11.247 4.053 11.398 1.00 97.38 1056 VAL A O 1
ATOM 8228 N N . ILE A 1 1057 ? -9.695 5.422 10.499 1.00 96.75 1057 ILE A N 1
ATOM 8229 C CA . ILE A 1 1057 ? -8.587 5.040 11.375 1.00 96.75 1057 ILE A CA 1
ATOM 8230 C C . ILE A 1 1057 ? -8.033 6.280 12.082 1.00 96.75 1057 ILE A C 1
ATOM 8232 O O . ILE A 1 1057 ? -7.264 7.041 11.487 1.00 96.75 1057 ILE A O 1
ATOM 8236 N N . PRO A 1 1058 ? -8.376 6.497 13.363 1.00 95.31 1058 PRO A N 1
ATOM 8237 C CA . PRO A 1 1058 ? -7.615 7.379 14.234 1.00 95.31 1058 PRO A CA 1
ATOM 8238 C C . PRO A 1 1058 ? -6.239 6.759 14.534 1.00 95.31 1058 PRO A C 1
ATOM 8240 O O . PRO A 1 1058 ? -6.164 5.638 15.038 1.00 95.31 1058 PRO A O 1
ATOM 8243 N N . TRP A 1 1059 ? -5.152 7.475 14.232 1.00 87.19 1059 TRP A N 1
ATOM 8244 C CA . TRP A 1 1059 ? -3.801 6.895 14.145 1.00 87.19 1059 TRP A CA 1
ATOM 8245 C C . TRP A 1 1059 ? -3.215 6.293 15.432 1.00 87.19 1059 TRP A C 1
ATOM 8247 O O . TRP A 1 1059 ? -2.384 5.385 15.371 1.00 87.19 1059 TRP A O 1
ATOM 8257 N N . GLN A 1 1060 ? -3.630 6.787 16.595 1.00 92.19 1060 GLN A N 1
ATOM 8258 C CA . GLN A 1 1060 ? -3.297 6.248 17.911 1.00 92.19 1060 GLN A CA 1
ATOM 8259 C C . GLN A 1 1060 ? -4.450 6.574 18.856 1.00 92.19 1060 GLN A C 1
ATOM 8261 O O . GLN A 1 1060 ? -4.918 7.714 18.904 1.00 92.19 1060 GLN A O 1
ATOM 8266 N N . THR A 1 1061 ? -4.900 5.573 19.605 1.00 97.12 1061 THR A N 1
ATOM 8267 C CA . THR A 1 1061 ? -6.139 5.654 20.395 1.00 97.12 1061 THR A CA 1
ATOM 8268 C C . THR A 1 1061 ? -5.964 5.329 21.876 1.00 97.12 1061 THR A C 1
ATOM 8270 O O . THR A 1 1061 ? -6.900 5.500 22.664 1.00 97.12 1061 THR A O 1
ATOM 8273 N N . ILE A 1 1062 ? -4.760 4.921 22.274 1.00 96.88 1062 ILE A N 1
ATOM 8274 C CA . ILE A 1 1062 ? -4.422 4.598 23.658 1.00 96.88 1062 ILE A CA 1
ATOM 8275 C C . ILE A 1 1062 ? -3.797 5.822 24.329 1.00 96.88 1062 ILE A C 1
ATOM 8277 O O . ILE A 1 1062 ? -2.753 6.314 23.895 1.00 96.88 1062 ILE A O 1
ATOM 8281 N N . GLY A 1 1063 ? -4.439 6.319 25.388 1.00 94.94 1063 GLY A N 1
ATOM 8282 C CA . GLY A 1 1063 ? -3.906 7.403 26.211 1.00 94.94 1063 GLY A CA 1
ATOM 8283 C C . GLY A 1 1063 ? -2.728 6.952 27.072 1.00 94.94 1063 GLY A C 1
ATOM 8284 O O . GLY A 1 1063 ? -2.596 5.771 27.405 1.00 94.94 1063 GLY A O 1
ATOM 8285 N N . THR A 1 1064 ? -1.882 7.897 27.477 1.00 94.12 1064 THR A N 1
ATOM 8286 C CA . THR A 1 1064 ? -0.883 7.649 28.524 1.00 94.12 1064 THR A CA 1
ATOM 8287 C C . THR A 1 1064 ? -1.510 7.825 29.915 1.00 94.12 1064 THR A C 1
ATOM 8289 O O . THR A 1 1064 ? -2.600 8.390 30.034 1.00 94.12 1064 THR A O 1
ATOM 8292 N N . PRO A 1 1065 ? -0.843 7.412 31.012 1.00 92.31 1065 PRO A N 1
ATOM 8293 C CA . PRO A 1 1065 ? -1.305 7.740 32.363 1.00 92.31 1065 PRO A CA 1
ATOM 8294 C C . PRO A 1 1065 ? -1.511 9.246 32.605 1.00 92.31 1065 PRO A C 1
ATOM 8296 O O . PRO A 1 1065 ? -2.290 9.622 33.480 1.00 92.31 1065 PRO A O 1
ATOM 8299 N N . GLN A 1 1066 ? -0.854 10.120 31.830 1.00 92.88 1066 GLN A N 1
ATOM 8300 C CA . GLN A 1 1066 ? -1.029 11.568 31.950 1.00 92.88 1066 GLN A CA 1
ATOM 8301 C C . GLN A 1 1066 ? -2.312 12.089 31.308 1.00 92.88 1066 GLN A C 1
ATOM 8303 O O . GLN A 1 1066 ? -2.733 13.188 31.667 1.00 92.88 1066 GLN A O 1
ATOM 8308 N N . ALA A 1 1067 ? -2.994 11.304 30.468 1.00 93.50 1067 ALA A N 1
ATOM 8309 C CA . ALA A 1 1067 ? -4.264 11.695 29.855 1.00 93.50 1067 ALA A CA 1
ATOM 8310 C C . ALA A 1 1067 ? -5.330 12.111 30.890 1.00 93.50 1067 ALA A C 1
ATOM 8312 O O . ALA A 1 1067 ? -6.202 12.924 30.597 1.00 93.50 1067 ALA A O 1
ATOM 8313 N N . TRP A 1 1068 ? -5.252 11.592 32.123 1.00 92.62 1068 TRP A N 1
ATOM 8314 C CA . TRP A 1 1068 ? -6.133 11.979 33.236 1.00 92.62 1068 TRP A CA 1
ATOM 8315 C C . TRP A 1 1068 ? -5.884 13.387 33.781 1.00 92.62 1068 TRP A C 1
ATOM 8317 O O . TRP A 1 1068 ? -6.746 13.949 34.449 1.00 92.62 1068 TRP A O 1
ATOM 8327 N N . LYS A 1 1069 ? -4.694 13.943 33.548 1.00 90.00 1069 LYS A N 1
ATOM 8328 C CA . LYS A 1 1069 ? -4.243 15.224 34.110 1.00 90.00 1069 LYS A CA 1
ATOM 8329 C C . LYS A 1 1069 ? -4.102 16.312 33.055 1.00 90.00 1069 LYS A C 1
ATOM 8331 O O . LYS A 1 1069 ? -4.157 17.488 33.396 1.00 90.00 1069 LYS A O 1
ATOM 8336 N N . GLN A 1 1070 ? -3.900 15.930 31.801 1.00 90.25 1070 GLN A N 1
ATOM 8337 C CA . GLN A 1 1070 ? -3.721 16.841 30.680 1.00 90.25 1070 GLN A CA 1
ATOM 8338 C C . GLN A 1 1070 ? -4.403 16.275 29.430 1.00 90.25 1070 GLN A C 1
ATOM 8340 O O . GLN A 1 1070 ? -4.558 15.058 29.312 1.00 90.25 1070 GLN A O 1
ATOM 8345 N N . PRO A 1 1071 ? -4.810 17.130 28.485 1.00 89.38 1071 PRO A N 1
ATOM 8346 C CA . PRO A 1 1071 ? -5.582 16.690 27.346 1.00 89.38 1071 PRO A CA 1
ATOM 8347 C C . PRO A 1 1071 ? -4.674 15.954 26.359 1.00 89.38 1071 PRO A C 1
ATOM 8349 O O . PRO A 1 1071 ? -3.693 16.508 25.867 1.00 89.38 1071 PRO A O 1
ATOM 8352 N N . GLU A 1 1072 ? -5.030 14.712 26.037 1.00 91.19 1072 GLU A N 1
ATOM 8353 C CA . GLU A 1 1072 ? -4.351 13.905 25.024 1.00 91.19 1072 GLU A CA 1
ATOM 8354 C C . GLU A 1 1072 ? -5.334 13.546 23.907 1.00 91.19 1072 GLU A C 1
ATOM 8356 O O . GLU A 1 1072 ? -6.323 12.834 24.107 1.00 91.19 1072 GLU A O 1
ATOM 8361 N N . GLU A 1 1073 ? -5.069 14.041 22.696 1.00 88.62 1073 GLU A N 1
ATOM 8362 C CA . GLU A 1 1073 ? -5.929 13.779 21.535 1.00 88.62 1073 GLU A CA 1
ATOM 8363 C C . GLU A 1 1073 ? -6.001 12.287 21.201 1.00 88.62 1073 GLU A C 1
ATOM 8365 O O . GLU A 1 1073 ? -7.055 11.798 20.796 1.00 88.62 1073 GLU A O 1
ATOM 8370 N N . THR A 1 1074 ? -4.914 11.561 21.453 1.00 91.81 1074 THR A N 1
ATOM 8371 C CA . THR A 1 1074 ? -4.813 10.115 21.265 1.00 91.81 1074 THR A CA 1
ATOM 8372 C C . THR A 1 1074 ? -5.572 9.310 22.318 1.00 91.81 1074 THR A C 1
ATOM 8374 O O . THR A 1 1074 ? -5.775 8.125 22.115 1.00 91.81 1074 THR A O 1
ATOM 8377 N N . ALA A 1 1075 ? -6.014 9.896 23.435 1.00 94.94 1075 ALA A N 1
ATOM 8378 C CA . ALA A 1 1075 ? -6.694 9.164 24.506 1.00 94.94 1075 ALA A CA 1
ATOM 8379 C C . ALA A 1 1075 ? -8.189 8.939 24.207 1.00 94.94 1075 ALA A C 1
ATOM 8381 O O . ALA A 1 1075 ? -9.063 9.567 24.800 1.00 94.94 1075 ALA A O 1
ATOM 8382 N N . LEU A 1 1076 ? -8.510 8.028 23.283 1.00 97.50 1076 LEU A N 1
ATOM 8383 C CA . LEU A 1 1076 ? -9.885 7.515 23.150 1.00 97.50 1076 LEU A CA 1
ATOM 8384 C C . LEU A 1 1076 ? -10.181 6.421 24.184 1.00 97.50 1076 LEU A C 1
ATOM 8386 O O . LEU A 1 1076 ? -11.315 6.274 24.643 1.00 97.50 1076 LEU A O 1
ATOM 8390 N N . PHE A 1 1077 ? -9.134 5.700 24.575 1.00 98.06 1077 PHE A N 1
ATOM 8391 C CA . PHE A 1 1077 ? -9.119 4.743 25.667 1.00 98.06 1077 PHE A CA 1
ATOM 8392 C C . PHE A 1 1077 ? -8.184 5.264 26.758 1.00 98.06 1077 PHE A C 1
ATOM 8394 O O . PHE A 1 1077 ? -6.993 5.478 26.520 1.00 98.06 1077 PHE A O 1
ATOM 8401 N N . TYR A 1 1078 ? -8.720 5.457 27.958 1.00 97.31 1078 TYR A N 1
ATOM 8402 C CA . TYR A 1 1078 ? -7.968 5.933 29.112 1.00 97.31 1078 TYR A CA 1
ATOM 8403 C C . TYR A 1 1078 ? -7.414 4.746 29.909 1.00 97.31 1078 TYR A C 1
ATOM 8405 O O . TYR A 1 1078 ? -8.197 3.897 30.344 1.00 97.31 1078 TYR A O 1
ATOM 8413 N N . PRO A 1 1079 ? -6.090 4.660 30.131 1.00 95.81 1079 PRO A N 1
ATOM 8414 C CA . PRO A 1 1079 ? -5.506 3.611 30.964 1.00 95.81 1079 PRO A CA 1
ATOM 8415 C C . PRO A 1 1079 ? -5.863 3.822 32.434 1.00 95.81 1079 PRO A C 1
ATOM 8417 O O . PRO A 1 1079 ? -5.934 4.956 32.886 1.00 95.81 1079 PRO A O 1
ATOM 8420 N N . THR A 1 1080 ? -6.019 2.754 33.212 1.00 93.88 1080 THR A N 1
ATOM 8421 C CA . THR A 1 1080 ? -6.148 2.851 34.676 1.00 93.88 1080 THR A CA 1
ATOM 8422 C C . THR A 1 1080 ? -5.091 2.003 35.366 1.00 93.88 1080 THR A C 1
ATOM 8424 O O . THR A 1 1080 ? -4.551 1.071 34.765 1.00 93.88 1080 THR A O 1
ATOM 8427 N N . ASP A 1 1081 ? -4.851 2.267 36.650 1.00 89.75 1081 ASP A N 1
ATOM 8428 C CA . ASP A 1 1081 ? -3.925 1.478 37.474 1.00 89.75 1081 ASP A CA 1
ATOM 8429 C C . ASP A 1 1081 ? -4.339 -0.000 37.577 1.00 89.75 1081 ASP A C 1
ATOM 8431 O O . ASP A 1 1081 ? -3.501 -0.879 37.756 1.00 89.75 1081 ASP A O 1
ATOM 8435 N N . SER A 1 1082 ? -5.633 -0.299 37.401 1.00 88.12 1082 SER A N 1
ATOM 8436 C CA . SER A 1 1082 ? -6.155 -1.672 37.380 1.00 88.12 1082 SER A CA 1
ATOM 8437 C C . SER A 1 1082 ? -5.853 -2.436 36.082 1.00 88.12 1082 SER A C 1
ATOM 8439 O O . SER A 1 1082 ? -6.150 -3.626 35.982 1.00 88.12 1082 SER A O 1
ATOM 8441 N N . GLY A 1 1083 ? -5.331 -1.755 35.058 1.00 88.06 1083 GLY A N 1
ATOM 8442 C CA . GLY A 1 1083 ? -5.168 -2.275 33.698 1.00 88.06 1083 GLY A CA 1
ATOM 8443 C C . GLY A 1 1083 ? -6.446 -2.244 32.852 1.00 88.06 1083 GLY A C 1
ATOM 8444 O O . GLY A 1 1083 ? -6.357 -2.276 31.628 1.00 88.06 1083 GLY A O 1
ATOM 8445 N N . LYS A 1 1084 ? -7.636 -2.118 33.458 1.00 93.12 1084 LYS A N 1
ATOM 8446 C CA . LYS A 1 1084 ? -8.901 -2.003 32.714 1.00 93.12 1084 LYS A CA 1
ATOM 8447 C C . LYS A 1 1084 ? -9.055 -0.602 32.115 1.00 93.12 1084 LYS A C 1
ATOM 8449 O O . LYS A 1 1084 ? -8.910 0.372 32.856 1.00 93.12 1084 LYS A O 1
ATOM 8454 N N . PRO A 1 1085 ? -9.362 -0.463 30.818 1.00 96.56 1085 PRO A N 1
ATOM 8455 C CA . PRO A 1 1085 ? -9.510 0.851 30.214 1.00 96.56 1085 PRO A CA 1
ATOM 8456 C C . PRO A 1 1085 ? -10.851 1.505 30.537 1.00 96.56 1085 PRO A C 1
ATOM 8458 O O . PRO A 1 1085 ? -11.846 0.835 30.812 1.00 96.56 1085 PRO A O 1
ATOM 8461 N N . VAL A 1 1086 ? -10.871 2.830 30.433 1.00 97.25 1086 VAL A N 1
ATOM 8462 C CA . VAL A 1 1086 ? -12.064 3.674 30.548 1.00 97.25 1086 VAL A CA 1
ATOM 8463 C C . VAL A 1 1086 ? -12.347 4.327 29.187 1.00 97.25 1086 VAL A C 1
ATOM 8465 O O . VAL A 1 1086 ? -11.415 4.836 28.559 1.00 97.25 1086 VAL A O 1
ATOM 8468 N N . PRO A 1 1087 ? -13.598 4.319 28.688 1.00 97.69 1087 PRO A N 1
ATOM 8469 C CA . PRO A 1 1087 ? -13.927 4.940 27.409 1.00 97.69 1087 PRO A CA 1
ATOM 8470 C C . PRO A 1 1087 ? -13.974 6.465 27.531 1.00 97.69 1087 PRO A C 1
ATOM 8472 O O . PRO A 1 1087 ? -14.394 7.002 28.557 1.00 97.69 1087 PRO A O 1
ATOM 8475 N N . SER A 1 1088 ? -13.620 7.168 26.459 1.00 97.00 1088 SER A N 1
ATOM 8476 C CA . SER A 1 1088 ? -13.876 8.603 26.338 1.00 97.00 1088 SER A CA 1
ATOM 8477 C C . SER A 1 1088 ? -15.249 8.905 25.720 1.00 97.00 1088 SER A C 1
ATOM 8479 O O . SER A 1 1088 ? -15.843 8.069 25.028 1.00 97.00 1088 SER A O 1
ATOM 8481 N N . LEU A 1 1089 ? -15.756 10.126 25.907 1.00 94.88 1089 LEU A N 1
ATOM 8482 C CA . LEU A 1 1089 ? -16.922 10.631 25.175 1.00 94.88 1089 LEU A CA 1
ATOM 8483 C C . LEU A 1 1089 ? -16.651 10.658 23.665 1.00 94.88 1089 LEU A C 1
ATOM 8485 O O . LEU A 1 1089 ? -17.549 10.388 22.866 1.00 94.88 1089 LEU A O 1
ATOM 8489 N N . ARG A 1 1090 ? -15.404 10.916 23.259 1.00 95.88 1090 ARG A N 1
ATOM 8490 C CA . ARG A 1 1090 ? -14.981 10.847 21.853 1.00 95.88 1090 ARG A CA 1
ATOM 8491 C C . ARG A 1 1090 ? -15.067 9.425 21.284 1.00 95.88 1090 ARG A C 1
ATOM 8493 O O . ARG A 1 1090 ? -15.540 9.266 20.162 1.00 95.88 1090 ARG A O 1
ATOM 8500 N N . LEU A 1 1091 ? -14.718 8.379 22.042 1.00 97.81 1091 LEU A N 1
ATOM 8501 C CA . LEU A 1 1091 ? -14.915 6.981 21.619 1.00 97.81 1091 LEU A CA 1
ATOM 8502 C C . LEU A 1 1091 ? -16.402 6.676 21.380 1.00 97.81 1091 LEU A C 1
ATOM 8504 O O . LEU A 1 1091 ? -16.767 6.051 20.381 1.00 97.81 1091 LEU A O 1
ATOM 8508 N N . LYS A 1 1092 ? -17.278 7.179 22.256 1.00 96.88 1092 LYS A N 1
ATOM 8509 C CA . LYS A 1 1092 ? -18.736 7.062 22.095 1.00 96.88 1092 LYS A CA 1
ATOM 8510 C C . LYS A 1 1092 ? -19.258 7.840 20.878 1.00 96.88 1092 LYS A C 1
ATOM 8512 O O . LYS A 1 1092 ? -20.243 7.425 20.268 1.00 96.88 1092 LYS A O 1
ATOM 8517 N N . ALA A 1 1093 ? -18.572 8.897 20.446 1.00 96.06 1093 ALA A N 1
ATOM 8518 C CA . ALA A 1 1093 ? -18.888 9.568 19.188 1.00 96.06 1093 ALA A CA 1
ATOM 8519 C C . ALA A 1 1093 ? -18.591 8.701 17.955 1.00 96.06 1093 ALA A C 1
ATOM 8521 O O . ALA A 1 1093 ? -19.402 8.673 17.029 1.00 96.06 1093 ALA A O 1
ATOM 8522 N N . TYR A 1 1094 ? -17.493 7.938 17.955 1.00 98.06 1094 TYR A N 1
ATOM 8523 C CA . TYR A 1 1094 ? -17.230 6.946 16.903 1.00 98.06 1094 TYR A CA 1
ATOM 8524 C C . TYR A 1 1094 ? -18.258 5.814 16.913 1.00 98.06 1094 TYR A C 1
ATOM 8526 O O . TYR A 1 1094 ? -18.731 5.430 15.846 1.00 98.06 1094 TYR A O 1
ATOM 8534 N N . ARG A 1 1095 ? -18.684 5.339 18.096 1.00 98.06 1095 ARG A N 1
ATOM 8535 C CA . ARG A 1 1095 ? -19.831 4.418 18.208 1.00 98.06 1095 ARG A CA 1
ATOM 8536 C C . ARG A 1 1095 ? -21.063 4.998 17.519 1.00 98.06 1095 ARG A C 1
ATOM 8538 O O . ARG A 1 1095 ? -21.716 4.309 16.741 1.00 98.06 1095 ARG A O 1
ATOM 8545 N N . ARG A 1 1096 ? -21.394 6.259 17.813 1.00 96.25 1096 ARG A N 1
ATOM 8546 C CA . ARG A 1 1096 ? -22.565 6.917 17.231 1.00 96.25 1096 ARG A CA 1
ATOM 8547 C C . ARG A 1 1096 ? -22.444 7.038 15.711 1.00 96.25 1096 ARG A C 1
ATOM 8549 O O . ARG A 1 1096 ? -23.386 6.682 15.016 1.00 96.25 1096 ARG A O 1
ATOM 8556 N N . GLY A 1 1097 ? -21.278 7.435 15.201 1.00 97.12 1097 GLY A N 1
ATOM 8557 C CA . GLY A 1 1097 ? -20.992 7.444 13.764 1.00 97.12 1097 GLY A CA 1
ATOM 8558 C C . GLY A 1 1097 ? -21.148 6.070 13.113 1.00 97.12 1097 GLY A C 1
ATOM 8559 O O . GLY A 1 1097 ? -21.757 5.961 12.054 1.00 97.12 1097 GLY A O 1
ATOM 8560 N N . GLN A 1 1098 ? -20.663 5.012 13.767 1.00 97.69 1098 GLN A N 1
ATOM 8561 C CA . GLN A 1 1098 ? -20.813 3.636 13.297 1.00 97.69 1098 GLN A CA 1
ATOM 8562 C C . GLN A 1 1098 ? -22.285 3.233 13.187 1.00 97.69 1098 GLN A C 1
ATOM 8564 O O . GLN A 1 1098 ? -22.708 2.735 12.148 1.00 97.69 1098 GLN A O 1
ATOM 8569 N N . GLN A 1 1099 ? -23.068 3.480 14.240 1.00 97.06 1099 GLN A N 1
ATOM 8570 C CA . GLN A 1 1099 ? -24.502 3.191 14.252 1.00 97.06 1099 GLN A CA 1
ATOM 8571 C C . GLN A 1 1099 ? -25.229 3.974 13.156 1.00 97.06 1099 GLN A C 1
ATOM 8573 O O . GLN A 1 1099 ? -26.034 3.390 12.442 1.00 97.06 1099 GLN A O 1
ATOM 8578 N N . ASP A 1 1100 ? -24.910 5.257 12.971 1.00 96.56 1100 ASP A N 1
ATOM 8579 C CA . ASP A 1 1100 ? -25.526 6.101 11.943 1.00 96.56 1100 ASP A CA 1
ATOM 8580 C C . ASP A 1 1100 ? -25.187 5.612 10.519 1.00 96.56 1100 ASP A C 1
ATOM 8582 O O . ASP A 1 1100 ? -26.048 5.636 9.637 1.00 96.56 1100 ASP A O 1
ATOM 8586 N N . VAL A 1 1101 ? -23.984 5.070 10.295 1.00 97.44 1101 VAL A N 1
ATOM 8587 C CA . VAL A 1 1101 ? -23.631 4.410 9.026 1.00 97.44 1101 VAL A CA 1
ATOM 8588 C C . VAL A 1 1101 ? -24.424 3.116 8.807 1.00 97.44 1101 VAL A C 1
ATOM 8590 O O . VAL A 1 1101 ? -24.823 2.843 7.677 1.00 97.44 1101 VAL A O 1
ATOM 8593 N N . GLU A 1 1102 ? -24.751 2.346 9.849 1.00 95.25 1102 GLU A N 1
ATOM 8594 C CA . GLU A 1 1102 ? -25.641 1.184 9.691 1.00 95.25 1102 GLU A CA 1
ATOM 8595 C C . GLU A 1 1102 ? -27.028 1.599 9.172 1.00 95.25 1102 GLU A C 1
ATOM 8597 O O . GLU A 1 1102 ? -27.579 0.910 8.318 1.00 95.25 1102 GLU A O 1
ATOM 8602 N N . TYR A 1 1103 ? -27.577 2.748 9.593 1.00 95.12 1103 TYR A N 1
ATOM 8603 C CA . TYR A 1 1103 ? -28.812 3.278 8.988 1.00 95.12 1103 TYR A CA 1
ATOM 8604 C C . TYR A 1 1103 ? -28.623 3.576 7.496 1.00 95.12 1103 TYR A C 1
ATOM 8606 O O . TYR A 1 1103 ? -29.506 3.261 6.700 1.00 95.12 1103 TYR A O 1
ATOM 8614 N N . LEU A 1 1104 ? -27.485 4.158 7.105 1.00 96.00 1104 LEU A N 1
ATOM 8615 C CA . LEU A 1 1104 ? -27.178 4.491 5.709 1.00 96.00 1104 LEU A CA 1
ATOM 8616 C C . LEU A 1 1104 ? -27.041 3.256 4.819 1.00 96.00 1104 LEU A C 1
ATOM 8618 O O . LEU A 1 1104 ? -27.566 3.253 3.707 1.00 96.00 1104 LEU A O 1
ATOM 8622 N N . VAL A 1 1105 ? -26.393 2.199 5.310 1.00 94.25 1105 VAL A N 1
ATOM 8623 C CA . VAL A 1 1105 ? -26.251 0.925 4.587 1.00 94.25 1105 VAL A CA 1
ATOM 8624 C C . VAL A 1 1105 ? -27.624 0.316 4.305 1.00 94.25 1105 VAL A C 1
ATOM 8626 O O . VAL A 1 1105 ? -27.916 -0.058 3.168 1.00 94.25 1105 VAL A O 1
ATOM 8629 N N . GLN A 1 1106 ? -28.503 0.280 5.311 1.00 91.75 1106 GLN A N 1
ATOM 8630 C CA . GLN A 1 1106 ? -29.869 -0.220 5.128 1.00 91.75 1106 GLN A CA 1
ATOM 8631 C C . GLN A 1 1106 ? -30.686 0.693 4.214 1.00 91.75 1106 GLN A C 1
ATOM 8633 O O . GLN A 1 1106 ? -31.443 0.209 3.374 1.00 91.75 1106 GLN A O 1
ATOM 8638 N N . LEU A 1 1107 ? -30.514 2.012 4.339 1.00 93.38 1107 LEU A N 1
ATOM 8639 C CA . LEU A 1 1107 ? -31.202 2.993 3.507 1.00 93.38 1107 LEU A CA 1
ATOM 8640 C C . LEU A 1 1107 ? -30.818 2.853 2.033 1.00 93.38 1107 LEU A C 1
ATOM 8642 O O . LEU A 1 1107 ? -31.707 2.866 1.186 1.00 93.38 1107 LEU A O 1
ATOM 8646 N N . ALA A 1 1108 ? -29.529 2.680 1.731 1.00 93.00 1108 ALA A N 1
ATOM 8647 C CA . ALA A 1 1108 ? -29.030 2.440 0.380 1.00 93.00 1108 ALA A CA 1
ATOM 8648 C C . ALA A 1 1108 ? -29.641 1.164 -0.214 1.00 93.00 1108 ALA A C 1
ATOM 8650 O O . ALA A 1 1108 ? -30.214 1.205 -1.303 1.00 93.00 1108 ALA A O 1
ATOM 8651 N N . ALA A 1 1109 ? -29.611 0.063 0.545 1.00 90.44 1109 ALA A N 1
ATOM 8652 C CA . ALA A 1 1109 ? -30.168 -1.218 0.117 1.00 90.44 1109 ALA A CA 1
ATOM 8653 C C . ALA A 1 1109 ? -31.681 -1.144 -0.157 1.00 90.44 1109 ALA A C 1
ATOM 8655 O O . ALA A 1 1109 ? -32.135 -1.569 -1.216 1.00 90.44 1109 ALA A O 1
ATOM 8656 N N . VAL A 1 1110 ? -32.467 -0.567 0.760 1.00 90.25 1110 VAL A N 1
ATOM 8657 C CA . VAL A 1 1110 ? -33.933 -0.461 0.620 1.00 90.25 1110 VAL A CA 1
ATOM 8658 C C . VAL A 1 1110 ? -34.338 0.545 -0.460 1.00 90.25 1110 VAL A C 1
ATOM 8660 O O . VAL A 1 1110 ? -35.353 0.351 -1.126 1.00 90.25 1110 VAL A O 1
ATOM 8663 N N . ALA A 1 1111 ? -33.565 1.617 -0.654 1.00 90.38 1111 ALA A N 1
ATOM 8664 C CA . ALA A 1 1111 ? -33.825 2.603 -1.702 1.00 90.38 1111 ALA A CA 1
ATOM 8665 C C . ALA A 1 1111 ? -33.323 2.167 -3.091 1.00 90.38 1111 ALA A C 1
ATOM 8667 O O . ALA A 1 1111 ? -33.627 2.847 -4.069 1.00 90.38 1111 ALA A O 1
ATOM 8668 N N . GLY A 1 1112 ? -32.556 1.073 -3.187 1.00 88.44 1112 GLY A N 1
ATOM 8669 C CA . GLY A 1 1112 ? -31.932 0.632 -4.436 1.00 88.44 1112 GLY A CA 1
ATOM 8670 C C . GLY A 1 1112 ? -30.868 1.604 -4.957 1.00 88.44 1112 GLY A C 1
ATOM 8671 O O . GLY A 1 1112 ? -30.697 1.723 -6.166 1.00 88.44 1112 GLY A O 1
ATOM 8672 N N . LEU A 1 1113 ? -30.189 2.323 -4.058 1.00 90.38 1113 LEU A N 1
ATOM 8673 C CA . LEU A 1 1113 ? -29.136 3.285 -4.388 1.00 90.38 1113 LEU A CA 1
ATOM 8674 C C . LEU A 1 1113 ? -27.764 2.697 -4.058 1.00 90.38 1113 LEU A C 1
ATOM 8676 O O . LEU A 1 1113 ? -27.596 2.033 -3.034 1.00 90.38 1113 LEU A O 1
ATOM 8680 N N . SER A 1 1114 ? -26.758 2.996 -4.875 1.00 89.19 1114 SER A N 1
ATOM 8681 C CA . SER A 1 1114 ? -25.367 2.724 -4.506 1.00 89.19 1114 SER A CA 1
ATOM 8682 C C . SER A 1 1114 ? -24.912 3.616 -3.343 1.00 89.19 1114 SER A C 1
ATOM 8684 O O . SER A 1 1114 ? -25.478 4.682 -3.076 1.00 89.19 1114 SER A O 1
ATOM 8686 N N . GLN A 1 1115 ? -23.832 3.207 -2.672 1.00 92.06 1115 GLN A N 1
ATOM 8687 C CA . GLN A 1 1115 ? -23.204 3.988 -1.602 1.00 92.06 1115 GLN A CA 1
ATOM 8688 C C . GLN A 1 1115 ? -22.846 5.410 -2.052 1.00 92.06 1115 GLN A C 1
ATOM 8690 O O . GLN A 1 1115 ? -23.115 6.365 -1.329 1.00 92.06 1115 GLN A O 1
ATOM 8695 N N . LEU A 1 1116 ? -22.269 5.565 -3.249 1.00 90.75 1116 LEU A N 1
ATOM 8696 C CA . LEU A 1 1116 ? -21.855 6.873 -3.760 1.00 90.75 1116 LEU A CA 1
ATOM 8697 C C . LEU A 1 1116 ? -23.058 7.749 -4.137 1.00 90.75 1116 LEU A C 1
ATOM 8699 O O . LEU A 1 1116 ? -23.036 8.948 -3.863 1.00 90.75 1116 LEU A O 1
ATOM 8703 N N . GLU A 1 1117 ? -24.122 7.174 -4.705 1.00 91.56 1117 GLU A N 1
ATOM 8704 C CA . GLU A 1 1117 ? -25.346 7.923 -5.029 1.00 91.56 1117 GLU A CA 1
ATOM 8705 C C . GLU A 1 1117 ? -26.035 8.450 -3.768 1.00 91.56 1117 GLU A C 1
ATOM 8707 O O . GLU A 1 1117 ? -26.322 9.647 -3.672 1.00 91.56 1117 GLU A O 1
ATOM 8712 N N . LEU A 1 1118 ? -26.261 7.587 -2.770 1.00 95.44 1118 LEU A N 1
ATOM 8713 C CA . LEU A 1 1118 ? -26.824 8.030 -1.494 1.00 95.44 1118 LEU A CA 1
ATOM 8714 C C . LEU A 1 1118 ? -25.865 8.994 -0.784 1.00 95.44 1118 LEU A C 1
ATOM 8716 O O . LEU A 1 1118 ? -26.300 10.021 -0.266 1.00 95.44 1118 LEU A O 1
ATOM 8720 N N . GLY A 1 1119 ? -24.566 8.706 -0.806 1.00 96.12 1119 GLY A N 1
ATOM 8721 C CA . GLY A 1 1119 ? -23.532 9.528 -0.191 1.00 96.12 1119 GLY A CA 1
ATOM 8722 C C . GLY A 1 1119 ? -23.527 10.968 -0.700 1.00 96.12 1119 GLY A C 1
ATOM 8723 O O . GLY A 1 1119 ? -23.510 11.903 0.099 1.00 96.12 1119 GLY A O 1
ATOM 8724 N N . GLN A 1 1120 ? -23.629 11.178 -2.014 1.00 94.62 1120 GLN A N 1
ATOM 8725 C CA . GLN A 1 1120 ? -23.737 12.521 -2.599 1.00 94.62 1120 GLN A CA 1
ATOM 8726 C C . GLN A 1 1120 ? -24.972 13.279 -2.091 1.00 94.62 1120 GLN A C 1
ATOM 8728 O O . GLN A 1 1120 ? -24.872 14.455 -1.730 1.00 94.62 1120 GLN A O 1
ATOM 8733 N N . LEU A 1 1121 ? -26.126 12.609 -2.017 1.00 96.50 1121 LEU A N 1
ATOM 8734 C CA . LEU A 1 1121 ? -27.372 13.202 -1.523 1.00 96.50 1121 LEU A CA 1
ATOM 8735 C C . LEU A 1 1121 ? -27.277 13.572 -0.039 1.00 96.50 1121 LEU A C 1
ATOM 8737 O O . LEU A 1 1121 ? -27.713 14.655 0.354 1.00 96.50 1121 LEU A O 1
ATOM 8741 N N . VAL A 1 1122 ? -26.674 12.704 0.775 1.00 97.00 1122 VAL A N 1
ATOM 8742 C CA . VAL A 1 1122 ? -26.467 12.930 2.212 1.00 97.00 1122 VAL A CA 1
ATOM 8743 C C . VAL A 1 1122 ? -25.494 14.079 2.450 1.00 97.00 1122 VAL A C 1
ATOM 8745 O O . VAL A 1 1122 ? -25.804 14.979 3.230 1.00 97.00 1122 VAL A O 1
ATOM 8748 N N . ARG A 1 1123 ? -24.356 14.114 1.744 1.00 95.75 1123 ARG A N 1
ATOM 8749 C CA . ARG A 1 1123 ? -23.380 15.211 1.856 1.00 95.75 1123 ARG A CA 1
ATOM 8750 C C . ARG A 1 1123 ? -23.983 16.556 1.475 1.00 95.75 1123 ARG A C 1
ATOM 8752 O O . ARG A 1 1123 ? -23.741 17.536 2.174 1.00 95.75 1123 ARG A O 1
ATOM 8759 N N . ALA A 1 1124 ? -24.786 16.604 0.411 1.00 94.81 1124 ALA A N 1
ATOM 8760 C CA . ALA A 1 1124 ? -25.487 17.820 0.009 1.00 94.81 1124 ALA A CA 1
ATOM 8761 C C . ALA A 1 1124 ? -26.516 18.261 1.062 1.00 94.81 1124 ALA A C 1
ATOM 8763 O O . ALA A 1 1124 ? -26.582 19.438 1.408 1.00 94.81 1124 ALA A O 1
ATOM 8764 N N . HIS A 1 1125 ? -27.288 17.315 1.600 1.00 94.75 1125 HIS A N 1
ATOM 8765 C CA . HIS A 1 1125 ? -28.334 17.582 2.583 1.00 94.75 1125 HIS A CA 1
ATOM 8766 C C . HIS A 1 1125 ? -27.789 18.060 3.935 1.00 94.75 1125 HIS A C 1
ATOM 8768 O O . HIS A 1 1125 ? -28.264 19.056 4.474 1.00 94.75 1125 HIS A O 1
ATOM 8774 N N . LEU A 1 1126 ? -26.758 17.388 4.450 1.00 93.12 1126 LEU A N 1
ATOM 8775 C CA . LEU A 1 1126 ? -26.088 17.737 5.706 1.00 93.12 1126 LEU A CA 1
ATOM 8776 C C . LEU A 1 1126 ? -25.040 18.849 5.543 1.00 93.12 1126 LEU A C 1
ATOM 8778 O O . LEU A 1 1126 ? -24.440 19.262 6.532 1.00 93.12 1126 LEU A O 1
ATOM 8782 N N . GLN A 1 1127 ? -24.808 19.325 4.314 1.00 92.88 1127 GLN A N 1
ATOM 8783 C CA . GLN A 1 1127 ? -23.789 20.324 3.977 1.00 92.88 1127 GLN A CA 1
ATOM 8784 C C . GLN A 1 1127 ? -22.394 19.932 4.492 1.00 92.88 1127 GLN A C 1
ATOM 8786 O O . GLN A 1 1127 ? -21.673 20.739 5.082 1.00 92.88 1127 GLN A O 1
ATOM 8791 N N . LEU A 1 1128 ? -22.003 18.672 4.275 1.00 91.94 1128 LEU A N 1
ATOM 8792 C CA . LEU A 1 1128 ? -20.726 18.132 4.746 1.00 91.94 1128 LEU A CA 1
ATOM 8793 C C . LEU A 1 1128 ? -19.553 18.761 3.977 1.00 91.94 1128 LEU A C 1
ATOM 8795 O O . LEU A 1 1128 ? -19.166 18.312 2.894 1.00 91.94 1128 LEU A O 1
ATOM 8799 N N . GLN A 1 1129 ? -18.986 19.814 4.570 1.00 86.56 1129 GLN A N 1
ATOM 8800 C CA . GLN A 1 1129 ? -17.846 20.584 4.066 1.00 86.56 1129 GLN A CA 1
ATOM 8801 C C . GLN A 1 1129 ? -16.646 20.460 5.017 1.00 86.56 1129 GLN A C 1
ATOM 8803 O O . GLN A 1 1129 ? -16.343 21.391 5.770 1.00 86.56 1129 GLN A O 1
ATOM 8808 N N . PRO A 1 1130 ? -15.969 19.301 5.026 1.00 89.44 1130 PRO A N 1
ATOM 8809 C CA . PRO A 1 1130 ? -14.833 19.079 5.903 1.00 89.44 1130 PRO A CA 1
ATOM 8810 C C . PRO A 1 1130 ? -13.685 20.025 5.559 1.00 89.44 1130 PRO A C 1
ATOM 8812 O O . PRO A 1 1130 ? -13.282 20.150 4.402 1.00 89.44 1130 PRO A O 1
ATOM 8815 N N . LYS A 1 1131 ? -13.106 20.641 6.586 1.00 86.75 1131 LYS A N 1
ATOM 8816 C CA . LYS A 1 1131 ? -11.822 21.335 6.507 1.00 86.75 1131 LYS A CA 1
ATOM 8817 C C . LYS A 1 1131 ? -10.769 20.475 7.180 1.00 86.75 1131 LYS A C 1
ATOM 8819 O O . LYS A 1 1131 ? -10.898 20.156 8.363 1.00 86.75 1131 LYS A O 1
ATOM 8824 N N . ARG A 1 1132 ? -9.732 20.109 6.429 1.00 80.31 1132 ARG A N 1
ATOM 8825 C CA . ARG A 1 1132 ? -8.550 19.464 6.999 1.00 80.31 1132 ARG A CA 1
ATOM 8826 C C . ARG A 1 1132 ? -7.570 20.514 7.511 1.00 80.31 1132 ARG A C 1
ATOM 8828 O O . ARG A 1 1132 ? -7.375 21.548 6.879 1.00 80.31 1132 ARG A O 1
ATOM 8835 N N . GLY A 1 1133 ? -6.973 20.237 8.663 1.00 76.88 1133 GLY A N 1
ATOM 8836 C CA . GLY A 1 1133 ? -5.873 21.012 9.232 1.00 76.88 1133 GLY A CA 1
ATOM 8837 C C . GLY A 1 1133 ? -4.822 20.081 9.826 1.00 76.88 1133 GLY A C 1
ATOM 8838 O O . GLY A 1 1133 ? -5.137 18.934 10.148 1.00 76.88 1133 GLY A O 1
ATOM 8839 N N . GLY A 1 1134 ? -3.587 20.563 9.960 1.00 75.44 1134 GLY A N 1
ATOM 8840 C CA . GLY A 1 1134 ? -2.545 19.837 10.687 1.00 75.44 1134 GLY A CA 1
ATOM 8841 C C . GLY A 1 1134 ? -2.835 19.789 12.189 1.00 75.44 1134 GLY A C 1
ATOM 8842 O O . GLY A 1 1134 ? -3.517 20.667 12.728 1.00 75.44 1134 GLY A O 1
ATOM 8843 N N . THR A 1 1135 ? -2.309 18.780 12.872 1.00 72.62 1135 THR A N 1
ATOM 8844 C CA . THR A 1 1135 ? -2.245 18.731 14.338 1.00 72.62 1135 THR A CA 1
ATOM 8845 C C . THR A 1 1135 ? -1.089 19.572 14.888 1.00 72.62 1135 THR A C 1
ATOM 8847 O O . THR A 1 1135 ? -1.001 19.763 16.099 1.00 72.62 1135 THR A O 1
ATOM 8850 N N . GLY A 1 1136 ? -0.195 20.069 14.021 1.00 69.44 1136 GLY A N 1
ATOM 8851 C CA . GLY A 1 1136 ? 1.019 20.789 14.422 1.00 69.44 1136 GLY A CA 1
ATOM 8852 C C . GLY A 1 1136 ? 2.162 19.849 14.810 1.00 69.44 1136 GLY A C 1
ATOM 8853 O O . GLY A 1 1136 ? 3.091 20.254 15.509 1.00 69.44 1136 GLY A O 1
ATOM 8854 N N . PHE A 1 1137 ? 2.088 18.585 14.387 1.00 68.12 1137 PHE A N 1
ATOM 8855 C CA . PHE A 1 1137 ? 3.132 17.596 14.625 1.00 68.12 1137 PHE A CA 1
ATOM 8856 C C . PHE A 1 1137 ? 4.377 17.907 13.778 1.00 68.12 1137 PHE A C 1
ATOM 8858 O O . PHE A 1 1137 ? 4.277 18.145 12.580 1.00 68.12 1137 PHE A O 1
ATOM 8865 N N . VAL A 1 1138 ? 5.560 17.909 14.406 1.00 51.25 1138 VAL A N 1
ATOM 8866 C CA . VAL A 1 1138 ? 6.841 18.301 13.770 1.00 51.25 1138 VAL A CA 1
ATOM 8867 C C . VAL A 1 1138 ? 7.794 17.099 13.594 1.00 51.25 1138 VAL A C 1
ATOM 8869 O O . VAL A 1 1138 ? 8.899 17.239 13.082 1.00 51.25 1138 VAL A O 1
ATOM 8872 N N . GLY A 1 1139 ? 7.387 15.896 14.021 1.00 48.03 1139 GLY A N 1
ATOM 8873 C CA . GLY A 1 1139 ? 8.238 14.697 14.070 1.00 48.03 1139 GLY A CA 1
ATOM 8874 C C . GLY A 1 1139 ? 8.113 13.732 12.883 1.00 48.03 1139 GLY A C 1
ATOM 8875 O O . GLY A 1 1139 ? 8.679 12.641 12.945 1.00 48.03 1139 GLY A O 1
ATOM 8876 N N . GLY A 1 1140 ? 7.357 14.084 11.840 1.00 59.69 1140 GLY A N 1
ATOM 8877 C CA . GLY A 1 1140 ? 7.034 13.210 10.706 1.00 59.69 1140 GLY A CA 1
ATOM 8878 C C . GLY A 1 1140 ? 5.834 13.723 9.907 1.00 59.69 1140 GLY A C 1
ATOM 8879 O O . GLY A 1 1140 ? 5.501 14.904 10.005 1.00 59.69 1140 GLY A O 1
ATOM 8880 N N . GLU A 1 1141 ? 5.189 12.847 9.129 1.00 66.00 1141 GLU A N 1
ATOM 8881 C CA . GLU A 1 1141 ? 3.920 13.182 8.470 1.00 66.00 1141 GLU A CA 1
ATOM 8882 C C . GLU A 1 1141 ? 2.831 13.437 9.519 1.00 66.00 1141 GLU A C 1
ATOM 8884 O O . GLU A 1 1141 ? 2.662 12.690 10.483 1.00 66.00 1141 GLU A O 1
ATOM 8889 N N . ASP A 1 1142 ? 2.122 14.549 9.348 1.00 74.62 1142 ASP A N 1
ATOM 8890 C CA . ASP A 1 1142 ? 1.005 14.930 10.198 1.00 74.62 1142 ASP A CA 1
ATOM 8891 C C . ASP A 1 1142 ? -0.237 14.158 9.732 1.00 74.62 1142 ASP A C 1
ATOM 8893 O O . ASP A 1 1142 ? -0.708 14.346 8.608 1.00 74.62 1142 ASP A O 1
ATOM 8897 N N . ALA A 1 1143 ? -0.784 13.295 10.595 1.00 78.56 1143 ALA A N 1
ATOM 8898 C CA . ALA A 1 1143 ? -2.005 12.537 10.304 1.00 78.56 1143 ALA A CA 1
ATOM 8899 C C . ALA A 1 1143 ? -3.198 13.458 9.971 1.00 78.56 1143 ALA A C 1
ATOM 8901 O O . ALA A 1 1143 ? -4.155 13.055 9.299 1.00 78.56 1143 ALA A O 1
ATOM 8902 N N . GLY A 1 1144 ? -3.139 14.711 10.423 1.00 83.31 1144 GLY A N 1
ATOM 8903 C CA . GLY A 1 1144 ? -4.141 15.730 10.199 1.00 83.31 1144 GLY A CA 1
ATOM 8904 C C . GLY A 1 1144 ? -5.416 15.485 10.997 1.00 83.31 1144 GLY A C 1
ATOM 8905 O O . GLY A 1 1144 ? -5.631 14.445 11.625 1.00 83.31 1144 GLY A O 1
ATOM 8906 N N . ARG A 1 1145 ? -6.298 16.478 10.963 1.00 85.94 1145 ARG A N 1
ATOM 8907 C CA . ARG A 1 1145 ? -7.616 16.449 11.597 1.00 85.94 1145 ARG A CA 1
ATOM 8908 C C . ARG A 1 1145 ? -8.670 16.946 10.630 1.00 85.94 1145 ARG A C 1
ATOM 8910 O O . ARG A 1 1145 ? -8.427 17.892 9.882 1.00 85.94 1145 ARG A O 1
ATOM 8917 N N . VAL A 1 1146 ? -9.858 16.355 10.701 1.00 86.12 1146 VAL A N 1
ATOM 8918 C CA . VAL A 1 1146 ? -11.034 16.822 9.966 1.00 86.12 1146 VAL A CA 1
ATOM 8919 C C . VAL A 1 1146 ? -11.951 17.624 10.892 1.00 86.12 1146 VAL A C 1
ATOM 8921 O O . VAL A 1 1146 ? -12.291 17.180 11.987 1.00 86.12 1146 VAL A O 1
ATOM 8924 N N . ASN A 1 1147 ? -12.352 18.815 10.454 1.00 87.06 1147 ASN A N 1
ATOM 8925 C CA . ASN A 1 1147 ? -13.288 19.695 11.151 1.00 87.06 1147 ASN A CA 1
ATOM 8926 C C . ASN A 1 1147 ? -14.513 19.951 10.260 1.00 87.06 1147 ASN A C 1
ATOM 8928 O O . ASN A 1 1147 ? -14.356 20.261 9.080 1.00 87.06 1147 ASN A O 1
ATOM 8932 N N . TYR A 1 1148 ? -15.719 19.847 10.822 1.00 90.00 1148 TYR A N 1
ATOM 8933 C CA . TYR A 1 1148 ? -16.984 20.006 10.088 1.00 90.00 1148 TYR A CA 1
ATOM 8934 C C . TYR A 1 1148 ? -17.668 21.363 10.333 1.00 90.00 1148 TYR A C 1
ATOM 8936 O O . TYR A 1 1148 ? -18.839 21.548 10.010 1.00 90.00 1148 TYR A O 1
ATOM 8944 N N . GLY A 1 1149 ? -16.934 22.333 10.880 1.00 84.00 1149 GLY A N 1
ATOM 8945 C CA . GLY A 1 1149 ? -17.377 23.708 11.079 1.00 84.00 1149 GLY A CA 1
ATOM 8946 C C . GLY A 1 1149 ? -18.665 23.793 11.895 1.00 84.00 1149 GLY A C 1
ATOM 8947 O O . GLY A 1 1149 ? -18.741 23.288 13.010 1.00 84.00 1149 GLY A O 1
ATOM 8948 N N . ASN A 1 1150 ? -19.682 24.435 11.316 1.00 73.94 1150 ASN A N 1
ATOM 8949 C CA . ASN A 1 1150 ? -20.976 24.687 11.954 1.00 73.94 1150 ASN A CA 1
ATOM 8950 C C . ASN A 1 1150 ? -22.001 23.562 11.712 1.00 73.94 1150 ASN A C 1
ATOM 8952 O O . ASN A 1 1150 ? -23.204 23.832 11.730 1.00 73.94 1150 ASN A O 1
ATOM 8956 N N . LEU A 1 1151 ? -21.560 22.325 11.444 1.00 85.88 1151 LEU A N 1
ATOM 8957 C CA . LEU A 1 1151 ? -22.471 21.191 11.284 1.00 85.88 1151 LEU A CA 1
ATOM 8958 C C . LEU A 1 1151 ? -23.416 21.101 12.491 1.00 85.88 1151 LEU A C 1
ATOM 8960 O O . LEU A 1 1151 ? -22.987 21.000 13.640 1.00 85.88 1151 LEU A O 1
ATOM 8964 N N . SER A 1 1152 ? -24.718 21.143 12.217 1.00 82.56 1152 SER A N 1
ATOM 8965 C CA . SER A 1 1152 ? -25.740 21.124 13.258 1.00 82.56 1152 SER A CA 1
ATOM 8966 C C . SER A 1 1152 ? -25.990 19.698 13.745 1.00 82.56 1152 SER A C 1
ATOM 8968 O O . SER A 1 1152 ? -26.381 18.825 12.968 1.00 82.56 1152 SER A O 1
ATOM 8970 N N . GLY A 1 1153 ? -25.846 19.474 15.055 1.00 81.69 1153 GLY A N 1
ATOM 8971 C CA . GLY A 1 1153 ? -26.259 18.215 15.684 1.00 81.69 1153 GLY A CA 1
ATOM 8972 C C . GLY A 1 1153 ? -27.758 17.930 15.512 1.00 81.69 1153 GLY A C 1
ATOM 8973 O O . GLY A 1 1153 ? -28.160 16.772 15.443 1.00 81.69 1153 GLY A O 1
ATOM 8974 N N . GLU A 1 1154 ? -28.583 18.973 15.364 1.00 81.62 1154 GLU A N 1
ATOM 8975 C CA . GLU A 1 1154 ? -30.011 18.831 15.067 1.00 81.62 1154 GLU A CA 1
ATOM 8976 C C . GLU A 1 1154 ? -30.241 18.268 13.665 1.00 81.62 1154 GLU A C 1
ATOM 8978 O O . GLU A 1 1154 ? -31.008 17.320 13.522 1.00 81.62 1154 GLU A O 1
ATOM 8983 N N . ALA A 1 1155 ? -29.544 18.794 12.652 1.00 86.19 1155 ALA A N 1
ATOM 8984 C CA . ALA A 1 1155 ? -29.638 18.279 11.286 1.00 86.19 1155 ALA A CA 1
ATOM 8985 C C . ALA A 1 1155 ? -29.197 16.808 11.223 1.00 86.19 1155 ALA A C 1
ATOM 8987 O O . ALA A 1 1155 ? -29.856 15.982 10.596 1.00 86.19 1155 ALA A O 1
ATOM 8988 N N . PHE A 1 1156 ? -28.133 16.457 11.951 1.00 86.50 1156 PHE A N 1
ATOM 8989 C CA . PHE A 1 1156 ? -27.639 15.083 12.043 1.00 86.50 1156 PHE A CA 1
ATOM 8990 C C . PHE A 1 1156 ? -28.670 14.134 12.685 1.00 86.50 1156 PHE A C 1
ATOM 8992 O O . PHE A 1 1156 ? -28.940 13.048 12.170 1.00 86.50 1156 PHE A O 1
ATOM 8999 N N . ALA A 1 1157 ? -29.311 14.558 13.781 1.00 86.81 1157 ALA A N 1
ATOM 9000 C CA . ALA A 1 1157 ? -30.371 13.791 14.435 1.00 86.81 1157 ALA A CA 1
ATOM 9001 C C . ALA A 1 1157 ? -31.647 13.685 13.576 1.00 86.81 1157 ALA A C 1
ATOM 9003 O O . ALA A 1 1157 ? -32.247 12.610 13.501 1.00 86.81 1157 ALA A O 1
ATOM 9004 N N . ALA A 1 1158 ? -32.047 14.772 12.911 1.00 89.75 1158 ALA A N 1
ATOM 9005 C CA . ALA A 1 1158 ? -33.202 14.809 12.017 1.00 89.75 1158 ALA A CA 1
ATOM 9006 C C . ALA A 1 1158 ? -33.014 13.872 10.818 1.00 89.75 1158 ALA A C 1
ATOM 9008 O O . ALA A 1 1158 ? -33.929 13.121 10.479 1.00 89.75 1158 ALA A O 1
ATOM 9009 N N . PHE A 1 1159 ? -31.814 13.846 10.236 1.00 92.75 1159 PHE A N 1
ATOM 9010 C CA . PHE A 1 1159 ? -31.478 12.940 9.145 1.00 92.75 1159 PHE A CA 1
ATOM 9011 C C . PHE A 1 1159 ? -31.511 11.462 9.571 1.00 92.75 1159 PHE A C 1
ATOM 9013 O O . PHE A 1 1159 ? -32.053 10.617 8.857 1.00 92.75 1159 PHE A O 1
ATOM 9020 N N . ARG A 1 1160 ? -31.002 11.127 10.762 1.00 92.25 1160 ARG A N 1
ATOM 9021 C CA . ARG A 1 1160 ? -31.109 9.758 11.297 1.00 92.25 1160 ARG A CA 1
ATOM 9022 C C . ARG A 1 1160 ? -32.569 9.324 11.455 1.00 92.25 1160 ARG A C 1
ATOM 9024 O O . ARG A 1 1160 ? -32.935 8.218 11.064 1.00 92.25 1160 ARG A O 1
ATOM 9031 N N . GLU A 1 1161 ? -33.424 10.198 11.982 1.00 92.25 1161 GLU A N 1
ATOM 9032 C CA . GLU A 1 1161 ? -34.861 9.924 12.104 1.00 92.25 1161 GLU A CA 1
ATOM 9033 C C . GLU A 1 1161 ? -35.557 9.828 10.735 1.00 92.25 1161 GLU A C 1
ATOM 9035 O O . GLU A 1 1161 ? -36.407 8.957 10.542 1.00 92.25 1161 GLU A O 1
ATOM 9040 N N . ARG A 1 1162 ? -35.173 10.660 9.758 1.00 93.56 1162 ARG A N 1
ATOM 9041 C CA . ARG A 1 1162 ? -35.613 10.542 8.358 1.00 93.56 1162 ARG A CA 1
ATOM 9042 C C . ARG A 1 1162 ? -35.326 9.143 7.813 1.00 93.56 1162 ARG A C 1
ATOM 9044 O O . ARG A 1 1162 ? -36.234 8.510 7.271 1.00 93.56 1162 ARG A O 1
ATOM 9051 N N . ALA A 1 1163 ? -34.088 8.668 7.965 1.00 94.06 1163 ALA A N 1
ATOM 9052 C CA . ALA A 1 1163 ? -33.677 7.341 7.517 1.00 94.06 1163 ALA A CA 1
ATOM 9053 C C . ALA A 1 1163 ? -34.507 6.246 8.204 1.00 94.06 1163 ALA A C 1
ATOM 9055 O O . ALA A 1 1163 ? -35.066 5.381 7.533 1.00 94.06 1163 ALA A O 1
ATOM 9056 N N . ALA A 1 1164 ? -34.670 6.334 9.526 1.00 93.25 1164 ALA A N 1
ATOM 9057 C CA . ALA A 1 1164 ? -35.447 5.374 10.305 1.00 93.25 1164 ALA A CA 1
ATOM 9058 C C . ALA A 1 1164 ? -36.919 5.289 9.860 1.00 93.25 1164 ALA A C 1
ATOM 9060 O O . ALA A 1 1164 ? -37.419 4.197 9.594 1.00 93.25 1164 ALA A O 1
ATOM 9061 N N . ARG A 1 1165 ? -37.597 6.435 9.695 1.00 92.56 1165 ARG A N 1
ATOM 9062 C CA . ARG A 1 1165 ? -38.992 6.502 9.217 1.00 92.56 1165 ARG A CA 1
ATOM 9063 C C . ARG A 1 1165 ? -39.140 5.935 7.807 1.00 92.56 1165 ARG A C 1
ATOM 9065 O O . ARG A 1 1165 ? -40.108 5.231 7.517 1.00 92.56 1165 ARG A O 1
ATOM 9072 N N . TYR A 1 1166 ? -38.183 6.235 6.924 1.00 92.69 1166 TYR A N 1
ATOM 9073 C CA . TYR A 1 1166 ? -38.175 5.695 5.566 1.00 92.69 1166 TYR A CA 1
ATOM 9074 C C . TYR A 1 1166 ? -38.091 4.166 5.583 1.00 92.69 1166 TYR A C 1
ATOM 9076 O O . TYR A 1 1166 ? -38.873 3.515 4.884 1.00 92.69 1166 TYR A O 1
ATOM 9084 N N . LEU A 1 1167 ? -37.188 3.614 6.396 1.00 91.25 1167 LEU A N 1
ATOM 9085 C CA . LEU A 1 1167 ? -36.992 2.173 6.554 1.00 91.25 1167 LEU A CA 1
ATOM 9086 C C . LEU A 1 1167 ? -38.223 1.493 7.168 1.00 91.25 1167 LEU A C 1
ATOM 9088 O O . LEU A 1 1167 ? -38.704 0.501 6.628 1.00 91.25 1167 LEU A O 1
ATOM 9092 N N . GLU A 1 1168 ? -38.787 2.055 8.238 1.00 88.62 1168 GLU A N 1
ATOM 9093 C CA . GLU A 1 1168 ? -39.963 1.496 8.915 1.00 88.62 1168 GLU A CA 1
ATOM 9094 C C . GLU A 1 1168 ? -41.196 1.440 8.000 1.00 88.62 1168 GLU A C 1
ATOM 9096 O O . GLU A 1 1168 ? -41.888 0.423 7.957 1.00 88.62 1168 GLU A O 1
ATOM 9101 N N . SER A 1 1169 ? -41.428 2.484 7.194 1.00 87.56 1169 SER A N 1
ATOM 9102 C CA . SER A 1 1169 ? -42.568 2.542 6.260 1.00 87.56 1169 SER A CA 1
ATOM 9103 C C . SER A 1 1169 ? -42.538 1.494 5.141 1.00 87.56 1169 SER A C 1
ATOM 9105 O O . SER A 1 1169 ? -43.539 1.309 4.451 1.00 87.56 1169 SER A O 1
ATOM 9107 N N . ARG A 1 1170 ? -41.401 0.822 4.934 1.00 83.62 1170 ARG A N 1
ATOM 9108 C CA . ARG A 1 1170 ? -41.186 -0.124 3.830 1.00 83.62 1170 ARG A CA 1
ATOM 9109 C C . ARG A 1 1170 ? -41.081 -1.573 4.290 1.00 83.62 1170 ARG A C 1
ATOM 9111 O O . ARG A 1 1170 ? -40.783 -2.414 3.455 1.00 83.62 1170 ARG A O 1
ATOM 9118 N N . ILE A 1 1171 ? -41.375 -1.833 5.575 1.00 68.25 1171 ILE A N 1
ATOM 9119 C CA . ILE A 1 1171 ? -41.242 -3.124 6.272 1.00 68.25 1171 ILE A CA 1
ATOM 9120 C C . ILE A 1 1171 ? -39.858 -3.712 5.972 1.00 68.25 1171 ILE A C 1
ATOM 9122 O O . ILE A 1 1171 ? -39.706 -4.411 4.971 1.00 68.25 1171 ILE A O 1
ATOM 9126 N N . PRO A 1 1172 ? -38.823 -3.418 6.779 1.00 57.12 1172 PRO A N 1
ATOM 9127 C CA . PRO A 1 1172 ? -37.471 -3.780 6.395 1.00 57.12 1172 PRO A CA 1
ATOM 9128 C C . PRO A 1 1172 ? -37.396 -5.295 6.172 1.00 57.12 1172 PRO A C 1
ATOM 9130 O O . PRO A 1 1172 ? -37.758 -6.050 7.085 1.00 57.12 1172 PRO A O 1
ATOM 9133 N N . PRO A 1 1173 ? -36.926 -5.775 5.002 1.00 51.12 1173 PRO A N 1
ATOM 9134 C CA . PRO A 1 1173 ? -36.375 -7.114 4.969 1.00 51.12 1173 PRO A CA 1
ATOM 9135 C C . PRO A 1 1173 ? -35.315 -7.123 6.067 1.00 51.12 1173 PRO A C 1
ATOM 9137 O O . PRO A 1 1173 ? -34.455 -6.240 6.098 1.00 51.12 1173 PRO A O 1
ATOM 9140 N N . GLN A 1 1174 ? -35.415 -8.049 7.025 1.00 53.81 1174 GLN A N 1
ATOM 9141 C CA . GLN A 1 1174 ? -34.288 -8.291 7.912 1.00 53.81 1174 GLN A CA 1
ATOM 9142 C C . GLN A 1 1174 ? -33.119 -8.597 6.982 1.00 53.81 1174 GLN A C 1
ATOM 9144 O O . GLN A 1 1174 ? -33.115 -9.650 6.343 1.00 53.81 1174 GLN A O 1
ATOM 9149 N N . LEU A 1 1175 ? -32.181 -7.655 6.829 1.00 50.56 1175 LEU A N 1
ATOM 9150 C CA . LEU A 1 1175 ? -30.940 -7.968 6.144 1.00 50.56 1175 LEU A CA 1
ATOM 9151 C C . LEU A 1 1175 ? -30.392 -9.199 6.865 1.00 50.56 1175 LEU A C 1
ATOM 9153 O O . LEU A 1 1175 ? -30.353 -9.190 8.104 1.00 50.56 1175 LEU A O 1
ATOM 9157 N N . PRO A 1 1176 ? -30.085 -10.282 6.136 1.00 41.94 1176 PRO A N 1
ATOM 9158 C CA . PRO A 1 1176 ? -29.642 -11.509 6.765 1.00 41.94 1176 PRO A CA 1
ATOM 9159 C C . PRO A 1 1176 ? -28.490 -11.192 7.720 1.00 41.94 1176 PRO A C 1
ATOM 9161 O O . PRO A 1 1176 ? -27.611 -10.386 7.405 1.00 41.94 1176 PRO A O 1
ATOM 9164 N N . ASN A 1 1177 ? -28.518 -11.802 8.908 1.00 40.25 1177 ASN A N 1
ATOM 9165 C CA . ASN A 1 1177 ? -27.376 -11.782 9.816 1.00 40.25 1177 ASN A CA 1
ATOM 9166 C C . ASN A 1 1177 ? -26.142 -12.233 9.009 1.00 40.25 1177 ASN A C 1
ATOM 9168 O O . ASN A 1 1177 ? -26.093 -13.389 8.596 1.00 40.25 1177 ASN A O 1
ATOM 9172 N N . GLY A 1 1178 ? -25.200 -11.320 8.739 1.00 44.50 1178 GLY A N 1
ATOM 9173 C CA . GLY A 1 1178 ? -24.025 -11.597 7.898 1.00 44.50 1178 GLY A CA 1
ATOM 9174 C C . GLY A 1 1178 ? -23.820 -10.694 6.672 1.00 44.50 1178 GLY A C 1
ATOM 9175 O O . GLY A 1 1178 ? -23.153 -11.118 5.734 1.00 44.50 1178 GLY A O 1
ATOM 9176 N N . SER A 1 1179 ? -24.348 -9.463 6.643 1.00 52.94 1179 SER A N 1
ATOM 9177 C CA . SER A 1 1179 ? -24.056 -8.505 5.557 1.00 52.94 1179 SER A CA 1
ATOM 9178 C C . SER A 1 1179 ? -22.678 -7.835 5.647 1.00 52.94 1179 SER A C 1
ATOM 9180 O O . SER A 1 1179 ? -22.438 -6.923 4.862 1.00 52.94 1179 SER A O 1
ATOM 9182 N N . GLY A 1 1180 ? -21.835 -8.206 6.627 1.00 65.31 1180 GLY A N 1
ATOM 9183 C CA . GLY A 1 1180 ? -20.608 -7.489 6.983 1.00 65.31 1180 GLY A CA 1
ATOM 9184 C C . GLY A 1 1180 ? -19.691 -7.213 5.789 1.00 65.31 1180 GLY A C 1
ATOM 9185 O O . GLY A 1 1180 ? -19.817 -7.838 4.738 1.00 65.31 1180 GLY A O 1
ATOM 9186 N N . LEU A 1 1181 ? -18.744 -6.282 5.958 1.00 83.12 1181 LEU A N 1
ATOM 9187 C CA . LEU A 1 1181 ? -17.926 -5.780 4.845 1.00 83.12 1181 LEU A CA 1
ATOM 9188 C C . LEU A 1 1181 ? -17.402 -6.893 3.916 1.00 83.12 1181 LEU A C 1
ATOM 9190 O O . LEU A 1 1181 ? -16.888 -7.909 4.417 1.00 83.12 1181 LEU A O 1
ATOM 9194 N N . PRO A 1 1182 ? -17.467 -6.692 2.585 1.00 78.00 1182 PRO A N 1
ATOM 9195 C CA . PRO A 1 1182 ? -17.013 -7.686 1.627 1.00 78.00 1182 PRO A CA 1
ATOM 9196 C C . PRO A 1 1182 ? -15.541 -8.032 1.866 1.00 78.00 1182 PRO A C 1
ATOM 9198 O O . PRO A 1 1182 ? -14.762 -7.244 2.405 1.00 78.00 1182 PRO A O 1
ATOM 9201 N N . THR A 1 1183 ? -15.159 -9.248 1.488 1.00 79.00 1183 THR A N 1
ATOM 9202 C CA . THR A 1 1183 ? -13.745 -9.627 1.423 1.00 79.00 1183 THR A CA 1
ATOM 9203 C C . THR A 1 1183 ? -13.307 -9.494 -0.030 1.00 79.00 1183 THR A C 1
ATOM 9205 O O . THR A 1 1183 ? -13.974 -10.084 -0.885 1.00 79.00 1183 THR A O 1
ATOM 9208 N N . PRO A 1 1184 ? -12.233 -8.742 -0.323 1.00 81.25 1184 PRO A N 1
ATOM 9209 C CA . PRO A 1 1184 ? -11.666 -8.701 -1.665 1.00 81.25 1184 PRO A CA 1
ATOM 9210 C C . PRO A 1 1184 ? -11.411 -10.133 -2.174 1.00 81.25 1184 PRO A C 1
ATOM 9212 O O . PRO A 1 1184 ? -10.988 -10.996 -1.394 1.00 81.25 1184 PRO A O 1
ATOM 9215 N N . PRO A 1 1185 ? -11.720 -10.449 -3.444 1.00 75.06 1185 PRO A N 1
ATOM 9216 C CA . PRO A 1 1185 ? -11.560 -11.803 -3.952 1.00 75.06 1185 PRO A CA 1
ATOM 9217 C C . PRO A 1 1185 ? -10.081 -12.186 -4.000 1.00 75.06 1185 PRO A C 1
ATOM 9219 O O . PRO A 1 1185 ? -9.219 -11.387 -4.365 1.00 75.06 1185 PRO A O 1
ATOM 9222 N N . ARG A 1 1186 ? -9.787 -13.460 -3.728 1.00 69.06 1186 ARG A N 1
ATOM 9223 C CA . ARG A 1 1186 ? -8.436 -14.008 -3.889 1.00 69.06 1186 ARG A CA 1
ATOM 9224 C C . ARG A 1 1186 ? -8.090 -14.096 -5.373 1.00 69.06 1186 ARG A C 1
ATOM 9226 O O . ARG A 1 1186 ? -8.435 -15.068 -6.043 1.00 69.06 1186 ARG A O 1
ATOM 9233 N N . ARG A 1 1187 ? -7.416 -13.077 -5.904 1.00 61.69 1187 ARG A N 1
ATOM 9234 C CA . ARG A 1 1187 ? -7.043 -13.036 -7.323 1.00 61.69 1187 ARG A CA 1
ATOM 9235 C C . ARG A 1 1187 ? -5.961 -14.054 -7.653 1.00 61.69 1187 ARG A C 1
ATOM 9237 O O . ARG A 1 1187 ? -4.944 -14.168 -6.961 1.00 61.69 1187 ARG A O 1
ATOM 9244 N N . THR A 1 1188 ? -6.161 -14.767 -8.757 1.00 43.38 1188 THR A N 1
ATOM 9245 C CA . THR A 1 1188 ? -5.176 -15.667 -9.360 1.00 43.38 1188 THR A CA 1
ATOM 9246 C C . THR A 1 1188 ? -4.116 -14.845 -10.097 1.00 43.38 1188 THR A C 1
ATOM 9248 O O . THR A 1 1188 ? -4.154 -14.701 -11.313 1.00 43.38 1188 THR A O 1
ATOM 9251 N N . GLY A 1 1189 ? -3.173 -14.284 -9.339 1.00 45.50 1189 GLY A N 1
ATOM 9252 C CA . GLY A 1 1189 ? -2.025 -13.544 -9.870 1.00 45.50 1189 GLY A CA 1
ATOM 9253 C C . GLY A 1 1189 ? -2.243 -12.028 -10.006 1.00 45.50 1189 GLY A C 1
ATOM 9254 O O . GLY A 1 1189 ? -3.377 -11.556 -9.960 1.00 45.50 1189 GLY A O 1
ATOM 9255 N N . PRO A 1 1190 ? -1.150 -11.250 -10.119 1.00 39.47 1190 PRO A N 1
ATOM 9256 C CA . PRO A 1 1190 ? -1.220 -9.798 -10.257 1.00 39.47 1190 PRO A CA 1
ATOM 9257 C C . PRO A 1 1190 ? -1.895 -9.417 -11.583 1.00 39.47 1190 PRO A C 1
ATOM 9259 O O . PRO A 1 1190 ? -1.418 -9.793 -12.651 1.00 39.47 1190 PRO A O 1
ATOM 9262 N N . THR A 1 1191 ? -2.990 -8.657 -11.515 1.00 39.25 1191 THR A N 1
ATOM 9263 C CA . THR A 1 1191 ? -3.700 -8.113 -12.689 1.00 39.25 1191 THR A CA 1
ATOM 9264 C C . THR A 1 1191 ? -3.048 -6.836 -13.241 1.00 39.25 1191 THR A C 1
ATOM 9266 O O . THR A 1 1191 ? -3.391 -6.408 -14.339 1.00 39.25 1191 THR A O 1
ATOM 9269 N N . GLY A 1 1192 ? -2.079 -6.256 -12.516 1.00 40.66 1192 GLY A N 1
ATOM 9270 C CA . GLY A 1 1192 ? -1.310 -5.070 -12.904 1.00 40.66 1192 GLY A CA 1
ATOM 9271 C C . GLY A 1 1192 ? 0.180 -5.339 -13.176 1.00 40.66 1192 GLY A C 1
ATOM 9272 O O . GLY A 1 1192 ? 0.886 -5.931 -12.348 1.00 40.66 1192 GLY A O 1
ATOM 9273 N N . ILE A 1 1193 ? 0.581 -4.940 -14.388 1.00 41.12 1193 ILE A N 1
ATOM 9274 C CA . ILE A 1 1193 ? 1.797 -4.288 -14.933 1.00 41.12 1193 ILE A CA 1
ATOM 9275 C C . ILE A 1 1193 ? 1.620 -4.539 -16.435 1.00 41.12 1193 ILE A C 1
ATOM 9277 O O . ILE A 1 1193 ? 1.920 -5.639 -16.904 1.00 41.12 1193 ILE A O 1
ATOM 9281 N N . GLY A 1 1194 ? 1.037 -3.598 -17.183 1.00 29.00 1194 GLY A N 1
ATOM 9282 C CA . GLY A 1 1194 ? 0.644 -3.816 -18.582 1.00 29.00 1194 GLY A CA 1
ATOM 9283 C C . GLY A 1 1194 ? 1.750 -4.473 -19.422 1.00 29.00 1194 GLY A C 1
ATOM 9284 O O . GLY A 1 1194 ? 2.693 -3.800 -19.819 1.00 29.00 1194 GLY A 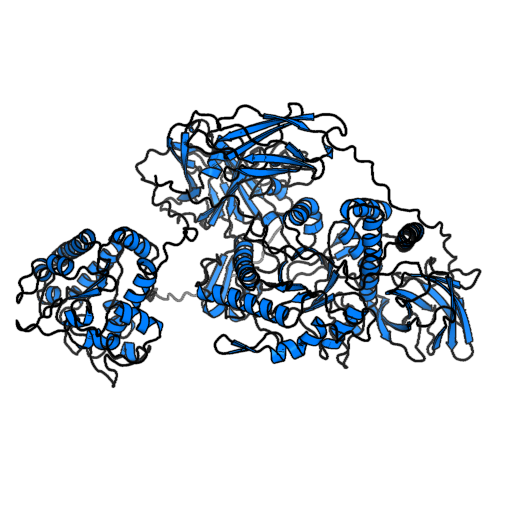O 1
ATOM 9285 N N . GLY A 1 1195 ? 1.631 -5.781 -19.690 1.00 28.39 1195 GLY A N 1
ATOM 9286 C CA . GLY A 1 1195 ? 2.399 -6.558 -20.670 1.00 28.39 1195 GLY A CA 1
ATOM 9287 C C . GLY A 1 1195 ? 3.811 -7.031 -20.287 1.00 28.39 1195 GLY A C 1
ATOM 9288 O O . GLY A 1 1195 ? 4.776 -6.566 -20.886 1.00 28.39 1195 GLY A O 1
ATOM 9289 N N . MET A 1 1196 ? 3.942 -8.052 -19.433 1.00 27.92 1196 MET A N 1
ATOM 9290 C CA . MET A 1 1196 ? 5.009 -9.054 -19.612 1.00 27.92 1196 MET A CA 1
ATOM 9291 C C . MET A 1 1196 ? 4.507 -10.126 -20.589 1.00 27.92 1196 MET A C 1
ATOM 9293 O O . MET A 1 1196 ? 4.000 -11.168 -20.187 1.00 27.92 1196 MET A O 1
ATOM 9297 N N . VAL A 1 1197 ? 4.603 -9.842 -21.890 1.00 23.36 1197 VAL A N 1
ATOM 9298 C CA . VAL A 1 1197 ? 4.490 -10.863 -22.939 1.00 23.36 1197 VAL A CA 1
ATOM 9299 C C . VAL A 1 1197 ? 5.902 -11.381 -23.179 1.00 23.36 1197 VAL A C 1
ATOM 9301 O O . VAL A 1 1197 ? 6.740 -10.657 -23.709 1.00 23.36 1197 VAL A O 1
ATOM 9304 N N . ALA A 1 1198 ? 6.191 -12.617 -22.774 1.00 22.64 1198 ALA A N 1
ATOM 9305 C CA . ALA A 1 1198 ? 7.277 -13.354 -23.410 1.00 22.64 1198 ALA A CA 1
ATOM 9306 C C . ALA A 1 1198 ? 6.893 -13.531 -24.892 1.00 22.64 1198 ALA A C 1
ATOM 9308 O O . ALA A 1 1198 ? 5.744 -13.909 -25.144 1.00 22.64 1198 ALA A O 1
ATOM 9309 N N . PRO A 1 1199 ? 7.779 -13.288 -25.876 1.00 22.56 1199 PRO A N 1
ATOM 9310 C CA . PRO A 1 1199 ? 7.504 -13.733 -27.231 1.00 22.56 1199 PRO A CA 1
ATOM 9311 C C . PRO A 1 1199 ? 7.394 -15.258 -27.178 1.00 22.56 1199 PRO A C 1
ATOM 9313 O O . PRO A 1 1199 ? 8.376 -15.952 -26.913 1.00 22.56 1199 PRO A O 1
ATOM 9316 N N . GLN A 1 1200 ? 6.185 -15.785 -27.370 1.00 21.67 1200 GLN A N 1
ATOM 9317 C CA . GLN A 1 1200 ? 6.013 -17.191 -27.693 1.00 21.67 1200 GLN A CA 1
ATOM 9318 C C . GLN A 1 1200 ? 6.678 -17.404 -29.052 1.00 21.67 1200 GLN A C 1
ATOM 9320 O O . GLN A 1 1200 ? 6.151 -16.992 -30.083 1.00 21.67 1200 GLN A O 1
ATOM 9325 N N . GLY A 1 1201 ? 7.863 -18.011 -29.049 1.00 22.86 1201 GLY A N 1
ATOM 9326 C CA . GLY A 1 1201 ? 8.422 -18.602 -30.252 1.00 22.86 1201 GLY A CA 1
ATOM 9327 C C . GLY A 1 1201 ? 7.509 -19.744 -30.680 1.00 22.86 1201 GLY A C 1
ATOM 9328 O O . GLY A 1 1201 ? 7.465 -20.786 -30.027 1.00 22.86 1201 GLY A O 1
ATOM 9329 N N . ALA A 1 1202 ? 6.753 -19.525 -31.751 1.00 21.45 1202 ALA A N 1
ATOM 9330 C CA . ALA A 1 1202 ? 6.104 -20.590 -32.486 1.00 21.45 1202 ALA A CA 1
ATOM 9331 C C . ALA A 1 1202 ? 7.196 -21.485 -33.088 1.00 21.45 1202 ALA A C 1
ATOM 9333 O O . ALA A 1 1202 ? 7.869 -21.083 -34.030 1.00 21.45 1202 ALA A O 1
ATOM 9334 N N . ASN A 1 1203 ? 7.361 -22.691 -32.544 1.00 21.09 1203 ASN A N 1
ATOM 9335 C CA . ASN A 1 1203 ? 7.913 -23.809 -33.300 1.00 21.09 1203 ASN A CA 1
ATOM 9336 C C . ASN A 1 1203 ? 6.737 -24.553 -33.940 1.00 21.09 1203 ASN A C 1
ATOM 9338 O O . ASN A 1 1203 ? 6.070 -25.371 -33.299 1.00 21.09 1203 ASN A O 1
ATOM 9342 N N . ARG A 1 1204 ? 6.495 -24.239 -35.211 1.00 23.20 1204 ARG A N 1
ATOM 9343 C CA . ARG A 1 1204 ? 6.510 -25.275 -36.241 1.00 23.20 1204 ARG A CA 1
ATOM 9344 C C . ARG A 1 1204 ? 7.842 -25.191 -36.957 1.00 23.20 1204 ARG A C 1
ATOM 9346 O O . ARG A 1 1204 ? 8.267 -24.042 -37.202 1.00 23.20 1204 ARG A O 1
#

Secondary structure (DSSP, 8-state):
---------------------------SPPPHHHHHHHHHHHTT--PPTT-EEEEESHHHHSGGGGHHHHH-TT--HHHHHHHHHTTTT--STT-HHHHHHS--TTSSB-SSBBTT--HHHHHH--GGGPPPHHHHHHHH--SEEEEE--HHHHHTT--HHHHHHHHHHHHHHHHHHT-EEEEEPPPP-TT-HHHHHHHHHHHHHHHHHTT--EE-HHHHHHHH-TTT-BTTTB-TTSSSBPS-BTTB-TTS---TTGGGT-HHHHHHHHHHHHHHHHIIIIISS-S----------TT--TTS-PEEEEEEEEEEEE-SGGGGG---TT-SEEEEBTBTEEEEEEE-GGGGTTEEEEEEEEEEEBSSSPPP-EEEEEE-SS-----S-SSS---TTS--SS-SBTTTB-SSSTT--GGGGSTTSTT--EEEEEPPPP-TTSEEEEEE-HHHHHHHHTTS---EEEEESS-SEEEEETTEEEEE-S--EEEE-GGG-TTTS-EEEEEEEEE--PPPPPPEEEEEETTTTEEEEEPPPPSSTT-EEEEEEEETTEEPPGGGSPPP-STTPEEEEE--GGGS-TTSEEEEEEEEEETT--BPPPEEEEEE---------SS----PPPPPP--EEETTEEEEEEETT----SSSPSPPTTEEGGGTEEEEEEEET-EEEEEEEESS-EEEEEEEEE-TTSTT-EEEEEEEEEEEETTEEEEEEEEE-SS-EEEBTTTBEEEEEEE--TTPPSEEEEEEEEEEETTEEEEEEEEEEEEEEE--SS-SSEEEEEES---S-HHHHHHHHHHTT-EEEE-SB-TTSPBPTTSS-EEETTEEE-HHHHHHHHHHHSSGGGTTSTTTTPPPSEEE-S-BTTBSS-HHHH--S-SSHHHHS-HHHHHHHHHHHHHHHHHHHHHT--SSEEEEE----GGGGGG-GGG-S-SS--SS--SHHHHHHHHHHHHHHHHHHHHH-S--EEEEEEE-S-TTTSTTTTTTT-SEEEESTHHHHTHHHHHHHHHHH--EEEEEEBPPPTTS-THHHHHHHHHHHHTT-SEEEES--BPPGGGGTS--TT-SEE--TTS--EEBHHHHHHHHHHHHHHHHHHHHHHHT--HHHHHHHHHHHHT---EEE-----SS----EEE-TT--HHHHHHHHHHHHHHHHTT------TT---PPPP--SS---SS----------

Organism: NCBI:txid692036

Foldseek 3Di:
DDDDDDDDDDDDDDDDDPDDPDDLDPPAAADPQLLVLLLVLLVPQPFDFLAEAEAEALQQQDLLQQQQLQFAPAQDPLLVVSSVRNVRPVCDLSNNSNQSHPADPLGQGGQHYHYLDALVCQQVADPSRHDHLLVSCVVSVHQEYEYDHCPSVQVVVPDLVVLLVSVVVSVVSCSVNSHAYEYEQFAQADVRRPSSVSNSVSSVVCCVVSSHHYDDLNSLLCVLPVDPSQVFQCDHNDRHGAAAFPRQGLRYRPPSVSCSGTNSVVNNVSVSSSSSSSCVSRPVPPVDPDPPDLPPCPVPPVPQQWDKWFFPWKWKAAPPDLLQLFTARQAQKAKAQFNGMWMWTFTDCPVVFQWAFPWKKKKWFFPDDDDAFKKKKKFFLFAFARDNDRPSDRDAQHDYQQARGPPPHERADVLHGRLCGILQHLQMAMDMHTWDPQDPRRMIMGIDDLLRVLCVLQVRGNTIMIHRQLRKDWDDDAFAIDIDHRDITMTGDVSNDDVRHMIMTTRTHDGHPAAAAFWAPFDQDQVQQKTKTFQAFGPTPQTWFFKWKDKQNHIDGSSQGHTHAPGGDMDIGHDDLPVDDAQDKIKMWMWTAGSSNHIHDIDIDIDHHHDDDQDAFFFDFDPADFAPQDFDDWPPKTKDKAFLQDFADDPPGPGHSQAHRVQLEGEAEEEAQAKGKIKMAMAAKDAFKDKDKDFPLWPPKDKWKWFFAWADDPVATFGWFTHTDDGTGMHYRHRGMIMIMIGHHNPTDFAKTKMWMWIDDVPTIDIGIYIYGYFPHHFFLFFQFAQEAEAADAFPPVLLVQQVCSLLVHAYEYAQADQLLHGHPLLAFDADPNDTHNVSVCVVQVCQLQQVSHCVGSSHRQHGAEYEHSQECCPPHQVVVAAPSDLAQVPGGDVVSLVRLLSRLLVVLLVCQVSVSQRHAYEDAYCHALVLSNVTVSRGRDVAGCAQHDRSSNLNNLLSSLQSNLNSNVVNPGRHNYFYEYRHADLSRNSLSCQLRHAEYEYECCCVSVLVVVVVSCVRQVHAYEYFAFFDWRSDRLLQLLLVLLLCLLSVHRYYYHNAQPDDQCCRHHTDSNPQWYADPVSNTTGISSSSSNSNSSSLVSLVVLLCVLSVHDSNSNSVNVCVQQVQDWDWDFPPDPPDDGSIGTDRPPRDPSSSVSVSVRSSVSCSVSSRPRPPNPPHHDRRDSDPDRPDDRDPDDPPPDDD

InterPro domains:
  IPR013830 SGNH hydrolase-type esterase domain [PF13472] (55-243)
  IPR036514 SGNH hydrolase superfamily [G3DSA:3.40.50.1110] (27-248)

pLDDT: mean 88.62, std 16.19, range [20.81, 98.62]

Sequence (1204 aa):
MRRFGWIAAVGIGLACSSLAWGQVADSGAESAETIRAVRQWFAGNTGRPGVVLHLGDSITYANPYGQWARSGSGQTDADRAVLKWMHTNARDDQDGWFLAANDHPDGGRSETACSGVRLDEFLAGGKRNLPSLEQMLTRYRPQMAVMLLGTNDVTAQRTVPAFRRDLLTAVGIFRKAKVIPILNTLPPHHHRPDLAKQFSQVIREIARTEQLPLIDLEAEILARRPTDWNGTLMNRNDVHPSASINGVTPTSAPTAENLRNSGYLLRGWLTVRKIAELKRAIIDAPATSPAPTPVPMTGVNPDAEGVKLPVNRDLWLSTVDSEAQGNNGGANKLKLKSYQEFSLVDLDATALRGRVIRSATLHVKLAGPERLHRITISSVSAPWIEGKSSNYQPETGASSFARRVHPDGWWSVPGSDFTSVSLGLGHSLWRMADATPPDANGWQQIPVDPRVVQLRLAGISEGFLMFDDTGSEWSRNGEAFQMRPFPNRYVFSRESGTKSAPYWTISVGETDTAPPNSPQNAAWNATTGTLEWDTPTDVGPAGVVGFRVRIRGQSLPAWQVPLATQPGNWIRMPIDMDGFPQGTPLPVEIVSVDGVGNVSKPIALTMTLPIRQRATLPGTDPQRKLGSRGAIPFGDHSVAVVDELATVTNFPPAASSLWHPDRKTIRLTAAKDEIIGFRLLSDGEIPDVTASLTMPTLPGVRIDFGHCVNVPANRDNQPDPVLPVSGATPIGPKSGQLLVELHIPREAKAGSHRGELTLRRRGSELTLAVELTVWNLALSRELNFLPEMNAYGLPGAEREWYRLAHQHRTVLNVVPYSQRGIVSEGAAPRIQNGQYDWRDWDRRYGPLLDGSAFADLPRAGVPIDCLYLPIHENWPGSMAEFYNGSYWADQAFPPEYRQRLVDTSRAFAKHFDERGYHRTRFHFFLNGKNNFKQNGWSRGSSPWLLDEPAHLQDFWALRWYGAAFHQGVREAGGTAKMLFRADISRPQWQRDTLDGLLDYNVLSSAMRDYHRLITARQSADQQLILEYGTANTIGSPNLHGAAWCVDAWCLGAHGVIPWQTIGTPQAWKQPEETALFYPTDSGKPVPSLRLKAYRRGQQDVEYLVQLAAVAGLSQLELGQLVRAHLQLQPKRGGTGFVGGEDAGRVNYGNLSGEAFAAFRERAARYLESRIPPQLPNGSGLPTPPRRTGPTGIGGMVAPQGANR